Protein AF-A0A6P0VYY8-F1 (afdb_monomer)

Secondary structure (DSSP, 8-state):
-----PPPP-----PPPEEPBTTB--TTT---SS-SEE-SS-EEESSS-SHHHHTT-TTEEEEEE-TTSSSEEEEE-------HHHHHHHHHHHHHHHHHHHHHHHHHHTTSPPHHHHHHHHHHHHHT----HHHHHHHHHTT--HHHHHHHT-EEE-TT-B-SS---TTSTTB-TTSSBB---SEEEEEEE-TTS-EEEEEEEESS--SS--EEE--S--SS-TTS--S--TTSPPPPEEE--SS--EEEEEEEE-SSHHHHHHHHHHTEEEEEEGGG-GGGSHHHHHHHHHHHHHHHT--EEEEEPPTTGGG-HHHHHHHHHHHHHHHTTT-EEEEEES---STTSPPTTT--HHHHTT-EEEEHHHHHHHHHHHHHHHHHHHHHHHHHHHHHHHHS----TT--------------EEEP-TT-PPPTTSSSPPPEEE--TT-HHHHHHHHHHTT--EEEE-PPTTSSHHHHHHH--GGGGT-SEEEEE-TTSSS-SSHHHHHH-EEPP---S--EEEEEEE-TTSPEEEEPPPTT---SS--S-TTHHHHHHHHHTT-TTTTSTT-HHHHT-TTHHHHHH--BTTB-HHHHHHHHHTSSEEEE-GGGSPPTTTS--TTEEEEEETHHHH---EEEEEE-HHHHHHHHHHHHHH-HHHHHHTHHHHHHHHHHHTT-SPPPTT-B-HHHHHHHH-SPPTTHHHHHHHHHHHHHHS---GGGTPPPP---GGGS-GGGHHHHHHHHHHHHHHHHHHHHHHHHHTPPP--HHHHHHHHH--SGGGGG-EEEEETTEEEEEEE--HHHHHHHHSSEEEEE-SS--TT-

Nearest PDB structures (foldseek):
  4edv-assembly1_A  TM=5.224E-01  e=1.087E-06  Staphylococcus aureus
  2au3-assembly1_A  TM=5.560E-01  e=2.704E-05  Aquifex aeolicus
  5w33-assembly1_A  TM=5.357E-01  e=2.274E-03  Mycobacterium tuberculosis H37Rv
  4a15-assembly1_A  TM=4.425E-01  e=7.510E-04  Thermoplasma acidophilum
  8zmn-assembly1_A  TM=3.734E-01  e=7.011E+00  Rattus norvegicus

Foldseek 3Di:
DDDDDDDDDDDPDPFDWDFAAPVRAQPQPRDHPRLWTDGPFKTWAQVQLAPVSVVDGPQKDFPHHDPVSRTTIIGGPPVDDDDPVNVVVVVVVVVVVVVVVVVLLVVLLVLADALQVLLVLVVLVLVQFAADPVQVVVVVLLPDDPVLVVVQSKGWAAAFRFGPDFGDQSHQQAEPVSGTGRDHGAMWGFAAALVRGGQFTWGQHPDDDPDDRIDTRGRDDPVRNSGHGSQHSVSAHGKGKEAEPAADDLAEEEEEARGCQQSLLCHVRSHTYIYDHRSQLVRRLVSNLVSLVVSCVVSVALEYEYFQFQQCLVDPVSLVSVVSNQVSSVVSVHAYWYWDLPSNHNVDDGSSNDDPVSVVSIDTHHNVVSVVSSVVVCVLVVLLVVLQVVLVVVCVVPVPPPPPPDPPPPPPPPDPPAAEAEDDPPPQDAPPPPDDHHNYDYDQPCVVVVVLSCLVSQNFEAEALDDPPSCPVVVLLQDALVSNQFQAEEEADPPLVADQDPSVVVRAFEQFDFDQAWAFDPVDAHPVRHTDTHHADPPGDHPDATAANCVVVLVLVVLLVNPPCPDPVRLLLLQDPCNVVLCPHTDRRHNRNVSNVVNVNDRHHYYQLVSDDFVVVDFQQRYEYEYEQVVVRDDQKDKHKAALVLVVVVLVVCVVPPVVLNVLCPQVCSQQNCLLVCVRPAPPFFDWQVSNLVSSDARDPCLVVSLVVLVVCVVVQDPPNLSNDHFDADDLPPDDPVCSVVRVVVRVVSVVVSSVVNSVCSVPVRGRSCVSLVSLCSVLDDDFSVPWGWGADPSMIMIMTTDCRSVSSSVSHSHYYYYHSPDDPVD

Solvent-accessible surface area (backbone atoms only — not comparable to full-atom values): 45769 Å² total; per-residue (Å²): 134,90,79,92,80,83,86,80,82,83,76,84,69,90,64,70,73,43,61,17,25,85,95,45,49,31,91,85,77,58,41,40,82,41,78,25,36,31,40,99,69,41,37,33,33,48,87,35,22,45,75,79,73,39,73,79,51,88,65,45,40,74,78,49,49,42,97,82,51,58,24,12,33,30,30,74,52,80,83,73,78,78,49,76,65,57,56,48,52,50,51,49,51,50,50,49,53,49,51,51,48,52,51,53,51,52,57,51,37,75,61,47,67,55,56,72,58,36,20,59,53,49,52,53,52,54,72,70,44,55,64,45,69,72,61,49,50,55,45,42,74,47,71,45,50,76,68,53,47,59,75,55,58,52,29,37,41,40,63,52,28,73,48,90,61,78,46,62,45,58,41,48,15,25,32,92,78,20,35,30,32,60,45,55,47,26,34,38,22,59,19,19,33,84,90,64,41,37,53,42,39,24,35,37,47,70,81,58,76,94,69,76,51,61,42,74,32,27,30,47,39,96,91,35,76,87,34,31,52,49,45,43,75,85,71,27,58,70,50,20,43,28,74,29,94,54,81,72,39,62,46,40,34,35,33,54,24,34,43,63,49,21,48,42,41,5,53,74,60,10,19,39,16,38,7,17,62,86,47,46,49,66,69,20,55,67,63,47,53,53,46,51,54,53,49,25,64,76,46,74,36,52,45,32,40,36,42,70,57,35,20,34,52,73,33,67,70,52,45,52,47,51,50,53,34,47,55,58,44,42,74,73,71,34,48,67,31,34,52,41,70,81,40,57,41,72,87,38,67,39,84,47,64,56,50,81,72,56,61,75,60,57,41,78,39,47,61,68,57,53,52,50,55,26,48,56,52,45,52,58,47,46,53,54,47,49,48,51,47,53,47,49,50,47,49,61,70,67,48,75,72,87,69,69,88,66,75,76,81,78,76,75,69,79,72,76,84,69,57,72,42,77,66,50,96,88,69,74,77,62,70,84,75,83,63,78,85,61,47,76,48,70,59,91,89,43,60,65,61,49,51,35,55,38,48,78,50,63,46,39,82,41,80,43,54,62,59,87,91,73,46,65,66,48,52,61,20,69,61,56,27,71,75,68,75,24,70,24,32,37,42,30,25,88,44,37,86,49,39,89,38,48,40,34,58,75,57,31,46,50,55,56,69,76,29,63,26,30,24,68,43,90,90,49,59,29,69,84,65,46,80,23,66,40,77,53,55,102,88,48,75,53,76,39,77,14,33,21,61,63,37,67,54,58,52,53,40,52,75,25,55,51,78,74,62,81,52,99,81,10,42,60,51,66,23,35,95,53,44,74,53,17,58,76,41,70,52,90,37,31,10,38,59,24,49,29,55,60,36,70,69,49,45,30,32,18,27,36,59,90,71,52,77,52,72,88,83,38,88,35,63,48,22,33,36,38,28,47,48,32,83,80,56,61,61,61,55,42,75,48,80,43,44,49,69,58,52,54,51,52,53,53,51,26,51,75,78,36,49,70,60,35,61,72,39,47,61,46,51,65,48,46,49,46,42,31,66,57,74,45,87,69,57,100,84,28,45,49,34,70,58,50,49,64,57,58,51,80,73,62,94,60,46,70,61,48,47,54,54,45,48,60,45,60,70,64,70,59,88,60,63,70,48,36,48,67,59,66,70,71,74,66,90,82,47,58,79,90,47,45,65,57,47,54,51,49,34,52,49,41,39,53,50,44,55,49,49,53,49,49,44,51,70,75,69,52,67,66,64,50,64,58,63,48,52,44,38,64,64,41,62,65,81,57,24,56,69,25,44,44,36,36,46,95,32,25,43,32,43,35,30,60,35,57,69,60,58,51,48,54,69,38,26,57,28,36,38,34,39,27,57,83,65,56,97,85,114

Mean predicted aligned error: 18.87 Å

Radius of gyration: 42.15 Å; Cα contacts (8 Å, |Δi|>4): 1336; chains: 1; bounding box: 81×121×118 Å

pLDDT: mean 83.82, std 15.51, range [24.39, 98.31]

Structure (mmCIF, N/CA/C/O backbone):
data_AF-A0A6P0VYY8-F1
#
_entry.id   AF-A0A6P0VYY8-F1
#
loop_
_atom_site.group_PDB
_atom_site.id
_atom_site.type_symbol
_atom_site.label_atom_id
_atom_site.label_alt_id
_atom_site.label_comp_id
_atom_site.label_asym_id
_atom_site.label_entity_id
_atom_site.label_seq_id
_atom_site.pdbx_PDB_ins_code
_atom_site.Cartn_x
_atom_site.Cartn_y
_atom_site.Cartn_z
_atom_site.occupancy
_atom_site.B_iso_or_equiv
_atom_site.auth_seq_id
_atom_site.auth_comp_id
_atom_site.auth_asym_id
_atom_site.auth_atom_id
_atom_site.pdbx_PDB_model_num
ATOM 1 N N . MET A 1 1 ? -24.097 -71.844 38.525 1.00 29.66 1 MET A N 1
ATOM 2 C CA . MET A 1 1 ? -23.687 -71.269 39.824 1.00 29.66 1 MET A CA 1
ATOM 3 C C . MET A 1 1 ? -23.140 -69.867 39.590 1.00 29.66 1 MET A C 1
ATOM 5 O O . MET A 1 1 ? -22.149 -69.771 38.889 1.00 29.66 1 MET A O 1
ATOM 9 N N . ARG A 1 2 ? -23.798 -68.866 40.209 1.00 26.38 2 ARG A N 1
ATOM 10 C CA . ARG A 1 2 ? -23.347 -67.492 40.552 1.00 26.38 2 ARG A CA 1
ATOM 11 C C . ARG A 1 2 ? -22.902 -66.551 39.415 1.00 26.38 2 ARG A C 1
ATOM 13 O O . ARG A 1 2 ? -22.084 -66.938 38.605 1.00 26.38 2 ARG A O 1
ATOM 20 N N . THR A 1 3 ? -23.260 -65.269 39.333 1.00 26.72 3 THR A N 1
ATOM 21 C CA . THR A 1 3 ? -24.340 -64.389 39.838 1.00 26.72 3 THR A CA 1
ATOM 22 C C . THR A 1 3 ? -24.118 -63.026 39.154 1.00 26.72 3 THR A C 1
ATOM 24 O O . THR A 1 3 ? -22.982 -62.667 38.861 1.00 26.72 3 THR A O 1
ATOM 27 N N . ASN A 1 4 ? -25.210 -62.291 38.946 1.00 29.05 4 ASN A N 1
ATOM 28 C CA . ASN A 1 4 ? -25.348 -60.927 38.420 1.00 29.05 4 ASN A CA 1
ATOM 29 C C . ASN A 1 4 ? -24.296 -59.883 38.855 1.00 29.05 4 ASN A C 1
ATOM 31 O O . ASN A 1 4 ? -23.902 -59.837 40.018 1.00 29.05 4 ASN A O 1
ATOM 35 N N . GLY A 1 5 ? -24.003 -58.941 37.948 1.00 24.39 5 GLY A N 1
ATOM 36 C CA . GLY A 1 5 ? -23.449 -57.616 38.241 1.00 24.39 5 GLY A CA 1
ATOM 37 C C . GLY A 1 5 ? -24.124 -56.557 37.359 1.00 24.39 5 GLY A C 1
ATOM 38 O O . GLY A 1 5 ? -23.980 -56.575 36.142 1.00 24.39 5 GLY A O 1
ATOM 39 N N . THR A 1 6 ? -24.915 -55.686 37.981 1.00 25.86 6 THR A N 1
ATOM 40 C CA . THR A 1 6 ? -25.683 -54.561 37.414 1.00 25.86 6 THR A CA 1
ATOM 41 C C . THR A 1 6 ? -24.817 -53.499 36.708 1.00 25.86 6 THR A C 1
ATOM 43 O O . THR A 1 6 ? -23.678 -53.286 37.127 1.00 25.86 6 THR A O 1
ATOM 46 N N . PRO A 1 7 ? -25.347 -52.758 35.710 1.00 27.38 7 PRO A N 1
ATOM 47 C CA . PRO A 1 7 ? -24.645 -51.634 35.094 1.00 27.38 7 PRO A CA 1
ATOM 48 C C . PRO A 1 7 ? -24.628 -50.415 36.028 1.00 27.38 7 PRO A C 1
ATOM 50 O O . PRO A 1 7 ? -25.649 -50.021 36.589 1.00 27.38 7 PRO A O 1
ATOM 53 N N . ASN A 1 8 ? -23.442 -49.829 36.198 1.00 26.06 8 ASN A N 1
ATOM 54 C CA . ASN A 1 8 ? -23.201 -48.669 37.049 1.00 26.06 8 ASN A CA 1
ATOM 55 C C . ASN A 1 8 ? -23.819 -47.386 36.466 1.00 26.06 8 ASN A C 1
ATOM 57 O O . ASN A 1 8 ? -23.531 -46.997 35.337 1.00 26.06 8 ASN A O 1
ATOM 61 N N . ASN A 1 9 ? -24.598 -46.709 37.310 1.00 27.61 9 ASN A N 1
ATOM 62 C CA . ASN A 1 9 ? -25.056 -45.325 37.192 1.00 27.61 9 ASN A CA 1
ATOM 63 C C . ASN A 1 9 ? -23.899 -44.361 36.861 1.00 27.61 9 ASN A C 1
ATOM 65 O O . ASN A 1 9 ? -22.973 -44.200 37.662 1.00 27.61 9 ASN A O 1
ATOM 69 N N . SER A 1 10 ? -23.974 -43.647 35.735 1.00 29.03 10 SER A N 1
ATOM 70 C CA . SER A 1 10 ? -23.066 -42.537 35.429 1.00 29.03 10 SER A CA 1
ATOM 71 C C . SER A 1 10 ? -23.516 -41.267 36.160 1.00 29.03 10 SER A C 1
ATOM 73 O O . SER A 1 10 ? -24.338 -40.487 35.677 1.00 29.03 10 SER A O 1
ATOM 75 N N . ASN A 1 11 ? -22.961 -41.069 37.353 1.00 27.23 11 ASN A N 1
ATOM 76 C CA . ASN A 1 11 ? -22.982 -39.808 38.087 1.00 27.23 11 ASN A CA 1
ATOM 77 C C . ASN A 1 11 ? -22.494 -38.648 37.195 1.00 27.23 11 ASN A C 1
ATOM 79 O O . ASN A 1 11 ? -21.314 -38.584 36.852 1.00 27.23 11 ASN A O 1
ATOM 83 N N . PHE A 1 12 ? -23.365 -37.684 36.879 1.00 32.44 12 PHE A N 1
ATOM 84 C CA . PHE A 1 12 ? -22.950 -36.393 36.321 1.00 32.44 12 PHE A CA 1
ATOM 85 C C . PHE A 1 12 ? -22.167 -35.607 37.384 1.00 32.44 12 PHE A C 1
ATOM 87 O O . PHE A 1 12 ? -22.732 -34.842 38.174 1.00 32.44 12 PHE A O 1
ATOM 94 N N . HIS A 1 13 ? -20.848 -35.789 37.418 1.00 28.12 13 HIS A N 1
ATOM 95 C CA . HIS A 1 13 ? -19.949 -34.898 38.139 1.00 28.12 13 HIS A CA 1
ATOM 96 C C . HIS A 1 13 ? -20.124 -33.458 37.622 1.00 28.12 13 HIS A C 1
ATOM 98 O O . HIS A 1 13 ? -20.308 -33.222 36.429 1.00 28.12 13 HIS A O 1
ATOM 104 N N . ARG A 1 14 ? -20.077 -32.464 38.523 1.00 38.88 14 ARG A N 1
ATOM 105 C CA . ARG A 1 14 ? -20.044 -31.034 38.162 1.00 38.88 14 ARG A CA 1
ATOM 106 C C . ARG A 1 14 ? -18.739 -30.728 37.413 1.00 38.88 14 ARG A C 1
ATOM 108 O O . ARG A 1 14 ? -17.777 -30.259 38.020 1.00 38.88 14 ARG A O 1
ATOM 115 N N . GLY A 1 15 ? -18.707 -30.987 36.109 1.00 46.38 15 GLY A N 1
ATOM 116 C CA . GLY A 1 15 ? -17.615 -30.592 35.229 1.00 46.38 15 GLY A CA 1
ATOM 117 C C . GLY A 1 15 ? -17.526 -29.068 35.164 1.00 46.38 15 GLY A C 1
ATOM 118 O O . GLY A 1 15 ? -18.492 -28.381 34.833 1.00 46.38 15 GLY A O 1
ATOM 119 N N . ARG A 1 16 ? -16.372 -28.509 35.531 1.00 60.50 16 ARG A N 1
ATOM 120 C CA . ARG A 1 16 ? -16.080 -27.085 35.346 1.00 60.50 16 ARG A CA 1
ATOM 121 C C . ARG A 1 16 ? -15.875 -26.850 33.850 1.00 60.50 16 ARG A C 1
ATOM 123 O O . ARG A 1 16 ? -15.060 -27.541 33.253 1.00 60.50 16 ARG A O 1
ATOM 130 N N . PHE A 1 17 ? -16.570 -25.872 33.266 1.00 78.06 17 PHE A N 1
ATOM 131 C CA . PHE A 1 17 ? -16.338 -25.497 31.868 1.00 78.06 17 PHE A CA 1
ATOM 132 C C . PHE A 1 17 ? -14.865 -25.137 31.652 1.00 78.06 17 PHE A C 1
ATOM 134 O O . PHE A 1 17 ? -14.354 -24.197 32.273 1.00 78.06 17 PHE A O 1
ATOM 141 N N . THR A 1 18 ? -14.205 -25.874 30.767 1.00 80.06 18 THR A N 1
ATOM 142 C CA . THR A 1 18 ? -12.805 -25.667 30.407 1.00 80.06 18 THR A CA 1
ATOM 143 C C . THR A 1 18 ? -12.751 -24.833 29.128 1.00 80.06 18 THR A C 1
ATOM 145 O O . THR A 1 18 ? -13.378 -25.208 28.137 1.00 80.06 18 THR A O 1
ATOM 148 N N . PRO A 1 19 ? -12.060 -23.679 29.124 1.00 84.94 19 PRO A N 1
ATOM 149 C CA . PRO A 1 19 ? -11.855 -22.904 27.908 1.00 84.94 19 PRO A CA 1
ATOM 150 C C . PRO A 1 19 ? -10.984 -23.665 26.909 1.00 84.94 19 PRO A C 1
ATOM 152 O O . PRO A 1 19 ? -10.055 -24.382 27.293 1.00 84.94 19 PRO A O 1
ATOM 155 N N . THR A 1 20 ? -11.242 -23.455 25.626 1.00 83.25 20 THR A N 1
ATOM 156 C CA . THR A 1 20 ? -10.423 -24.017 24.550 1.00 83.25 20 THR A CA 1
ATOM 157 C C . THR A 1 20 ? -9.006 -23.437 24.534 1.00 83.25 20 THR A C 1
ATOM 159 O O . THR A 1 20 ? -8.745 -22.315 24.967 1.00 83.25 20 THR A O 1
ATOM 162 N N . ARG A 1 21 ? -8.035 -24.209 24.050 1.00 80.00 21 ARG A N 1
ATOM 163 C CA . ARG A 1 21 ? -6.615 -23.819 23.956 1.00 80.00 21 ARG A CA 1
ATOM 164 C C . ARG A 1 21 ? -5.923 -24.607 22.847 1.00 80.00 21 ARG A C 1
ATOM 166 O O . ARG A 1 21 ? -6.515 -25.515 22.283 1.00 80.00 21 ARG A O 1
ATOM 173 N N . ARG A 1 22 ? -4.653 -24.323 22.538 1.00 76.44 22 ARG A N 1
ATOM 174 C CA . ARG A 1 22 ? -3.915 -25.053 21.477 1.00 76.44 22 ARG A CA 1
ATOM 175 C C . ARG A 1 22 ? -3.909 -26.579 21.648 1.00 76.44 22 ARG A C 1
ATOM 177 O O . ARG A 1 22 ? -4.008 -27.281 20.656 1.00 76.44 22 ARG A O 1
ATOM 184 N N . GLY A 1 23 ? -3.812 -27.072 22.884 1.00 69.44 23 GLY A N 1
ATOM 185 C CA . GLY A 1 23 ? -3.893 -28.507 23.196 1.00 69.44 23 GLY A CA 1
ATOM 186 C C . GLY A 1 23 ? -5.312 -29.030 23.450 1.00 69.44 23 GLY A C 1
ATOM 187 O O . GLY A 1 23 ? -5.452 -30.176 23.848 1.00 69.44 23 GLY A O 1
ATOM 188 N N . ASN A 1 24 ? -6.336 -28.182 23.302 1.00 77.94 24 ASN A N 1
ATOM 189 C CA . ASN A 1 24 ? -7.746 -28.538 23.450 1.00 77.94 24 ASN A CA 1
ATOM 190 C C . ASN A 1 24 ? -8.631 -27.625 22.568 1.00 77.94 24 ASN A C 1
ATOM 192 O O . ASN A 1 24 ? -9.216 -26.660 23.080 1.00 77.94 24 ASN A O 1
ATOM 196 N N . PRO A 1 25 ? -8.599 -27.797 21.233 1.00 85.00 25 PRO A N 1
ATOM 197 C CA . PRO A 1 25 ? -9.344 -26.953 20.303 1.00 85.00 25 PRO A CA 1
ATOM 198 C C . PRO A 1 25 ? -10.852 -27.216 20.391 1.00 85.00 25 PRO A C 1
ATOM 200 O O . PRO A 1 25 ? -11.274 -28.332 20.667 1.00 85.00 25 PRO A O 1
ATOM 203 N N . CYS A 1 26 ? -11.671 -26.206 20.086 1.00 82.62 26 CYS A N 1
ATOM 204 C CA . CYS A 1 26 ? -13.117 -26.393 19.981 1.00 82.62 26 CYS A CA 1
ATOM 205 C C . CYS A 1 26 ? -13.434 -27.432 18.904 1.00 82.62 26 CYS A C 1
ATOM 207 O O . CYS A 1 26 ? -13.082 -27.231 17.743 1.00 82.62 26 CYS A O 1
ATOM 209 N N . GLN A 1 27 ? -14.169 -28.476 19.263 1.00 81.31 27 GLN A N 1
ATOM 210 C CA . GLN A 1 27 ? -14.549 -29.534 18.325 1.00 81.31 27 GLN A CA 1
ATOM 211 C C . GLN A 1 27 ? -15.588 -29.065 17.288 1.00 81.31 27 GLN A C 1
ATOM 213 O O . GLN A 1 27 ? -15.723 -29.673 16.234 1.00 81.31 27 GLN A O 1
ATOM 218 N N . ILE A 1 28 ? -16.262 -27.935 17.548 1.00 81.00 28 ILE A N 1
ATOM 219 C CA . ILE A 1 28 ? -17.259 -27.345 16.646 1.00 81.00 28 ILE A CA 1
ATOM 220 C C . ILE A 1 28 ? -16.631 -26.360 15.642 1.00 81.00 28 ILE A C 1
ATOM 222 O O . ILE A 1 28 ? -16.858 -26.466 14.443 1.00 81.00 28 ILE A O 1
ATOM 226 N N . CYS A 1 29 ? -15.847 -25.377 16.108 1.00 79.00 29 CYS A N 1
ATOM 227 C CA . CYS A 1 29 ? -15.315 -24.306 15.245 1.00 79.00 29 CYS A CA 1
ATOM 228 C C . CYS A 1 29 ? -13.784 -24.231 15.163 1.00 79.00 29 CYS A C 1
ATOM 230 O O . CYS A 1 29 ? -13.243 -23.331 14.521 1.00 79.00 29 CYS A O 1
ATOM 232 N N . GLY A 1 30 ? -13.069 -25.128 15.844 1.00 79.06 30 GLY A N 1
ATOM 233 C CA . GLY A 1 30 ? -11.606 -25.148 15.870 1.00 79.06 30 GLY A CA 1
ATOM 234 C C . GLY A 1 30 ? -10.954 -24.028 16.689 1.00 79.06 30 GLY A C 1
ATOM 235 O O . GLY A 1 30 ? -9.739 -23.846 16.605 1.00 79.06 30 GLY A O 1
ATOM 236 N N . ASP A 1 31 ? -11.714 -23.255 17.475 1.00 80.12 31 ASP A N 1
ATOM 237 C CA . ASP A 1 31 ? -11.144 -22.196 18.312 1.00 80.12 31 ASP A CA 1
ATOM 238 C C . ASP A 1 31 ? -10.101 -22.748 19.295 1.00 80.12 31 ASP A C 1
ATOM 240 O O . ASP A 1 31 ? -10.350 -23.695 20.033 1.00 80.12 31 ASP A O 1
ATOM 244 N N . THR A 1 32 ? -8.937 -22.104 19.338 1.00 80.25 32 THR A N 1
ATOM 245 C CA . THR A 1 32 ? -7.802 -22.444 20.217 1.00 80.25 32 THR A CA 1
ATOM 246 C C . THR A 1 32 ? -7.429 -21.292 21.150 1.00 80.25 32 THR A C 1
ATOM 248 O O . THR A 1 32 ? -6.395 -21.353 21.820 1.00 80.25 32 THR A O 1
ATOM 251 N N . LYS A 1 33 ? -8.233 -20.219 21.175 1.00 71.19 33 LYS A N 1
ATOM 252 C CA . LYS A 1 33 ? -7.955 -18.974 21.906 1.00 71.19 33 LYS A CA 1
ATOM 253 C C . LYS A 1 33 ? -8.798 -18.810 23.179 1.00 71.19 33 LYS A C 1
ATOM 255 O O . LYS A 1 33 ? -8.731 -17.752 23.798 1.00 71.19 33 LYS A O 1
ATOM 260 N N . GLY A 1 34 ? -9.576 -19.819 23.573 1.00 78.31 34 GLY A N 1
ATOM 261 C CA . GLY A 1 34 ? -10.359 -19.816 24.815 1.00 78.31 34 GLY A CA 1
ATOM 262 C C . GLY A 1 34 ? -11.707 -19.118 24.719 1.00 78.31 34 GLY A C 1
ATOM 263 O O . GLY A 1 34 ? -12.293 -18.782 25.749 1.00 78.31 34 GLY A O 1
ATOM 264 N N . LYS A 1 35 ? -12.203 -18.882 23.501 1.00 77.69 35 LYS A N 1
ATOM 265 C CA . LYS A 1 35 ? -13.516 -18.268 23.268 1.00 77.69 35 LYS A CA 1
ATOM 266 C C . LYS A 1 35 ? -14.641 -19.279 23.429 1.00 77.69 35 LYS A C 1
ATOM 268 O O . LYS A 1 35 ? -15.724 -18.915 23.880 1.00 77.69 35 LYS A O 1
ATOM 273 N N . CYS A 1 36 ? -14.390 -20.533 23.077 1.00 84.81 36 CYS A N 1
ATOM 274 C CA . CYS A 1 36 ? -15.325 -21.631 23.292 1.00 84.81 36 CYS A CA 1
ATOM 275 C C . CYS A 1 36 ? -15.034 -22.331 24.622 1.00 84.81 36 CYS A C 1
ATOM 277 O O . CYS A 1 36 ? -13.955 -22.180 25.206 1.00 84.81 36 CYS A O 1
ATOM 279 N N . ARG A 1 37 ? -16.020 -23.064 25.135 1.00 88.06 37 ARG A N 1
ATOM 280 C CA . ARG A 1 37 ? -15.909 -23.765 26.418 1.00 88.06 37 ARG A CA 1
ATOM 281 C C . ARG A 1 37 ? -16.537 -25.136 26.314 1.00 88.06 37 ARG A C 1
ATOM 283 O O . ARG A 1 37 ? -17.543 -25.285 25.637 1.00 88.06 37 ARG A O 1
ATOM 290 N N . GLU A 1 38 ? -16.005 -26.103 27.033 1.00 83.62 38 GLU A N 1
ATOM 291 C CA . GLU A 1 38 ? -16.542 -27.461 27.012 1.00 83.62 38 GLU A CA 1
ATOM 292 C C . GLU A 1 38 ? -16.537 -28.107 28.395 1.00 83.62 38 GLU A C 1
ATOM 294 O O . GLU A 1 38 ? -15.840 -27.678 29.320 1.00 83.62 38 GLU A O 1
ATOM 299 N N . THR A 1 39 ? -17.375 -29.123 28.520 1.00 82.88 39 THR A N 1
ATOM 300 C CA . THR A 1 39 ? -17.436 -30.105 29.604 1.00 82.88 39 THR A CA 1
ATOM 301 C C . THR A 1 39 ? -17.544 -31.482 28.960 1.00 82.88 39 THR A C 1
ATOM 303 O O . THR A 1 39 ? -17.798 -31.562 27.763 1.00 82.88 39 THR A O 1
ATOM 306 N N . ASP A 1 40 ? -17.475 -32.545 29.756 1.00 71.56 40 ASP A N 1
ATOM 307 C CA . ASP A 1 40 ? -17.592 -33.934 29.282 1.00 71.56 40 ASP A CA 1
ATOM 308 C C . ASP A 1 40 ? -18.914 -34.253 28.547 1.00 71.56 40 ASP A C 1
ATOM 310 O O . ASP A 1 40 ? -19.063 -35.334 27.999 1.00 71.56 40 ASP A O 1
ATOM 314 N N . SER A 1 41 ? -19.899 -33.346 28.565 1.00 70.44 41 SER A N 1
ATOM 315 C CA . SER A 1 41 ? -21.234 -33.571 27.984 1.00 70.44 41 SER A CA 1
ATOM 316 C C . SER A 1 41 ? -21.814 -32.394 27.194 1.00 70.44 41 SER A C 1
ATOM 318 O O . SER A 1 41 ? -22.795 -32.575 26.480 1.00 70.44 41 SER A O 1
ATOM 320 N N . ILE A 1 42 ? -21.265 -31.180 27.322 1.00 83.38 42 ILE A N 1
ATOM 321 C CA . ILE A 1 42 ? -21.788 -29.973 26.661 1.00 83.38 42 ILE A CA 1
ATOM 322 C C . ILE A 1 42 ? -20.635 -29.137 26.114 1.00 83.38 42 ILE A C 1
ATOM 324 O O . ILE A 1 42 ? -19.744 -28.735 26.872 1.00 83.38 42 ILE A O 1
ATOM 328 N N . LEU A 1 43 ? -20.728 -28.782 24.832 1.00 83.62 43 LEU A N 1
ATOM 329 C CA . LEU A 1 43 ? -19.855 -27.835 24.148 1.00 83.62 43 LEU A CA 1
ATOM 330 C C . LEU A 1 43 ? -20.576 -26.499 23.929 1.00 83.62 43 LEU A C 1
ATOM 332 O O . LEU A 1 43 ? -21.706 -26.438 23.451 1.00 83.62 43 LEU A O 1
ATOM 336 N N . LEU A 1 44 ? -19.904 -25.405 24.274 1.00 87.38 44 LEU A N 1
ATOM 33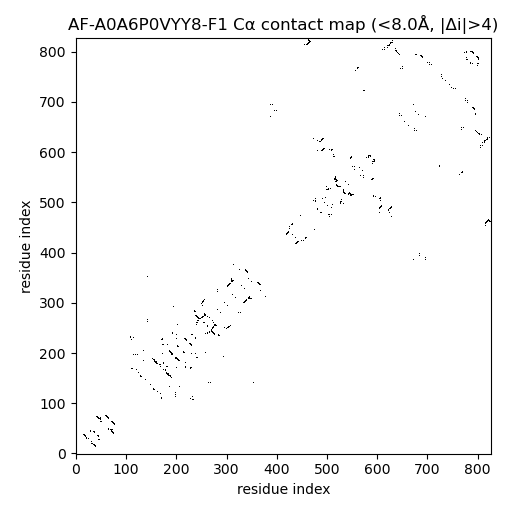7 C CA . LEU A 1 44 ? -20.337 -24.030 24.049 1.00 87.38 44 LEU A CA 1
ATOM 338 C C . LEU A 1 44 ? -19.499 -23.426 22.927 1.00 87.38 44 LEU A C 1
ATOM 340 O O . LEU A 1 44 ? -18.327 -23.086 23.130 1.00 87.38 44 LEU A O 1
ATOM 344 N N . CYS A 1 45 ? -20.103 -23.269 21.751 1.00 81.44 45 CYS A N 1
ATOM 345 C CA . CYS A 1 45 ? -19.439 -22.696 20.588 1.00 81.44 45 CYS A CA 1
ATOM 346 C C . CYS A 1 45 ? -19.881 -21.251 20.356 1.00 81.44 45 CYS A C 1
ATOM 348 O O . CYS A 1 45 ? -21.067 -20.972 20.214 1.00 81.44 45 CYS A O 1
ATOM 350 N N . MET A 1 46 ? -18.920 -20.326 20.308 1.00 81.75 46 MET A N 1
ATOM 351 C CA . MET A 1 46 ? -19.201 -18.903 20.077 1.00 81.75 46 MET A CA 1
ATOM 352 C C . MET A 1 46 ? -19.398 -18.590 18.586 1.00 81.75 46 MET A C 1
ATOM 354 O O . MET A 1 46 ? -20.056 -17.621 18.237 1.00 81.75 46 MET A O 1
ATOM 358 N N . SER A 1 47 ? -18.807 -19.397 17.700 1.00 74.56 47 SER A N 1
ATOM 359 C CA . SER A 1 47 ? -18.885 -19.197 16.245 1.00 74.56 47 SER A CA 1
ATOM 360 C C . SER A 1 47 ? -20.223 -19.625 15.651 1.00 74.56 47 SER A C 1
ATOM 362 O O . SER A 1 47 ? -20.627 -19.084 14.631 1.00 74.56 47 SER A O 1
ATOM 364 N N . PHE A 1 48 ? -20.894 -20.577 16.295 1.00 74.00 48 PHE A N 1
ATOM 365 C CA . PHE A 1 48 ? -22.185 -21.112 15.876 1.00 74.00 48 PHE A CA 1
ATOM 366 C C . PHE A 1 48 ? -23.179 -20.897 17.013 1.00 74.00 48 PHE A C 1
ATOM 368 O O . PHE A 1 48 ? -23.487 -21.812 17.774 1.00 74.00 48 PHE A O 1
ATOM 375 N N . ALA A 1 49 ? -23.568 -19.638 17.213 1.00 71.38 49 ALA A N 1
ATOM 376 C CA . ALA A 1 49 ? -24.323 -19.217 18.389 1.00 71.38 49 ALA A CA 1
ATOM 377 C C . ALA A 1 49 ? -25.844 -19.418 18.265 1.00 71.38 49 ALA A C 1
ATOM 379 O O . ALA A 1 49 ? -26.546 -19.417 19.280 1.00 71.38 49 ALA A O 1
ATOM 380 N N . ASP A 1 50 ? -26.352 -19.623 17.049 1.00 64.06 50 ASP A N 1
ATOM 381 C CA . ASP A 1 50 ? -27.778 -19.721 16.732 1.00 64.06 50 ASP A CA 1
ATOM 382 C C . ASP A 1 50 ? -28.124 -20.971 15.905 1.00 64.06 50 ASP A C 1
ATOM 384 O O . ASP A 1 50 ? -27.261 -21.658 15.361 1.00 64.06 50 ASP A O 1
ATOM 388 N N . ALA A 1 51 ? -29.422 -21.280 15.828 1.00 52.97 51 ALA A N 1
ATOM 389 C CA . ALA A 1 51 ? -29.926 -22.490 15.176 1.00 52.97 51 ALA A CA 1
ATOM 390 C C . ALA A 1 51 ? -29.649 -22.530 13.663 1.00 52.97 51 ALA A C 1
ATOM 392 O O . ALA A 1 51 ? -29.552 -23.611 13.084 1.00 52.97 51 ALA A O 1
ATOM 393 N N . TRP A 1 52 ? -29.526 -21.363 13.026 1.00 51.50 52 TRP A N 1
ATOM 394 C CA . TRP A 1 52 ? -29.330 -21.257 11.583 1.00 51.50 52 TRP A CA 1
ATOM 395 C C . TRP A 1 52 ? -27.899 -21.643 11.201 1.00 51.50 52 TRP A C 1
ATOM 397 O O . TRP A 1 52 ? -27.697 -22.514 10.356 1.00 51.50 52 TRP A O 1
ATOM 407 N N . SER A 1 53 ? -26.914 -21.098 11.919 1.00 55.38 53 SER A N 1
ATOM 408 C CA . SER A 1 53 ? -25.494 -21.425 11.755 1.00 55.38 53 SER A CA 1
ATOM 409 C C . SER A 1 53 ? -25.140 -22.847 12.225 1.00 55.38 53 SER A C 1
ATOM 411 O O . SER A 1 53 ? -24.184 -23.442 11.731 1.00 55.38 53 SER A O 1
ATOM 413 N N . ALA A 1 54 ? -25.927 -23.425 13.136 1.00 55.12 54 ALA A N 1
ATOM 414 C CA . ALA A 1 54 ? -25.664 -24.719 13.769 1.00 55.12 54 ALA A CA 1
ATOM 415 C C . ALA A 1 54 ? -26.181 -25.962 13.012 1.00 55.12 54 ALA A C 1
ATOM 417 O O . ALA A 1 54 ? -25.844 -27.086 13.381 1.00 55.12 54 ALA A O 1
ATOM 418 N N . SER A 1 55 ? -27.012 -25.783 11.982 1.00 52.44 55 SER A N 1
ATOM 419 C CA . SER A 1 55 ? -27.833 -26.846 11.372 1.00 52.44 55 SER A CA 1
ATOM 420 C C . SER A 1 55 ? -27.078 -27.902 10.541 1.00 52.44 55 SER A C 1
ATOM 422 O O . SER A 1 55 ? -27.686 -28.878 10.108 1.00 52.44 55 SER A O 1
ATOM 424 N N . ALA A 1 56 ? -25.765 -27.751 10.344 1.00 55.56 56 ALA A N 1
ATOM 425 C CA . ALA A 1 56 ? -24.974 -28.577 9.426 1.00 55.56 56 ALA A CA 1
ATOM 426 C C . ALA A 1 56 ? -23.704 -29.197 10.046 1.00 55.56 56 ALA A C 1
ATOM 428 O O . ALA A 1 56 ? -22.776 -29.524 9.308 1.00 55.56 56 ALA A O 1
ATOM 429 N N . ILE A 1 57 ? -23.618 -29.338 11.376 1.00 67.56 57 ILE A N 1
ATOM 430 C CA . ILE A 1 57 ? -22.413 -29.863 12.046 1.00 67.56 57 ILE A CA 1
ATOM 431 C C . ILE A 1 57 ? -22.551 -31.383 12.272 1.00 67.56 57 ILE A C 1
ATOM 433 O O . ILE A 1 57 ? -23.336 -31.796 13.125 1.00 67.56 57 ILE A O 1
ATOM 437 N N . PRO A 1 58 ? -21.804 -32.239 11.545 1.00 66.50 58 PRO A N 1
ATOM 438 C CA . PRO A 1 58 ? -21.937 -33.691 11.662 1.00 66.50 58 PRO A CA 1
ATOM 439 C C . PRO A 1 58 ? -21.471 -34.196 13.034 1.00 66.50 58 PRO A C 1
ATOM 441 O O . PRO A 1 58 ? -20.390 -33.827 13.491 1.00 66.50 58 PRO A O 1
ATOM 444 N N . GLY A 1 59 ? -22.267 -35.063 13.667 1.00 72.69 59 GLY A N 1
ATOM 445 C CA . GLY A 1 59 ? -21.945 -35.689 14.958 1.00 72.69 59 GLY A CA 1
ATOM 446 C C . GLY A 1 59 ? -22.295 -34.859 16.197 1.00 72.69 59 GLY A C 1
ATOM 447 O O . GLY A 1 59 ? -22.034 -35.313 17.307 1.00 72.69 59 GLY A O 1
ATOM 448 N N . TYR A 1 60 ? -22.900 -33.675 16.038 1.00 77.81 60 TYR A N 1
ATOM 449 C CA . TYR A 1 60 ? -23.311 -32.824 17.157 1.00 77.81 60 TYR A CA 1
ATOM 450 C C . TYR A 1 60 ? -24.719 -32.267 16.964 1.00 77.81 60 TYR A C 1
ATOM 452 O O . TYR A 1 60 ? -25.082 -31.785 15.893 1.00 77.81 60 TYR A O 1
ATOM 460 N N . LYS A 1 61 ? -25.494 -32.246 18.046 1.00 79.50 61 LYS A N 1
ATOM 461 C CA . LYS A 1 61 ? -26.856 -31.721 18.087 1.00 79.50 61 LYS A CA 1
ATOM 462 C C . LYS A 1 61 ? -26.901 -30.370 18.787 1.00 79.50 61 LYS A C 1
ATOM 464 O O . LYS A 1 61 ? -26.472 -30.226 19.933 1.00 79.50 61 LYS A O 1
ATOM 469 N N . PHE A 1 62 ? -27.480 -29.381 18.114 1.00 79.38 62 PHE A N 1
ATOM 470 C CA . PHE A 1 62 ? -27.750 -28.072 18.701 1.00 79.38 62 PHE A CA 1
ATOM 471 C C . PHE A 1 62 ? -28.961 -28.136 19.638 1.00 79.38 62 PHE A C 1
ATOM 473 O O . PHE A 1 62 ? -30.051 -28.543 19.238 1.00 79.38 62 PHE A O 1
ATOM 480 N N . ILE A 1 63 ? -28.784 -27.699 20.884 1.00 76.00 63 ILE A N 1
ATOM 481 C CA . ILE A 1 63 ? -29.826 -27.730 21.928 1.00 76.00 63 ILE A CA 1
ATOM 482 C C . ILE A 1 63 ? -30.274 -26.324 22.367 1.00 76.00 63 ILE A C 1
ATOM 484 O O . ILE A 1 63 ? -30.963 -26.164 23.375 1.00 76.00 63 ILE A O 1
ATOM 488 N N . GLY A 1 64 ? -29.886 -25.291 21.614 1.00 72.31 64 GLY A N 1
ATOM 489 C CA . GLY A 1 64 ? -30.284 -23.898 21.828 1.00 72.31 64 GLY A CA 1
ATOM 490 C C . GLY A 1 64 ? -29.131 -22.984 22.238 1.00 72.31 64 GLY A C 1
ATOM 491 O O . GLY A 1 64 ? -28.043 -23.427 22.598 1.00 72.31 64 GLY A O 1
ATOM 492 N N . SER A 1 65 ? -29.374 -21.679 22.244 1.00 76.75 65 SER A N 1
ATOM 493 C CA . SER A 1 65 ? -28.374 -20.682 22.641 1.00 76.75 65 SER A CA 1
ATOM 494 C C . SER A 1 65 ? -28.333 -20.489 24.161 1.00 76.75 65 SER A C 1
ATOM 496 O O . SER A 1 65 ? -29.297 -20.782 24.886 1.00 76.75 65 SER A O 1
ATOM 498 N N . THR A 1 66 ? -27.201 -20.032 24.696 1.00 71.12 66 THR A N 1
ATOM 499 C CA . THR A 1 66 ? -27.107 -19.539 26.079 1.00 71.12 66 THR A CA 1
ATOM 500 C C . THR A 1 66 ? -28.060 -18.356 26.293 1.00 71.12 66 THR A C 1
ATOM 502 O O . THR A 1 66 ? -28.524 -17.745 25.336 1.00 71.12 66 THR A O 1
ATOM 505 N N . LYS A 1 67 ? -28.418 -18.035 27.547 1.00 57.31 67 LYS A N 1
ATOM 506 C CA . LYS A 1 67 ? -29.389 -16.952 27.837 1.00 57.31 67 LYS A CA 1
ATOM 507 C C . LYS A 1 67 ? -28.943 -15.586 27.294 1.00 57.31 67 LYS A C 1
ATOM 509 O O . LYS A 1 67 ? -29.771 -14.752 26.949 1.00 57.31 67 LYS A O 1
ATOM 514 N N . ASP A 1 68 ? -27.635 -15.373 27.221 1.00 52.12 68 ASP A N 1
ATOM 515 C CA . ASP A 1 68 ? -26.990 -14.205 26.625 1.00 52.12 68 ASP A CA 1
ATOM 516 C C . ASP A 1 68 ? -26.825 -14.318 25.097 1.00 52.12 68 ASP A C 1
ATOM 518 O O . ASP A 1 68 ? -26.359 -13.372 24.477 1.00 52.12 68 ASP A O 1
ATOM 522 N N . GLY A 1 69 ? -27.220 -15.425 24.463 1.00 57.97 69 GLY A N 1
ATOM 523 C CA . GLY A 1 69 ? -27.104 -15.646 23.016 1.00 57.97 69 GLY A CA 1
ATOM 524 C C . GLY A 1 69 ? -25.664 -15.743 22.500 1.00 57.97 69 GLY A C 1
ATOM 525 O O . GLY A 1 69 ? -25.459 -15.784 21.296 1.00 57.97 69 GLY A O 1
ATOM 526 N N . LEU A 1 70 ? -24.671 -15.757 23.395 1.00 64.44 70 LEU A N 1
ATOM 527 C CA . LEU A 1 70 ? -23.252 -15.652 23.050 1.00 64.44 70 LEU A CA 1
ATOM 528 C C . LEU A 1 70 ? -22.651 -16.983 22.582 1.00 64.44 70 LEU A C 1
ATOM 530 O O . LEU A 1 70 ? -21.711 -16.997 21.790 1.00 64.44 70 LEU A O 1
ATOM 534 N N . TRP A 1 71 ? -23.185 -18.100 23.072 1.00 81.12 71 TRP A N 1
ATOM 535 C CA . TRP A 1 71 ? -22.760 -19.432 22.671 1.00 81.12 71 TRP A CA 1
ATOM 536 C C . TRP A 1 71 ? -23.949 -20.282 22.251 1.00 81.12 71 TRP A C 1
ATOM 538 O O . TRP A 1 71 ? -24.996 -20.300 22.904 1.00 81.12 71 TRP A O 1
ATOM 548 N N . GLY A 1 72 ? -23.738 -21.076 21.211 1.00 82.38 72 GLY A N 1
ATOM 549 C CA . GLY A 1 72 ? -24.585 -22.205 20.893 1.00 82.38 72 GLY A CA 1
ATOM 550 C C . GLY A 1 72 ? -24.222 -23.363 21.805 1.00 82.38 72 GLY A C 1
ATOM 551 O O . GLY A 1 72 ? -23.037 -23.641 22.009 1.00 82.38 72 GLY A O 1
ATOM 552 N N . LYS A 1 73 ? -25.229 -24.014 22.389 1.00 86.56 73 LYS A N 1
ATOM 553 C CA . LYS A 1 73 ? -25.043 -25.238 23.169 1.00 86.56 73 LYS A CA 1
ATOM 554 C C . LYS A 1 73 ? -25.153 -26.438 22.236 1.00 86.56 73 LYS A C 1
ATOM 556 O O . LYS A 1 73 ? -26.176 -26.613 21.574 1.00 86.56 73 LYS A O 1
ATOM 561 N N . PHE A 1 74 ? -24.121 -27.267 22.249 1.00 82.50 74 PHE A N 1
ATOM 562 C CA . PHE A 1 74 ? -24.015 -28.493 21.472 1.00 82.50 74 PHE A CA 1
ATOM 563 C C . PHE A 1 74 ? -23.760 -29.678 22.396 1.00 82.50 74 PHE A C 1
ATOM 565 O O . PHE A 1 74 ? -23.084 -29.548 23.419 1.00 82.50 74 PHE A O 1
ATOM 572 N N . VAL A 1 75 ? -24.301 -30.825 22.014 1.00 82.44 75 VAL A N 1
ATOM 573 C CA . VAL A 1 75 ? -24.028 -32.138 22.612 1.00 82.44 75 VAL A CA 1
ATOM 574 C C . VAL A 1 75 ? -23.646 -33.094 21.487 1.00 82.44 75 VAL A C 1
ATOM 576 O O . VAL A 1 75 ? -24.063 -32.866 20.351 1.00 82.44 75 VAL A O 1
ATOM 579 N N . GLU A 1 76 ? -22.844 -34.119 21.761 1.00 76.88 76 GLU A N 1
ATOM 580 C CA . GLU A 1 76 ? -22.592 -35.178 20.775 1.00 76.88 76 GLU A CA 1
ATOM 581 C C . GLU A 1 76 ? -23.916 -35.863 20.408 1.00 76.88 76 GLU A C 1
ATOM 583 O O . GLU A 1 76 ? -24.760 -36.115 21.271 1.00 76.88 76 GLU A O 1
ATOM 588 N N . ASP A 1 77 ? -24.134 -36.085 19.113 1.00 71.00 77 ASP A N 1
ATOM 589 C CA . ASP A 1 77 ? -25.341 -36.730 18.601 1.00 71.00 77 ASP A CA 1
ATOM 590 C C . ASP A 1 77 ? -25.163 -38.252 18.669 1.00 71.00 77 ASP A C 1
ATOM 592 O O . ASP A 1 77 ? -24.621 -38.881 17.762 1.00 71.00 77 ASP A O 1
ATOM 596 N N . ASP A 1 78 ? -25.578 -38.838 19.791 1.00 61.12 78 ASP A N 1
ATOM 597 C CA . ASP A 1 78 ? -25.491 -40.273 20.090 1.00 61.12 78 ASP A CA 1
ATOM 598 C C . ASP A 1 78 ? -26.620 -41.105 19.447 1.00 61.12 78 ASP A C 1
ATOM 600 O O . ASP A 1 78 ? -26.712 -42.316 19.664 1.00 61.12 78 ASP A O 1
ATOM 604 N N . GLY A 1 79 ? -27.502 -40.472 18.663 1.00 56.88 79 GLY A N 1
ATOM 605 C CA . GLY A 1 79 ? -28.650 -41.118 18.027 1.00 56.88 79 GLY A CA 1
ATOM 606 C C . GLY A 1 79 ? -29.695 -41.661 19.012 1.00 56.88 79 GLY A C 1
ATOM 607 O O . GLY A 1 79 ? -30.658 -42.305 18.585 1.00 56.88 79 GLY A O 1
ATOM 608 N N . GLN A 1 80 ? -29.556 -41.415 20.321 1.00 53.91 80 GLN A N 1
ATOM 609 C CA . GLN A 1 80 ? -30.487 -41.921 21.323 1.00 53.91 80 GLN A CA 1
ATOM 610 C C . GLN A 1 80 ? -31.674 -40.971 21.492 1.00 53.91 80 GLN A C 1
ATOM 612 O O . GLN A 1 80 ? -31.594 -39.884 22.067 1.00 53.91 80 GLN A O 1
ATOM 617 N N . ASN A 1 81 ? -32.849 -41.416 21.046 1.00 48.97 81 ASN A N 1
ATOM 618 C CA . ASN A 1 81 ? -34.105 -40.787 21.434 1.00 48.97 81 ASN A CA 1
ATOM 619 C C . ASN A 1 81 ? -34.419 -41.146 22.890 1.00 48.97 81 ASN A C 1
ATOM 621 O O . ASN A 1 81 ? -34.825 -42.267 23.186 1.00 48.97 81 ASN A O 1
ATOM 625 N N . TRP A 1 82 ? -34.252 -40.175 23.794 1.00 46.09 82 TRP A N 1
ATOM 626 C CA . TRP A 1 82 ? -34.541 -40.353 25.218 1.00 46.09 82 TRP A CA 1
ATOM 627 C C . TRP A 1 82 ? -35.974 -40.836 25.415 1.00 46.09 82 TRP A C 1
ATOM 629 O O . TRP A 1 82 ? -36.929 -40.148 25.021 1.00 46.09 82 TRP A O 1
ATOM 639 N N . THR A 1 83 ? -36.105 -41.992 26.061 1.00 61.12 83 THR A N 1
ATOM 640 C CA . THR A 1 83 ? -37.390 -42.574 26.451 1.00 61.12 83 THR A CA 1
ATOM 641 C C . THR A 1 83 ? -38.136 -41.636 27.407 1.00 61.12 83 THR A C 1
ATOM 643 O O . THR A 1 83 ? -37.542 -40.788 28.081 1.00 61.12 83 THR A O 1
ATOM 646 N N . GLN A 1 84 ? -39.464 -41.759 27.479 1.00 55.06 84 GLN A N 1
ATOM 647 C CA . GLN A 1 84 ? -40.303 -40.916 28.343 1.00 55.06 84 GLN A CA 1
ATOM 648 C C . GLN A 1 84 ? -39.865 -40.979 29.821 1.00 55.06 84 GLN A C 1
ATOM 650 O O . GLN A 1 84 ? -39.862 -39.957 30.506 1.00 55.06 84 GLN A O 1
ATOM 655 N N . GLN A 1 85 ? -39.380 -42.144 30.261 1.00 62.91 85 GLN A N 1
ATOM 656 C CA . GLN A 1 85 ? -38.836 -42.386 31.599 1.00 62.91 85 GLN A CA 1
ATOM 657 C C . GLN A 1 85 ? -37.545 -41.589 31.870 1.00 62.91 85 GLN A C 1
ATOM 659 O O . GLN A 1 85 ? -37.456 -40.896 32.882 1.00 62.91 85 GLN A O 1
ATOM 664 N N . GLN A 1 86 ? -36.590 -41.572 30.931 1.00 59.34 86 GLN A N 1
ATOM 665 C CA . GLN A 1 86 ? -35.345 -40.793 31.054 1.00 59.34 86 GLN A CA 1
ATOM 666 C C . GLN A 1 86 ? -35.604 -39.274 31.099 1.00 59.34 86 GLN A C 1
ATOM 668 O O . GLN A 1 86 ? -34.941 -38.536 31.830 1.00 59.34 86 GLN A O 1
ATOM 673 N N . ARG A 1 87 ? -36.616 -38.783 30.365 1.00 54.16 87 ARG A N 1
ATOM 674 C CA . ARG A 1 87 ? -37.039 -37.366 30.411 1.00 54.16 87 ARG A CA 1
ATOM 675 C C . ARG A 1 87 ? -37.675 -36.984 31.750 1.00 54.16 87 ARG A C 1
ATOM 677 O O . ARG A 1 87 ? -37.591 -35.829 32.171 1.00 54.16 87 ARG A O 1
ATOM 684 N N . GLU A 1 88 ? -38.353 -37.918 32.407 1.00 66.75 88 GLU A N 1
ATOM 685 C CA . GLU A 1 88 ? -38.930 -37.714 33.738 1.00 66.75 88 GLU A CA 1
ATOM 686 C C . GLU A 1 88 ? -37.871 -37.743 34.836 1.00 66.75 88 GLU A C 1
ATOM 688 O O . GLU A 1 88 ? -37.889 -36.871 35.704 1.00 66.75 88 GLU A O 1
ATOM 693 N N . GLU A 1 89 ? -36.909 -38.660 34.764 1.00 69.38 89 GLU A N 1
ATOM 694 C CA . GLU A 1 89 ? -35.767 -38.697 35.683 1.00 69.38 89 GLU A CA 1
ATOM 695 C C . GLU A 1 89 ? -34.915 -37.430 35.590 1.00 69.38 89 GLU A C 1
ATOM 697 O O . GLU A 1 89 ? -34.590 -36.835 36.615 1.00 69.38 89 GLU A O 1
ATOM 702 N N . TRP A 1 90 ? -34.647 -36.930 34.381 1.00 57.94 90 TRP A N 1
ATOM 703 C CA . TRP A 1 90 ? -33.932 -35.667 34.185 1.00 57.94 90 TRP A CA 1
ATOM 704 C C . TRP A 1 90 ? -34.698 -34.450 34.714 1.00 57.94 90 TRP A C 1
ATOM 706 O O . TRP A 1 90 ? -34.105 -33.567 35.335 1.00 57.94 90 TRP A O 1
ATOM 716 N N . ARG A 1 91 ? -36.029 -34.407 34.534 1.00 61.50 91 ARG A N 1
ATOM 717 C CA . ARG A 1 91 ? -36.871 -33.362 35.143 1.00 61.50 91 ARG A CA 1
ATOM 718 C C . ARG A 1 91 ? -36.811 -33.418 36.669 1.00 61.50 91 ARG A C 1
ATOM 720 O O . ARG A 1 91 ? -36.665 -32.367 37.290 1.00 61.50 91 ARG A O 1
ATOM 727 N N . ARG A 1 92 ? -36.866 -34.614 37.269 1.00 69.88 92 ARG A N 1
ATOM 728 C CA . ARG A 1 92 ? -36.712 -34.791 38.724 1.00 69.88 92 ARG A CA 1
ATOM 729 C C . ARG A 1 92 ? -35.323 -34.381 39.206 1.00 69.88 92 ARG A C 1
ATOM 731 O O . ARG A 1 92 ? -35.234 -33.713 40.226 1.00 69.88 92 ARG A O 1
ATOM 738 N N . ASP A 1 93 ? -34.260 -34.716 38.480 1.00 68.81 93 ASP A N 1
ATOM 739 C CA . ASP A 1 93 ? -32.885 -34.352 38.846 1.00 68.81 93 ASP A CA 1
ATOM 740 C C . ASP A 1 93 ? -32.635 -32.835 38.738 1.00 68.81 93 ASP A C 1
ATOM 742 O O . ASP A 1 93 ? -32.004 -32.239 39.612 1.00 68.81 93 ASP A O 1
ATOM 746 N N . ILE A 1 94 ? -33.189 -32.162 37.721 1.00 61.12 94 ILE A N 1
ATOM 747 C CA . ILE A 1 94 ? -33.164 -30.692 37.636 1.00 61.12 94 ILE A CA 1
ATOM 748 C C . ILE A 1 94 ? -33.938 -30.056 38.785 1.00 61.12 94 ILE A C 1
ATOM 750 O O . ILE A 1 94 ? -33.436 -29.104 39.386 1.00 61.12 94 ILE A O 1
ATOM 754 N N . GLU A 1 95 ? -35.128 -30.565 39.096 1.00 68.44 95 GLU A N 1
ATOM 755 C CA . GLU A 1 95 ? -35.946 -30.048 40.191 1.00 68.44 95 GLU A CA 1
ATOM 756 C C . GLU A 1 95 ? -35.246 -30.262 41.539 1.00 68.44 95 GLU A C 1
ATOM 758 O O . GLU A 1 95 ? -35.123 -29.325 42.322 1.00 68.44 95 GLU A O 1
ATOM 763 N N . LEU A 1 96 ? -34.649 -31.435 41.764 1.00 72.19 96 LEU A N 1
ATOM 764 C CA . LEU A 1 96 ? -33.848 -31.730 42.951 1.00 72.19 96 LEU A CA 1
ATOM 765 C C . LEU A 1 96 ? -32.625 -30.805 43.047 1.00 72.19 96 LEU A C 1
ATOM 767 O O . LEU A 1 96 ? -32.357 -30.240 44.105 1.00 72.19 96 LEU A O 1
ATOM 771 N N . LYS A 1 97 ? -31.902 -30.571 41.946 1.00 67.69 97 LYS A N 1
ATOM 772 C CA . LYS A 1 97 ? -30.780 -29.614 41.898 1.00 67.69 97 LYS A CA 1
ATOM 773 C C . LYS A 1 97 ? -31.240 -28.178 42.149 1.00 67.69 97 LYS A C 1
ATOM 775 O O . LYS A 1 97 ? -30.503 -27.408 42.768 1.00 67.69 97 LYS A O 1
ATOM 780 N N . ARG A 1 98 ? -32.432 -27.798 41.680 1.00 64.19 98 ARG A N 1
ATOM 781 C CA . ARG A 1 98 ? -33.043 -26.485 41.928 1.00 64.19 98 ARG A CA 1
ATOM 782 C C . ARG A 1 98 ? -33.420 -26.333 43.400 1.00 64.19 98 ARG A C 1
ATOM 784 O O . ARG A 1 98 ? -33.060 -25.321 43.993 1.00 64.19 98 ARG A O 1
ATOM 791 N N . GLN A 1 99 ? -34.025 -27.357 43.999 1.00 70.12 99 GLN A N 1
ATOM 792 C CA . GLN A 1 99 ? -34.330 -27.426 45.429 1.00 70.12 99 GLN A CA 1
ATOM 793 C C . GLN A 1 99 ? -33.057 -27.386 46.284 1.00 70.12 99 GLN A C 1
ATOM 795 O O . GLN A 1 99 ? -32.993 -26.628 47.244 1.00 70.12 99 GLN A O 1
ATOM 800 N N . GLN A 1 100 ? -31.999 -28.105 45.899 1.00 71.38 100 GLN A N 1
ATOM 801 C CA . GLN A 1 100 ? -30.699 -28.064 46.580 1.00 71.38 100 GLN A CA 1
ATOM 802 C C . GLN A 1 100 ? -30.037 -26.679 46.505 1.00 71.38 100 GLN A C 1
ATOM 804 O O . GLN A 1 100 ? -29.457 -26.223 47.490 1.00 71.38 100 GLN A O 1
ATOM 809 N N . ARG A 1 101 ? -30.112 -25.989 45.355 1.00 61.62 101 ARG A N 1
ATOM 810 C CA . ARG A 1 101 ? -29.622 -24.603 45.223 1.00 61.62 101 ARG A CA 1
ATOM 811 C C . ARG A 1 101 ? -30.433 -23.648 46.090 1.00 61.62 101 ARG A C 1
ATOM 813 O O . ARG A 1 101 ? -29.831 -22.900 46.849 1.00 61.62 101 ARG A O 1
ATOM 820 N N . ALA A 1 102 ? -31.761 -23.747 46.042 1.00 65.75 102 ALA A N 1
ATOM 821 C CA . ALA A 1 102 ? -32.656 -22.942 46.865 1.00 65.75 102 ALA A CA 1
ATOM 822 C C . ALA A 1 102 ? -32.414 -23.169 48.368 1.00 65.75 102 ALA A C 1
ATOM 824 O O . ALA A 1 102 ? -32.345 -22.208 49.126 1.00 65.75 102 ALA A O 1
ATOM 825 N N . ALA A 1 103 ? -32.194 -24.415 48.800 1.00 70.06 103 ALA A N 1
ATOM 826 C CA . ALA A 1 103 ? -31.854 -24.745 50.183 1.00 70.06 103 ALA A CA 1
ATOM 827 C C . ALA A 1 103 ? -30.481 -24.185 50.596 1.00 70.06 103 ALA A C 1
ATOM 829 O O . ALA A 1 103 ? -30.345 -23.615 51.676 1.00 70.06 103 ALA A O 1
ATOM 830 N N . SER A 1 104 ? -29.468 -24.281 49.726 1.00 66.31 104 SER A N 1
ATOM 831 C CA . SER A 1 104 ? -28.143 -23.702 49.984 1.00 66.31 104 SER A CA 1
ATOM 832 C C . SER A 1 104 ? -28.167 -22.170 50.022 1.00 66.31 104 SER A C 1
ATOM 834 O O . SER A 1 104 ? -27.422 -21.576 50.801 1.00 66.31 104 SER A O 1
ATOM 836 N N . GLU A 1 105 ? -28.984 -21.523 49.192 1.00 63.72 105 GLU A N 1
ATOM 837 C CA . GLU A 1 105 ? -29.197 -20.072 49.203 1.00 63.72 105 GLU A CA 1
ATOM 838 C C . GLU A 1 105 ? -29.975 -19.638 50.451 1.00 63.72 105 GLU A C 1
ATOM 840 O O . GLU A 1 105 ? -29.570 -18.684 51.111 1.00 63.72 105 GLU A O 1
ATOM 845 N N . ALA A 1 106 ? -31.008 -20.385 50.852 1.00 66.62 106 ALA A N 1
ATOM 846 C CA . ALA A 1 106 ? -31.749 -20.156 52.092 1.00 66.62 106 ALA A CA 1
ATOM 847 C C . ALA A 1 106 ? -30.858 -20.300 53.339 1.00 66.62 106 ALA A C 1
ATOM 849 O O . ALA A 1 106 ? -30.922 -19.471 54.246 1.00 66.62 106 ALA A O 1
ATOM 850 N N . GLN A 1 107 ? -29.962 -21.290 53.360 1.00 68.00 107 GLN A N 1
ATOM 851 C CA . GLN A 1 107 ? -28.978 -21.461 54.432 1.00 68.00 107 GLN A CA 1
ATOM 852 C C . GLN A 1 107 ? -27.946 -20.319 54.471 1.00 68.00 107 GLN A C 1
ATOM 854 O O . GLN A 1 107 ? -27.519 -19.899 55.543 1.00 68.00 107 GLN A O 1
ATOM 859 N N . ARG A 1 108 ? -27.534 -19.786 53.313 1.00 65.69 108 ARG A N 1
ATOM 860 C CA . ARG A 1 108 ? -26.652 -18.603 53.247 1.00 65.69 108 ARG A CA 1
ATOM 861 C C . ARG A 1 108 ? -27.366 -17.338 53.714 1.00 65.69 108 ARG A C 1
ATOM 863 O O . ARG A 1 108 ? -26.767 -16.511 54.400 1.00 65.69 108 ARG A O 1
ATOM 870 N N . ARG A 1 109 ? -28.652 -17.214 53.385 1.00 65.50 109 ARG A N 1
ATOM 871 C CA . ARG A 1 109 ? -29.524 -16.124 53.825 1.00 65.50 109 ARG A CA 1
ATOM 872 C C . ARG A 1 109 ? -29.667 -16.102 55.345 1.00 65.50 109 ARG A C 1
ATOM 874 O O . ARG A 1 109 ? -29.486 -15.051 55.939 1.00 65.50 109 ARG A O 1
ATOM 881 N N . SER A 1 110 ? -29.879 -17.254 55.986 1.00 67.44 110 SER A N 1
ATOM 882 C CA . SER A 1 110 ? -29.997 -17.333 57.451 1.00 67.44 110 SER A CA 1
ATOM 883 C C . SER A 1 110 ? -28.699 -17.011 58.206 1.00 67.44 110 SER A C 1
ATOM 885 O O . SER A 1 110 ? -28.726 -16.830 59.418 1.00 67.44 110 SER A O 1
ATOM 887 N N . GLN A 1 111 ? -27.554 -16.998 57.519 1.00 69.19 111 GLN A N 1
ATOM 888 C CA . GLN A 1 111 ? -26.238 -16.700 58.096 1.00 69.19 111 GLN A CA 1
ATOM 889 C C . GLN A 1 111 ? -25.761 -15.268 57.808 1.00 69.19 111 GLN A C 1
ATOM 891 O O . GLN A 1 111 ? -24.701 -14.876 58.299 1.00 69.19 111 GLN A O 1
ATOM 896 N N . SER A 1 112 ? -26.506 -14.504 57.005 1.00 77.56 112 SER A N 1
ATOM 897 C CA . SER A 1 112 ? -26.173 -13.118 56.680 1.00 77.56 112 SER A CA 1
ATOM 898 C C . SER A 1 112 ? -26.549 -12.195 57.837 1.00 77.56 112 SER A C 1
ATOM 900 O O . SER A 1 112 ? -27.604 -12.345 58.445 1.00 77.56 112 SER A O 1
ATOM 902 N N . LEU A 1 113 ? -25.648 -11.267 58.170 1.00 87.31 113 LEU A N 1
ATOM 903 C CA . LEU A 1 113 ? -25.912 -10.264 59.200 1.00 87.31 113 LEU A CA 1
ATOM 904 C C . LEU A 1 113 ? -26.845 -9.173 58.644 1.00 87.31 113 LEU A C 1
ATOM 906 O O . LEU A 1 113 ? -26.555 -8.685 57.540 1.00 87.31 113 LEU A O 1
ATOM 910 N N . PRO A 1 114 ? -27.872 -8.739 59.402 1.00 89.06 114 PRO A N 1
ATOM 911 C CA . PRO A 1 114 ? -28.739 -7.626 59.024 1.00 89.06 114 PRO A CA 1
ATOM 912 C C . PRO A 1 114 ? -27.969 -6.316 58.815 1.00 89.06 114 PRO A C 1
ATOM 914 O O . PRO A 1 114 ? -26.929 -6.087 59.437 1.00 89.06 114 PRO A O 1
ATOM 917 N N . ALA A 1 115 ? -28.512 -5.404 58.002 1.00 90.88 115 ALA A N 1
ATOM 918 C CA . ALA A 1 115 ? -27.858 -4.140 57.630 1.00 90.88 115 ALA A CA 1
ATOM 919 C C . ALA A 1 115 ? -27.376 -3.303 58.834 1.00 90.88 115 ALA A C 1
ATOM 921 O O . ALA A 1 115 ? -26.230 -2.863 58.855 1.00 90.88 115 ALA A O 1
ATOM 922 N N . LYS A 1 116 ? -28.202 -3.154 59.880 1.00 93.50 116 LYS A N 1
ATOM 923 C CA . LYS A 1 116 ? -27.837 -2.411 61.105 1.00 93.50 116 LYS A CA 1
ATOM 924 C C . LYS A 1 116 ? -26.676 -3.044 61.875 1.00 93.50 116 LYS A C 1
ATOM 926 O O . LYS A 1 116 ? -25.852 -2.338 62.449 1.00 93.50 116 LYS A O 1
ATOM 931 N N . GLU A 1 117 ? -26.612 -4.375 61.902 1.00 93.50 117 GLU A N 1
ATOM 932 C CA . GLU A 1 117 ? -25.520 -5.089 62.567 1.00 93.50 117 GLU A CA 1
ATOM 933 C C . GLU A 1 117 ? -24.227 -4.987 61.752 1.00 93.50 117 GLU A C 1
ATOM 935 O O . GLU A 1 117 ? -23.157 -4.765 62.324 1.00 93.50 117 GLU A O 1
ATOM 940 N N . ARG A 1 118 ? -24.326 -5.065 60.416 1.00 94.56 118 ARG A N 1
ATOM 941 C CA . ARG A 1 118 ? -23.195 -4.799 59.518 1.00 94.56 118 ARG A CA 1
ATOM 942 C C . ARG A 1 118 ? -22.639 -3.400 59.721 1.00 94.56 118 ARG A C 1
ATOM 944 O O . ARG A 1 118 ? -21.432 -3.286 59.889 1.00 94.56 118 ARG A O 1
ATOM 951 N N . ASP A 1 119 ? -23.493 -2.378 59.760 1.00 96.56 119 ASP A N 1
ATOM 952 C CA . ASP A 1 119 ? -23.054 -0.995 59.957 1.00 96.56 119 ASP A CA 1
ATOM 953 C C . ASP A 1 119 ? -22.290 -0.850 61.271 1.00 96.56 119 ASP A C 1
ATOM 955 O O . ASP A 1 119 ? -21.131 -0.448 61.252 1.00 96.56 119 ASP A O 1
ATOM 959 N N . ARG A 1 120 ? -22.856 -1.309 62.394 1.00 97.00 120 ARG A N 1
ATOM 960 C CA . ARG A 1 120 ? -22.175 -1.269 63.698 1.00 97.00 120 ARG A CA 1
ATOM 961 C C . ARG A 1 120 ? -20.782 -1.912 63.653 1.00 97.00 120 ARG A C 1
ATOM 963 O O . ARG A 1 120 ? -19.823 -1.338 64.170 1.00 97.00 120 ARG A O 1
ATOM 970 N N . LEU A 1 121 ? -20.666 -3.102 63.063 1.00 96.56 121 LEU A N 1
ATOM 971 C CA . LEU A 1 121 ? -19.396 -3.829 62.985 1.00 96.56 121 LEU A CA 1
ATOM 972 C C . LEU A 1 121 ? -18.407 -3.176 62.011 1.00 96.56 121 LEU A C 1
ATOM 974 O O . LEU A 1 121 ? -17.211 -3.133 62.287 1.00 96.56 121 LEU A O 1
ATOM 978 N N . TYR A 1 122 ? -18.886 -2.643 60.890 1.00 97.00 122 TYR A N 1
ATOM 979 C CA . TYR A 1 122 ? -18.053 -1.946 59.918 1.00 97.00 122 TYR A CA 1
ATOM 980 C C . TYR A 1 122 ? -17.602 -0.564 60.399 1.00 97.00 122 TYR A C 1
ATOM 982 O O . TYR A 1 122 ? -16.494 -0.151 60.071 1.00 97.00 122 TYR A O 1
ATOM 990 N N . GLN A 1 123 ? -18.389 0.126 61.224 1.00 96.31 123 GLN A N 1
ATOM 991 C CA . GLN A 1 123 ? -17.954 1.345 61.907 1.00 96.31 123 GLN A CA 1
ATOM 992 C C . GLN A 1 123 ? -16.825 1.042 62.899 1.00 96.31 123 GLN A C 1
ATOM 994 O O . GLN A 1 123 ? -15.813 1.741 62.891 1.00 96.31 123 GLN A O 1
ATOM 999 N N . ASN A 1 124 ? -16.940 -0.041 63.686 1.00 96.31 124 ASN A N 1
ATOM 1000 C CA . ASN A 1 124 ? -15.828 -0.505 64.524 1.00 96.31 124 ASN A CA 1
ATOM 1001 C C . ASN A 1 124 ? -14.591 -0.795 63.650 1.00 96.31 124 ASN A C 1
ATOM 1003 O O . ASN A 1 124 ? -13.524 -0.241 63.901 1.00 96.31 124 ASN A O 1
ATOM 1007 N N . LEU A 1 125 ? -14.752 -1.543 62.552 1.00 96.75 125 LEU A N 1
ATOM 1008 C CA . LEU A 1 125 ? -13.660 -1.816 61.615 1.00 96.75 125 LEU A CA 1
ATOM 1009 C C . LEU A 1 125 ? -12.955 -0.540 61.119 1.00 96.75 125 LEU A C 1
ATOM 1011 O O . LEU A 1 125 ? -11.729 -0.479 61.116 1.00 96.75 125 LEU A O 1
ATOM 1015 N N . LEU A 1 126 ? -13.704 0.483 60.696 1.00 96.31 126 LEU A N 1
ATOM 1016 C CA . LEU A 1 126 ? -13.126 1.729 60.178 1.00 96.31 126 LEU A CA 1
ATOM 1017 C C . LEU A 1 126 ? -12.350 2.526 61.235 1.00 96.31 126 LEU A C 1
ATOM 1019 O O . LEU A 1 126 ? -11.409 3.237 60.873 1.00 96.31 126 LEU A O 1
ATOM 1023 N N . ASN A 1 127 ? -12.716 2.403 62.513 1.00 95.69 127 ASN A N 1
ATOM 1024 C CA . ASN A 1 127 ? -12.017 3.048 63.628 1.00 95.69 127 ASN A CA 1
ATOM 1025 C C . ASN A 1 127 ? -10.658 2.402 63.927 1.00 95.69 127 ASN A C 1
ATOM 1027 O O . ASN A 1 127 ? -9.780 3.063 64.473 1.00 95.69 127 ASN A O 1
ATOM 1031 N N . GLN A 1 128 ? -10.463 1.142 63.531 1.00 96.69 128 GLN A N 1
ATOM 1032 C CA . GLN A 1 128 ? -9.197 0.422 63.698 1.00 96.69 128 GLN A CA 1
ATOM 1033 C C . GLN A 1 128 ? -8.194 0.674 62.559 1.00 96.69 128 GLN A C 1
ATOM 1035 O O . GLN A 1 128 ? -7.062 0.195 62.610 1.00 96.69 128 GLN A O 1
ATOM 1040 N N . LEU A 1 129 ? -8.598 1.387 61.503 1.00 96.69 129 LEU A N 1
ATOM 1041 C CA . LEU A 1 129 ? -7.800 1.579 60.295 1.00 96.69 129 LEU A CA 1
ATOM 1042 C C . LEU A 1 129 ? -7.473 3.058 60.072 1.00 96.69 129 LEU A C 1
ATOM 1044 O O . LEU A 1 129 ? -8.224 3.955 60.458 1.00 96.69 129 LEU A O 1
ATOM 1048 N N . THR A 1 130 ? -6.383 3.314 59.353 1.00 95.19 130 THR A N 1
ATOM 1049 C CA . THR A 1 130 ? -5.966 4.655 58.919 1.00 95.19 130 THR A CA 1
ATOM 1050 C C . THR A 1 130 ? -5.956 4.753 57.394 1.00 95.19 130 THR A C 1
ATOM 1052 O O . THR A 1 130 ? -6.085 3.751 56.692 1.00 95.19 130 THR A O 1
ATOM 1055 N N . LEU A 1 131 ? -5.862 5.969 56.850 1.00 95.81 131 LEU A N 1
ATOM 1056 C CA . LEU A 1 131 ? -5.716 6.193 55.410 1.00 95.81 131 LEU A CA 1
ATOM 1057 C C . LEU A 1 131 ? -4.255 6.528 55.095 1.00 95.81 131 LEU A C 1
ATOM 1059 O O . LEU A 1 131 ? -3.725 7.529 55.574 1.00 95.81 131 LEU A O 1
ATOM 1063 N N . HIS A 1 132 ? -3.614 5.690 54.287 1.00 94.25 132 HIS A N 1
ATOM 1064 C CA . HIS A 1 132 ? -2.225 5.847 53.879 1.00 94.25 132 HIS A CA 1
ATOM 1065 C C . HIS A 1 132 ? -2.059 7.069 52.952 1.00 94.25 132 HIS A C 1
ATOM 1067 O O . HIS A 1 132 ? -2.910 7.276 52.079 1.00 94.25 132 HIS A O 1
ATOM 1073 N N . PRO A 1 133 ? -0.959 7.846 53.054 1.00 93.06 133 PRO A N 1
ATOM 1074 C CA . PRO A 1 133 ? -0.736 9.035 52.224 1.00 93.06 133 PRO A CA 1
ATOM 1075 C C . PRO A 1 133 ? -0.850 8.789 50.714 1.00 93.06 133 PRO A C 1
ATOM 1077 O O . PRO A 1 133 ? -1.438 9.595 50.002 1.00 93.06 133 PRO A O 1
ATOM 1080 N N . THR A 1 134 ? -0.355 7.653 50.217 1.00 91.62 134 THR A N 1
ATOM 1081 C CA . THR A 1 134 ? -0.459 7.285 48.790 1.00 91.62 134 THR A CA 1
ATOM 1082 C C . THR A 1 134 ? -1.904 7.089 48.329 1.00 91.62 134 THR A C 1
ATOM 1084 O O . THR A 1 134 ? -2.261 7.509 47.233 1.00 91.62 134 THR A O 1
ATOM 1087 N N . ASP A 1 135 ? -2.744 6.468 49.160 1.00 93.62 135 ASP A N 1
ATOM 1088 C CA . ASP A 1 135 ? -4.148 6.226 48.818 1.00 93.62 135 ASP A CA 1
ATOM 1089 C C . ASP A 1 135 ? -4.961 7.529 48.947 1.00 93.62 135 ASP A C 1
ATOM 1091 O O . ASP A 1 135 ? -5.840 7.798 48.129 1.00 93.62 135 ASP A O 1
ATOM 1095 N N . ARG A 1 136 ? -4.609 8.393 49.913 1.00 94.81 136 ARG A N 1
ATOM 1096 C CA . ARG A 1 136 ? -5.115 9.773 49.999 1.00 94.81 136 ARG A CA 1
ATOM 1097 C C . ARG A 1 136 ? -4.776 10.573 48.737 1.00 94.81 136 ARG A C 1
ATOM 1099 O O . ARG A 1 136 ? -5.673 11.191 48.177 1.00 94.81 136 ARG A O 1
ATOM 1106 N N . ALA A 1 137 ? -3.535 10.507 48.255 1.00 92.19 137 ALA A N 1
ATOM 1107 C CA . ALA A 1 137 ? -3.117 11.206 47.041 1.00 92.19 137 ALA A CA 1
ATOM 1108 C C . ALA A 1 137 ? -3.889 10.736 45.789 1.00 92.19 137 ALA A C 1
ATOM 1110 O O . ALA A 1 137 ? -4.211 11.556 44.933 1.00 92.19 137 ALA A O 1
ATOM 1111 N N . ASP A 1 138 ? -4.246 9.446 45.679 1.00 90.12 138 ASP A N 1
ATOM 1112 C CA . ASP A 1 138 ? -5.119 8.954 44.594 1.00 90.12 138 ASP A CA 1
ATOM 1113 C C . ASP A 1 138 ? -6.525 9.573 44.654 1.00 90.12 138 ASP A C 1
ATOM 1115 O O . ASP A 1 138 ? -7.071 9.968 43.623 1.00 90.12 138 ASP A O 1
ATOM 1119 N N . LEU A 1 139 ? -7.104 9.688 45.854 1.00 92.12 139 LEU A N 1
ATOM 1120 C CA . LEU A 1 139 ? -8.422 10.294 46.069 1.00 92.12 139 LEU A CA 1
ATOM 1121 C C . LEU A 1 139 ? -8.414 11.809 45.798 1.00 92.12 139 LEU A C 1
ATOM 1123 O O . LEU A 1 139 ? -9.330 12.316 45.149 1.00 92.12 139 LEU A O 1
ATOM 1127 N N . GLU A 1 140 ? -7.367 12.517 46.231 1.00 92.50 140 GLU A N 1
ATOM 1128 C CA . GLU A 1 140 ? -7.169 13.954 45.980 1.00 92.50 140 GLU A CA 1
ATOM 1129 C C . GLU A 1 140 ? -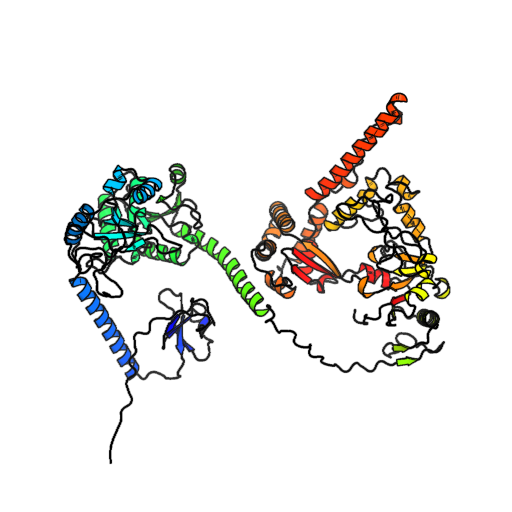6.956 14.235 44.487 1.00 92.50 140 GLU A C 1
ATOM 1131 O O . GLU A 1 140 ? -7.589 15.130 43.926 1.00 92.50 140 GLU A O 1
ATOM 1136 N N . ARG A 1 141 ? -6.160 13.408 43.793 1.00 88.75 141 ARG A N 1
ATOM 1137 C CA . ARG A 1 141 ? -5.985 13.473 42.330 1.00 88.75 141 ARG A CA 1
ATOM 1138 C C . ARG A 1 141 ? -7.311 13.316 41.581 1.00 88.75 141 ARG A C 1
ATOM 1140 O O . ARG A 1 141 ? -7.482 13.897 40.515 1.00 88.75 141 ARG A O 1
ATOM 1147 N N . ARG A 1 142 ? -8.260 12.553 42.132 1.00 85.50 142 ARG A N 1
ATOM 1148 C CA . ARG A 1 142 ? -9.623 12.389 41.594 1.00 85.50 142 ARG A CA 1
ATOM 1149 C C . ARG A 1 142 ? -10.585 13.489 42.056 1.00 85.50 142 ARG A C 1
ATOM 1151 O O . ARG A 1 142 ? -11.798 13.373 41.889 1.00 85.50 142 ARG A O 1
ATOM 1158 N N . GLY A 1 143 ? -10.059 14.582 42.603 1.00 86.12 143 GLY A N 1
ATOM 1159 C CA . GLY A 1 143 ? -10.792 15.814 42.874 1.00 86.12 143 GLY A CA 1
ATOM 1160 C C . GLY A 1 143 ? -11.618 15.807 44.157 1.00 86.12 143 GLY A C 1
ATOM 1161 O O . GLY A 1 143 ? -12.534 16.619 44.261 1.00 86.12 143 GLY A O 1
ATOM 1162 N N . LEU A 1 144 ? -11.339 14.909 45.110 1.00 90.62 144 LEU A N 1
ATOM 1163 C CA . LEU A 1 144 ? -11.948 14.975 46.441 1.00 90.62 144 LEU A CA 1
ATOM 1164 C C . LEU A 1 144 ? -11.170 15.924 47.357 1.00 90.62 144 LEU A C 1
ATOM 1166 O O . LEU A 1 144 ? -9.943 15.865 47.419 1.00 90.62 144 LEU A O 1
ATOM 1170 N N . THR A 1 145 ? -11.888 16.750 48.118 1.00 92.06 145 THR A N 1
ATOM 1171 C CA . THR A 1 145 ? -11.284 17.586 49.167 1.00 92.06 145 THR A CA 1
ATOM 1172 C C . THR A 1 145 ? -10.969 16.764 50.426 1.00 92.06 145 THR A C 1
ATOM 1174 O O . THR A 1 145 ? -11.568 15.701 50.632 1.00 92.06 145 THR A O 1
ATOM 1177 N N . PRO A 1 146 ? -10.077 17.235 51.319 1.00 92.50 146 PRO A N 1
ATOM 1178 C CA . PRO A 1 146 ? -9.795 16.559 52.587 1.00 92.50 146 PRO A CA 1
ATOM 1179 C C . PRO A 1 146 ? -11.048 16.254 53.425 1.00 92.50 146 PRO A C 1
ATOM 1181 O O . PRO A 1 146 ? -11.145 15.175 54.014 1.00 92.50 146 PRO A O 1
ATOM 1184 N N . GLU A 1 147 ? -12.026 17.160 53.435 1.00 92.12 147 GLU A N 1
ATOM 1185 C CA . GLU A 1 147 ? -13.299 17.016 54.150 1.00 92.12 147 GLU A CA 1
ATOM 1186 C C . GLU A 1 147 ? -14.172 15.932 53.507 1.00 92.12 147 GLU A C 1
ATOM 1188 O O . GLU A 1 147 ? -14.773 15.115 54.205 1.00 92.12 147 GLU A O 1
ATOM 1193 N N . GLN A 1 148 ? -14.209 15.877 52.172 1.00 93.44 148 GLN A N 1
ATOM 1194 C CA . GLN A 1 148 ? -14.938 14.843 51.435 1.00 93.44 148 GLN A CA 1
ATOM 1195 C C . GLN A 1 148 ? -14.299 13.463 51.611 1.00 93.44 148 GLN A C 1
ATOM 1197 O O . GLN A 1 148 ? -15.014 12.474 51.754 1.00 93.44 148 GLN A O 1
ATOM 1202 N N . ILE A 1 149 ? -12.968 13.373 51.648 1.00 93.31 149 ILE A N 1
ATOM 1203 C CA . ILE A 1 149 ? -12.251 12.118 51.921 1.00 93.31 149 ILE A CA 1
ATOM 1204 C C . ILE A 1 149 ? -12.584 11.608 53.325 1.00 93.31 149 ILE A C 1
ATOM 1206 O O . ILE A 1 149 ? -12.840 10.413 53.501 1.00 93.31 149 ILE A O 1
ATOM 1210 N N . LEU A 1 150 ? -12.624 12.508 54.312 1.00 90.81 150 LEU A N 1
ATOM 1211 C CA . LEU A 1 150 ? -13.009 12.171 55.679 1.00 90.81 150 LEU A CA 1
ATOM 1212 C C . LEU A 1 150 ? -14.458 11.663 55.738 1.00 90.81 150 LEU A C 1
ATOM 1214 O O . LEU A 1 150 ? -14.699 10.577 56.268 1.00 90.81 150 LEU A O 1
ATOM 1218 N N . ALA A 1 151 ? -15.399 12.396 55.136 1.00 89.62 151 ALA A N 1
ATOM 1219 C CA . ALA A 1 151 ? -16.815 12.022 55.078 1.00 89.62 151 ALA A CA 1
ATOM 1220 C C . ALA A 1 151 ? -17.056 10.703 54.317 1.00 89.62 151 ALA A C 1
ATOM 1222 O O . ALA A 1 151 ? -17.933 9.914 54.675 1.00 89.62 151 ALA A O 1
ATOM 1223 N N . GLY A 1 152 ? -16.247 10.436 53.289 1.00 90.81 152 GLY A N 1
ATOM 1224 C CA . GLY A 1 152 ? -16.300 9.215 52.490 1.00 90.81 152 GLY A CA 1
ATOM 1225 C C . GLY A 1 152 ? -15.872 7.956 53.244 1.00 90.81 152 GLY A C 1
ATOM 1226 O O . GLY A 1 152 ? -16.203 6.859 52.807 1.00 90.81 152 GLY A O 1
ATOM 1227 N N . GLY A 1 153 ? -15.179 8.081 54.383 1.00 93.56 153 GLY A N 1
ATOM 1228 C CA . GLY A 1 153 ? -14.821 6.948 55.243 1.00 93.56 153 GLY A CA 1
ATOM 1229 C C . GLY A 1 153 ? -13.781 5.993 54.646 1.00 93.56 153 GLY A C 1
ATOM 1230 O O . GLY A 1 153 ? -13.707 4.839 55.061 1.00 93.56 153 GLY A O 1
ATOM 1231 N N . PHE A 1 154 ? -12.980 6.441 53.675 1.00 95.88 154 PHE A N 1
ATOM 1232 C CA . PHE A 1 154 ? -11.948 5.608 53.048 1.00 95.88 154 PHE A CA 1
ATOM 1233 C C . PHE A 1 154 ? -10.854 5.219 54.053 1.00 95.88 154 PHE A C 1
ATOM 1235 O O . PHE A 1 154 ? -10.422 6.042 54.870 1.00 95.88 154 PHE A O 1
ATOM 1242 N N . ARG A 1 155 ? -10.390 3.965 53.990 1.00 96.94 155 ARG A N 1
ATOM 1243 C CA . ARG A 1 155 ? -9.318 3.422 54.846 1.00 96.94 155 ARG A CA 1
ATOM 1244 C C . ARG A 1 155 ? -8.392 2.511 54.064 1.00 96.94 155 ARG A C 1
ATOM 1246 O O . ARG A 1 155 ? -8.862 1.722 53.251 1.00 96.94 155 ARG A O 1
ATOM 1253 N N . SER A 1 156 ? -7.096 2.601 54.321 1.00 97.12 156 SER A N 1
ATOM 1254 C CA . SER A 1 156 ? -6.094 1.741 53.701 1.00 97.12 156 SER A CA 1
ATOM 1255 C C . SER A 1 156 ? -6.007 0.404 54.418 1.00 97.12 156 SER A C 1
ATOM 1257 O O . SER A 1 156 ? -6.215 0.308 55.626 1.00 97.12 156 SER A O 1
ATOM 1259 N N . VAL A 1 157 ? -5.698 -0.634 53.654 1.00 96.88 157 VAL A N 1
ATOM 1260 C CA . VAL A 1 157 ? -5.491 -1.990 54.151 1.00 96.88 157 VAL A CA 1
ATOM 1261 C C . VAL A 1 157 ? -4.311 -2.621 53.432 1.00 96.88 157 VAL A C 1
ATOM 1263 O O . VAL A 1 157 ? -4.086 -2.382 52.245 1.00 96.88 157 VAL A O 1
ATOM 1266 N N . GLU A 1 158 ? -3.586 -3.467 54.149 1.00 95.50 158 GLU A N 1
ATOM 1267 C CA . GLU A 1 158 ? -2.542 -4.307 53.579 1.00 95.50 158 GLU A CA 1
ATOM 1268 C C . GLU A 1 158 ? -3.036 -5.735 53.336 1.00 95.50 158 GLU A C 1
ATOM 1270 O O . GLU A 1 158 ? -4.201 -6.086 53.576 1.00 95.50 158 GLU A O 1
ATOM 1275 N N . GLN A 1 159 ? -2.155 -6.576 52.795 1.00 93.88 159 GLN A N 1
ATOM 1276 C CA . GLN A 1 159 ? -2.459 -7.991 52.648 1.00 93.88 159 GLN A CA 1
ATOM 1277 C C . GLN A 1 159 ? -2.693 -8.623 54.024 1.00 93.88 159 GLN A C 1
ATOM 1279 O O . GLN A 1 159 ? -1.832 -8.537 54.895 1.00 93.88 159 GLN A O 1
ATOM 1284 N N . TRP A 1 160 ? -3.836 -9.290 54.199 1.00 93.38 160 TRP A N 1
ATOM 1285 C CA . TRP A 1 160 ? -4.208 -9.913 55.477 1.00 93.38 160 TRP A CA 1
ATOM 1286 C C . TRP A 1 160 ? -4.213 -8.930 56.658 1.00 93.38 160 TRP A C 1
ATOM 1288 O O . TRP A 1 160 ? -3.666 -9.233 57.719 1.00 93.38 160 TRP A O 1
ATOM 1298 N N . GLN A 1 161 ? -4.803 -7.746 56.454 1.00 96.44 161 GLN A N 1
ATOM 1299 C CA . GLN A 1 161 ? -4.777 -6.635 57.408 1.00 96.44 161 GLN A CA 1
ATOM 1300 C C . GLN A 1 161 ? -5.128 -7.100 58.823 1.00 96.44 161 GLN A C 1
ATOM 1302 O O . GLN A 1 161 ? -6.203 -7.659 59.038 1.00 96.44 161 GLN A O 1
ATOM 1307 N N . LYS A 1 162 ? -4.232 -6.847 59.779 1.00 96.56 162 LYS A N 1
ATOM 1308 C CA . LYS A 1 162 ? -4.455 -7.143 61.196 1.00 96.56 162 LYS A CA 1
ATOM 1309 C C . LYS A 1 162 ? -5.329 -6.076 61.847 1.00 96.56 162 LYS A C 1
ATOM 1311 O O . LYS A 1 162 ? -5.269 -4.906 61.467 1.00 96.56 162 LYS A O 1
ATOM 1316 N N . LEU A 1 163 ? -6.134 -6.519 62.802 1.00 95.94 163 LEU A N 1
ATOM 1317 C CA . LEU A 1 163 ? -7.076 -5.722 63.577 1.00 95.94 163 LEU A CA 1
ATOM 1318 C C . LEU A 1 163 ? -6.595 -5.633 65.028 1.00 95.94 163 LEU A C 1
ATOM 1320 O O . LEU A 1 163 ? -5.967 -6.567 65.531 1.00 95.94 163 LEU A O 1
ATOM 1324 N N . SER A 1 164 ? -6.861 -4.504 65.682 1.00 93.44 164 SER A N 1
ATOM 1325 C CA . SER A 1 164 ? -6.539 -4.290 67.097 1.00 93.44 164 SER A CA 1
ATOM 1326 C C . SER A 1 164 ? -7.586 -4.899 68.028 1.00 93.44 164 SER A C 1
ATOM 1328 O O . SER A 1 164 ? -7.263 -5.245 69.159 1.00 93.44 164 SER A O 1
ATOM 1330 N N . GLU A 1 165 ? -8.823 -5.048 67.551 1.00 94.44 165 GLU A N 1
ATOM 1331 C CA . GLU A 1 165 ? -9.938 -5.654 68.278 1.00 94.44 165 GLU A CA 1
ATOM 1332 C C . GLU A 1 165 ? -10.619 -6.732 67.428 1.00 94.44 165 GLU A C 1
ATOM 1334 O O . GLU A 1 165 ? -10.681 -6.636 66.198 1.00 94.44 165 GLU A O 1
ATOM 1339 N N . GLU A 1 166 ? -11.157 -7.757 68.089 1.00 95.25 166 GLU A N 1
ATOM 1340 C CA . GLU A 1 166 ? -11.836 -8.868 67.423 1.00 95.25 166 GLU A CA 1
ATOM 1341 C C . GLU A 1 166 ? -13.187 -8.435 66.829 1.00 95.25 166 GLU A C 1
ATOM 1343 O O . GLU A 1 166 ? -14.026 -7.826 67.495 1.00 95.25 166 GLU A O 1
ATOM 1348 N N . LEU A 1 167 ? -13.421 -8.799 65.568 1.00 94.94 167 LEU A N 1
ATOM 1349 C CA . LEU A 1 167 ? -14.700 -8.654 64.880 1.00 94.94 167 LEU A CA 1
ATOM 1350 C C . LEU A 1 167 ? -15.307 -10.024 64.568 1.00 94.94 167 LEU A C 1
ATOM 1352 O O . LEU A 1 167 ? -14.615 -11.020 64.370 1.00 94.94 167 LEU A O 1
ATOM 1356 N N . SER A 1 168 ? -16.633 -10.070 64.444 1.00 92.81 168 SER A N 1
ATOM 1357 C CA . SER A 1 168 ? -17.342 -11.303 64.097 1.00 92.81 168 SER A CA 1
ATOM 1358 C C . SER A 1 168 ? -16.873 -11.871 62.752 1.00 92.81 168 SER A C 1
ATOM 1360 O O . SER A 1 168 ? -17.017 -11.229 61.711 1.00 92.81 168 SER A O 1
ATOM 1362 N N . TYR A 1 169 ? -16.433 -13.134 62.733 1.00 90.19 169 TYR A N 1
ATOM 1363 C CA . TYR A 1 169 ? -16.078 -13.868 61.506 1.00 90.19 169 TYR A CA 1
ATOM 1364 C C . TYR A 1 169 ? -17.271 -14.103 60.552 1.00 90.19 169 TYR A C 1
ATOM 1366 O O . TYR A 1 169 ? -17.099 -14.678 59.463 1.00 90.19 169 TYR A O 1
ATOM 1374 N N . ARG A 1 170 ? -18.493 -13.736 60.977 1.00 90.06 170 ARG A N 1
ATOM 1375 C CA . ARG A 1 170 ? -19.712 -13.695 60.152 1.00 90.06 170 ARG A CA 1
ATOM 1376 C C . ARG A 1 170 ? -19.816 -12.413 59.318 1.00 90.06 170 ARG A C 1
ATOM 1378 O O . ARG A 1 170 ? -20.597 -12.379 58.373 1.00 90.06 170 ARG A O 1
ATOM 1385 N N . LEU A 1 171 ? -19.021 -11.388 59.621 1.00 93.31 171 LEU A N 1
ATOM 1386 C CA . LEU A 1 171 ? -18.954 -10.160 58.839 1.00 93.31 171 LEU A CA 1
ATOM 1387 C C . LEU A 1 171 ? -18.173 -10.401 57.531 1.00 93.31 171 LEU A C 1
ATOM 1389 O O . LEU A 1 171 ? -17.066 -10.953 57.568 1.00 93.31 171 LEU A O 1
ATOM 1393 N N . PRO A 1 172 ? -18.699 -10.004 56.356 1.00 93.06 172 PRO A N 1
ATOM 1394 C CA . PRO A 1 172 ? -17.979 -10.165 55.097 1.00 93.06 172 PRO A CA 1
ATOM 1395 C C . PRO A 1 172 ? -16.637 -9.430 55.121 1.00 93.06 172 PRO A C 1
ATOM 1397 O O . PRO A 1 172 ? -16.585 -8.219 55.332 1.00 93.06 172 PRO A O 1
ATOM 1400 N N . GLY A 1 173 ? -15.558 -10.183 54.896 1.00 92.56 173 GLY A N 1
ATOM 1401 C CA . GLY A 1 173 ? -14.186 -9.677 54.930 1.00 92.56 173 GLY A CA 1
ATOM 1402 C C . GLY A 1 173 ? -13.356 -10.155 56.101 1.00 92.56 173 GLY A C 1
ATOM 1403 O O . GLY A 1 173 ? -12.140 -10.181 55.971 1.00 92.56 173 GLY A O 1
ATOM 1404 N N . VAL A 1 174 ? -13.986 -10.548 57.206 1.00 94.38 174 VAL A N 1
ATOM 1405 C CA . VAL A 1 174 ? -13.281 -10.945 58.428 1.00 94.38 174 VAL A CA 1
ATOM 1406 C C . VAL A 1 174 ? -12.910 -12.428 58.356 1.00 94.38 174 VAL A C 1
ATOM 1408 O O . VAL A 1 174 ? -13.719 -13.286 57.970 1.00 94.38 174 VAL A O 1
ATOM 1411 N N . ASN A 1 175 ? -11.655 -12.735 58.677 1.00 92.31 175 ASN A N 1
ATOM 1412 C CA . ASN A 1 175 ? -11.147 -14.100 58.738 1.00 92.31 175 ASN A CA 1
ATOM 1413 C C . ASN A 1 175 ? -11.688 -14.842 59.973 1.00 92.31 175 ASN A C 1
ATOM 1415 O O . ASN A 1 175 ? -12.348 -14.272 60.836 1.00 92.31 175 ASN A O 1
ATOM 1419 N N . LEU A 1 176 ? -11.451 -16.156 60.040 1.00 90.38 176 LEU A N 1
ATOM 1420 C CA . LEU A 1 176 ? -11.945 -16.993 61.144 1.00 90.38 176 LEU A CA 1
ATOM 1421 C C . LEU A 1 176 ? -11.321 -16.650 62.502 1.00 90.38 176 LEU A C 1
ATOM 1423 O O . LEU A 1 176 ? -11.891 -17.022 63.518 1.00 90.38 176 LEU A O 1
ATOM 1427 N N . ASP A 1 177 ? -10.176 -15.967 62.508 1.00 90.12 177 ASP A N 1
ATOM 1428 C CA . ASP A 1 177 ? -9.512 -15.499 63.724 1.00 90.12 177 ASP A CA 1
ATOM 1429 C C . ASP A 1 177 ? -10.172 -14.251 64.326 1.00 90.12 177 ASP A C 1
ATOM 1431 O O . ASP A 1 177 ? -9.766 -13.835 65.403 1.00 90.12 177 ASP A O 1
ATOM 1435 N N . GLY A 1 178 ? -11.110 -13.608 63.618 1.00 92.31 178 GLY A N 1
ATOM 1436 C CA . GLY A 1 178 ? -11.741 -12.349 64.031 1.00 92.31 178 GLY A CA 1
ATOM 1437 C C . GLY A 1 178 ? -10.799 -11.136 64.077 1.00 92.31 178 GLY A C 1
ATOM 1438 O O . GLY A 1 178 ? -11.261 -10.002 64.129 1.00 92.31 178 GLY A O 1
ATOM 1439 N N . LEU A 1 179 ? -9.486 -11.357 63.994 1.00 95.06 179 LEU A N 1
ATOM 1440 C CA . LEU A 1 179 ? -8.412 -10.376 64.177 1.00 95.06 179 LEU A CA 1
ATOM 1441 C C . LEU A 1 179 ? -7.694 -10.018 62.869 1.00 95.06 179 LEU A C 1
ATOM 1443 O O . LEU A 1 179 ? -6.658 -9.347 62.874 1.00 95.06 179 LEU A O 1
ATOM 1447 N N . SER A 1 180 ? -8.195 -10.487 61.726 1.00 95.56 180 SER A N 1
ATOM 1448 C CA . SER A 1 180 ? -7.658 -10.102 60.425 1.00 95.56 180 SER A CA 1
ATOM 1449 C C . SER A 1 180 ? -8.700 -10.051 59.312 1.00 95.56 180 SER A C 1
ATOM 1451 O O . SER A 1 180 ? -9.738 -10.714 59.361 1.00 95.56 180 SER A O 1
ATOM 1453 N N . LEU A 1 181 ? -8.404 -9.275 58.269 1.00 96.00 181 LEU A N 1
ATOM 1454 C CA . LEU A 1 181 ? -9.224 -9.167 57.066 1.00 96.00 181 LEU A CA 1
ATOM 1455 C C . LEU A 1 181 ? -8.660 -9.997 55.911 1.00 96.00 181 LEU A C 1
ATOM 1457 O O . LEU A 1 181 ? -7.453 -10.150 55.746 1.00 96.00 181 LEU A O 1
ATOM 1461 N N . ASN A 1 182 ? -9.535 -10.487 55.042 1.00 93.81 182 ASN A N 1
ATOM 1462 C CA . ASN A 1 182 ? -9.182 -11.086 53.758 1.00 93.81 182 ASN A CA 1
ATOM 1463 C C . ASN A 1 182 ? -8.978 -9.993 52.693 1.00 93.81 182 ASN A C 1
ATOM 1465 O O . ASN A 1 182 ? -9.828 -9.774 51.826 1.00 93.81 182 ASN A O 1
ATOM 1469 N N . THR A 1 183 ? -7.860 -9.275 52.790 1.00 93.69 183 THR A N 1
ATOM 1470 C CA . THR A 1 183 ? -7.537 -8.108 51.953 1.00 93.69 183 THR A CA 1
ATOM 1471 C C . THR A 1 183 ? -6.226 -8.272 51.186 1.00 93.69 183 THR A C 1
ATOM 1473 O O . THR A 1 183 ? -5.417 -9.165 51.442 1.00 93.69 183 THR A O 1
ATOM 1476 N N . GLN A 1 184 ? -6.032 -7.384 50.215 1.00 92.69 184 GLN A N 1
ATOM 1477 C CA . GLN A 1 184 ? -4.779 -7.128 49.504 1.00 92.69 184 GLN A CA 1
ATOM 1478 C C . GLN A 1 184 ? -4.429 -5.636 49.651 1.00 92.69 184 GLN A C 1
ATOM 1480 O O . GLN A 1 184 ? -5.330 -4.866 49.990 1.00 92.69 184 GLN A O 1
ATOM 1485 N N . PRO A 1 185 ? -3.180 -5.220 49.365 1.00 93.56 185 PRO A N 1
ATOM 1486 C CA . PRO A 1 185 ? -2.765 -3.824 49.485 1.00 93.56 185 PRO A CA 1
ATOM 1487 C C . PRO A 1 185 ? -3.646 -2.872 48.665 1.00 93.56 185 PRO A C 1
ATOM 1489 O O . PRO A 1 185 ? -3.831 -3.064 47.455 1.00 93.56 185 PRO A O 1
ATOM 1492 N N . GLY A 1 186 ? -4.194 -1.848 49.316 1.00 94.81 186 GLY A N 1
ATOM 1493 C CA . GLY A 1 186 ? -5.135 -0.913 48.704 1.00 94.81 186 GLY A CA 1
ATOM 1494 C C . GLY A 1 186 ? -5.960 -0.123 49.716 1.00 94.81 186 GLY A C 1
ATOM 1495 O O . GLY A 1 186 ? -5.575 -0.000 50.876 1.00 94.81 186 GLY A O 1
ATOM 1496 N N . TYR A 1 187 ? -7.118 0.383 49.285 1.00 96.06 187 TYR A N 1
ATOM 1497 C CA . TYR A 1 187 ? -8.057 1.091 50.159 1.00 96.06 187 TYR A CA 1
ATOM 1498 C C . TYR A 1 187 ? -9.501 0.601 50.019 1.00 96.06 187 TYR A C 1
ATOM 1500 O O . TYR A 1 187 ? -9.968 0.224 48.942 1.00 96.06 187 TYR A O 1
ATOM 1508 N N . LEU A 1 188 ? -10.213 0.594 51.141 1.00 96.69 188 LEU A N 1
ATOM 1509 C CA . LEU A 1 188 ? -11.615 0.236 51.273 1.00 96.69 188 LEU A CA 1
ATOM 1510 C C . LEU A 1 188 ? -12.510 1.425 50.903 1.00 96.69 188 LEU A C 1
ATOM 1512 O O . LEU A 1 188 ? -12.335 2.533 51.410 1.00 96.69 188 LEU A O 1
ATOM 1516 N N . CYS A 1 189 ? -13.499 1.170 50.052 1.00 95.75 189 CYS A N 1
ATOM 1517 C CA . CYS A 1 189 ? -14.602 2.067 49.723 1.00 95.75 189 CYS A CA 1
ATOM 1518 C C . CYS A 1 189 ? -15.867 1.582 50.455 1.00 95.75 189 CYS A C 1
ATOM 1520 O O . CYS A 1 189 ? -16.377 0.512 50.089 1.00 95.75 189 CYS A O 1
ATOM 1522 N N . PRO A 1 190 ? -16.354 2.302 51.487 1.00 96.12 190 PRO A N 1
ATOM 1523 C CA . PRO A 1 190 ? -17.595 1.947 52.171 1.00 96.12 190 PRO A CA 1
ATOM 1524 C C . PRO A 1 190 ? -18.800 2.025 51.231 1.00 96.12 190 PRO A C 1
ATOM 1526 O O . PRO A 1 190 ? -18.957 2.996 50.493 1.00 96.12 190 PRO A O 1
ATOM 1529 N N . ILE A 1 191 ? -19.673 1.020 51.294 1.00 96.00 191 ILE A N 1
ATOM 1530 C CA . ILE A 1 191 ? -20.919 0.965 50.525 1.00 96.00 191 ILE A CA 1
ATOM 1531 C C . ILE A 1 191 ? -22.069 1.219 51.483 1.00 96.00 191 ILE A C 1
ATOM 1533 O O . ILE A 1 191 ? -22.325 0.407 52.376 1.00 96.00 191 ILE A O 1
ATOM 1537 N N . ARG A 1 192 ? -22.737 2.354 51.285 1.00 95.50 192 ARG A N 1
ATOM 1538 C CA . ARG A 1 192 ? -23.895 2.770 52.073 1.00 95.50 192 ARG A CA 1
ATOM 1539 C C . ARG A 1 192 ? -25.181 2.432 51.338 1.00 95.50 192 ARG A C 1
ATOM 1541 O O . ARG A 1 192 ? -25.247 2.622 50.124 1.00 95.50 192 ARG A O 1
ATOM 1548 N N . ASP A 1 193 ? -26.170 1.929 52.064 1.00 95.06 193 ASP A N 1
ATOM 1549 C CA . ASP A 1 193 ? -27.525 1.774 51.542 1.00 95.06 193 ASP A CA 1
ATOM 1550 C C . ASP A 1 193 ? -28.299 3.106 51.572 1.00 95.06 193 ASP A C 1
ATOM 1552 O O . ASP A 1 193 ? -27.755 4.167 51.889 1.00 95.06 193 ASP A O 1
ATOM 1556 N N . ILE A 1 194 ? -29.578 3.057 51.200 1.00 94.81 194 ILE A N 1
ATOM 1557 C CA . ILE A 1 194 ? -30.467 4.225 51.158 1.00 94.81 194 ILE A CA 1
ATOM 1558 C C . ILE A 1 194 ? -30.697 4.872 52.535 1.00 94.81 194 ILE A C 1
ATOM 1560 O O . ILE A 1 194 ? -30.895 6.085 52.608 1.00 94.81 194 ILE A O 1
ATOM 1564 N N . ASP A 1 195 ? -30.590 4.096 53.616 1.00 94.00 195 ASP A N 1
ATOM 1565 C CA . ASP A 1 195 ? -30.701 4.577 54.996 1.00 94.00 195 ASP A CA 1
ATOM 1566 C C . ASP A 1 195 ? -29.360 5.132 55.525 1.00 94.00 195 ASP A C 1
ATOM 1568 O O . ASP A 1 195 ? -29.278 5.634 56.646 1.00 94.00 195 ASP A O 1
ATOM 1572 N N . GLY A 1 196 ? -28.293 5.070 54.718 1.00 93.25 196 GLY A N 1
ATOM 1573 C CA . GLY A 1 196 ? -26.954 5.557 55.051 1.00 93.25 196 GLY A CA 1
ATOM 1574 C C . GLY A 1 196 ? -26.084 4.558 55.823 1.00 93.25 196 GLY A C 1
ATOM 1575 O O . GLY A 1 196 ? -24.950 4.902 56.187 1.00 93.25 196 GLY A O 1
ATOM 1576 N N . LEU A 1 197 ? -26.576 3.334 56.038 1.00 96.19 197 LEU A N 1
ATOM 1577 C CA . LEU A 1 197 ? -25.902 2.268 56.780 1.00 96.19 197 LEU A CA 1
ATOM 1578 C C . LEU A 1 197 ? -24.813 1.619 55.925 1.00 96.19 197 LEU A C 1
ATOM 1580 O O . LEU A 1 197 ? -25.025 1.322 54.748 1.00 96.19 197 LEU A O 1
ATOM 1584 N N . ILE A 1 198 ? -23.639 1.358 56.504 1.00 96.75 198 ILE A N 1
ATOM 1585 C CA . ILE A 1 198 ? -22.555 0.648 55.820 1.00 96.75 198 ILE A CA 1
ATOM 1586 C C . ILE A 1 198 ? -22.900 -0.844 55.750 1.00 96.75 198 ILE A C 1
ATOM 1588 O O . ILE A 1 198 ? -22.874 -1.559 56.749 1.00 96.75 198 ILE A O 1
ATOM 1592 N N . VAL A 1 199 ? -23.176 -1.339 54.544 1.00 94.94 199 VAL A N 1
ATOM 1593 C CA . VAL A 1 199 ? -23.620 -2.726 54.307 1.00 94.94 199 VAL A CA 1
ATOM 1594 C C . VAL A 1 199 ? -22.566 -3.607 53.634 1.00 94.94 199 VAL A C 1
ATOM 1596 O O . VAL A 1 199 ? -22.744 -4.827 53.527 1.00 94.94 199 VAL A O 1
ATOM 1599 N N . GLY A 1 200 ? -21.448 -3.015 53.211 1.00 95.12 200 GLY A N 1
ATOM 1600 C CA . GLY A 1 200 ? -20.318 -3.726 52.624 1.00 95.12 200 GLY A CA 1
ATOM 1601 C C . GLY A 1 200 ? -19.169 -2.808 52.214 1.00 95.12 200 GLY A C 1
ATOM 1602 O O . GLY A 1 200 ? -19.209 -1.595 52.413 1.00 95.12 200 GLY A O 1
ATOM 1603 N N . PHE A 1 201 ? -18.154 -3.409 51.593 1.00 96.06 201 PHE A N 1
ATOM 1604 C CA . PHE A 1 201 ? -16.982 -2.708 51.074 1.00 96.06 201 PHE A CA 1
ATOM 1605 C C . PHE A 1 201 ? -16.558 -3.239 49.706 1.00 96.06 201 PHE A C 1
ATOM 1607 O O . PHE A 1 201 ? -16.564 -4.452 49.461 1.00 96.06 201 PHE A O 1
ATOM 1614 N N . GLN A 1 202 ? -16.082 -2.331 48.855 1.00 93.69 202 GLN A N 1
ATOM 1615 C CA . GLN A 1 202 ? -15.179 -2.677 47.761 1.00 93.69 202 GLN A CA 1
ATOM 1616 C C . GLN A 1 202 ? -13.749 -2.257 48.103 1.00 93.69 202 GLN A C 1
ATOM 1618 O O . GLN A 1 202 ? -13.496 -1.122 48.482 1.00 93.69 202 GLN A O 1
ATOM 1623 N N . LEU A 1 203 ? -12.806 -3.173 47.932 1.00 94.06 203 LEU A N 1
ATOM 1624 C CA . LEU A 1 203 ? -11.373 -2.935 48.013 1.00 94.06 203 LEU A CA 1
ATOM 1625 C C . LEU A 1 203 ? -10.850 -2.483 46.645 1.00 94.06 203 LEU A C 1
ATOM 1627 O O . LEU A 1 203 ? -10.886 -3.258 45.684 1.00 94.06 203 LEU A O 1
ATOM 1631 N N . ARG A 1 204 ? -10.325 -1.260 46.563 1.00 92.75 204 ARG A N 1
ATOM 1632 C CA . ARG A 1 204 ? -9.527 -0.773 45.434 1.00 92.75 204 ARG A CA 1
ATOM 1633 C C . ARG A 1 204 ? -8.079 -1.213 45.618 1.00 92.75 204 ARG A C 1
ATOM 1635 O O . ARG A 1 204 ? -7.441 -0.809 46.580 1.00 92.75 204 ARG A O 1
ATOM 1642 N N . LEU A 1 205 ? -7.551 -2.012 44.692 1.00 91.81 205 LEU A N 1
ATOM 1643 C CA . LEU A 1 205 ? -6.168 -2.504 44.759 1.00 91.81 205 LEU A CA 1
ATOM 1644 C C . LEU A 1 205 ? -5.159 -1.403 44.411 1.00 91.81 205 LEU A C 1
ATOM 1646 O O . LEU A 1 205 ? -5.378 -0.683 43.436 1.00 91.81 205 LEU A O 1
ATOM 1650 N N . ARG A 1 206 ? -4.042 -1.315 45.144 1.00 88.31 206 ARG A N 1
ATOM 1651 C CA . ARG A 1 206 ? -2.969 -0.330 44.897 1.00 88.31 206 ARG A CA 1
ATOM 1652 C C . ARG A 1 206 ? -2.182 -0.625 43.615 1.00 88.31 206 ARG A C 1
ATOM 1654 O O . ARG A 1 206 ? -1.904 0.282 42.840 1.00 88.31 206 ARG A O 1
ATOM 1661 N N . HIS A 1 207 ? -1.907 -1.903 43.346 1.00 80.50 207 HIS A N 1
ATOM 1662 C CA . HIS A 1 207 ? -1.228 -2.372 42.134 1.00 80.50 207 HIS A CA 1
ATOM 1663 C C . HIS A 1 207 ? -2.162 -3.298 41.349 1.00 80.50 207 HIS A C 1
ATOM 1665 O O . HIS A 1 207 ? -2.365 -4.451 41.724 1.00 80.50 207 HIS A O 1
ATOM 1671 N N . ALA A 1 208 ? -2.772 -2.785 40.280 1.00 67.88 208 ALA A N 1
ATOM 1672 C CA . ALA A 1 208 ? -3.614 -3.574 39.385 1.00 67.88 208 ALA A CA 1
ATOM 1673 C C . ALA A 1 208 ? -3.066 -3.475 37.956 1.00 67.88 208 ALA A C 1
ATOM 1675 O O . ALA A 1 208 ? -3.301 -2.479 37.274 1.00 67.88 208 ALA A O 1
ATOM 1676 N N . GLU A 1 209 ? -2.339 -4.498 37.507 1.00 49.31 209 GLU A N 1
ATOM 1677 C CA . GLU A 1 209 ? -1.981 -4.656 36.095 1.00 49.31 209 GLU A CA 1
ATOM 1678 C C . GLU A 1 209 ? -3.215 -5.142 35.318 1.00 49.31 209 GLU A C 1
ATOM 1680 O O . GLU A 1 209 ? -3.875 -6.091 35.733 1.00 49.31 209 GLU A O 1
ATOM 1685 N N . GLN A 1 210 ? -3.565 -4.418 34.249 1.00 41.91 210 GLN A N 1
ATOM 1686 C CA . GLN A 1 210 ? -4.684 -4.628 33.311 1.00 41.91 210 GLN A CA 1
ATOM 1687 C C . GLN A 1 210 ? -5.733 -5.700 33.700 1.00 41.91 210 GLN A C 1
ATOM 1689 O O . GLN A 1 210 ? -5.746 -6.815 33.182 1.00 41.91 210 GLN A O 1
ATOM 1694 N N . GLY A 1 211 ? -6.688 -5.308 34.556 1.00 51.50 211 GLY A N 1
ATOM 1695 C CA . GLY A 1 211 ? -7.918 -6.059 34.846 1.00 51.50 211 GLY A CA 1
ATOM 1696 C C . GLY A 1 211 ? -8.169 -6.298 36.340 1.00 51.50 211 GLY A C 1
ATOM 1697 O O . GLY A 1 211 ? -7.299 -6.756 37.068 1.00 51.50 211 GLY A O 1
ATOM 1698 N N . GLY A 1 212 ? -9.388 -6.006 36.815 1.00 65.75 212 GLY A N 1
ATOM 1699 C CA . GLY A 1 212 ? -9.807 -6.318 38.194 1.00 65.75 212 GLY A CA 1
ATOM 1700 C C . GLY A 1 212 ? -9.361 -5.318 39.272 1.00 65.75 212 GLY A C 1
ATOM 1701 O O . GLY A 1 212 ? -8.913 -5.730 40.339 1.00 65.75 212 GLY A O 1
ATOM 1702 N N . ARG A 1 213 ? -9.514 -4.008 39.010 1.00 81.38 213 ARG A N 1
ATOM 1703 C CA . ARG A 1 213 ? -9.129 -2.903 39.921 1.00 81.38 213 ARG A CA 1
ATOM 1704 C C . ARG A 1 213 ? -9.835 -2.932 41.288 1.00 81.38 213 ARG A C 1
ATOM 1706 O O . ARG A 1 213 ? -9.247 -2.503 42.279 1.00 81.38 213 ARG A O 1
ATOM 1713 N N . TYR A 1 214 ? -11.072 -3.426 41.333 1.00 88.88 214 TYR A N 1
ATOM 1714 C CA . TYR A 1 214 ? -11.904 -3.493 42.536 1.00 88.88 214 TYR A CA 1
ATOM 1715 C C . TYR A 1 214 ? -12.254 -4.939 42.887 1.00 88.88 214 TYR A C 1
ATOM 1717 O O . TYR A 1 214 ? -12.512 -5.759 42.002 1.00 88.88 214 TYR A O 1
ATOM 1725 N N . ARG A 1 215 ? -12.304 -5.248 44.185 1.00 90.62 215 ARG A N 1
ATOM 1726 C CA . ARG A 1 215 ? -12.751 -6.543 44.710 1.00 90.62 215 ARG A CA 1
ATOM 1727 C C . ARG A 1 215 ? -13.739 -6.355 45.842 1.00 90.62 215 ARG A C 1
ATOM 1729 O O . ARG A 1 215 ? -13.574 -5.479 46.677 1.00 90.62 215 ARG A O 1
ATOM 1736 N N . TRP A 1 216 ? -14.744 -7.213 45.899 1.00 93.12 216 TRP A N 1
ATOM 1737 C CA . TRP A 1 216 ? -15.623 -7.273 47.055 1.00 93.12 216 TRP A CA 1
ATOM 1738 C C . TRP A 1 216 ? -14.867 -7.748 48.291 1.00 93.12 216 TRP A C 1
ATOM 1740 O O . TRP A 1 216 ? -14.145 -8.746 48.233 1.00 93.12 216 TRP A O 1
ATOM 1750 N N . LEU A 1 217 ? -15.079 -7.070 49.415 1.00 93.81 217 LEU A N 1
ATOM 1751 C CA . LEU A 1 217 ? -14.612 -7.557 50.700 1.00 93.81 217 LEU A CA 1
ATOM 1752 C C . LEU A 1 217 ? -15.471 -8.768 51.111 1.00 93.81 217 LEU A C 1
ATOM 1754 O O . LEU A 1 217 ? -16.678 -8.654 51.321 1.00 93.81 217 LEU A O 1
ATOM 1758 N N . THR A 1 218 ? -14.871 -9.957 51.166 1.00 92.69 218 THR A N 1
ATOM 1759 C CA . THR A 1 218 ? -15.594 -11.215 51.412 1.00 92.69 218 THR A CA 1
ATOM 1760 C C . THR A 1 218 ? -14.788 -12.173 52.277 1.00 92.69 218 THR A C 1
ATOM 1762 O O . THR A 1 218 ? -13.568 -12.250 52.164 1.00 92.69 218 THR A O 1
ATOM 1765 N N . GLY A 1 219 ? -15.477 -12.940 53.125 1.00 88.25 219 GLY A N 1
ATOM 1766 C CA . GLY A 1 219 ? -14.899 -14.071 53.851 1.00 88.25 219 GLY A CA 1
ATOM 1767 C C . GLY A 1 219 ? -14.890 -15.373 53.040 1.00 88.25 219 GLY A C 1
ATOM 1768 O O . GLY A 1 219 ? -14.350 -16.376 53.510 1.00 88.25 219 GLY A O 1
ATOM 1769 N N . ALA A 1 220 ? -15.492 -15.392 51.843 1.00 87.31 220 ALA A N 1
ATOM 1770 C CA . ALA A 1 220 ? -15.486 -16.553 50.964 1.00 87.31 220 ALA A CA 1
ATOM 1771 C C . ALA A 1 220 ? -14.129 -16.694 50.259 1.00 87.31 220 ALA A C 1
ATOM 1773 O O . ALA A 1 220 ? -13.698 -15.826 49.501 1.00 87.31 220 ALA A O 1
ATOM 1774 N N . THR A 1 221 ? -13.452 -17.816 50.488 1.00 84.56 221 THR A N 1
ATOM 1775 C CA . THR A 1 221 ? -12.148 -18.134 49.887 1.00 84.56 221 THR A CA 1
ATOM 1776 C C . THR A 1 221 ? -12.144 -19.553 49.331 1.00 84.56 221 THR A C 1
ATOM 1778 O O . THR A 1 221 ? -13.048 -20.341 49.601 1.00 84.56 221 THR A O 1
ATOM 1781 N N . ARG A 1 222 ? -11.091 -19.943 48.599 1.00 80.00 222 ARG A N 1
ATOM 1782 C CA . ARG A 1 222 ? -10.934 -21.336 48.137 1.00 80.00 222 ARG A CA 1
ATOM 1783 C C . ARG A 1 222 ? -10.953 -22.346 49.295 1.00 80.00 222 ARG A C 1
ATOM 1785 O O . ARG A 1 222 ? -11.437 -23.456 49.110 1.00 80.00 222 ARG A O 1
ATOM 1792 N N . LYS A 1 223 ? -10.430 -21.964 50.466 1.00 82.06 223 LYS A N 1
ATOM 1793 C CA . LYS A 1 223 ? -10.408 -22.802 51.678 1.00 82.06 223 LYS A CA 1
ATOM 1794 C C . LYS A 1 223 ? -11.690 -22.672 52.516 1.00 82.06 223 LYS A C 1
ATOM 1796 O O . LYS A 1 223 ? -11.984 -23.559 53.304 1.00 82.06 223 LYS A O 1
ATOM 1801 N N . ARG A 1 224 ? -12.466 -21.599 52.322 1.00 83.56 224 ARG A N 1
ATOM 1802 C CA . ARG A 1 224 ? -13.749 -21.327 52.991 1.00 83.56 224 ARG A CA 1
ATOM 1803 C C . ARG A 1 224 ? -14.803 -20.911 51.950 1.00 83.56 224 ARG A C 1
ATOM 1805 O O . ARG A 1 224 ? -15.188 -19.744 51.909 1.00 83.56 224 ARG A O 1
ATOM 1812 N N . PRO A 1 225 ? -15.271 -21.824 51.078 1.00 79.56 225 PRO A N 1
ATOM 1813 C CA . PRO A 1 225 ? -16.167 -21.473 49.969 1.00 79.56 225 PRO A CA 1
ATOM 1814 C C . PRO A 1 225 ? -17.556 -20.998 50.426 1.00 79.56 225 PRO A C 1
ATOM 1816 O O . PRO A 1 225 ? -18.244 -20.314 49.676 1.00 79.56 225 PRO A O 1
ATOM 1819 N N . ASN A 1 226 ? -17.948 -21.332 51.659 1.00 80.75 226 ASN A N 1
ATOM 1820 C CA . ASN A 1 226 ? -19.192 -20.890 52.296 1.00 80.75 226 ASN A CA 1
ATOM 1821 C C . ASN A 1 226 ? -18.963 -19.746 53.302 1.00 80.75 226 ASN A C 1
ATOM 1823 O O . ASN A 1 226 ? -19.730 -19.589 54.244 1.00 80.75 226 ASN A O 1
ATOM 1827 N N . GLY A 1 227 ? -17.874 -18.984 53.161 1.00 85.00 227 GLY A N 1
ATOM 1828 C CA . GLY A 1 227 ? -17.649 -17.801 53.988 1.00 85.00 227 GLY A CA 1
ATOM 1829 C C . GLY A 1 227 ? -18.656 -16.677 53.686 1.00 85.00 227 GLY A C 1
ATOM 1830 O O . GLY A 1 227 ? -19.226 -16.654 52.594 1.00 85.00 227 GLY A O 1
ATOM 1831 N N . PRO A 1 228 ? -18.864 -15.728 54.616 1.00 88.81 228 PRO A N 1
ATOM 1832 C CA . PRO A 1 228 ? -19.771 -14.603 54.424 1.00 88.81 228 PRO A CA 1
ATOM 1833 C C . PRO A 1 228 ? -19.421 -13.769 53.191 1.00 88.81 228 PRO A C 1
ATOM 1835 O O . PRO A 1 228 ? -18.255 -13.449 52.925 1.00 88.81 228 PRO A O 1
ATOM 1838 N N . THR A 1 229 ? -20.446 -13.391 52.435 1.00 90.81 229 THR A N 1
ATOM 1839 C CA . THR A 1 229 ? -20.314 -12.611 51.199 1.00 90.81 229 THR A CA 1
ATOM 1840 C C . THR A 1 229 ? -21.039 -11.273 51.331 1.00 90.81 229 THR A C 1
ATOM 1842 O O . THR A 1 229 ? -21.874 -11.137 52.221 1.00 90.81 229 THR A O 1
ATOM 1845 N N . PRO A 1 230 ? -20.761 -10.290 50.459 1.00 90.25 230 PRO A N 1
ATOM 1846 C CA . PRO A 1 230 ? -21.418 -8.987 50.526 1.00 90.25 230 PRO A CA 1
ATOM 1847 C C . PRO A 1 230 ? -22.931 -9.017 50.291 1.00 90.25 230 PRO A C 1
ATOM 1849 O O . PRO A 1 230 ? -23.589 -8.046 50.653 1.00 90.25 230 PRO A O 1
ATOM 1852 N N . HIS A 1 231 ? -23.480 -10.085 49.697 1.00 90.56 231 HIS A N 1
ATOM 1853 C CA . HIS A 1 231 ? -24.913 -10.194 49.412 1.00 90.56 231 HIS A CA 1
ATOM 1854 C C . HIS A 1 231 ? -25.750 -9.903 50.662 1.00 90.56 231 HIS A C 1
ATOM 1856 O O . HIS A 1 231 ? -25.401 -10.332 51.764 1.00 90.56 231 HIS A O 1
ATOM 1862 N N . LEU A 1 232 ? -26.819 -9.136 50.483 1.00 87.06 232 LEU A N 1
ATOM 1863 C CA . LEU A 1 232 ? -27.769 -8.760 51.524 1.00 87.06 232 LEU A CA 1
ATOM 1864 C C . LEU A 1 232 ? -28.711 -9.926 51.846 1.00 87.06 232 LEU A C 1
ATOM 1866 O O . LEU A 1 232 ? -28.713 -10.951 51.162 1.00 87.06 232 LEU A O 1
ATOM 1870 N N . ASP A 1 233 ? -29.581 -9.739 52.837 1.00 73.69 233 ASP A N 1
ATOM 1871 C CA . ASP A 1 233 ? -30.570 -10.741 53.251 1.00 73.69 233 ASP A CA 1
ATOM 1872 C C . ASP A 1 233 ? -31.556 -11.110 52.126 1.00 73.69 233 ASP A C 1
ATOM 1874 O O . ASP A 1 233 ? -32.243 -12.117 52.223 1.00 73.69 233 ASP A O 1
ATOM 1878 N N . GLY A 1 234 ? -31.633 -10.336 51.037 1.00 73.56 234 GLY A N 1
ATOM 1879 C CA . GLY A 1 234 ? -32.391 -10.673 49.824 1.00 73.56 234 GLY A CA 1
ATOM 1880 C C . GLY A 1 234 ? -31.632 -11.531 48.801 1.00 73.56 234 GLY A C 1
ATOM 1881 O O . GLY A 1 234 ? -32.202 -11.893 47.779 1.00 73.56 234 GLY A O 1
ATOM 1882 N N . GLY A 1 235 ? -30.354 -11.841 49.040 1.00 80.88 235 GLY A N 1
ATOM 1883 C CA . GLY A 1 235 ? -29.466 -12.495 48.072 1.00 80.88 235 GLY A CA 1
ATOM 1884 C C . GLY A 1 235 ? -28.909 -11.556 46.995 1.00 80.88 235 GLY A C 1
ATOM 1885 O O . GLY A 1 235 ? -28.071 -11.975 46.203 1.00 80.88 235 GLY A O 1
ATOM 1886 N N . GLU A 1 236 ? -29.333 -10.292 46.984 1.00 89.62 236 GLU A N 1
ATOM 1887 C CA . GLU A 1 236 ? -28.866 -9.250 46.066 1.00 89.62 236 GLU A CA 1
ATOM 1888 C C . GLU A 1 236 ? -27.554 -8.622 46.559 1.00 89.62 236 GLU A C 1
ATOM 1890 O O . GLU A 1 236 ? -27.292 -8.552 47.764 1.00 89.62 236 GLU A O 1
ATOM 1895 N N . LEU A 1 237 ? -26.705 -8.155 45.640 1.00 91.81 237 LEU A N 1
ATOM 1896 C CA . LEU A 1 237 ? -25.546 -7.342 46.016 1.00 91.81 237 LEU A CA 1
ATOM 1897 C C . LEU A 1 237 ? -26.007 -5.932 46.412 1.00 91.81 237 LEU A C 1
ATOM 1899 O O . LEU A 1 237 ? -26.943 -5.410 45.798 1.00 91.81 237 LEU A O 1
ATOM 1903 N N . PRO A 1 238 ? -25.343 -5.292 47.391 1.00 93.31 238 PRO A N 1
ATOM 1904 C CA . PRO A 1 238 ? -25.709 -3.948 47.801 1.00 93.31 238 PRO A CA 1
ATOM 1905 C C . PRO A 1 238 ? -25.446 -2.937 46.681 1.00 93.31 238 PRO A C 1
ATOM 1907 O O . PRO A 1 238 ? -24.443 -3.023 45.965 1.00 93.31 238 PRO A O 1
ATOM 1910 N N . LEU A 1 239 ? -26.344 -1.961 46.574 1.00 95.69 239 LEU A N 1
ATOM 1911 C CA . LEU A 1 239 ? -26.162 -0.761 45.765 1.00 95.69 239 LEU A CA 1
ATOM 1912 C C . LEU A 1 239 ? -25.545 0.331 46.637 1.00 95.69 239 LEU A C 1
ATOM 1914 O O . LEU A 1 239 ? -25.915 0.470 47.800 1.00 95.69 239 LEU A O 1
ATOM 1918 N N . ALA A 1 240 ? -24.607 1.092 46.081 1.00 95.81 240 ALA A N 1
ATOM 1919 C CA . ALA A 1 240 ? -23.987 2.207 46.783 1.00 95.81 240 ALA A CA 1
ATOM 1920 C C . ALA A 1 240 ? -24.832 3.463 46.582 1.00 95.81 240 ALA A C 1
ATOM 1922 O O . ALA A 1 240 ? -24.949 3.926 45.453 1.00 95.81 240 ALA A O 1
ATOM 1923 N N . VAL A 1 241 ? -25.404 4.016 47.647 1.00 97.00 241 VAL A N 1
ATOM 1924 C CA . VAL A 1 241 ? -26.156 5.274 47.607 1.00 97.00 241 VAL A CA 1
ATOM 1925 C C . VAL A 1 241 ? -25.325 6.360 48.278 1.00 97.00 241 VAL A C 1
ATOM 1927 O O . VAL A 1 241 ? -25.009 6.280 49.464 1.00 97.00 241 VAL A O 1
ATOM 1930 N N . HIS A 1 242 ? -24.964 7.391 47.518 1.00 95.94 242 HIS A N 1
ATOM 1931 C CA . HIS A 1 242 ? -24.214 8.533 48.032 1.00 95.94 242 HIS A CA 1
ATOM 1932 C C . HIS A 1 242 ? -25.019 9.818 47.883 1.00 95.94 242 HIS A C 1
ATOM 1934 O O . HIS A 1 242 ? -25.518 10.132 46.801 1.00 95.94 242 HIS A O 1
ATOM 1940 N N . LYS A 1 243 ? -25.126 10.556 48.991 1.00 94.44 243 LYS A N 1
ATOM 1941 C CA . LYS A 1 243 ? -25.742 11.881 49.048 1.00 94.44 243 LYS A CA 1
ATOM 1942 C C . LYS A 1 243 ? -24.638 12.952 49.058 1.00 94.44 243 LYS A C 1
ATOM 1944 O O . LYS A 1 243 ? -23.622 12.754 49.733 1.00 94.44 243 LYS A O 1
ATOM 1949 N N . PRO A 1 244 ? -24.808 14.062 48.322 1.00 93.94 244 PRO A N 1
ATOM 1950 C CA . PRO A 1 244 ? -23.810 15.121 48.257 1.00 93.94 244 PRO A CA 1
ATOM 1951 C C . PRO A 1 244 ? -23.825 15.963 49.537 1.00 93.94 244 PRO A C 1
ATOM 1953 O O . PRO A 1 244 ? -24.867 16.102 50.174 1.00 93.94 244 PRO A O 1
ATOM 1956 N N . ASN A 1 245 ? -22.703 16.607 49.868 1.00 90.56 245 ASN A N 1
ATOM 1957 C CA . ASN A 1 245 ? -22.668 17.581 50.968 1.00 90.56 245 ASN A CA 1
ATOM 1958 C C . ASN A 1 245 ? -23.577 18.792 50.693 1.00 90.56 245 ASN A C 1
ATOM 1960 O O . ASN A 1 245 ? -24.145 19.379 51.609 1.00 90.56 245 ASN A O 1
ATOM 1964 N N . THR A 1 246 ? -23.713 19.172 49.421 1.00 91.81 246 THR A N 1
ATOM 1965 C CA . THR A 1 246 ? -24.620 20.230 48.969 1.00 91.81 246 THR A CA 1
ATOM 1966 C C . THR A 1 246 ? -25.395 19.735 47.760 1.00 91.81 246 THR A C 1
ATOM 1968 O O . THR A 1 246 ? -24.803 19.424 46.725 1.00 91.81 246 THR A O 1
ATOM 1971 N N . LEU A 1 247 ? -26.719 19.665 47.889 1.00 94.38 247 LEU A N 1
ATOM 1972 C CA . LEU A 1 247 ? -27.601 19.274 46.796 1.00 94.38 247 LEU A CA 1
ATOM 1973 C C . LEU A 1 247 ? -27.722 20.424 45.782 1.00 94.38 247 LEU A C 1
ATOM 1975 O O . LEU A 1 247 ? -28.141 21.524 46.128 1.00 94.38 247 LEU A O 1
ATOM 1979 N N . LYS A 1 248 ? -27.339 20.155 44.533 1.00 93.31 248 LYS A N 1
ATOM 1980 C CA . LYS A 1 248 ? -27.422 21.057 43.373 1.00 93.31 248 LYS A CA 1
ATOM 1981 C C . LYS A 1 248 ? -28.355 20.515 42.292 1.00 93.31 248 LYS A C 1
ATOM 1983 O O . LYS A 1 248 ? -29.042 21.288 41.636 1.00 93.31 248 LYS A O 1
ATOM 1988 N N . LEU A 1 249 ? -28.378 19.194 42.108 1.00 91.56 249 LEU A N 1
ATOM 1989 C CA . LEU A 1 249 ? -29.230 18.507 41.142 1.00 91.56 249 LEU A CA 1
ATOM 1990 C C . LEU A 1 249 ? -30.251 17.645 41.885 1.00 91.56 249 LEU A C 1
ATOM 1992 O O . LEU A 1 249 ? -29.877 16.728 42.615 1.00 91.56 249 LEU A O 1
ATOM 1996 N N . SER A 1 250 ? -31.539 17.915 41.666 1.00 92.81 250 SER A N 1
ATOM 1997 C CA . SER A 1 250 ? -32.648 17.125 42.219 1.00 92.81 250 SER A CA 1
ATOM 1998 C C . SER A 1 250 ? -32.925 15.834 41.440 1.00 92.81 250 SER A C 1
ATOM 2000 O O . SER A 1 250 ? -33.839 15.098 41.787 1.00 92.81 250 SER A O 1
ATOM 2002 N N . THR A 1 251 ? -32.166 15.535 40.382 1.00 95.12 251 THR A N 1
ATOM 2003 C CA . THR A 1 251 ? -32.262 14.278 39.623 1.00 95.12 251 THR A CA 1
ATOM 2004 C C . THR A 1 251 ? -31.475 13.151 40.298 1.00 95.12 251 THR A C 1
ATOM 2006 O O . THR A 1 251 ? -30.537 13.404 41.054 1.00 95.12 251 THR A O 1
ATOM 2009 N N . ILE A 1 252 ? -31.809 11.893 39.996 1.00 97.75 252 ILE A N 1
ATOM 2010 C CA . ILE A 1 252 ? -31.078 10.726 40.519 1.00 97.75 252 ILE A CA 1
ATOM 2011 C C . ILE A 1 252 ? -29.968 10.345 39.533 1.00 97.75 252 ILE A C 1
ATOM 2013 O O . ILE A 1 252 ? -30.241 10.083 38.364 1.00 97.75 252 ILE A O 1
ATOM 2017 N N . GLY A 1 253 ? -28.719 10.293 39.988 1.00 96.88 253 GLY A N 1
ATOM 2018 C CA . GLY A 1 253 ? -27.584 9.846 39.183 1.00 96.88 253 GLY A CA 1
ATOM 2019 C C . GLY A 1 253 ? -27.360 8.339 39.290 1.00 96.88 253 GLY A C 1
ATOM 2020 O O . GLY A 1 253 ? -27.541 7.761 40.359 1.00 96.88 253 GLY A O 1
ATOM 2021 N N . MET A 1 254 ? -26.932 7.691 38.209 1.00 96.62 254 MET A N 1
ATOM 2022 C CA . MET A 1 254 ? -26.547 6.274 38.209 1.00 96.62 254 MET A CA 1
ATOM 2023 C C . MET A 1 254 ? -25.213 6.072 37.491 1.00 96.62 254 MET A C 1
ATOM 2025 O O . MET A 1 254 ? -25.074 6.494 36.346 1.00 96.62 254 MET A O 1
ATOM 2029 N N . THR A 1 255 ? -24.243 5.429 38.142 1.00 93.94 255 THR A N 1
ATOM 2030 C CA . THR A 1 255 ? -22.883 5.208 37.609 1.00 93.94 255 THR A CA 1
ATOM 2031 C C . THR A 1 255 ? -22.474 3.731 37.672 1.00 93.94 255 THR A C 1
ATOM 2033 O O . THR A 1 255 ? -23.026 2.940 38.444 1.00 93.94 255 THR A O 1
ATOM 2036 N N . GLU A 1 256 ? -21.488 3.330 36.863 1.00 87.38 256 GLU A N 1
ATOM 2037 C CA . GLU A 1 256 ? -20.865 2.010 36.992 1.00 87.38 256 GLU A CA 1
ATOM 2038 C C . GLU A 1 256 ? -19.976 1.924 38.248 1.00 87.38 256 GLU A C 1
ATOM 2040 O O . GLU A 1 256 ? -19.204 2.821 38.585 1.00 87.38 256 GLU A O 1
ATOM 2045 N N . GLY A 1 257 ? -20.045 0.781 38.930 1.00 86.50 257 GLY A N 1
ATOM 2046 C CA . GLY A 1 257 ? -19.250 0.462 40.109 1.00 86.50 257 GLY A CA 1
ATOM 2047 C C . GLY A 1 257 ? -19.939 0.844 41.419 1.00 86.50 257 GLY A C 1
ATOM 2048 O O . GLY A 1 257 ? -20.868 1.636 41.458 1.00 86.50 257 GLY A O 1
ATOM 2049 N N . THR A 1 258 ? -19.473 0.264 42.523 1.00 88.69 258 THR A N 1
ATOM 2050 C CA . THR A 1 258 ? -19.851 0.651 43.902 1.00 88.69 258 THR A CA 1
ATOM 2051 C C . THR A 1 258 ? -18.633 1.155 44.684 1.00 88.69 258 THR A C 1
ATOM 2053 O O . THR A 1 258 ? -18.666 1.239 45.906 1.00 88.69 258 THR A O 1
ATOM 2056 N N . GLY A 1 259 ? -17.520 1.405 43.985 1.00 85.69 259 GLY A N 1
ATOM 2057 C CA . GLY A 1 259 ? -16.278 1.915 44.559 1.00 85.69 259 GLY A CA 1
ATOM 2058 C C . GLY A 1 259 ? -16.325 3.431 44.763 1.00 85.69 259 GLY A C 1
ATOM 2059 O O . GLY A 1 259 ? -17.374 4.014 44.998 1.00 85.69 259 GLY A O 1
ATOM 2060 N N . ALA A 1 260 ? -15.182 4.102 44.626 1.00 89.81 260 ALA A N 1
ATOM 2061 C CA . ALA A 1 260 ? -15.105 5.548 44.854 1.00 89.81 260 ALA A CA 1
ATOM 2062 C C . ALA A 1 260 ? -15.843 6.407 43.799 1.00 89.81 260 ALA A C 1
ATOM 2064 O O . ALA A 1 260 ? -16.219 7.532 44.111 1.00 89.81 260 ALA A O 1
ATOM 2065 N N . LYS A 1 261 ? -16.067 5.894 42.576 1.00 91.62 261 LYS A N 1
ATOM 2066 C CA . LYS A 1 261 ? -16.669 6.648 41.453 1.00 91.62 261 LYS A CA 1
ATOM 2067 C C . LYS A 1 261 ? -18.052 7.236 41.814 1.00 91.62 261 LYS A C 1
ATOM 2069 O O . LYS A 1 261 ? -18.163 8.456 41.792 1.00 91.62 261 LYS A O 1
ATOM 2074 N N . PRO A 1 262 ? -19.061 6.448 42.246 1.00 93.75 262 PRO A N 1
ATOM 2075 C CA . PRO A 1 262 ? -20.352 6.977 42.704 1.00 93.75 262 PRO A CA 1
ATOM 2076 C C . PRO A 1 262 ? -20.256 8.101 43.750 1.00 93.75 262 PRO A C 1
ATOM 2078 O O . PRO A 1 262 ? -20.957 9.106 43.638 1.00 93.75 262 PRO A O 1
ATOM 2081 N N . PHE A 1 263 ? -19.367 7.963 44.741 1.00 94.69 263 PHE A N 1
ATOM 2082 C CA . PHE A 1 263 ? -19.151 8.991 45.762 1.00 94.69 263 PHE A CA 1
ATOM 2083 C C . PHE A 1 263 ? -18.569 10.277 45.163 1.00 94.69 263 PHE A C 1
ATOM 2085 O O . PHE A 1 263 ? -19.096 11.359 45.412 1.00 94.69 263 PHE A O 1
ATOM 2092 N N . ILE A 1 264 ? -17.527 10.165 44.332 1.00 92.88 264 ILE A N 1
ATOM 2093 C CA . ILE A 1 264 ? -16.898 11.312 43.659 1.00 92.88 264 ILE A CA 1
ATOM 2094 C C . ILE A 1 264 ? -17.910 12.031 42.769 1.00 92.88 264 ILE A C 1
ATOM 2096 O O . ILE A 1 264 ? -18.043 13.249 42.863 1.00 92.88 264 ILE A O 1
ATOM 2100 N N . THR A 1 265 ? -18.657 11.291 41.946 1.00 93.44 265 THR A N 1
ATOM 2101 C CA . THR A 1 265 ? -19.698 11.857 41.080 1.00 93.44 265 THR A CA 1
ATOM 2102 C C . THR A 1 265 ? -20.749 12.597 41.903 1.00 93.44 265 THR A C 1
ATOM 2104 O O . THR A 1 265 ? -21.103 13.723 41.558 1.00 93.44 265 THR A O 1
ATOM 2107 N N . SER A 1 266 ? -21.194 12.011 43.022 1.00 95.19 266 SER A N 1
ATOM 2108 C CA . SER A 1 266 ? -22.162 12.643 43.922 1.00 95.19 266 SER A CA 1
ATOM 2109 C C . SER A 1 266 ? -21.655 13.985 44.443 1.00 95.19 266 SER A C 1
ATOM 2111 O O . SER A 1 266 ? -22.316 15.009 44.257 1.00 95.19 266 SER A O 1
ATOM 2113 N N . GLN A 1 267 ? -20.456 14.000 45.032 1.00 94.31 267 GLN A N 1
ATOM 2114 C CA . GLN A 1 267 ? -19.881 15.209 45.621 1.00 94.31 267 GLN A CA 1
ATOM 2115 C C . GLN A 1 267 ? -19.587 16.287 44.575 1.00 94.31 267 GLN A C 1
ATOM 2117 O O . GLN A 1 267 ? -19.849 17.467 44.807 1.00 94.31 267 GLN A O 1
ATOM 2122 N N . ARG A 1 268 ? -19.077 15.890 43.406 1.00 90.12 268 ARG A N 1
ATOM 2123 C CA . ARG A 1 268 ? -18.681 16.808 42.335 1.00 90.12 268 ARG A CA 1
ATOM 2124 C C . ARG A 1 268 ? -19.880 17.498 41.689 1.00 90.12 268 ARG A C 1
ATOM 2126 O O . ARG A 1 268 ? -19.839 18.705 41.459 1.00 90.12 268 ARG A O 1
ATOM 2133 N N . LEU A 1 269 ? -20.945 16.747 41.416 1.00 91.44 269 LEU A N 1
ATOM 2134 C CA . LEU A 1 269 ? -22.137 17.268 40.742 1.00 91.44 269 LEU A CA 1
ATOM 2135 C C . LEU A 1 269 ? -23.177 17.834 41.713 1.00 91.44 269 LEU A C 1
ATOM 2137 O O . LEU A 1 269 ? -24.122 18.488 41.281 1.00 91.44 269 LEU A O 1
ATOM 2141 N N . GLY A 1 270 ? -23.020 17.598 43.018 1.00 93.75 270 GLY A N 1
ATOM 2142 C CA . GLY A 1 270 ? -24.054 17.919 43.996 1.00 93.75 270 GLY A CA 1
ATOM 2143 C C . GLY A 1 270 ? -25.333 17.122 43.731 1.00 93.75 270 GLY A C 1
ATOM 2144 O O . GLY A 1 270 ? -26.427 17.675 43.784 1.00 93.75 270 GLY A O 1
ATOM 2145 N N . GLN A 1 271 ? -25.205 15.839 43.395 1.00 96.00 271 GLN A N 1
ATOM 2146 C CA . GLN A 1 271 ? -26.316 14.965 43.009 1.00 96.00 271 GLN A CA 1
ATOM 2147 C C . GLN A 1 271 ? -26.352 13.723 43.902 1.00 96.00 271 GLN A C 1
ATOM 2149 O O . GLN A 1 271 ? -25.302 13.222 44.308 1.00 96.00 271 GLN A O 1
ATOM 2154 N N . VAL A 1 272 ? -27.537 13.185 44.193 1.00 97.44 272 VAL A N 1
ATOM 2155 C CA . VAL A 1 272 ? -27.635 11.844 44.790 1.00 97.44 272 VAL A CA 1
ATOM 2156 C C . VAL A 1 272 ? -27.322 10.801 43.718 1.00 97.44 272 VAL A C 1
ATOM 2158 O O . VAL A 1 272 ? -27.973 10.784 42.675 1.00 97.44 272 VAL A O 1
ATOM 2161 N N . VAL A 1 273 ? -26.333 9.939 43.959 1.00 97.44 273 VAL A N 1
ATOM 2162 C CA . VAL A 1 273 ? -25.850 8.958 42.972 1.00 97.44 273 VAL A CA 1
ATOM 2163 C C . VAL A 1 273 ? -25.951 7.537 43.516 1.00 97.44 273 VAL A C 1
ATOM 2165 O O . VAL A 1 273 ? -25.541 7.263 44.645 1.00 97.44 273 VAL A O 1
ATOM 2168 N N . ILE A 1 274 ? -26.463 6.633 42.681 1.00 97.81 274 ILE A N 1
ATOM 2169 C CA . ILE A 1 274 ? -26.521 5.192 42.918 1.00 97.81 274 ILE A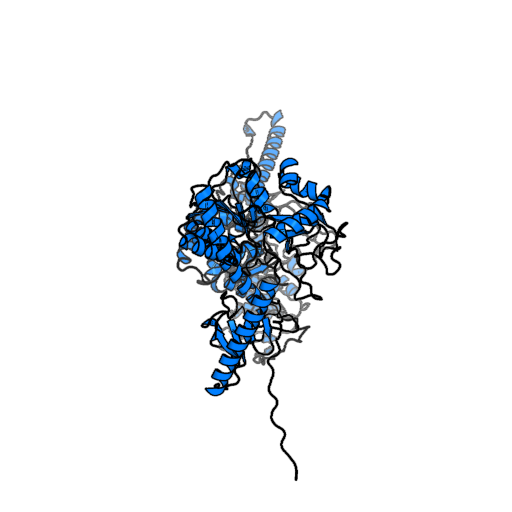 CA 1
ATOM 2170 C C . ILE A 1 274 ? -25.443 4.498 42.075 1.00 97.81 274 ILE A C 1
ATOM 2172 O O . ILE A 1 274 ? -25.365 4.691 40.864 1.00 97.81 274 ILE A O 1
ATOM 2176 N N . GLY A 1 275 ? -24.638 3.648 42.701 1.00 95.69 275 GLY A N 1
ATOM 2177 C CA . GLY A 1 275 ? -23.662 2.788 42.040 1.00 95.69 275 GLY A CA 1
ATOM 2178 C C . GLY A 1 275 ? -24.038 1.311 42.120 1.00 95.69 275 GLY A C 1
ATOM 2179 O O . GLY A 1 275 ? -24.500 0.840 43.162 1.00 95.69 275 GLY A O 1
ATOM 2180 N N . ALA A 1 276 ? -23.790 0.558 41.047 1.00 93.44 276 ALA A N 1
ATOM 2181 C CA . ALA A 1 276 ? -23.883 -0.905 41.026 1.00 93.44 276 ALA A CA 1
ATOM 2182 C C . ALA A 1 276 ? -22.570 -1.524 40.549 1.00 93.44 276 ALA A C 1
ATOM 2184 O O . ALA A 1 276 ? -21.973 -1.060 39.581 1.00 93.44 276 ALA A O 1
ATOM 2185 N N . ALA A 1 277 ? -22.112 -2.605 41.185 1.00 87.25 277 ALA A N 1
ATOM 2186 C CA . ALA A 1 277 ? -20.856 -3.245 40.803 1.00 87.25 277 ALA A CA 1
ATOM 2187 C C . ALA A 1 277 ? -20.896 -3.717 39.340 1.00 87.25 277 ALA A C 1
ATOM 2189 O O . ALA A 1 277 ? -21.788 -4.467 38.945 1.00 87.25 277 ALA A O 1
ATOM 2190 N N . GLY A 1 278 ? -19.943 -3.233 38.535 1.00 82.50 278 GLY A N 1
ATOM 2191 C CA . GLY A 1 278 ? -19.906 -3.467 37.089 1.00 82.50 278 GLY A CA 1
ATOM 2192 C C . GLY A 1 278 ? -21.138 -2.953 36.339 1.00 82.50 278 GLY A C 1
ATOM 2193 O O . GLY A 1 278 ? -21.449 -3.492 35.288 1.00 82.50 278 GLY A O 1
ATOM 2194 N N . GLY A 1 279 ? -21.905 -2.014 36.910 1.00 84.81 279 GLY A N 1
ATOM 2195 C CA . GLY A 1 279 ? -23.112 -1.425 36.317 1.00 84.81 279 GLY A CA 1
ATOM 2196 C C . GLY A 1 279 ? -24.336 -2.348 36.337 1.00 84.81 279 GLY A C 1
ATOM 2197 O O . GLY A 1 279 ? -25.286 -2.140 35.585 1.00 84.81 279 GLY A O 1
ATOM 2198 N N . GLN A 1 280 ? -24.310 -3.437 37.111 1.00 86.56 280 GLN A N 1
ATOM 2199 C CA . GLN A 1 280 ? -25.308 -4.517 37.072 1.00 86.56 280 GLN A CA 1
ATOM 2200 C C . GLN A 1 280 ? -26.559 -4.202 37.911 1.00 86.56 280 GLN A C 1
ATOM 2202 O O . GLN A 1 280 ? -26.939 -4.970 38.791 1.00 86.56 280 GLN A O 1
ATOM 2207 N N . PHE A 1 281 ? -27.217 -3.072 37.653 1.00 91.50 281 PHE A N 1
ATOM 2208 C CA . PHE A 1 281 ? -28.390 -2.635 38.418 1.00 91.50 281 PHE A CA 1
ATOM 2209 C C . PHE A 1 281 ? -29.555 -3.639 38.373 1.00 91.50 281 PHE A C 1
ATOM 2211 O O . PHE A 1 281 ? -30.155 -3.933 39.404 1.00 91.50 281 PHE A O 1
ATOM 2218 N N . ALA A 1 282 ? -29.821 -4.245 37.212 1.00 87.38 282 ALA A N 1
ATOM 2219 C CA . ALA A 1 282 ? -30.856 -5.267 37.048 1.00 87.38 282 ALA A CA 1
ATOM 2220 C C . ALA A 1 282 ? -30.568 -6.590 37.792 1.00 87.38 282 ALA A C 1
ATOM 2222 O O . ALA A 1 282 ? -31.449 -7.444 37.864 1.00 87.38 282 ALA A O 1
ATOM 2223 N N . SER A 1 283 ? -29.365 -6.769 38.358 1.00 85.62 283 SER A N 1
ATOM 2224 C CA . SER A 1 283 ? -29.035 -7.920 39.215 1.00 85.62 283 SER A CA 1
ATOM 2225 C C . SER A 1 283 ? -29.479 -7.744 40.674 1.00 85.62 283 SER A C 1
ATOM 2227 O O . SER A 1 283 ? -29.478 -8.726 41.414 1.00 85.62 283 SER A O 1
ATOM 2229 N N . SER A 1 284 ? -29.888 -6.532 41.073 1.00 90.69 284 SER A N 1
ATOM 2230 C CA . SER A 1 284 ? -30.461 -6.231 42.394 1.00 90.69 284 SER A CA 1
ATOM 2231 C C . SER A 1 284 ? -31.821 -5.513 42.262 1.00 90.69 284 SER A C 1
ATOM 2233 O O . SER A 1 284 ? -31.959 -4.364 42.695 1.00 90.69 284 SER A O 1
ATOM 2235 N N . PRO A 1 285 ? -32.821 -6.117 41.584 1.00 91.62 285 PRO A N 1
ATOM 2236 C CA . PRO A 1 285 ? -34.066 -5.440 41.227 1.00 91.62 285 PRO A CA 1
ATOM 2237 C C . PRO A 1 285 ? -34.912 -5.030 42.439 1.00 91.62 285 PRO A C 1
ATOM 2239 O O . PRO A 1 285 ? -35.576 -3.994 42.383 1.00 91.62 285 PRO A O 1
ATOM 2242 N N . HIS A 1 286 ? -34.913 -5.804 43.527 1.00 91.75 286 HIS A N 1
ATOM 2243 C CA . HIS A 1 286 ? -35.702 -5.477 44.712 1.00 91.75 286 HIS A CA 1
ATOM 2244 C C . HIS A 1 286 ? -35.102 -4.288 45.466 1.00 91.75 286 HIS A C 1
ATOM 2246 O O . HIS A 1 286 ? -35.810 -3.311 45.724 1.00 91.75 286 HIS A O 1
ATOM 2252 N N . THR A 1 287 ? -33.796 -4.330 45.749 1.00 92.81 287 THR A N 1
ATOM 2253 C CA . THR A 1 287 ? -33.066 -3.223 46.373 1.00 92.81 287 THR A CA 1
ATOM 2254 C C . THR A 1 287 ? -33.159 -1.969 45.509 1.00 92.81 287 THR A C 1
ATOM 2256 O O . THR A 1 287 ? -33.530 -0.918 46.025 1.00 92.81 28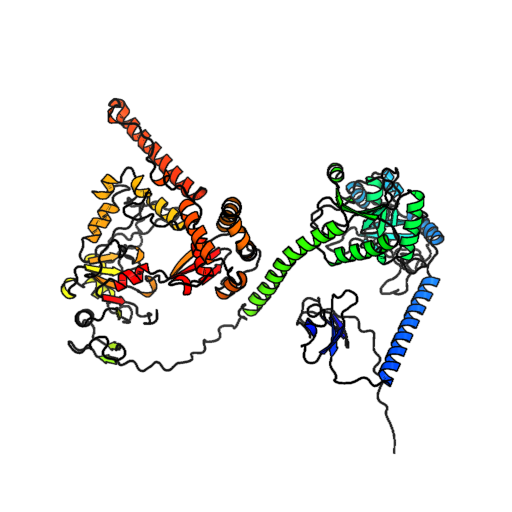7 THR A O 1
ATOM 2259 N N . LEU A 1 288 ? -32.938 -2.071 44.192 1.00 95.81 288 LEU A N 1
ATOM 2260 C CA . LEU A 1 288 ? -33.041 -0.924 43.287 1.00 95.81 288 LEU A CA 1
ATOM 2261 C C . LEU A 1 288 ? -34.431 -0.279 43.331 1.00 95.81 288 LEU A C 1
ATOM 2263 O O . LEU A 1 288 ? -34.530 0.944 43.416 1.00 95.81 288 LEU A O 1
ATOM 2267 N N . LYS A 1 289 ? -35.504 -1.078 43.275 1.00 95.62 289 LYS A N 1
ATOM 2268 C CA . LYS A 1 289 ? -36.877 -0.558 43.253 1.00 95.62 289 LYS A CA 1
ATOM 2269 C C . LYS A 1 289 ? -37.215 0.212 44.529 1.00 95.62 289 LYS A C 1
ATOM 2271 O O . LYS A 1 289 ? -37.811 1.284 44.441 1.00 95.62 289 LYS A O 1
ATOM 2276 N N . ILE A 1 290 ? -36.821 -0.309 45.693 1.00 94.94 290 ILE A N 1
ATOM 2277 C CA . ILE A 1 290 ? -37.020 0.364 46.987 1.00 94.94 290 ILE A CA 1
ATOM 2278 C C . ILE A 1 290 ? -36.220 1.669 47.032 1.00 94.94 290 ILE A C 1
ATOM 2280 O O . ILE A 1 290 ? -36.791 2.722 47.313 1.00 94.94 290 ILE A O 1
ATOM 2284 N N . THR A 1 291 ? -34.932 1.617 46.678 1.00 96.38 291 THR A N 1
ATOM 2285 C CA . THR A 1 291 ? -34.050 2.791 46.658 1.00 96.38 291 THR A CA 1
ATOM 2286 C C . THR A 1 291 ? -34.587 3.885 45.736 1.00 96.38 291 THR A C 1
ATOM 2288 O O . THR A 1 291 ? -34.689 5.039 46.146 1.00 96.38 291 THR A O 1
ATOM 2291 N N . LEU A 1 292 ? -34.988 3.542 44.508 1.00 97.44 292 LEU A N 1
ATOM 2292 C CA . LEU A 1 292 ? -35.550 4.507 43.563 1.00 97.44 292 LEU A CA 1
ATOM 2293 C C . LEU A 1 292 ? -36.881 5.084 44.048 1.00 97.44 292 LEU A C 1
ATOM 2295 O O . LEU A 1 292 ? -37.137 6.265 43.815 1.00 97.44 292 LEU A O 1
ATOM 2299 N N . ALA A 1 293 ? -37.741 4.292 44.693 1.00 96.44 293 ALA A N 1
ATOM 2300 C CA . ALA A 1 293 ? -39.019 4.777 45.213 1.00 96.44 293 ALA A CA 1
ATOM 2301 C C . ALA A 1 293 ? -38.816 5.817 46.325 1.00 96.44 293 ALA A C 1
ATOM 2303 O O . ALA A 1 293 ? -39.425 6.885 46.275 1.00 96.44 293 ALA A O 1
ATOM 2304 N N . GLN A 1 294 ? -37.918 5.537 47.274 1.00 97.00 294 GLN A N 1
ATOM 2305 C CA . GLN A 1 294 ? -37.590 6.452 48.370 1.00 97.00 294 GLN A CA 1
ATOM 2306 C C . GLN A 1 294 ? -36.907 7.728 47.866 1.00 97.00 294 GLN A C 1
ATOM 2308 O O . GLN A 1 294 ? -37.370 8.821 48.177 1.00 97.00 294 GLN A O 1
ATOM 2313 N N . LEU A 1 295 ? -35.874 7.611 47.023 1.00 96.94 295 LEU A N 1
ATOM 2314 C CA . LEU A 1 295 ? -35.180 8.781 46.469 1.00 96.94 295 LEU A CA 1
ATOM 2315 C C . LEU A 1 295 ? -36.087 9.638 45.591 1.00 96.94 295 LEU A C 1
ATOM 2317 O O . LEU A 1 295 ? -35.988 10.859 45.604 1.00 96.94 295 LEU A O 1
ATOM 2321 N N . SER A 1 296 ? -36.986 9.008 44.838 1.00 96.19 296 SER A N 1
ATOM 2322 C CA . SER A 1 296 ? -37.965 9.723 44.022 1.00 96.19 296 SER A CA 1
ATOM 2323 C C . SER A 1 296 ? -38.915 10.563 44.870 1.00 96.19 296 SER A C 1
ATOM 2325 O O . SER A 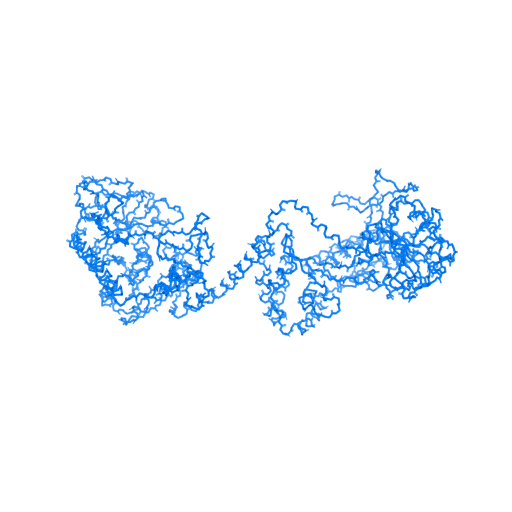1 296 ? -39.217 11.692 44.488 1.00 96.19 296 SER A O 1
ATOM 2327 N N . ALA A 1 297 ? -39.353 10.035 46.017 1.00 95.44 297 ALA A N 1
ATOM 2328 C CA . ALA A 1 297 ? -40.173 10.771 46.972 1.00 95.44 297 ALA A CA 1
ATOM 2329 C C . ALA A 1 297 ? -39.380 11.888 47.674 1.00 95.44 297 ALA A C 1
ATOM 2331 O O . ALA A 1 297 ? -39.891 12.995 47.799 1.00 95.44 297 ALA A O 1
ATOM 2332 N N . GLU A 1 298 ? -38.133 11.622 48.079 1.00 94.25 298 GLU A N 1
ATOM 2333 C CA . GLU A 1 298 ? -37.257 12.596 48.750 1.00 94.25 298 GLU A CA 1
ATOM 2334 C C . GLU A 1 298 ? -36.890 13.780 47.841 1.00 94.25 298 GLU A C 1
ATOM 2336 O O . GLU A 1 298 ? -36.902 14.927 48.277 1.00 94.25 298 GLU A O 1
ATOM 2341 N N . LEU A 1 299 ? -36.575 13.512 46.571 1.00 95.44 299 LEU A N 1
ATOM 2342 C CA . LEU A 1 299 ? -36.078 14.515 45.624 1.00 95.44 299 LEU A CA 1
ATOM 2343 C C . LEU A 1 299 ? -37.171 15.118 44.729 1.00 95.44 299 LEU A C 1
ATOM 2345 O O . LEU A 1 299 ? -36.899 16.058 43.983 1.00 95.44 299 LEU A O 1
ATOM 2349 N N . GLY A 1 300 ? -38.388 14.566 44.752 1.00 95.19 300 GLY A N 1
ATOM 2350 C CA . GLY A 1 300 ? -39.493 15.013 43.900 1.00 95.19 300 GLY A CA 1
ATOM 2351 C C . GLY A 1 300 ? -39.253 14.781 42.404 1.00 95.19 300 GLY A C 1
ATOM 2352 O O . GLY A 1 300 ? -39.706 15.570 41.579 1.00 95.19 300 GLY A O 1
ATOM 2353 N N . THR A 1 301 ? -38.525 13.721 42.031 1.00 95.75 301 THR A N 1
ATOM 2354 C CA . THR A 1 301 ? -38.137 13.450 40.636 1.00 95.75 301 THR A CA 1
ATOM 2355 C C . THR A 1 301 ? -38.419 12.015 40.204 1.00 95.75 301 THR A C 1
ATOM 2357 O O . THR A 1 301 ? -38.349 11.072 40.995 1.00 95.75 301 THR A O 1
ATOM 2360 N N . LYS A 1 302 ? -38.672 11.834 38.907 1.00 96.31 302 LYS A N 1
ATOM 2361 C CA . LYS A 1 302 ? -38.639 10.536 38.208 1.00 96.31 302 LYS A CA 1
ATOM 2362 C C . LYS A 1 302 ? -37.554 10.487 37.128 1.00 96.31 302 LYS A C 1
ATOM 2364 O O . LYS A 1 302 ? -37.494 9.523 36.370 1.00 96.31 302 LYS A O 1
ATOM 2369 N N . ILE A 1 303 ? -36.706 11.515 37.054 1.00 96.56 303 ILE A N 1
ATOM 2370 C CA . ILE A 1 303 ? -35.649 11.631 36.049 1.00 96.56 303 ILE A CA 1
ATOM 2371 C C . ILE A 1 303 ? -34.358 11.023 36.592 1.00 96.56 303 ILE A C 1
ATOM 2373 O O . ILE A 1 303 ? -33.888 11.382 37.678 1.00 96.56 303 ILE A O 1
ATOM 2377 N N . ILE A 1 304 ? -33.778 10.127 35.800 1.00 97.19 304 ILE A N 1
ATOM 2378 C CA . ILE A 1 304 ? -32.510 9.461 36.071 1.00 97.19 304 ILE A CA 1
ATOM 2379 C C . ILE A 1 304 ? -31.469 9.920 35.054 1.00 97.19 304 ILE A C 1
ATOM 2381 O O . ILE A 1 304 ? -31.665 9.792 33.845 1.00 97.19 304 ILE A O 1
ATOM 2385 N N . TYR A 1 305 ? -30.341 10.411 35.557 1.00 97.00 305 TYR A N 1
ATOM 2386 C CA . TYR A 1 305 ? -29.144 10.693 34.772 1.00 97.00 305 TYR A CA 1
ATOM 2387 C C . TYR A 1 305 ? -28.226 9.480 34.823 1.00 97.00 305 TYR A C 1
ATOM 2389 O O . TYR A 1 305 ? -27.670 9.142 35.869 1.00 97.00 305 TYR A O 1
ATOM 2397 N N . TYR A 1 306 ? -28.100 8.800 33.689 1.00 95.25 306 TYR A N 1
ATOM 2398 C CA . TYR A 1 306 ? -27.328 7.574 33.569 1.00 95.25 306 TYR A CA 1
ATOM 2399 C C . TYR A 1 306 ? -25.947 7.885 32.986 1.00 95.25 306 TYR A C 1
ATOM 2401 O O . TYR A 1 306 ? -25.814 8.205 31.803 1.00 95.25 306 TYR A O 1
ATOM 2409 N N . TYR A 1 307 ? -24.916 7.787 33.821 1.00 93.12 307 TYR A N 1
ATOM 2410 C CA . TYR A 1 307 ? -23.521 8.022 33.461 1.00 93.12 307 TYR A CA 1
ATOM 2411 C C . TYR A 1 307 ? -22.894 6.699 33.014 1.00 93.12 307 TYR A C 1
ATOM 2413 O O . TYR A 1 307 ? -22.523 5.858 33.835 1.00 93.12 307 TYR A O 1
ATOM 2421 N N . VAL A 1 308 ? -22.826 6.499 31.701 1.00 88.12 308 VAL A N 1
ATOM 2422 C CA . VAL A 1 308 ? -22.155 5.341 31.095 1.00 88.12 308 VAL A CA 1
ATOM 2423 C C . VAL A 1 308 ? -20.635 5.513 31.135 1.00 88.12 308 VAL A C 1
ATOM 2425 O O . VAL A 1 308 ? -20.140 6.630 30.975 1.00 88.12 308 VAL A O 1
ATOM 2428 N N . ASP A 1 309 ? -19.905 4.411 31.315 1.00 83.12 309 ASP A N 1
ATOM 2429 C CA . ASP A 1 309 ? -18.437 4.415 31.312 1.00 83.12 309 ASP A CA 1
ATOM 2430 C C . ASP A 1 309 ? -17.880 4.742 29.921 1.00 83.12 309 ASP A C 1
ATOM 2432 O O . ASP A 1 309 ? -18.500 4.439 28.889 1.00 83.12 309 ASP A O 1
ATOM 2436 N N . ALA A 1 310 ? -16.693 5.343 29.887 1.00 82.12 310 ALA A N 1
ATOM 2437 C CA . ALA A 1 310 ? -16.005 5.638 28.641 1.00 82.12 310 ALA A CA 1
ATOM 2438 C C . ALA A 1 310 ? -15.762 4.358 27.821 1.00 82.12 310 ALA A C 1
ATOM 2440 O O . ALA A 1 310 ? -15.403 3.293 28.340 1.00 82.12 310 ALA A O 1
ATOM 2441 N N . GLY A 1 311 ? -16.024 4.425 26.516 1.00 78.25 311 GLY A N 1
ATOM 2442 C CA . GLY A 1 311 ? -15.894 3.270 25.632 1.00 78.25 311 GLY A CA 1
ATOM 2443 C C . GLY A 1 311 ? -17.074 2.296 25.674 1.00 78.25 311 GLY A C 1
ATOM 2444 O O . GLY A 1 311 ? -17.024 1.269 24.991 1.00 78.25 311 GLY A O 1
ATOM 2445 N N . SER A 1 312 ? -18.152 2.592 26.413 1.00 79.00 312 SER A N 1
ATOM 2446 C CA . SER A 1 312 ? -19.350 1.735 26.484 1.00 79.00 312 SER A CA 1
ATOM 2447 C C . SER A 1 312 ? -19.987 1.462 25.118 1.00 79.00 312 SER A C 1
ATOM 2449 O O . SER A 1 312 ? -20.513 0.372 24.902 1.00 79.00 312 SER A O 1
ATOM 2451 N N . ILE A 1 313 ? -19.910 2.410 24.176 1.00 79.88 313 ILE A N 1
ATOM 2452 C CA . ILE A 1 313 ? -20.463 2.243 22.821 1.00 79.88 313 ILE A CA 1
ATOM 2453 C C . ILE A 1 313 ? -19.655 1.277 21.944 1.00 79.88 313 ILE A C 1
ATOM 2455 O O . ILE A 1 313 ? -20.190 0.701 21.003 1.00 79.88 313 ILE A O 1
ATOM 2459 N N . SER A 1 314 ? -18.378 1.054 22.270 1.00 70.44 314 SER A N 1
ATOM 2460 C CA . SER A 1 314 ? -17.520 0.086 21.575 1.00 70.44 314 SER A CA 1
ATOM 2461 C C . SER A 1 314 ? -17.747 -1.357 22.045 1.00 70.44 314 SER A C 1
ATOM 2463 O O . SER A 1 314 ? -17.296 -2.307 21.402 1.00 70.44 314 SER A O 1
ATOM 2465 N N . ASN A 1 315 ? -18.432 -1.538 23.181 1.00 73.06 315 ASN A N 1
ATOM 2466 C CA . ASN A 1 315 ? -18.613 -2.828 23.828 1.00 73.06 315 ASN A CA 1
ATOM 2467 C C . ASN A 1 315 ? -20.093 -3.219 23.881 1.00 73.06 315 ASN A C 1
ATOM 2469 O O . ASN A 1 315 ? -20.804 -2.886 24.828 1.00 73.06 315 ASN A O 1
ATOM 2473 N N . TYR A 1 316 ? -20.511 -4.035 22.912 1.00 71.06 316 TYR A N 1
ATOM 2474 C CA . TYR A 1 316 ? -21.879 -4.551 22.801 1.00 71.06 316 TYR A CA 1
ATOM 2475 C C . TYR A 1 316 ? -22.427 -5.160 24.106 1.00 71.06 316 TYR A C 1
ATOM 2477 O O . TYR A 1 316 ? -23.609 -5.007 24.413 1.00 71.06 316 TYR A O 1
ATOM 2485 N N . HIS A 1 317 ? -21.584 -5.823 24.912 1.00 66.62 317 HIS A N 1
ATOM 2486 C CA . HIS A 1 317 ? -22.021 -6.388 26.192 1.00 66.62 317 HIS A CA 1
ATOM 2487 C C . HIS A 1 317 ? -22.444 -5.306 27.191 1.00 66.62 317 HIS A C 1
ATOM 2489 O O . HIS A 1 317 ? -23.450 -5.478 27.877 1.00 66.62 317 HIS A O 1
ATOM 2495 N N . VAL A 1 318 ? -21.705 -4.195 27.242 1.00 75.56 318 VAL A N 1
ATOM 2496 C CA . VAL A 1 318 ? -22.006 -3.053 28.116 1.00 75.56 318 VAL A CA 1
ATOM 2497 C C . VAL A 1 318 ? -23.242 -2.320 27.602 1.00 75.56 318 VAL A C 1
ATOM 2499 O O . VAL A 1 318 ? -24.156 -2.057 28.377 1.00 75.56 318 VAL A O 1
ATOM 2502 N N . THR A 1 319 ? -23.346 -2.097 26.288 1.00 80.38 319 THR A N 1
ATOM 2503 C CA . THR A 1 319 ? -24.534 -1.483 25.668 1.00 80.38 319 THR A CA 1
ATOM 2504 C C . THR A 1 319 ? -25.813 -2.274 25.970 1.00 80.38 319 THR A C 1
ATOM 2506 O O . THR A 1 319 ? -26.819 -1.700 26.383 1.00 80.38 319 THR A O 1
ATOM 2509 N N . ARG A 1 320 ? -25.774 -3.608 25.845 1.00 77.25 320 ARG A N 1
ATOM 2510 C CA . ARG A 1 320 ? -26.921 -4.478 26.149 1.00 77.25 320 ARG A CA 1
ATOM 2511 C C . ARG A 1 320 ? -27.268 -4.500 27.637 1.00 77.25 320 ARG A C 1
ATOM 2513 O O . ARG A 1 320 ? -28.439 -4.584 27.998 1.00 77.25 320 ARG A O 1
ATOM 2520 N N . GLN A 1 321 ? -26.265 -4.449 28.505 1.00 81.88 321 GLN A N 1
ATOM 2521 C CA . GLN A 1 321 ? -26.478 -4.358 29.945 1.00 81.88 321 GLN A CA 1
ATOM 2522 C C . GLN A 1 321 ? -27.170 -3.042 30.326 1.00 81.88 321 GLN A C 1
ATOM 2524 O O . GLN A 1 321 ? -28.129 -3.060 31.099 1.00 81.88 321 GLN A O 1
ATOM 2529 N N . CYS A 1 322 ? -26.731 -1.919 29.753 1.00 85.88 322 CYS A N 1
ATOM 2530 C CA . CYS A 1 322 ? -27.405 -0.631 29.896 1.00 85.88 322 CYS A CA 1
ATOM 2531 C C . CYS A 1 322 ? -28.869 -0.729 29.457 1.00 85.88 322 CYS A C 1
ATOM 2533 O O . CYS A 1 322 ? -29.752 -0.352 30.220 1.00 85.88 322 CYS A O 1
ATOM 2535 N N . GLU A 1 323 ? -29.142 -1.333 28.299 1.00 86.19 323 GLU A N 1
ATOM 2536 C CA . GLU A 1 323 ? -30.508 -1.520 27.803 1.00 86.19 323 GLU A CA 1
ATOM 2537 C C . GLU A 1 323 ? -31.390 -2.343 28.764 1.00 86.19 323 GLU A C 1
ATOM 2539 O O . GLU A 1 323 ? -32.545 -1.990 29.003 1.00 86.19 323 GLU A O 1
ATOM 2544 N N . GLN A 1 324 ? -30.861 -3.416 29.363 1.00 86.00 324 GLN A N 1
ATOM 2545 C CA . GLN A 1 324 ? -31.594 -4.206 30.363 1.00 86.00 324 GLN A CA 1
ATOM 2546 C C . GLN A 1 324 ? -31.941 -3.387 31.607 1.00 86.00 324 GLN A C 1
ATOM 2548 O O . GLN A 1 324 ? -33.072 -3.465 32.093 1.00 86.00 324 GLN A O 1
ATOM 2553 N N . ASN A 1 325 ? -30.990 -2.593 32.104 1.00 90.56 325 ASN A N 1
ATOM 2554 C CA . ASN A 1 325 ? -31.230 -1.692 33.227 1.00 90.56 325 ASN A CA 1
ATOM 2555 C C . ASN A 1 325 ? -32.300 -0.657 32.867 1.00 90.56 325 ASN A C 1
ATOM 2557 O O . ASN A 1 325 ? -33.213 -0.425 33.655 1.00 90.56 325 ASN A O 1
ATOM 2561 N N . TRP A 1 326 ? -32.216 -0.070 31.671 1.00 93.38 326 TRP A N 1
ATOM 2562 C CA . TRP A 1 326 ? -33.139 0.968 31.229 1.00 93.38 326 TRP A CA 1
ATOM 2563 C C . TRP A 1 326 ? -34.565 0.459 31.113 1.00 93.38 326 TRP A C 1
ATOM 2565 O O . TRP A 1 326 ? -35.452 1.039 31.728 1.00 93.38 326 TRP A O 1
ATOM 2575 N N . ARG A 1 327 ? -34.770 -0.689 30.458 1.00 89.75 327 ARG A N 1
ATOM 2576 C CA . ARG A 1 327 ? -36.099 -1.306 30.343 1.00 89.75 327 ARG A CA 1
ATOM 2577 C C . ARG A 1 327 ? -36.730 -1.571 31.709 1.00 89.75 327 ARG A C 1
ATOM 2579 O O . ARG A 1 327 ? -37.918 -1.327 31.884 1.00 89.75 327 ARG A O 1
ATOM 2586 N N . LEU A 1 328 ? -35.953 -2.070 32.673 1.00 92.50 328 LEU A N 1
ATOM 2587 C CA . LEU A 1 328 ? -36.448 -2.353 34.023 1.00 92.50 328 LEU A CA 1
ATOM 2588 C C . LEU A 1 328 ? -36.883 -1.073 34.755 1.00 92.50 328 LEU A C 1
ATOM 2590 O O . LEU A 1 328 ? -37.916 -1.050 35.418 1.00 92.50 328 LEU A O 1
ATOM 2594 N N . ILE A 1 329 ? -36.093 -0.011 34.625 1.00 94.56 329 ILE A N 1
ATOM 2595 C CA . ILE A 1 329 ? -36.319 1.283 35.273 1.00 94.56 329 ILE A CA 1
ATOM 2596 C C . ILE A 1 329 ? -37.496 2.031 34.623 1.00 94.56 329 ILE A C 1
ATOM 2598 O O . ILE A 1 329 ? -38.366 2.547 35.326 1.00 94.56 329 ILE A O 1
ATOM 2602 N N . GLU A 1 330 ? -37.568 2.035 33.292 1.00 92.81 330 GLU A N 1
ATOM 2603 C CA . GLU A 1 330 ? -38.665 2.619 32.512 1.00 92.81 330 GLU A CA 1
ATOM 2604 C C . GLU A 1 330 ? -39.996 1.908 32.806 1.00 92.81 330 GLU A C 1
ATOM 2606 O O . GLU A 1 330 ? -41.019 2.568 32.984 1.00 92.81 330 GLU A O 1
ATOM 2611 N N . GLN A 1 331 ? -39.988 0.577 32.985 1.00 93.44 331 GLN A N 1
ATOM 2612 C CA . GLN A 1 331 ? -41.161 -0.194 33.434 1.00 93.44 331 GLN A CA 1
ATOM 2613 C C . GLN A 1 331 ? -41.709 0.259 34.795 1.00 93.44 331 GLN A C 1
ATOM 2615 O O . GLN A 1 331 ? -42.883 0.036 35.087 1.00 93.44 331 GLN A O 1
ATOM 2620 N N . TRP A 1 332 ? -40.886 0.878 35.644 1.00 95.81 332 TRP A N 1
ATOM 2621 C CA . TRP A 1 332 ? -41.313 1.432 36.932 1.00 95.81 332 TRP A CA 1
ATOM 2622 C C . TRP A 1 332 ? -41.704 2.916 36.857 1.00 95.81 332 TRP A C 1
ATOM 2624 O O . TRP A 1 332 ? -41.947 3.530 37.897 1.00 95.81 332 TRP A O 1
ATOM 2634 N N . GLY A 1 333 ? -41.794 3.487 35.650 1.00 93.75 333 GLY A N 1
ATOM 2635 C CA . GLY A 1 333 ? -42.264 4.853 35.410 1.00 93.75 333 GLY A CA 1
ATOM 2636 C C . GLY A 1 333 ? -41.199 5.936 35.587 1.00 93.75 333 GLY A C 1
ATOM 2637 O O . GLY A 1 333 ? -41.542 7.079 35.887 1.00 93.75 333 GLY A O 1
ATOM 2638 N N . TYR A 1 334 ? -39.918 5.591 35.447 1.00 96.88 334 TYR A N 1
ATOM 2639 C CA . TYR A 1 334 ? -38.811 6.550 35.476 1.00 96.88 334 TYR A CA 1
ATOM 2640 C C . TYR A 1 334 ? -38.342 6.886 34.061 1.00 96.88 334 TYR A C 1
ATOM 2642 O O . TYR A 1 334 ? -38.324 6.024 33.185 1.00 96.88 334 TYR A O 1
ATOM 2650 N N . THR A 1 335 ? -37.903 8.126 33.855 1.00 95.88 335 THR A N 1
ATOM 2651 C CA . THR A 1 335 ? -37.362 8.594 32.574 1.00 95.88 335 THR A CA 1
ATOM 2652 C C . THR A 1 335 ? -35.848 8.653 32.646 1.00 95.88 335 THR A C 1
ATOM 2654 O O . THR A 1 335 ? -35.293 9.267 33.558 1.00 95.88 335 THR A O 1
ATOM 2657 N N . ILE A 1 336 ? -35.172 8.056 31.667 1.00 96.81 336 ILE A N 1
ATOM 2658 C CA . ILE A 1 336 ? -33.712 7.977 31.638 1.00 96.81 336 ILE A CA 1
ATOM 2659 C C . ILE A 1 336 ? -33.151 8.932 30.592 1.00 96.81 336 ILE A C 1
ATOM 2661 O O . ILE A 1 336 ? -33.557 8.923 29.430 1.00 96.81 336 ILE A O 1
ATOM 2665 N N . GLN A 1 337 ? -32.167 9.723 31.008 1.00 96.19 337 GLN A N 1
ATOM 2666 C CA . GLN A 1 337 ? -31.320 10.511 30.126 1.00 96.19 337 GLN A CA 1
ATOM 2667 C C . GLN A 1 337 ? -29.879 10.035 30.276 1.00 96.19 337 GLN A C 1
ATOM 2669 O O . GLN A 1 337 ? -29.342 9.965 31.383 1.00 96.19 337 GLN A O 1
ATOM 2674 N N . VAL A 1 338 ? -29.258 9.682 29.155 1.00 93.94 338 VAL A N 1
ATOM 2675 C CA . VAL A 1 338 ? -27.855 9.280 29.126 1.00 93.94 338 VAL A CA 1
ATOM 2676 C C . VAL A 1 338 ? -27.007 10.540 29.111 1.00 93.94 338 VAL A C 1
ATOM 2678 O O . VAL A 1 338 ? -27.193 11.418 28.266 1.00 93.94 338 VAL A O 1
ATOM 2681 N N . VAL A 1 339 ? -26.089 10.629 30.065 1.00 93.38 339 VAL A N 1
ATOM 2682 C CA . VAL A 1 339 ? -25.174 11.761 30.189 1.00 93.38 339 VAL A CA 1
ATOM 2683 C C . VAL A 1 339 ? -24.018 11.563 29.213 1.00 93.38 339 VAL A C 1
ATOM 2685 O O . VAL A 1 339 ? -23.352 10.526 29.240 1.00 93.38 339 VAL A O 1
ATOM 2688 N N . TRP A 1 340 ? -23.801 12.532 28.328 1.00 90.19 340 TRP A N 1
ATOM 2689 C CA . TRP A 1 340 ? -22.953 12.381 27.149 1.00 90.19 340 TRP A CA 1
ATOM 2690 C C . TRP A 1 340 ? -21.984 13.552 26.975 1.00 90.19 340 TRP A C 1
ATOM 2692 O O . TRP A 1 340 ? -22.401 14.705 26.884 1.00 90.19 340 TRP A O 1
ATOM 2702 N N . TRP A 1 341 ? -20.695 13.242 26.884 1.00 89.75 341 TRP A N 1
ATOM 2703 C CA . TRP A 1 341 ? -19.594 14.178 26.620 1.00 89.75 341 TRP A CA 1
ATOM 2704 C C . TRP A 1 341 ? -18.648 13.624 25.543 1.00 89.75 341 TRP A C 1
ATOM 2706 O O . TRP A 1 341 ? -17.445 13.854 25.583 1.00 89.75 341 TRP A O 1
ATOM 2716 N N . GLU A 1 342 ? -19.205 12.861 24.594 1.00 83.69 342 GLU A N 1
ATOM 2717 C CA . GLU A 1 342 ? -18.467 12.217 23.496 1.00 83.69 342 GLU A CA 1
ATOM 2718 C C . GLU A 1 342 ? -17.468 11.140 23.960 1.00 83.69 342 GLU A C 1
ATOM 2720 O O . GLU A 1 342 ? -16.409 10.940 23.369 1.00 83.69 342 GLU A O 1
ATOM 2725 N N . GLN A 1 343 ? -17.833 10.380 25.000 1.00 84.56 343 GLN A N 1
ATOM 2726 C CA . GLN A 1 343 ? -17.014 9.319 25.601 1.00 84.56 343 GLN A CA 1
ATOM 2727 C C . GLN A 1 343 ? -16.950 8.014 24.771 1.00 84.56 343 GLN A C 1
ATOM 2729 O O . GLN A 1 343 ? -17.330 6.928 25.220 1.00 84.56 343 GLN A O 1
ATOM 2734 N N . VAL A 1 344 ? -16.496 8.126 23.518 1.00 78.75 344 VAL A N 1
ATOM 2735 C CA . VAL A 1 344 ? -16.572 7.078 22.483 1.00 78.75 344 VAL A CA 1
ATOM 2736 C C . VAL A 1 344 ? -15.661 5.879 22.749 1.00 78.75 344 VAL A C 1
ATOM 2738 O O . VAL A 1 344 ? -16.086 4.735 22.570 1.00 78.75 344 VAL A O 1
ATOM 2741 N N . ASP A 1 345 ? -14.422 6.118 23.167 1.00 77.62 345 ASP A N 1
ATOM 2742 C CA . ASP A 1 345 ? -13.405 5.092 23.404 1.00 77.62 345 ASP A CA 1
ATOM 2743 C C . ASP A 1 345 ? -12.956 5.063 24.875 1.00 77.62 345 ASP A C 1
ATOM 2745 O O . ASP A 1 345 ? -13.470 5.797 25.715 1.00 77.62 345 ASP A O 1
ATOM 2749 N N . LYS A 1 346 ? -12.039 4.146 25.201 1.00 70.50 346 LYS A N 1
ATOM 2750 C CA . LYS A 1 346 ? -11.509 3.982 26.564 1.00 70.50 346 LYS A CA 1
ATOM 2751 C C . LYS A 1 346 ? -10.415 4.990 26.927 1.00 70.50 346 LYS A C 1
ATOM 2753 O O . LYS A 1 346 ? -9.962 4.961 28.069 1.00 70.50 346 LYS A O 1
ATOM 2758 N N . ASP A 1 347 ? -9.971 5.802 25.971 1.00 75.56 347 ASP A N 1
ATOM 2759 C CA . ASP A 1 347 ? -9.010 6.878 26.208 1.00 75.56 347 ASP A CA 1
ATOM 2760 C C . ASP A 1 347 ? -9.738 8.151 26.674 1.00 75.56 347 ASP A C 1
ATOM 2762 O O . ASP A 1 347 ? -9.130 9.028 27.291 1.00 75.56 347 ASP A O 1
ATOM 2766 N N . ALA A 1 348 ? -11.055 8.231 26.447 1.00 78.81 348 ALA A N 1
ATOM 2767 C CA . ALA A 1 348 ? -11.899 9.253 27.040 1.00 78.81 348 ALA A CA 1
ATOM 2768 C C . ALA A 1 348 ? -11.972 9.113 28.579 1.00 78.81 348 ALA A C 1
ATOM 2770 O O . ALA A 1 348 ? -12.090 8.002 29.104 1.00 78.81 348 ALA A O 1
ATOM 2771 N N . PRO A 1 349 ? -11.942 10.235 29.320 1.00 82.00 349 PRO A N 1
ATOM 2772 C CA . PRO A 1 349 ? -12.072 10.227 30.773 1.00 82.00 349 PRO A CA 1
ATOM 2773 C C . PRO A 1 349 ? -13.476 9.800 31.225 1.00 82.00 349 PRO A C 1
ATOM 2775 O O . PRO A 1 349 ? -14.492 10.187 30.635 1.00 82.00 349 PRO A O 1
ATOM 2778 N N . ASP A 1 350 ? -13.524 9.052 32.328 1.00 84.94 350 ASP A N 1
ATOM 2779 C CA . ASP A 1 350 ? -14.761 8.742 33.046 1.00 84.94 350 ASP A CA 1
ATOM 2780 C C . ASP A 1 350 ? -15.313 9.984 33.780 1.00 84.94 350 ASP A C 1
ATOM 2782 O O . ASP A 1 350 ? -14.607 10.968 34.010 1.00 84.94 350 ASP A O 1
ATOM 2786 N N . ILE A 1 351 ? -16.578 9.934 34.220 1.00 87.94 351 ILE A N 1
ATOM 2787 C CA . ILE A 1 351 ? -17.246 11.057 34.913 1.00 87.94 351 ILE A CA 1
ATOM 2788 C C . ILE A 1 351 ? -16.478 11.571 36.147 1.00 87.94 351 ILE A C 1
ATOM 2790 O O . ILE A 1 351 ? -16.491 12.766 36.448 1.00 87.94 351 ILE A O 1
ATOM 2794 N N . ASP A 1 352 ? -15.786 10.690 36.869 1.00 82.25 352 ASP A N 1
ATOM 2795 C CA . ASP A 1 352 ? -14.982 11.038 38.044 1.00 82.25 352 ASP A CA 1
ATOM 2796 C C . ASP A 1 352 ? -13.584 11.581 37.699 1.00 82.25 352 ASP A C 1
ATOM 2798 O O . ASP A 1 352 ? -12.865 12.046 38.585 1.00 82.25 352 ASP A O 1
ATOM 2802 N N . GLU A 1 353 ? -13.218 11.615 36.420 1.00 83.94 353 GLU A N 1
ATOM 2803 C CA . GLU A 1 353 ? -11.936 12.117 35.913 1.00 83.94 353 GLU A CA 1
ATOM 2804 C C . GLU A 1 353 ? -12.081 13.432 35.122 1.00 83.94 353 GLU A C 1
ATOM 2806 O O . GLU A 1 353 ? -11.081 14.094 34.858 1.00 83.94 353 GLU A O 1
ATOM 2811 N N . LEU A 1 354 ? -13.312 13.873 34.823 1.00 84.31 354 LEU A N 1
ATOM 2812 C CA . LEU A 1 354 ? -13.574 15.131 34.106 1.00 84.31 354 LEU A CA 1
ATOM 2813 C C . LEU A 1 354 ? -13.127 16.386 34.871 1.00 84.31 354 LEU A C 1
ATOM 2815 O O . LEU A 1 354 ? -13.405 16.542 36.063 1.00 84.31 354 LEU A O 1
ATOM 2819 N N . THR A 1 355 ? -12.510 17.330 34.159 1.00 82.00 355 THR A N 1
ATOM 2820 C CA . THR A 1 355 ? -12.177 18.666 34.679 1.00 82.00 355 THR A CA 1
ATOM 2821 C C . THR A 1 355 ? -13.422 19.561 34.781 1.00 82.00 355 THR A C 1
ATOM 2823 O O . THR A 1 355 ? -14.421 19.309 34.099 1.00 82.00 355 THR A O 1
ATOM 2826 N N . PRO A 1 356 ? -13.394 20.649 35.579 1.00 80.12 356 PRO A N 1
ATOM 2827 C CA . PRO A 1 356 ? -14.516 21.589 35.668 1.00 80.12 356 PRO A CA 1
ATOM 2828 C C . PRO A 1 356 ? -14.975 22.149 34.313 1.00 80.12 356 PRO A C 1
ATOM 2830 O O . PRO A 1 356 ? -16.169 22.341 34.104 1.00 80.12 356 PRO A O 1
ATOM 2833 N N . GLN A 1 357 ? -14.047 22.373 33.377 1.00 80.44 357 GLN A N 1
ATOM 2834 C CA . GLN A 1 357 ? -14.358 22.834 32.023 1.00 80.44 357 GLN A CA 1
ATOM 2835 C C . GLN A 1 357 ? -15.102 21.762 31.214 1.00 80.44 357 GLN A C 1
ATOM 2837 O O . GLN A 1 357 ? -16.087 22.074 30.550 1.00 80.44 357 GLN A O 1
ATOM 2842 N N . GLN A 1 358 ? -14.672 20.499 31.302 1.00 83.38 358 GLN A N 1
ATOM 2843 C CA . GLN A 1 358 ? -15.305 19.376 30.600 1.00 83.38 358 GLN A CA 1
ATOM 2844 C C . GLN A 1 358 ? -16.705 19.066 31.142 1.00 83.38 358 GLN A C 1
ATOM 2846 O O . GLN A 1 358 ? -17.599 18.720 30.374 1.00 83.38 358 GLN A O 1
ATOM 2851 N N . LEU A 1 359 ? -16.938 19.260 32.445 1.00 83.00 359 LEU A N 1
ATOM 2852 C CA . LEU A 1 359 ? -18.281 19.145 33.026 1.00 83.00 359 LEU A CA 1
ATOM 2853 C C . LEU A 1 359 ? -19.283 20.118 32.386 1.00 83.00 359 LEU A C 1
ATOM 2855 O O . LEU A 1 359 ? -20.456 19.779 32.254 1.00 83.00 359 LEU A O 1
ATOM 2859 N N . GLY A 1 360 ? -18.832 21.304 31.964 1.00 79.88 360 GLY A N 1
ATOM 2860 C CA . GLY A 1 360 ? -19.672 22.296 31.285 1.00 79.88 360 GLY A CA 1
ATOM 2861 C C . GLY A 1 360 ? -20.096 21.906 29.864 1.00 79.88 360 GLY A C 1
ATOM 2862 O O . GLY A 1 360 ? -20.985 22.540 29.307 1.00 79.88 360 GLY A O 1
ATOM 2863 N N . GLN A 1 361 ? -19.483 20.870 29.284 1.00 82.88 361 GLN A N 1
ATOM 2864 C CA . GLN A 1 361 ? -19.756 20.377 27.927 1.00 82.88 361 GLN A CA 1
ATOM 2865 C C . GLN A 1 361 ? -20.682 19.153 27.916 1.00 82.88 361 GLN A C 1
ATOM 2867 O O . GLN A 1 361 ? -20.982 18.603 26.858 1.00 82.88 361 GLN A O 1
ATOM 2872 N N . ILE A 1 362 ? -21.139 18.713 29.091 1.00 89.88 362 ILE A N 1
ATOM 2873 C CA . ILE A 1 362 ? -22.045 17.577 29.217 1.00 89.88 362 ILE A CA 1
ATOM 2874 C C . ILE A 1 362 ? -23.387 17.893 28.548 1.00 89.88 362 ILE A C 1
ATOM 2876 O O . ILE A 1 362 ? -24.045 18.891 28.837 1.00 89.88 362 ILE A O 1
ATOM 2880 N N . THR A 1 363 ? -23.822 16.970 27.699 1.00 90.88 363 THR A N 1
ATOM 2881 C CA . THR A 1 363 ? -25.140 16.956 27.067 1.00 90.88 363 THR A CA 1
ATOM 2882 C C . THR A 1 363 ? -25.970 15.779 27.577 1.00 90.88 363 THR A C 1
ATOM 2884 O O . THR A 1 363 ? -25.445 14.816 28.138 1.00 90.88 363 THR A O 1
ATOM 2887 N N . TYR A 1 364 ? -27.285 15.848 27.379 1.00 93.06 364 TYR A N 1
ATOM 2888 C CA . TYR A 1 364 ? -28.224 14.801 27.778 1.00 93.06 364 TYR A CA 1
ATOM 2889 C C . TYR A 1 364 ? -28.891 14.234 26.530 1.00 93.06 364 TYR A C 1
ATOM 2891 O O . TYR A 1 364 ? -29.552 14.961 25.787 1.00 93.06 364 TYR A O 1
ATOM 2899 N N . ILE A 1 365 ? -28.711 12.939 26.284 1.00 92.12 365 ILE A N 1
ATOM 2900 C CA . ILE A 1 365 ? -29.283 12.253 25.123 1.00 92.12 365 ILE A CA 1
ATOM 2901 C C . ILE A 1 365 ? -30.277 11.178 25.558 1.00 92.12 365 ILE A C 1
ATOM 2903 O O . ILE A 1 365 ? -30.228 10.658 26.672 1.00 92.12 365 ILE A O 1
ATOM 2907 N N . THR A 1 366 ? -31.207 10.838 24.668 1.00 92.44 366 THR A N 1
ATOM 2908 C CA . THR A 1 366 ? -32.149 9.742 24.906 1.00 92.44 366 THR A CA 1
ATOM 2909 C C . THR A 1 366 ? -31.444 8.388 24.824 1.00 92.44 366 THR A C 1
ATOM 2911 O O . THR A 1 366 ? -30.438 8.236 24.124 1.00 92.44 366 THR A O 1
ATOM 2914 N N . THR A 1 367 ? -32.010 7.380 25.489 1.00 90.81 367 THR A N 1
ATOM 2915 C CA . THR A 1 367 ? -31.566 5.979 25.387 1.00 90.81 367 THR A CA 1
ATOM 2916 C C . THR A 1 367 ? -31.543 5.508 23.926 1.00 90.81 367 THR A C 1
ATOM 2918 O O . THR A 1 367 ? -30.563 4.913 23.485 1.00 90.81 367 THR A O 1
ATOM 2921 N N . ALA A 1 368 ? -32.553 5.879 23.130 1.00 86.00 368 ALA A N 1
ATOM 2922 C CA . ALA A 1 368 ? -32.613 5.589 21.695 1.00 86.00 368 ALA A CA 1
ATOM 2923 C C . ALA A 1 368 ? -31.464 6.230 20.891 1.00 86.00 368 ALA A C 1
ATOM 2925 O O . ALA A 1 368 ? -30.853 5.558 20.061 1.00 86.00 368 ALA A O 1
ATOM 2926 N N . LYS A 1 369 ? -31.128 7.504 21.151 1.00 86.81 369 LYS A N 1
ATOM 2927 C CA . LYS A 1 369 ? -30.015 8.188 20.470 1.00 86.81 369 LYS A CA 1
ATOM 2928 C C . LYS A 1 369 ? -28.669 7.551 20.820 1.00 86.81 369 LYS A C 1
ATOM 2930 O O . LYS A 1 369 ? -27.846 7.364 19.932 1.00 86.81 369 LYS A O 1
ATOM 2935 N N . PHE A 1 370 ? -28.462 7.165 22.080 1.00 87.88 370 PHE A N 1
ATOM 2936 C CA . PHE A 1 370 ? -27.259 6.436 22.485 1.00 87.88 370 PHE A CA 1
ATOM 2937 C C . PHE A 1 370 ? -27.129 5.086 21.761 1.00 87.88 370 PHE A C 1
ATOM 2939 O O . PHE A 1 370 ? -26.058 4.759 21.254 1.00 87.88 370 PHE A O 1
ATOM 2946 N N . LEU A 1 371 ? -28.220 4.314 21.666 1.00 84.25 371 LEU A N 1
ATOM 2947 C CA . LEU A 1 371 ? -28.225 3.035 20.946 1.00 84.25 371 LEU A CA 1
ATOM 2948 C C . LEU A 1 371 ? -27.971 3.214 19.443 1.00 84.25 371 LEU A C 1
ATOM 2950 O O . LEU A 1 371 ? -27.273 2.394 18.855 1.00 84.25 371 LEU A O 1
ATOM 2954 N N . ALA A 1 372 ? -28.479 4.287 18.828 1.00 79.69 372 ALA A N 1
ATOM 2955 C CA . ALA A 1 372 ? -28.183 4.616 17.433 1.00 79.69 372 ALA A CA 1
ATOM 2956 C C . ALA A 1 372 ? -26.683 4.885 17.219 1.00 79.69 372 ALA A C 1
ATOM 2958 O O . ALA A 1 372 ? -26.074 4.263 16.352 1.00 79.69 372 ALA A O 1
ATOM 2959 N N . ILE A 1 373 ? -26.064 5.706 18.078 1.00 80.50 373 ILE A N 1
ATOM 2960 C CA . ILE A 1 373 ? -24.615 5.977 18.047 1.00 80.50 373 ILE A CA 1
ATOM 2961 C C . ILE A 1 373 ? -23.811 4.673 18.201 1.00 80.50 373 ILE A C 1
ATOM 2963 O O . ILE A 1 373 ? -22.859 4.432 17.457 1.00 80.50 373 ILE A O 1
ATOM 2967 N N . ALA A 1 374 ? -24.202 3.803 19.138 1.00 76.12 374 ALA A N 1
ATOM 2968 C CA . ALA A 1 374 ? -23.546 2.512 19.345 1.00 76.12 374 ALA A CA 1
ATOM 2969 C C . ALA A 1 374 ? -23.703 1.566 18.140 1.00 76.12 374 ALA A C 1
ATOM 2971 O O . ALA A 1 374 ? -22.759 0.850 17.796 1.00 76.12 374 ALA A O 1
ATOM 2972 N N . ASN A 1 375 ? -24.864 1.570 17.478 1.00 68.81 375 ASN A N 1
ATOM 2973 C CA . ASN A 1 375 ? -25.128 0.767 16.283 1.00 68.81 375 ASN A CA 1
ATOM 2974 C C . ASN A 1 375 ? -24.319 1.246 15.072 1.00 68.81 375 ASN A C 1
ATOM 2976 O O . ASN A 1 375 ? -23.704 0.413 14.410 1.00 68.81 375 ASN A O 1
ATOM 2980 N N . ASP A 1 376 ? -24.247 2.555 14.819 1.00 68.12 376 ASP A N 1
ATOM 2981 C CA . ASP A 1 376 ? -23.447 3.125 13.723 1.00 68.12 376 ASP A CA 1
ATOM 2982 C C . ASP A 1 376 ? -21.956 2.804 13.900 1.00 68.12 376 ASP A C 1
ATOM 2984 O O . ASP A 1 376 ? -21.277 2.351 12.971 1.00 68.12 376 ASP A O 1
ATOM 2988 N N . TYR A 1 377 ? -21.458 2.943 15.132 1.00 66.31 377 TYR A N 1
ATOM 2989 C CA . TYR A 1 377 ? -20.089 2.586 15.494 1.00 66.31 377 TYR A CA 1
ATOM 2990 C C . TYR A 1 377 ? -19.831 1.077 15.338 1.00 66.31 377 TYR A C 1
ATOM 2992 O O . TYR A 1 377 ? -18.824 0.660 14.756 1.00 66.31 377 TYR A O 1
ATOM 3000 N N . SER A 1 378 ? -20.774 0.241 15.785 1.00 55.75 378 SER A N 1
ATOM 3001 C CA . SER A 1 378 ? -20.710 -1.220 15.657 1.00 55.75 378 SER A CA 1
ATOM 3002 C C . SER A 1 378 ? -20.809 -1.692 14.207 1.00 55.75 378 SER A C 1
ATOM 3004 O O . SER A 1 378 ? -20.174 -2.684 13.860 1.00 55.75 378 SER A O 1
ATOM 3006 N N . PHE A 1 379 ? -21.539 -1.002 13.330 1.00 49.69 379 PHE A N 1
ATOM 3007 C CA . PHE A 1 379 ? -21.625 -1.321 11.901 1.00 49.69 379 PHE A CA 1
ATOM 3008 C C . PHE A 1 379 ? -20.309 -1.008 11.167 1.00 49.69 379 PHE A C 1
ATOM 3010 O O . PHE A 1 379 ? -19.822 -1.817 10.375 1.00 49.69 379 PHE A O 1
ATOM 3017 N N . GLY A 1 380 ? -19.665 0.118 11.492 1.00 47.56 380 GLY A N 1
ATOM 3018 C CA . GLY A 1 380 ? -18.332 0.456 10.979 1.00 47.56 380 GLY A CA 1
ATOM 3019 C C . GLY A 1 380 ? -17.240 -0.512 11.458 1.00 47.56 380 GLY A C 1
ATOM 3020 O O . GLY A 1 380 ? -16.421 -0.984 10.665 1.00 47.56 380 GLY A O 1
ATOM 3021 N N . LEU A 1 381 ? -17.256 -0.873 12.746 1.00 44.66 381 LEU A N 1
ATOM 3022 C CA . LEU A 1 381 ? -16.313 -1.831 13.333 1.00 44.66 381 LEU A CA 1
ATOM 3023 C C . LEU A 1 381 ? -16.583 -3.277 12.932 1.00 44.66 381 LEU A C 1
ATOM 3025 O O . LEU A 1 381 ? -15.624 -4.019 12.762 1.00 44.66 381 LEU A O 1
ATOM 3029 N N . SER A 1 382 ? -17.838 -3.698 12.777 1.00 44.69 382 SER A N 1
ATOM 3030 C CA . SER A 1 382 ? -18.174 -5.049 12.310 1.00 44.69 382 SER A CA 1
ATOM 3031 C C . SER A 1 382 ? -17.731 -5.245 10.872 1.00 44.69 382 SER A C 1
ATOM 3033 O O . SER A 1 382 ? -17.067 -6.238 10.622 1.00 44.69 382 SER A O 1
ATOM 3035 N N . LYS A 1 383 ? -17.913 -4.272 9.969 1.00 44.28 383 LYS A N 1
ATOM 3036 C CA . LYS A 1 383 ? -17.317 -4.333 8.624 1.00 44.28 383 LYS A CA 1
ATOM 3037 C C . LYS A 1 383 ? -15.793 -4.419 8.660 1.00 44.28 383 LYS A C 1
ATOM 3039 O O . LYS A 1 383 ? -15.220 -5.236 7.949 1.00 44.28 383 LYS A O 1
ATOM 3044 N N . LEU A 1 384 ? -15.123 -3.642 9.514 1.00 40.56 384 LEU A N 1
ATOM 3045 C CA . LEU A 1 384 ? -13.665 -3.713 9.684 1.00 40.56 384 LEU A CA 1
ATOM 3046 C C . LEU A 1 384 ? -13.197 -5.023 10.333 1.00 40.56 384 LEU A C 1
ATOM 3048 O O . LEU A 1 384 ? -12.142 -5.533 9.972 1.00 40.56 384 LEU A O 1
ATOM 3052 N N . GLN A 1 385 ? -13.952 -5.583 11.277 1.00 43.03 385 GLN A N 1
ATOM 3053 C CA . GLN A 1 385 ? -13.621 -6.828 11.969 1.00 43.03 385 GLN A CA 1
ATOM 3054 C C . GLN A 1 385 ? -13.987 -8.063 11.149 1.00 43.03 385 GLN A C 1
ATOM 3056 O O . GLN A 1 385 ? -13.263 -9.047 11.212 1.00 43.03 385 GLN A O 1
ATOM 3061 N N . GLU A 1 386 ? -15.074 -8.042 10.384 1.00 47.34 386 GLU A N 1
ATOM 3062 C CA . GLU A 1 386 ? -15.425 -9.052 9.386 1.00 47.34 386 GLU A CA 1
ATOM 3063 C C . GLU A 1 386 ? -14.436 -9.009 8.237 1.00 47.34 386 GLU A C 1
ATOM 3065 O O . GLU A 1 386 ? -13.934 -10.060 7.863 1.00 47.34 386 GLU A O 1
ATOM 3070 N N . PHE A 1 387 ? -14.047 -7.819 7.771 1.00 43.12 387 PHE A N 1
ATOM 3071 C CA . PHE A 1 387 ? -12.935 -7.661 6.844 1.00 43.12 387 PHE A CA 1
ATOM 3072 C C . PHE A 1 387 ? -11.654 -8.224 7.457 1.00 43.12 387 PHE A C 1
ATOM 3074 O O . PHE A 1 387 ? -11.077 -9.128 6.884 1.00 43.12 387 PHE A O 1
ATOM 3081 N N . GLN A 1 388 ? -11.246 -7.831 8.668 1.00 41.84 388 GLN A N 1
ATOM 3082 C CA . GLN A 1 388 ? -10.051 -8.378 9.323 1.00 41.84 388 GLN A CA 1
ATOM 3083 C C . GLN A 1 388 ? -10.130 -9.888 9.582 1.00 41.84 388 GLN A C 1
ATOM 3085 O O . GLN A 1 388 ? -9.105 -10.552 9.491 1.00 41.84 388 GLN A O 1
ATOM 3090 N N . ARG A 1 389 ? -11.294 -10.459 9.912 1.00 51.06 389 ARG A N 1
ATOM 3091 C CA . ARG A 1 389 ? -11.475 -11.903 10.159 1.00 51.06 389 ARG A CA 1
ATOM 3092 C C . ARG A 1 389 ? -11.527 -12.691 8.856 1.00 51.06 389 ARG A C 1
ATOM 3094 O O . ARG A 1 389 ? -10.849 -13.708 8.766 1.00 51.06 389 ARG A O 1
ATOM 3101 N N . SER A 1 390 ? -12.270 -12.214 7.859 1.00 47.56 390 SER A N 1
ATOM 3102 C CA . SER A 1 390 ? -12.296 -12.754 6.498 1.00 47.56 390 SER A CA 1
ATOM 3103 C C . SER A 1 390 ? -10.891 -12.709 5.911 1.00 47.56 390 SER A C 1
ATOM 3105 O O . SER A 1 390 ? -10.365 -13.741 5.508 1.00 47.56 390 SER A O 1
ATOM 3107 N N . PHE A 1 391 ? -10.215 -11.569 6.042 1.00 43.00 391 PHE A N 1
ATOM 3108 C CA . PHE A 1 391 ? -8.847 -11.334 5.608 1.00 43.00 391 PHE A CA 1
ATOM 3109 C C . PHE A 1 391 ? -7.818 -12.161 6.379 1.00 43.00 391 PHE A C 1
ATOM 3111 O O . PHE A 1 391 ? -6.931 -12.742 5.771 1.00 43.00 391 PHE A O 1
ATOM 3118 N N . GLN A 1 392 ? -7.936 -12.315 7.700 1.00 45.59 392 GLN A N 1
ATOM 3119 C CA . GLN A 1 392 ? -7.080 -13.224 8.474 1.00 45.59 392 GLN A CA 1
ATOM 3120 C C . GLN A 1 392 ? -7.353 -14.697 8.142 1.00 45.59 392 GLN A C 1
ATOM 3122 O O . GLN A 1 392 ? -6.420 -15.500 8.180 1.00 45.59 392 GLN A O 1
ATOM 3127 N N . SER A 1 393 ? -8.590 -15.067 7.793 1.00 51.69 393 SER A N 1
ATOM 3128 C CA . SER A 1 393 ? -8.929 -16.417 7.327 1.00 51.69 393 SER A CA 1
ATOM 3129 C C . SER A 1 393 ? -8.408 -16.677 5.908 1.00 51.69 393 SER A C 1
ATOM 3131 O O . SER A 1 393 ? -7.883 -17.758 5.647 1.00 51.69 393 SER A O 1
ATOM 3133 N N . LEU A 1 394 ? -8.451 -15.669 5.031 1.00 46.00 394 LEU A N 1
ATOM 3134 C CA . LEU A 1 394 ? -7.868 -15.668 3.690 1.00 46.00 394 LEU A CA 1
ATOM 3135 C C . LEU A 1 394 ? -6.340 -15.745 3.791 1.00 46.00 394 LEU A C 1
ATOM 3137 O O . LEU A 1 394 ? -5.747 -16.666 3.245 1.00 46.00 394 LEU A O 1
ATOM 3141 N N . ILE A 1 395 ? -5.689 -14.910 4.606 1.00 44.72 395 ILE A N 1
ATOM 3142 C CA . ILE A 1 395 ? -4.257 -15.033 4.927 1.00 44.72 395 ILE A CA 1
ATOM 3143 C C . ILE A 1 395 ? -3.948 -16.409 5.525 1.00 44.72 395 ILE A C 1
ATOM 3145 O O . ILE A 1 395 ? -2.911 -16.982 5.221 1.00 44.72 395 ILE A O 1
ATOM 3149 N N . GLY A 1 396 ? -4.814 -16.970 6.369 1.00 50.69 396 GLY A N 1
ATOM 3150 C CA . GLY A 1 396 ? -4.645 -18.317 6.920 1.00 50.69 396 GLY A CA 1
ATOM 3151 C C . GLY A 1 396 ? -4.735 -19.426 5.864 1.00 50.69 396 GLY A C 1
ATOM 3152 O O . GLY A 1 396 ? -3.993 -20.402 5.954 1.00 50.69 396 GLY A O 1
ATOM 3153 N N . ARG A 1 397 ? -5.599 -19.261 4.853 1.00 49.28 397 ARG A N 1
ATOM 3154 C CA . ARG A 1 397 ? -5.745 -20.159 3.692 1.00 49.28 397 ARG A CA 1
ATOM 3155 C C . ARG A 1 397 ? -4.599 -20.024 2.686 1.00 49.28 397 ARG A C 1
ATOM 3157 O O . ARG A 1 397 ? -4.203 -21.028 2.103 1.00 49.28 397 ARG A O 1
ATOM 3164 N N . TRP A 1 398 ? -4.063 -18.817 2.512 1.00 42.22 398 TRP A N 1
ATOM 3165 C CA . TRP A 1 398 ? -3.047 -18.480 1.508 1.00 42.22 398 TRP A CA 1
ATOM 3166 C C . TRP A 1 398 ? -1.634 -18.313 2.077 1.00 42.22 398 TRP A C 1
ATOM 3168 O O . TRP A 1 398 ? -0.684 -18.165 1.311 1.00 42.22 398 TRP A O 1
ATOM 3178 N N . ARG A 1 399 ? -1.445 -18.391 3.403 1.00 39.16 399 ARG A N 1
ATOM 3179 C CA . ARG A 1 399 ? -0.126 -18.603 4.006 1.00 39.16 399 ARG A CA 1
ATOM 3180 C C . ARG A 1 399 ? 0.350 -19.970 3.533 1.00 39.16 399 ARG A C 1
ATOM 3182 O O . ARG A 1 399 ? -0.234 -20.977 3.949 1.00 39.16 399 ARG A O 1
ATOM 3189 N N . PRO A 1 400 ? 1.407 -20.052 2.707 1.00 39.47 400 PRO A N 1
ATOM 3190 C CA . PRO A 1 400 ? 2.000 -21.340 2.434 1.00 39.47 400 PRO A CA 1
ATOM 3191 C C . PRO A 1 400 ? 2.433 -21.903 3.787 1.00 39.47 400 PRO A C 1
ATOM 3193 O O . PRO A 1 400 ? 3.246 -21.303 4.494 1.00 39.47 400 PRO A O 1
ATOM 3196 N N . LYS A 1 401 ? 1.859 -23.049 4.184 1.00 42.25 401 LYS A N 1
ATOM 3197 C CA . LYS A 1 401 ? 2.495 -23.889 5.204 1.00 42.25 401 LYS A CA 1
ATOM 3198 C C . LYS A 1 401 ? 3.961 -24.000 4.780 1.00 42.25 401 LYS A C 1
ATOM 3200 O O . LYS A 1 401 ? 4.176 -24.216 3.583 1.00 42.25 401 LYS A O 1
ATOM 3205 N N . PRO A 1 402 ? 4.944 -23.846 5.682 1.00 35.78 402 PRO A N 1
ATOM 3206 C CA . PRO A 1 402 ? 6.341 -24.038 5.334 1.00 35.78 402 PRO A CA 1
ATOM 3207 C C . PRO A 1 402 ? 6.518 -25.502 4.924 1.00 35.78 402 PRO A C 1
ATOM 3209 O O . PRO A 1 402 ? 6.815 -26.376 5.730 1.00 35.78 402 PRO A O 1
ATOM 3212 N N . LYS A 1 403 ? 6.259 -25.795 3.650 1.00 39.81 403 LYS A N 1
ATOM 3213 C CA . LYS A 1 403 ? 6.749 -26.981 2.983 1.00 39.81 403 LYS A CA 1
ATOM 3214 C C . LYS A 1 403 ? 8.216 -26.662 2.773 1.00 39.81 403 LYS A C 1
ATOM 3216 O O . LYS A 1 403 ? 8.565 -25.973 1.819 1.00 39.81 403 LYS A O 1
ATOM 3221 N N . GLY A 1 404 ? 9.046 -27.084 3.728 1.00 38.91 404 GLY A N 1
ATOM 3222 C CA . GLY A 1 404 ? 10.489 -27.133 3.525 1.00 38.91 404 GLY A CA 1
ATOM 3223 C C . GLY A 1 404 ? 10.758 -27.744 2.157 1.00 38.91 404 GLY A C 1
ATOM 3224 O O . GLY A 1 404 ? 10.048 -28.679 1.798 1.00 38.91 404 GLY A O 1
ATOM 3225 N N . PHE A 1 405 ? 11.682 -27.133 1.408 1.00 36.78 405 PHE A N 1
ATOM 3226 C CA . PHE A 1 405 ? 12.110 -27.439 0.038 1.00 36.78 405 PHE A CA 1
ATOM 3227 C C . PHE A 1 405 ? 11.605 -28.781 -0.509 1.00 36.78 405 PHE A C 1
ATOM 3229 O O . PHE A 1 405 ? 12.343 -29.755 -0.640 1.00 36.78 405 PHE A O 1
ATOM 3236 N N . GLY A 1 406 ? 10.312 -28.822 -0.833 1.00 36.84 406 GLY A N 1
ATOM 3237 C CA . GLY A 1 406 ? 9.698 -29.950 -1.496 1.00 36.84 406 GLY A CA 1
ATOM 3238 C C . GLY A 1 406 ? 10.180 -29.872 -2.923 1.00 36.84 406 GLY A C 1
ATOM 3239 O O . GLY A 1 406 ? 9.873 -28.905 -3.621 1.00 36.84 406 GLY A O 1
ATOM 3240 N N . THR A 1 407 ? 10.985 -30.848 -3.328 1.00 35.72 407 THR A N 1
ATOM 3241 C CA . THR A 1 407 ? 11.479 -30.975 -4.695 1.00 35.72 407 THR A CA 1
ATOM 3242 C C . THR A 1 407 ? 10.279 -30.810 -5.630 1.00 35.72 407 THR A C 1
ATOM 3244 O O . THR A 1 407 ? 9.293 -31.537 -5.467 1.00 35.72 407 THR A O 1
ATOM 3247 N N . PRO A 1 408 ? 10.288 -29.834 -6.556 1.00 33.09 408 PRO A N 1
ATOM 3248 C CA . PRO A 1 408 ? 9.136 -29.596 -7.408 1.00 33.09 408 PRO A CA 1
ATOM 3249 C C . PRO A 1 408 ? 8.830 -30.896 -8.142 1.00 33.09 408 PRO A C 1
ATOM 3251 O O . PRO A 1 408 ? 9.725 -31.483 -8.760 1.00 33.09 408 PRO A O 1
ATOM 3254 N N . SER A 1 409 ? 7.582 -31.369 -8.054 1.00 34.66 409 SER A N 1
ATOM 3255 C CA . SER A 1 409 ? 7.161 -32.535 -8.817 1.00 34.66 409 SER A CA 1
ATOM 3256 C C . SER A 1 409 ? 7.299 -32.169 -10.289 1.00 34.66 409 SER A C 1
ATOM 3258 O O . SER A 1 409 ? 6.458 -31.470 -10.859 1.00 34.66 409 SER A O 1
ATOM 3260 N N . LYS A 1 410 ? 8.396 -32.606 -10.908 1.00 35.59 410 LYS A N 1
ATOM 3261 C CA . LYS A 1 410 ? 8.562 -32.586 -12.353 1.00 35.59 410 LYS A CA 1
ATOM 3262 C C . LYS A 1 410 ? 7.546 -33.570 -12.915 1.00 35.59 410 LYS A C 1
ATOM 3264 O O . LYS A 1 410 ? 7.878 -34.712 -13.217 1.00 35.59 410 LYS A O 1
ATOM 3269 N N . GLN A 1 411 ? 6.303 -33.126 -13.078 1.00 35.88 411 GLN A N 1
ATOM 3270 C CA . GLN A 1 411 ? 5.434 -33.712 -14.080 1.00 35.88 411 GLN A CA 1
ATOM 3271 C C . GLN A 1 411 ? 6.101 -33.416 -15.423 1.00 35.88 411 GLN A C 1
ATOM 3273 O O . GLN A 1 411 ? 5.933 -32.347 -16.010 1.00 35.88 411 GLN A O 1
ATOM 3278 N N . LYS A 1 412 ? 6.933 -34.354 -15.882 1.00 35.44 412 LYS A N 1
ATOM 3279 C CA . LYS A 1 412 ? 7.388 -34.408 -17.266 1.00 35.44 412 LYS A CA 1
ATOM 3280 C C . LYS A 1 412 ? 6.144 -34.642 -18.123 1.00 35.44 412 LYS A C 1
ATOM 3282 O O . LYS A 1 412 ? 5.822 -35.777 -18.454 1.00 35.44 412 LYS A O 1
ATOM 3287 N N . LYS A 1 413 ? 5.434 -33.570 -18.488 1.00 36.78 413 LYS A N 1
ATOM 3288 C CA . LYS A 1 413 ? 4.621 -33.602 -19.703 1.00 36.78 413 LYS A CA 1
ATOM 3289 C C . LYS A 1 413 ? 5.588 -33.944 -20.830 1.00 36.78 413 LYS A C 1
ATOM 3291 O O . LYS A 1 413 ? 6.586 -33.243 -21.004 1.00 36.78 413 LYS A O 1
ATOM 3296 N N . ALA A 1 414 ? 5.335 -35.052 -21.524 1.00 36.59 414 ALA A N 1
ATOM 3297 C CA . ALA A 1 414 ? 6.096 -35.432 -22.701 1.00 36.59 414 ALA A CA 1
ATOM 3298 C C . ALA A 1 414 ? 6.135 -34.223 -23.645 1.00 36.59 414 ALA A C 1
ATOM 3300 O O . ALA A 1 414 ? 5.094 -33.744 -24.099 1.00 36.59 414 ALA A O 1
ATOM 3301 N N . LEU A 1 415 ? 7.332 -33.668 -23.855 1.00 45.75 415 LEU A N 1
ATOM 3302 C CA . LEU A 1 415 ? 7.521 -32.596 -24.819 1.00 45.75 415 LEU A CA 1
ATOM 3303 C C . LEU A 1 415 ? 7.086 -33.149 -26.182 1.00 45.75 415 LEU A C 1
ATOM 3305 O O . LEU A 1 415 ? 7.577 -34.213 -26.565 1.00 45.75 415 LEU A O 1
ATOM 3309 N N . PRO A 1 416 ? 6.182 -32.474 -26.914 1.00 47.25 416 PRO A N 1
ATOM 3310 C CA . PRO A 1 416 ? 5.873 -32.876 -28.278 1.00 47.25 416 PRO A CA 1
ATOM 3311 C C . PRO A 1 416 ? 7.190 -32.934 -29.056 1.00 47.25 416 PRO A C 1
ATOM 3313 O O . PRO A 1 416 ? 7.974 -31.982 -28.991 1.00 47.25 416 PRO A O 1
ATOM 3316 N N . GLN A 1 417 ? 7.458 -34.056 -29.731 1.00 49.00 417 GLN A N 1
ATOM 3317 C CA . GLN A 1 417 ? 8.668 -34.238 -30.534 1.00 49.00 417 GLN A CA 1
ATOM 3318 C C . GLN A 1 417 ? 8.778 -33.067 -31.520 1.00 49.00 417 GLN A C 1
ATOM 3320 O O . GLN A 1 417 ? 7.977 -32.931 -32.443 1.00 49.00 417 GLN A O 1
ATOM 3325 N N . LYS A 1 418 ? 9.728 -32.159 -31.273 1.00 61.09 418 LYS A N 1
ATOM 3326 C CA . LYS A 1 418 ? 9.998 -31.036 -32.173 1.00 61.09 418 LYS A CA 1
ATOM 3327 C C . LYS A 1 418 ? 10.652 -31.604 -33.428 1.00 61.09 418 LYS A C 1
ATOM 3329 O O . LYS A 1 418 ? 11.688 -32.263 -33.327 1.00 61.09 418 LYS A O 1
ATOM 3334 N N . VAL A 1 419 ? 10.078 -31.318 -34.595 1.00 70.25 419 VAL A N 1
ATOM 3335 C CA . VAL A 1 419 ? 10.705 -31.620 -35.887 1.00 70.25 419 VAL A CA 1
ATOM 3336 C C . VAL A 1 419 ? 12.050 -30.896 -35.916 1.00 70.25 419 VAL A C 1
ATOM 3338 O O . VAL A 1 419 ? 12.102 -29.668 -35.871 1.00 70.25 419 VAL A O 1
ATOM 3341 N N . THR A 1 420 ? 13.142 -31.658 -35.871 1.00 81.56 420 THR A N 1
ATOM 3342 C CA . THR A 1 420 ? 14.502 -31.110 -35.851 1.00 81.56 420 THR A CA 1
ATOM 3343 C C . THR A 1 420 ? 15.048 -31.119 -37.272 1.00 81.56 420 THR A C 1
ATOM 3345 O O . THR A 1 420 ? 15.248 -32.187 -37.846 1.00 81.56 420 THR A O 1
ATOM 3348 N N . LEU A 1 421 ? 15.313 -29.939 -37.824 1.00 86.88 421 LEU A N 1
ATOM 3349 C CA . LEU A 1 421 ? 15.889 -29.746 -39.150 1.00 86.88 421 LEU A CA 1
ATOM 3350 C C . LEU A 1 421 ? 17.391 -29.480 -39.012 1.00 86.88 421 LEU A C 1
ATOM 3352 O O . LEU A 1 421 ? 17.804 -28.584 -38.277 1.00 86.88 421 LEU A O 1
ATOM 3356 N N . LYS A 1 422 ? 18.228 -30.242 -39.719 1.00 89.50 422 LYS A N 1
ATOM 3357 C CA . LYS A 1 422 ? 19.647 -29.894 -39.888 1.00 89.50 422 LYS A CA 1
ATOM 3358 C C . LYS A 1 422 ? 19.758 -28.918 -41.055 1.00 89.50 422 LYS A C 1
ATOM 3360 O O . LYS A 1 422 ? 19.384 -29.270 -42.172 1.00 89.50 422 LYS A O 1
ATOM 3365 N N . TYR A 1 423 ? 20.260 -27.720 -40.795 1.00 91.62 423 TYR A N 1
ATOM 3366 C CA . TYR A 1 423 ? 20.343 -26.657 -41.786 1.00 91.62 423 TYR A CA 1
ATOM 3367 C C . TYR A 1 423 ? 21.319 -26.998 -42.917 1.00 91.62 423 TYR A C 1
ATOM 3369 O O . TYR A 1 423 ? 22.460 -27.407 -42.671 1.00 91.62 423 TYR A O 1
ATOM 3377 N N . LYS A 1 424 ? 20.855 -26.800 -44.149 1.00 88.38 424 LYS A N 1
ATOM 3378 C CA . LYS A 1 424 ? 21.637 -26.727 -45.384 1.00 88.38 424 LYS A CA 1
ATOM 3379 C C . LYS A 1 424 ? 21.042 -25.578 -46.209 1.00 88.38 424 LYS A C 1
ATOM 3381 O O . LYS A 1 424 ? 19.819 -25.530 -46.285 1.00 88.38 424 LYS A O 1
ATOM 3386 N N . PRO A 1 425 ? 21.850 -24.712 -46.835 1.00 88.25 425 PRO A N 1
ATOM 3387 C CA . PRO A 1 425 ? 21.317 -23.614 -47.639 1.00 88.25 425 PRO A CA 1
ATOM 3388 C C . PRO A 1 425 ? 20.225 -24.086 -48.612 1.00 88.25 425 PRO A C 1
ATOM 3390 O O . PRO A 1 425 ? 20.390 -25.108 -49.284 1.00 88.25 425 PRO A O 1
ATOM 3393 N N . GLY A 1 426 ? 19.096 -23.384 -48.620 1.00 85.50 426 GLY A N 1
ATOM 3394 C CA . GLY A 1 426 ? 17.904 -23.668 -49.420 1.00 85.50 426 GLY A CA 1
ATOM 3395 C C . GLY A 1 426 ? 16.873 -24.591 -48.757 1.00 85.50 426 GLY A C 1
ATOM 3396 O O . GLY A 1 426 ? 15.748 -24.685 -49.252 1.00 85.50 426 GLY A O 1
ATOM 3397 N N . ASN A 1 427 ? 17.198 -25.260 -47.642 1.00 87.50 427 ASN A N 1
ATOM 3398 C CA . ASN A 1 427 ? 16.341 -26.287 -47.036 1.00 87.50 427 ASN A CA 1
ATOM 3399 C C . ASN A 1 427 ? 15.361 -25.791 -45.961 1.00 87.50 427 ASN A C 1
ATOM 3401 O O . ASN A 1 427 ? 14.697 -26.615 -45.323 1.00 87.50 427 ASN A O 1
ATOM 3405 N N . ILE A 1 428 ? 15.257 -24.477 -45.748 1.00 88.75 428 ILE A N 1
ATOM 3406 C CA . ILE A 1 428 ? 14.294 -23.895 -44.807 1.00 88.75 428 ILE A CA 1
ATOM 3407 C C . ILE A 1 428 ? 12.871 -23.933 -45.397 1.00 88.75 428 ILE A C 1
ATOM 3409 O O . ILE A 1 428 ? 12.675 -23.552 -46.549 1.00 88.75 428 ILE A O 1
ATOM 3413 N N . PRO A 1 429 ? 11.851 -24.393 -44.656 1.00 86.44 429 PRO A N 1
ATOM 3414 C CA . PRO A 1 429 ? 10.473 -24.380 -45.143 1.00 86.44 429 PRO A CA 1
ATOM 3415 C C . PRO A 1 429 ? 9.883 -22.962 -45.168 1.00 86.44 429 PRO A C 1
ATOM 3417 O O . PRO A 1 429 ? 10.322 -22.086 -44.422 1.00 86.44 429 PRO A O 1
ATOM 3420 N N . LEU A 1 430 ? 8.843 -22.755 -45.982 1.00 86.00 430 LEU A N 1
ATOM 3421 C CA . LEU A 1 430 ? 8.035 -21.533 -45.936 1.00 86.00 430 LEU A CA 1
ATOM 3422 C C . LEU A 1 430 ? 7.200 -21.479 -44.639 1.00 86.00 430 LEU A C 1
ATOM 3424 O O . LEU A 1 430 ? 6.721 -22.529 -44.177 1.00 86.00 430 LEU A O 1
ATOM 3428 N N . PRO A 1 431 ? 6.993 -20.284 -44.059 1.00 84.50 431 PRO A N 1
ATOM 3429 C CA . PRO A 1 431 ? 6.127 -20.106 -42.899 1.00 84.50 431 PRO A CA 1
ATOM 3430 C C . PRO A 1 431 ? 4.681 -20.519 -43.231 1.00 84.50 431 PRO A C 1
ATOM 3432 O O . PRO A 1 431 ? 4.218 -20.384 -44.359 1.00 84.50 431 PRO A O 1
ATOM 3435 N N . GLY A 1 432 ? 3.951 -21.059 -42.250 1.00 73.31 432 GLY A N 1
ATOM 3436 C CA . GLY A 1 432 ? 2.512 -21.342 -42.388 1.00 73.31 432 GLY A CA 1
ATOM 3437 C C . GLY A 1 432 ? 2.117 -22.606 -43.171 1.00 73.31 432 GLY A C 1
ATOM 3438 O O . GLY A 1 432 ? 0.930 -22.896 -43.274 1.00 73.31 432 GLY A O 1
ATOM 3439 N N . THR A 1 433 ? 3.065 -23.422 -43.644 1.00 70.00 433 THR A N 1
ATOM 3440 C CA . THR A 1 433 ? 2.829 -24.675 -44.408 1.00 70.00 433 THR A CA 1
ATOM 3441 C C . THR A 1 433 ? 2.213 -25.842 -43.595 1.00 70.00 433 THR A C 1
ATOM 3443 O O . THR A 1 433 ? 2.428 -27.014 -43.896 1.00 70.00 433 THR A O 1
ATOM 3446 N N . GLY A 1 434 ? 1.452 -25.556 -42.530 1.00 58.28 434 GLY A N 1
ATOM 3447 C CA . GLY A 1 434 ? 0.736 -26.540 -41.698 1.00 58.28 434 GLY A CA 1
ATOM 3448 C C . GLY A 1 434 ? 1.606 -27.374 -40.740 1.00 58.28 434 GLY A C 1
ATOM 3449 O O . GLY A 1 434 ? 1.081 -28.007 -39.824 1.00 58.28 434 GLY A O 1
ATOM 3450 N N . GLN A 1 435 ? 2.934 -27.356 -40.886 1.00 61.50 435 GLN A N 1
ATOM 3451 C CA . GLN A 1 435 ? 3.874 -27.984 -39.952 1.00 61.50 435 GLN A CA 1
ATOM 3452 C C . GLN A 1 435 ? 4.263 -27.016 -38.823 1.00 61.50 435 GLN A C 1
ATOM 3454 O O . GLN A 1 435 ? 4.461 -25.822 -39.036 1.00 61.50 435 GLN A O 1
ATOM 3459 N N . LYS A 1 436 ? 4.402 -27.528 -37.590 1.00 69.69 436 LYS A N 1
ATOM 3460 C CA . LYS A 1 436 ? 4.911 -26.731 -36.457 1.00 69.69 436 LYS A CA 1
ATOM 3461 C C . LYS A 1 436 ? 6.307 -26.172 -36.797 1.00 69.69 436 LYS A C 1
ATOM 3463 O O . LYS A 1 436 ? 7.119 -26.941 -37.310 1.00 69.69 436 LYS A O 1
ATOM 3468 N N . PRO A 1 437 ? 6.641 -24.913 -36.435 1.00 77.94 437 PRO A N 1
ATOM 3469 C CA . PRO A 1 437 ? 7.938 -24.324 -36.769 1.00 77.94 437 PRO A CA 1
ATOM 3470 C C . PRO A 1 437 ? 9.105 -25.195 -36.275 1.00 77.94 437 PRO A C 1
ATOM 3472 O O . PRO A 1 437 ? 9.139 -25.498 -35.066 1.00 77.94 437 PRO A O 1
ATOM 3475 N N . PRO A 1 438 ? 10.040 -25.599 -37.159 1.00 83.62 438 PRO A N 1
ATOM 3476 C CA . PRO A 1 438 ? 11.066 -26.584 -36.840 1.00 83.62 438 PRO A CA 1
ATOM 3477 C C . PRO A 1 438 ? 12.073 -26.052 -35.817 1.00 83.62 438 PRO A C 1
ATOM 3479 O O . PRO A 1 438 ? 12.244 -24.848 -35.629 1.00 83.62 438 PRO A O 1
ATOM 3482 N N . LEU A 1 439 ? 12.757 -26.970 -35.136 1.00 87.69 439 LEU A N 1
ATOM 3483 C CA . LEU A 1 439 ? 13.995 -26.657 -34.428 1.00 87.69 439 LEU A CA 1
ATOM 3484 C C . LEU A 1 439 ? 15.147 -26.784 -35.425 1.00 87.69 439 LEU A C 1
ATOM 3486 O O . LEU A 1 439 ? 15.466 -27.895 -35.849 1.00 87.69 439 LEU A O 1
ATOM 3490 N N . VAL A 1 440 ? 15.773 -25.668 -35.788 1.00 90.31 440 VAL A N 1
ATOM 3491 C CA . VAL A 1 440 ? 16.863 -25.654 -36.768 1.00 90.31 440 VAL A CA 1
ATOM 3492 C C . VAL A 1 440 ? 18.210 -25.787 -36.058 1.00 90.31 440 VAL A C 1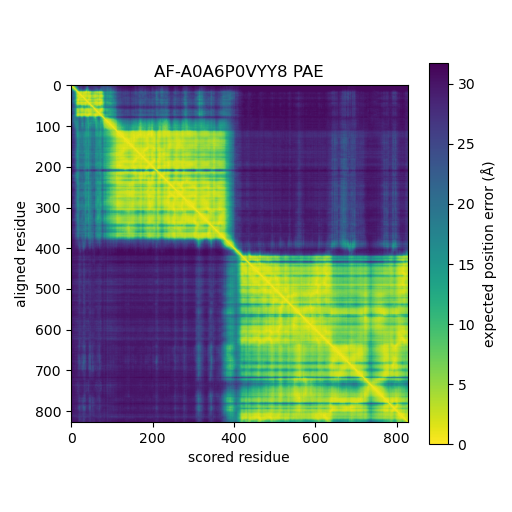
ATOM 3494 O O . VAL A 1 440 ? 18.538 -25.003 -35.172 1.00 90.31 440 VAL A O 1
ATOM 3497 N N . LYS A 1 441 ? 19.003 -26.791 -36.439 1.00 90.94 441 LYS A N 1
ATOM 3498 C CA . LYS A 1 441 ? 20.397 -26.962 -36.005 1.00 90.94 441 LYS A CA 1
ATOM 3499 C C . LYS A 1 441 ? 21.329 -26.621 -37.158 1.00 90.94 441 LYS A C 1
ATOM 3501 O O . LYS A 1 441 ? 21.243 -27.248 -38.210 1.00 90.94 441 LYS A O 1
ATOM 3506 N N . PHE A 1 442 ? 22.246 -25.688 -36.947 1.00 92.00 442 PHE A N 1
ATOM 3507 C CA . PHE A 1 442 ? 23.213 -25.230 -37.945 1.00 92.00 442 PHE A CA 1
ATOM 3508 C C . PHE A 1 442 ? 24.655 -25.407 -37.441 1.00 92.00 442 PHE A C 1
ATOM 3510 O O . PHE A 1 442 ? 24.883 -25.673 -36.261 1.00 92.00 442 PHE A O 1
ATOM 3517 N N . LYS A 1 443 ? 25.631 -25.331 -38.354 1.00 89.44 443 LYS A N 1
ATOM 3518 C CA . LYS A 1 443 ? 27.067 -25.394 -38.029 1.00 89.44 443 LYS A CA 1
ATOM 3519 C C . LYS A 1 443 ? 27.581 -24.015 -37.602 1.00 89.44 443 LYS A C 1
ATOM 3521 O O . LYS A 1 443 ? 27.013 -23.002 -38.001 1.00 89.44 443 LYS A O 1
ATOM 3526 N N . ALA A 1 444 ? 28.675 -23.971 -36.840 1.00 86.75 444 ALA A N 1
ATOM 3527 C CA . ALA A 1 444 ? 29.358 -22.713 -36.534 1.00 86.75 444 ALA A CA 1
ATOM 3528 C C . ALA A 1 444 ? 29.670 -21.927 -37.826 1.00 86.75 444 ALA A C 1
ATOM 3530 O O . ALA A 1 444 ? 30.005 -22.530 -38.844 1.00 86.75 444 ALA A O 1
ATOM 3531 N N . GLY A 1 445 ? 29.496 -20.603 -37.796 1.00 86.44 445 GLY A N 1
ATOM 3532 C CA . GLY A 1 445 ? 29.666 -19.719 -38.957 1.00 86.44 445 GLY A CA 1
ATOM 3533 C C . GLY A 1 445 ? 28.455 -19.610 -39.897 1.00 86.44 445 GLY A C 1
ATOM 3534 O O . GLY A 1 445 ? 28.398 -18.685 -40.694 1.00 86.44 445 GLY A O 1
ATOM 3535 N N . HIS A 1 446 ? 27.446 -20.486 -39.799 1.00 91.50 446 HIS A N 1
ATOM 3536 C CA . HIS A 1 446 ? 26.262 -20.436 -40.677 1.00 91.50 446 HIS A CA 1
ATOM 3537 C C . HIS A 1 446 ? 25.096 -19.591 -40.121 1.00 91.50 446 HIS A C 1
ATOM 3539 O O . HIS A 1 446 ? 24.022 -19.597 -40.717 1.00 91.50 446 HIS A O 1
ATOM 3545 N N . ARG A 1 447 ? 25.257 -18.899 -38.982 1.00 93.50 447 ARG A N 1
ATOM 3546 C CA . ARG A 1 447 ? 24.153 -18.193 -38.299 1.00 93.50 447 ARG A CA 1
ATOM 3547 C C . ARG A 1 447 ? 23.528 -17.111 -39.177 1.00 93.50 447 ARG A C 1
ATOM 3549 O O . ARG A 1 447 ? 22.322 -17.138 -39.385 1.00 93.50 447 ARG A O 1
ATOM 3556 N N . LEU A 1 448 ? 24.337 -16.183 -39.691 1.00 94.38 448 LEU A N 1
ATOM 3557 C CA . LEU A 1 448 ? 23.833 -15.078 -40.512 1.00 94.38 448 LEU A CA 1
ATOM 3558 C C . LEU A 1 448 ? 23.237 -15.575 -41.827 1.00 94.38 448 LEU A C 1
ATOM 3560 O O . LEU A 1 448 ? 22.156 -15.137 -42.186 1.00 94.38 448 LEU A O 1
ATOM 3564 N N . LEU A 1 449 ? 23.870 -16.562 -42.466 1.00 94.56 449 LEU A N 1
ATOM 3565 C CA . LEU A 1 449 ? 23.333 -17.196 -43.672 1.00 94.56 449 LEU A CA 1
ATOM 3566 C C . LEU A 1 449 ? 21.955 -17.832 -43.422 1.00 94.56 449 LEU A C 1
ATOM 3568 O O . LEU A 1 449 ? 21.058 -17.724 -44.247 1.00 94.56 449 LEU A O 1
ATOM 3572 N N . LEU A 1 450 ? 21.779 -18.504 -42.278 1.00 95.12 450 LEU A N 1
ATOM 3573 C CA . LEU A 1 450 ? 20.483 -19.051 -41.872 1.00 95.12 450 LEU A CA 1
ATOM 3574 C C . LEU A 1 450 ? 19.453 -17.942 -41.631 1.00 95.12 450 LEU A C 1
ATOM 3576 O O . LEU A 1 450 ? 18.309 -18.080 -42.051 1.00 95.12 450 LEU A O 1
ATOM 3580 N N . LEU A 1 451 ? 19.836 -16.872 -40.932 1.00 95.31 451 LEU A N 1
ATOM 3581 C CA . LEU A 1 451 ? 18.937 -15.750 -40.668 1.00 95.31 451 LEU A CA 1
ATOM 3582 C C . LEU A 1 451 ? 18.502 -15.064 -41.966 1.00 95.31 451 LEU A C 1
ATOM 3584 O O . LEU A 1 451 ? 17.319 -14.794 -42.114 1.00 95.31 451 LEU A O 1
ATOM 3588 N N . GLN A 1 452 ? 19.414 -14.862 -42.917 1.00 95.25 452 GLN A N 1
ATOM 3589 C CA . GLN A 1 452 ? 19.102 -14.321 -44.243 1.00 95.25 452 GLN A CA 1
ATOM 3590 C C . GLN A 1 452 ? 18.067 -15.187 -44.964 1.00 95.25 452 GLN A C 1
ATOM 3592 O O . GLN A 1 452 ? 17.015 -14.685 -45.342 1.00 95.25 452 GLN A O 1
ATOM 3597 N N . GLU A 1 453 ? 18.293 -16.504 -45.047 1.00 95.00 453 GLU A N 1
ATOM 3598 C CA . GLU A 1 453 ? 17.340 -17.416 -45.695 1.00 95.00 453 GLU A CA 1
ATOM 3599 C C . GLU A 1 453 ? 15.970 -17.434 -44.986 1.00 95.00 453 GLU A C 1
ATOM 3601 O O . GLU A 1 453 ? 14.929 -17.572 -45.630 1.00 95.00 453 GLU A O 1
ATOM 3606 N N . LEU A 1 454 ? 15.943 -17.306 -43.653 1.00 93.81 454 LEU A N 1
ATOM 3607 C CA . LEU A 1 454 ? 14.697 -17.198 -42.889 1.00 93.81 454 LEU A CA 1
ATOM 3608 C C . LEU A 1 454 ? 13.939 -15.910 -43.243 1.00 93.81 454 LEU A C 1
ATOM 3610 O O . LEU A 1 454 ? 12.740 -15.977 -43.518 1.00 93.81 454 LEU A O 1
ATOM 3614 N N . VAL A 1 455 ? 14.630 -14.771 -43.271 1.00 94.44 455 VAL A N 1
ATOM 3615 C CA . VAL A 1 455 ? 14.048 -13.461 -43.601 1.00 94.44 455 VAL A CA 1
ATOM 3616 C C . VAL A 1 455 ? 13.537 -13.436 -45.042 1.00 94.44 455 VAL A C 1
ATOM 3618 O O . VAL A 1 455 ? 12.378 -13.095 -45.262 1.00 94.44 455 VAL A O 1
ATOM 3621 N N . GLU A 1 456 ? 14.329 -13.908 -46.009 1.00 93.88 456 GLU A N 1
ATOM 3622 C CA . GLU A 1 456 ? 13.931 -14.024 -47.423 1.00 93.88 456 GLU A CA 1
ATOM 3623 C C . GLU A 1 456 ? 12.670 -14.880 -47.614 1.00 93.88 456 GLU A C 1
ATOM 3625 O O . GLU A 1 456 ? 11.832 -14.596 -48.469 1.00 93.88 456 GLU A O 1
ATOM 3630 N N . LYS A 1 457 ? 12.502 -15.926 -46.795 1.00 91.69 457 LYS A N 1
ATOM 3631 C CA . LYS A 1 457 ? 11.320 -16.803 -46.812 1.00 91.69 457 LYS A CA 1
ATOM 3632 C C . LYS A 1 457 ? 10.130 -16.253 -46.021 1.00 91.69 457 LYS A C 1
ATOM 3634 O O . LYS A 1 457 ? 9.106 -16.931 -45.948 1.00 91.69 457 LYS A O 1
ATOM 3639 N N . GLY A 1 458 ? 10.239 -15.059 -45.438 1.00 91.62 458 GLY A N 1
ATOM 3640 C CA . GLY A 1 458 ? 9.159 -14.383 -44.717 1.00 91.62 458 GLY A CA 1
ATOM 3641 C C . GLY A 1 458 ? 8.980 -14.828 -43.262 1.00 91.62 458 GLY A C 1
ATOM 3642 O O . GLY A 1 458 ? 7.890 -14.685 -42.706 1.00 91.62 458 GLY A O 1
ATOM 3643 N N . TRP A 1 459 ? 10.005 -15.404 -42.626 1.00 92.44 459 TRP A N 1
ATOM 3644 C CA . TRP A 1 459 ? 9.958 -15.689 -41.189 1.00 92.44 459 TRP A CA 1
ATOM 3645 C C . TRP A 1 459 ? 10.140 -14.400 -40.383 1.00 92.44 459 TRP A C 1
ATOM 3647 O O . TRP A 1 459 ? 11.248 -13.887 -40.270 1.00 92.44 459 TRP A O 1
ATOM 3657 N N . HIS A 1 460 ? 9.046 -13.920 -39.789 1.00 93.69 460 HIS A N 1
ATOM 3658 C CA . HIS A 1 460 ? 9.028 -12.679 -39.014 1.00 93.69 460 HIS A CA 1
ATOM 3659 C C . HIS A 1 460 ? 9.724 -12.806 -37.644 1.00 93.69 460 HIS A C 1
ATOM 3661 O O . HIS A 1 460 ? 10.642 -12.049 -37.354 1.00 93.69 460 HIS A O 1
ATOM 3667 N N . ASP A 1 461 ? 9.338 -13.781 -36.808 1.00 93.19 461 ASP A N 1
ATOM 3668 C CA . ASP A 1 461 ? 9.874 -13.939 -35.444 1.00 93.19 461 ASP A CA 1
ATOM 3669 C C . ASP A 1 461 ? 10.774 -15.172 -35.312 1.00 93.19 461 ASP A C 1
ATOM 3671 O O . ASP A 1 461 ? 10.330 -16.322 -35.431 1.00 93.19 461 ASP A O 1
ATOM 3675 N N . ILE A 1 462 ? 12.051 -14.941 -35.012 1.00 93.88 462 ILE A N 1
ATOM 3676 C CA . ILE A 1 462 ? 13.095 -15.963 -34.945 1.00 93.88 462 ILE A CA 1
ATOM 3677 C C . ILE A 1 462 ? 13.659 -16.006 -33.525 1.00 93.88 462 ILE A C 1
ATOM 3679 O O . ILE A 1 462 ? 14.178 -15.020 -33.018 1.00 93.88 462 ILE A O 1
ATOM 3683 N N . LEU A 1 463 ? 13.595 -17.172 -32.879 1.00 93.31 463 LEU A N 1
ATOM 3684 C CA . LEU A 1 463 ? 14.162 -17.380 -31.543 1.00 93.31 463 LEU A CA 1
ATOM 3685 C C . LEU A 1 463 ? 15.487 -18.153 -31.632 1.00 93.31 463 LEU A C 1
ATOM 3687 O O . LEU A 1 463 ? 15.481 -19.372 -31.850 1.00 93.31 463 LEU A O 1
ATOM 3691 N N . ASP A 1 464 ? 16.612 -17.468 -31.418 1.00 93.69 464 ASP A N 1
ATOM 3692 C CA . ASP A 1 464 ? 17.941 -18.078 -31.321 1.00 93.69 464 ASP A CA 1
ATOM 3693 C C . ASP A 1 464 ? 18.234 -18.512 -29.875 1.00 93.69 464 ASP A C 1
ATOM 3695 O O . ASP A 1 464 ? 18.666 -17.733 -29.025 1.00 93.69 464 ASP A O 1
ATOM 3699 N N . THR A 1 465 ? 18.044 -19.810 -29.626 1.00 91.75 465 THR A N 1
ATOM 3700 C CA . THR A 1 465 ? 18.331 -20.470 -28.336 1.00 91.75 465 THR A CA 1
ATOM 3701 C C . THR A 1 465 ? 19.758 -21.026 -28.233 1.00 91.75 465 THR A C 1
ATOM 3703 O O . THR A 1 465 ? 20.045 -21.866 -27.374 1.00 91.75 465 THR A O 1
ATOM 3706 N N . SER A 1 466 ? 20.676 -20.601 -29.110 1.00 90.56 466 SER A N 1
ATOM 3707 C CA . SER A 1 466 ? 22.086 -21.002 -29.040 1.00 90.56 466 SER A CA 1
ATOM 3708 C C . SER A 1 466 ? 22.683 -20.641 -27.679 1.00 90.56 466 SER A C 1
ATOM 3710 O O . SER A 1 466 ? 22.436 -19.557 -27.147 1.00 90.56 466 SER A O 1
ATOM 3712 N N . GLN A 1 467 ? 23.518 -21.528 -27.133 1.00 88.44 467 GLN A N 1
ATOM 3713 C CA . GLN A 1 467 ? 24.166 -21.330 -25.832 1.00 88.44 467 GLN A CA 1
ATOM 3714 C C . GLN A 1 467 ? 24.996 -20.027 -25.777 1.00 88.44 467 GLN A C 1
ATOM 3716 O O . GLN A 1 467 ? 25.438 -19.519 -26.820 1.00 88.44 467 GLN A O 1
ATOM 3721 N N . PRO A 1 468 ? 25.204 -19.447 -24.580 1.00 84.38 468 PRO A N 1
ATOM 3722 C CA . PRO A 1 468 ? 26.139 -18.337 -24.388 1.00 84.38 468 PRO A CA 1
ATOM 3723 C C . PRO A 1 468 ? 27.545 -18.681 -24.909 1.00 84.38 468 PRO A C 1
ATOM 3725 O O . PRO A 1 468 ? 27.935 -19.846 -24.937 1.00 84.38 468 PRO A O 1
ATOM 3728 N N . GLY A 1 469 ? 28.296 -17.677 -25.366 1.00 82.88 469 GLY A N 1
ATOM 3729 C CA . GLY A 1 469 ? 29.657 -17.862 -25.895 1.00 82.88 469 GLY A CA 1
ATOM 3730 C C . GLY A 1 469 ? 29.752 -18.348 -27.349 1.00 82.88 469 GLY A C 1
ATOM 3731 O O . GLY A 1 469 ? 30.834 -18.332 -27.921 1.00 82.88 469 GLY A O 1
ATOM 3732 N N . LEU A 1 470 ? 28.639 -18.703 -28.005 1.00 88.00 470 LEU A N 1
ATOM 3733 C CA . LEU A 1 470 ? 28.629 -19.142 -29.413 1.00 88.00 470 LEU A CA 1
ATOM 3734 C C . LEU A 1 470 ? 28.597 -17.989 -30.441 1.00 88.00 470 LEU A C 1
ATOM 3736 O O . LEU A 1 470 ? 28.137 -18.188 -31.566 1.00 88.00 470 LEU A O 1
ATOM 3740 N N . GLY A 1 471 ? 29.018 -16.779 -30.060 1.00 88.75 471 GLY A N 1
ATOM 3741 C CA . GLY A 1 471 ? 29.164 -15.635 -30.972 1.00 88.75 471 GLY A CA 1
ATOM 3742 C C . GLY A 1 471 ? 27.871 -14.945 -31.434 1.00 88.75 471 GLY A C 1
ATOM 3743 O O . GLY A 1 471 ? 27.895 -14.290 -32.464 1.00 88.75 471 GLY A O 1
ATOM 3744 N N . LYS A 1 472 ? 26.743 -15.072 -30.715 1.00 92.25 472 LYS A N 1
ATOM 3745 C CA . LYS A 1 472 ? 25.452 -14.456 -31.113 1.00 92.25 472 LYS A CA 1
ATOM 3746 C C . LYS A 1 472 ? 25.546 -12.934 -31.307 1.00 92.25 472 LYS A C 1
ATOM 3748 O O . LYS A 1 472 ? 25.245 -12.432 -32.387 1.00 92.25 472 LYS A O 1
ATOM 3753 N N . SER A 1 473 ? 26.029 -12.235 -30.281 1.00 93.69 473 SER A N 1
ATOM 3754 C CA . SER A 1 473 ? 26.217 -10.780 -30.282 1.00 93.69 473 SER A CA 1
ATOM 3755 C C . SER A 1 473 ? 27.321 -10.352 -31.254 1.00 93.69 473 SER A C 1
ATOM 3757 O O . SER A 1 473 ? 27.218 -9.312 -31.896 1.00 93.69 473 SER A O 1
ATOM 3759 N N . HIS A 1 474 ? 28.351 -11.193 -31.430 1.00 94.62 474 HIS A N 1
ATOM 3760 C CA . HIS A 1 474 ? 29.395 -10.967 -32.430 1.00 94.62 474 HIS A CA 1
ATOM 3761 C C . HIS A 1 474 ? 28.815 -10.947 -33.849 1.00 94.62 474 HIS A C 1
ATOM 3763 O O . HIS A 1 474 ? 29.045 -9.985 -34.581 1.00 94.62 474 HIS A O 1
ATOM 3769 N N . ASP A 1 475 ? 28.029 -11.970 -34.201 1.00 95.31 475 ASP A N 1
ATOM 3770 C CA . ASP A 1 475 ? 27.389 -12.108 -35.510 1.00 95.31 475 ASP A CA 1
ATOM 3771 C C . ASP A 1 475 ? 26.357 -11.001 -35.760 1.00 95.31 475 ASP A C 1
ATOM 3773 O O . ASP A 1 475 ? 26.346 -10.406 -36.834 1.00 95.31 475 ASP A O 1
ATOM 3777 N N . ALA A 1 476 ? 25.540 -10.656 -34.758 1.00 95.88 476 ALA A N 1
ATOM 3778 C CA . ALA A 1 476 ? 24.649 -9.496 -34.840 1.00 95.88 476 ALA A CA 1
ATOM 3779 C C . ALA A 1 476 ? 25.433 -8.197 -35.108 1.00 95.88 476 ALA A C 1
ATOM 3781 O O . ALA A 1 476 ? 25.013 -7.365 -35.911 1.00 95.88 476 ALA A O 1
ATOM 3782 N N . GLY A 1 477 ? 26.612 -8.049 -34.494 1.00 96.44 477 GLY A N 1
ATOM 3783 C CA . GLY A 1 477 ? 27.473 -6.882 -34.658 1.00 96.44 477 GLY A CA 1
ATOM 3784 C C . GLY A 1 477 ? 28.144 -6.746 -36.019 1.00 96.44 477 GLY A C 1
ATOM 3785 O O . GLY A 1 477 ? 28.496 -5.630 -36.387 1.00 96.44 477 GLY A O 1
ATOM 3786 N N . ILE A 1 478 ? 28.310 -7.825 -36.785 1.00 96.50 478 ILE A N 1
ATOM 3787 C CA . ILE A 1 478 ? 28.837 -7.760 -38.164 1.00 96.50 478 ILE A CA 1
ATOM 3788 C C . ILE A 1 478 ? 27.730 -7.736 -39.226 1.00 96.50 478 ILE A C 1
ATOM 3790 O O . ILE A 1 478 ? 28.030 -7.528 -40.400 1.00 96.50 478 ILE A O 1
ATOM 3794 N N . ALA A 1 479 ? 26.468 -7.938 -38.836 1.00 96.69 479 ALA A N 1
ATOM 3795 C CA . ALA A 1 479 ? 25.332 -7.853 -39.744 1.00 96.69 479 ALA A CA 1
ATOM 3796 C C . ALA A 1 479 ? 25.241 -6.462 -40.404 1.00 96.69 479 ALA A C 1
ATOM 3798 O O . ALA A 1 479 ? 25.538 -5.432 -39.786 1.00 96.69 479 ALA A O 1
ATOM 3799 N N . ILE A 1 480 ? 24.827 -6.448 -41.671 1.00 96.62 480 ILE A N 1
ATOM 3800 C CA . ILE A 1 480 ? 24.609 -5.237 -42.470 1.00 96.62 480 ILE A CA 1
ATOM 3801 C C . ILE A 1 480 ? 23.165 -5.230 -42.994 1.00 96.62 480 ILE A C 1
ATOM 3803 O O . ILE A 1 480 ? 22.694 -6.298 -43.393 1.00 96.62 480 ILE A O 1
ATOM 3807 N N . PRO A 1 481 ? 22.453 -4.088 -42.979 1.00 96.81 481 PRO A N 1
ATOM 3808 C CA . PRO A 1 481 ? 21.050 -4.012 -43.401 1.00 96.81 481 PRO A CA 1
ATOM 3809 C C . PRO A 1 481 ? 20.805 -4.518 -44.826 1.00 96.81 481 PRO A C 1
ATOM 3811 O O . PRO A 1 481 ? 19.846 -5.248 -45.073 1.00 96.81 481 PRO A O 1
ATOM 3814 N N . GLU A 1 482 ? 21.723 -4.221 -45.747 1.00 96.31 482 GLU A N 1
ATOM 3815 C CA . GLU A 1 482 ? 21.607 -4.552 -47.169 1.00 96.31 482 GLU A CA 1
ATOM 3816 C C . GLU A 1 482 ? 21.527 -6.065 -47.397 1.00 96.31 482 GLU A C 1
ATOM 3818 O O . GLU A 1 482 ? 20.815 -6.524 -48.286 1.00 96.31 482 GLU A O 1
ATOM 3823 N N . ALA A 1 483 ? 22.206 -6.854 -46.558 1.00 94.50 483 ALA A N 1
ATOM 3824 C CA . ALA A 1 483 ? 22.204 -8.311 -46.657 1.00 94.50 483 ALA A CA 1
ATOM 3825 C C . ALA A 1 483 ? 20.876 -8.956 -46.222 1.00 94.50 483 ALA A C 1
ATOM 3827 O O . ALA A 1 483 ? 20.693 -10.149 -46.438 1.00 94.50 483 ALA A O 1
ATOM 3828 N N . PHE A 1 484 ? 19.978 -8.190 -45.601 1.00 95.81 484 PHE A N 1
ATOM 3829 C CA . PHE A 1 484 ? 18.634 -8.623 -45.209 1.00 95.81 484 PHE A CA 1
ATOM 3830 C C . PHE A 1 484 ? 17.532 -7.890 -45.991 1.00 95.81 484 PHE A C 1
ATOM 3832 O O . PHE A 1 484 ? 16.355 -8.134 -45.753 1.00 95.81 484 PHE A O 1
ATOM 3839 N N . GLY A 1 485 ? 17.895 -7.004 -46.929 1.00 94.56 485 GLY A N 1
ATOM 3840 C CA . GLY A 1 485 ? 16.931 -6.164 -47.642 1.00 94.56 485 GLY A CA 1
ATOM 3841 C C . GLY A 1 485 ? 16.280 -5.093 -46.758 1.00 94.56 485 GLY A C 1
ATOM 3842 O O . GLY A 1 485 ? 15.142 -4.712 -47.019 1.00 94.56 485 GLY A O 1
ATOM 3843 N N . ASN A 1 486 ? 16.979 -4.624 -45.718 1.00 96.00 486 ASN A N 1
ATOM 3844 C CA . ASN A 1 486 ? 16.505 -3.600 -44.783 1.00 96.00 486 ASN A CA 1
ATOM 3845 C C . ASN A 1 486 ? 17.165 -2.239 -45.017 1.00 96.00 486 ASN A C 1
ATOM 3847 O O . ASN A 1 486 ? 18.326 -2.163 -45.416 1.00 96.00 486 ASN A O 1
ATOM 3851 N N . GLU A 1 487 ? 16.463 -1.162 -44.658 1.00 95.69 487 GLU A N 1
ATOM 3852 C CA . GLU A 1 487 ? 17.063 0.173 -44.534 1.00 95.69 487 GLU A CA 1
ATOM 3853 C C . GLU A 1 487 ? 17.951 0.275 -43.290 1.00 95.69 487 GLU A C 1
ATOM 3855 O O . GLU A 1 487 ? 19.024 0.886 -43.328 1.00 95.69 487 GLU A O 1
ATOM 3860 N N . ARG A 1 488 ? 17.498 -0.303 -42.167 1.00 96.75 488 ARG A N 1
ATOM 3861 C CA . ARG A 1 488 ? 18.216 -0.245 -40.890 1.00 96.75 488 ARG A CA 1
ATOM 3862 C C . ARG A 1 488 ? 18.178 -1.562 -40.129 1.00 96.75 488 ARG A C 1
ATOM 3864 O O . ARG A 1 488 ? 17.230 -2.338 -40.229 1.00 96.75 488 ARG A O 1
ATOM 3871 N N . LEU A 1 489 ? 19.201 -1.770 -39.303 1.00 98.31 489 LEU A N 1
ATOM 3872 C CA . LEU A 1 489 ? 19.231 -2.816 -38.286 1.00 98.31 489 LEU A CA 1
ATOM 3873 C C . LEU A 1 489 ? 19.282 -2.217 -36.884 1.00 98.31 489 LEU A C 1
ATOM 3875 O O . LEU A 1 489 ? 20.111 -1.353 -36.585 1.00 98.31 489 LEU A O 1
ATOM 3879 N N . TRP A 1 490 ? 18.439 -2.745 -36.005 1.00 98.31 490 TRP A N 1
ATOM 3880 C CA . TRP A 1 490 ? 18.413 -2.425 -34.587 1.00 98.31 490 TRP A CA 1
ATOM 3881 C C . TRP A 1 490 ? 19.066 -3.536 -33.770 1.00 98.31 490 TRP A C 1
ATOM 3883 O O . TRP A 1 490 ? 18.776 -4.715 -33.944 1.00 98.31 490 TRP A O 1
ATOM 3893 N N . TYR A 1 491 ? 19.930 -3.156 -32.838 1.00 98.12 491 TYR A N 1
ATOM 3894 C CA . TYR A 1 491 ? 20.442 -4.023 -31.788 1.00 98.12 491 TYR A CA 1
ATOM 3895 C C . TYR A 1 491 ? 19.884 -3.557 -30.449 1.00 98.12 491 TYR A C 1
ATOM 3897 O O . TYR A 1 491 ? 20.371 -2.598 -29.834 1.00 98.12 491 TYR A O 1
ATOM 3905 N N . PHE A 1 492 ? 18.822 -4.219 -30.009 1.00 97.75 492 PHE A N 1
ATOM 3906 C CA . PHE A 1 492 ? 18.216 -3.947 -28.725 1.00 97.75 492 PHE A CA 1
ATOM 3907 C C . PHE A 1 492 ? 18.966 -4.659 -27.611 1.00 97.75 492 PHE A C 1
ATOM 3909 O O . PHE A 1 492 ? 19.160 -5.869 -27.656 1.00 97.75 492 PHE A O 1
ATOM 3916 N N . THR A 1 493 ? 19.386 -3.897 -26.606 1.00 95.44 493 THR A N 1
ATOM 3917 C CA . THR A 1 493 ? 20.185 -4.399 -25.487 1.00 95.44 493 THR A CA 1
ATOM 3918 C C . THR A 1 493 ? 20.006 -3.524 -24.249 1.00 95.44 493 THR A C 1
ATOM 3920 O O . THR A 1 493 ? 19.708 -2.327 -24.339 1.00 95.44 493 THR A O 1
ATOM 3923 N N . ARG A 1 494 ? 20.237 -4.108 -23.071 1.00 92.75 494 ARG A N 1
ATOM 3924 C CA . ARG A 1 494 ? 20.289 -3.380 -21.799 1.00 92.75 494 ARG A CA 1
ATOM 3925 C C . ARG A 1 494 ? 21.506 -2.460 -21.712 1.00 92.75 494 ARG A C 1
ATOM 3927 O O . ARG A 1 494 ? 21.445 -1.414 -21.067 1.00 92.75 494 ARG A O 1
ATOM 3934 N N . GLU A 1 495 ? 22.591 -2.819 -22.394 1.00 90.50 495 GLU A N 1
ATOM 3935 C CA . GLU A 1 495 ? 23.885 -2.140 -22.302 1.00 90.50 495 GLU A CA 1
ATOM 3936 C C . GLU A 1 495 ? 24.191 -1.283 -23.540 1.00 90.50 495 GLU A C 1
ATOM 3938 O O . GLU A 1 495 ? 25.319 -1.226 -24.022 1.00 90.50 495 GLU A O 1
ATOM 3943 N N . SER A 1 496 ? 23.197 -0.555 -24.063 1.00 92.50 496 SER A N 1
ATOM 3944 C CA . SER A 1 496 ? 23.360 0.225 -25.305 1.00 92.50 496 SER A CA 1
ATOM 3945 C C . SER A 1 496 ? 24.483 1.266 -25.232 1.00 92.50 496 SER A C 1
ATOM 3947 O O . SER A 1 496 ? 25.134 1.564 -26.237 1.00 92.50 496 SER A O 1
ATOM 3949 N N . ARG A 1 497 ? 24.733 1.813 -24.036 1.00 92.00 497 ARG A N 1
ATOM 3950 C CA . ARG A 1 497 ? 25.819 2.766 -23.785 1.00 92.00 497 ARG A CA 1
ATOM 3951 C C . ARG A 1 497 ? 27.184 2.091 -23.645 1.00 92.00 497 ARG A C 1
ATOM 3953 O O . ARG A 1 497 ? 28.164 2.675 -24.090 1.00 92.00 497 ARG A O 1
ATOM 3960 N N . ASN A 1 498 ? 27.232 0.888 -23.073 1.00 94.69 498 ASN A N 1
ATOM 3961 C CA . ASN A 1 498 ? 28.464 0.154 -22.780 1.00 94.69 498 ASN A CA 1
ATOM 3962 C C . ASN A 1 498 ? 28.409 -1.242 -23.424 1.00 94.69 498 ASN A C 1
ATOM 3964 O O . ASN A 1 498 ? 28.171 -2.214 -22.719 1.00 94.69 498 ASN A O 1
ATOM 3968 N N . PRO A 1 499 ? 28.581 -1.367 -24.750 1.00 93.75 499 PRO A N 1
ATOM 3969 C CA . PRO A 1 499 ? 28.447 -2.655 -25.421 1.00 93.75 499 PRO A CA 1
ATOM 3970 C C . PRO A 1 499 ? 29.415 -3.699 -24.868 1.00 93.75 499 PRO A C 1
ATOM 3972 O O . PRO A 1 499 ? 30.564 -3.393 -24.563 1.00 93.75 499 PRO A O 1
ATOM 3975 N N . THR A 1 500 ? 28.978 -4.953 -24.838 1.00 89.62 500 THR A N 1
ATOM 3976 C CA . THR A 1 500 ? 29.781 -6.092 -24.367 1.00 89.62 500 THR A CA 1
ATOM 3977 C C . THR A 1 500 ? 30.635 -6.729 -25.463 1.00 89.62 500 THR A C 1
ATOM 3979 O O . THR A 1 500 ? 31.515 -7.535 -25.171 1.00 89.62 500 THR A O 1
ATOM 3982 N N . THR A 1 501 ? 30.400 -6.377 -26.733 1.00 93.88 501 THR A N 1
ATOM 3983 C CA . THR A 1 501 ? 31.093 -6.961 -27.890 1.00 93.88 501 THR A CA 1
ATOM 3984 C C . THR A 1 501 ? 31.688 -5.881 -28.793 1.00 93.88 501 THR A C 1
ATOM 3986 O O . THR A 1 501 ? 31.002 -4.930 -29.162 1.00 93.88 501 THR A O 1
ATOM 3989 N N . ALA A 1 502 ? 32.944 -6.068 -29.212 1.00 96.06 502 ALA A N 1
ATOM 3990 C CA . ALA A 1 502 ? 33.677 -5.121 -30.058 1.00 96.06 502 ALA A CA 1
ATOM 3991 C C . ALA A 1 502 ? 32.997 -4.845 -31.413 1.00 96.06 502 ALA A C 1
ATOM 3993 O O . ALA A 1 502 ? 33.015 -3.713 -31.885 1.00 96.06 502 ALA A O 1
ATOM 3994 N N . THR A 1 503 ? 32.359 -5.847 -32.029 1.00 96.75 503 THR A N 1
ATOM 3995 C CA . THR A 1 503 ? 31.671 -5.678 -33.321 1.00 96.75 503 THR A CA 1
ATOM 3996 C C . THR A 1 503 ? 30.430 -4.794 -33.203 1.00 96.75 503 THR A C 1
ATOM 3998 O O . THR A 1 503 ? 30.226 -3.922 -34.040 1.00 96.75 503 THR A O 1
ATOM 4001 N N . ILE A 1 504 ? 29.641 -4.949 -32.134 1.00 97.25 504 ILE A N 1
ATOM 4002 C CA . ILE A 1 504 ? 28.519 -4.049 -31.822 1.00 97.25 504 ILE A CA 1
ATOM 4003 C C . ILE A 1 504 ? 29.035 -2.640 -31.546 1.00 97.25 504 ILE A C 1
ATOM 4005 O O . ILE A 1 504 ? 28.467 -1.664 -32.034 1.00 97.25 504 ILE A O 1
ATOM 4009 N N . GLU A 1 505 ? 30.119 -2.529 -30.776 1.00 96.88 505 GLU A N 1
ATOM 4010 C CA . GLU A 1 505 ? 30.689 -1.234 -30.433 1.00 96.88 505 GLU A CA 1
ATOM 4011 C C . GLU A 1 505 ? 31.169 -0.456 -31.662 1.00 96.88 505 GLU A C 1
ATOM 4013 O O . GLU A 1 505 ? 30.897 0.741 -31.754 1.00 96.88 505 GLU A O 1
ATOM 4018 N N . ALA A 1 506 ? 31.823 -1.149 -32.600 1.00 96.69 506 ALA A N 1
ATOM 4019 C CA . ALA A 1 506 ? 32.364 -0.581 -33.830 1.00 96.69 506 ALA A CA 1
ATOM 4020 C C . ALA A 1 506 ? 31.286 -0.226 -34.865 1.00 96.69 506 ALA A C 1
ATOM 4022 O O . ALA A 1 506 ? 31.416 0.779 -35.558 1.00 96.69 506 ALA A O 1
ATOM 4023 N N . ASN A 1 507 ? 30.245 -1.056 -35.000 1.00 97.44 507 ASN A N 1
ATOM 4024 C CA . ASN A 1 507 ? 29.351 -1.000 -36.161 1.00 97.44 507 ASN A CA 1
ATOM 4025 C C . ASN A 1 507 ? 27.966 -0.402 -35.884 1.00 97.44 507 ASN A C 1
ATOM 4027 O O . ASN A 1 507 ? 27.303 0.005 -36.839 1.00 97.44 507 ASN A O 1
ATOM 4031 N N . TYR A 1 508 ? 27.512 -0.363 -34.626 1.00 97.62 508 TYR A N 1
ATOM 4032 C CA . TYR A 1 508 ? 26.178 0.124 -34.260 1.00 97.62 508 TYR A CA 1
ATOM 4033 C C . TYR A 1 508 ? 26.253 1.427 -33.466 1.00 97.62 508 TYR A C 1
ATOM 4035 O O . TYR A 1 508 ? 26.819 1.467 -32.370 1.00 97.62 508 TYR A O 1
ATOM 4043 N N . THR A 1 509 ? 25.601 2.471 -33.972 1.00 97.00 509 THR A N 1
ATOM 4044 C CA . THR A 1 509 ? 25.534 3.786 -33.328 1.00 97.00 509 THR A CA 1
ATOM 4045 C C . THR A 1 509 ? 24.549 3.756 -32.155 1.00 97.00 509 THR A C 1
ATOM 4047 O O . THR A 1 509 ? 23.405 3.329 -32.332 1.00 97.00 509 THR A O 1
ATOM 4050 N N . PRO A 1 510 ? 24.933 4.196 -30.943 1.00 96.00 510 PRO A N 1
ATOM 4051 C CA . PRO A 1 510 ? 23.998 4.288 -29.829 1.00 96.00 510 PRO A CA 1
ATOM 4052 C C . PRO A 1 510 ? 22.956 5.376 -30.085 1.00 96.00 510 PRO A C 1
ATOM 4054 O O . PRO A 1 510 ? 23.302 6.519 -30.370 1.00 96.00 510 PRO A O 1
ATOM 4057 N N . VAL A 1 511 ? 21.676 5.047 -29.920 1.00 95.81 511 VAL A N 1
ATOM 4058 C CA . VAL A 1 511 ? 20.614 6.058 -29.960 1.00 95.81 511 VAL A CA 1
ATOM 4059 C C . VAL A 1 511 ? 20.771 6.993 -28.765 1.00 95.81 511 VAL A C 1
ATOM 4061 O O . VAL A 1 511 ? 20.758 6.542 -27.616 1.00 95.81 511 VAL A O 1
ATOM 4064 N N . ALA A 1 512 ? 20.891 8.297 -29.023 1.00 93.31 512 ALA A N 1
ATOM 4065 C CA . ALA A 1 512 ? 21.027 9.287 -27.962 1.00 93.31 512 ALA A CA 1
ATOM 4066 C C . ALA A 1 512 ? 19.833 9.262 -26.984 1.00 93.31 512 ALA A C 1
ATOM 4068 O O . ALA A 1 512 ? 18.657 9.203 -27.373 1.00 93.31 512 ALA A O 1
ATOM 4069 N N . VAL A 1 513 ? 20.156 9.345 -25.690 1.00 92.19 513 VAL A N 1
ATOM 4070 C CA . VAL A 1 513 ? 19.213 9.364 -24.559 1.00 92.19 513 VAL A CA 1
ATOM 4071 C C . VAL A 1 513 ? 19.439 10.640 -23.743 1.00 92.19 513 VAL A C 1
ATOM 4073 O O . VAL A 1 513 ? 20.587 11.057 -23.555 1.00 92.19 513 VAL A O 1
ATOM 4076 N N . ARG A 1 514 ? 18.354 11.255 -23.249 1.00 92.06 514 ARG A N 1
ATOM 4077 C CA . ARG A 1 514 ? 18.417 12.436 -22.368 1.00 92.06 514 ARG A CA 1
ATOM 4078 C C . ARG A 1 514 ? 19.224 12.104 -21.121 1.00 92.06 514 ARG A C 1
ATOM 4080 O O . ARG A 1 514 ? 18.935 11.102 -20.472 1.00 92.06 514 ARG A O 1
ATOM 4087 N N . ASN A 1 515 ? 20.198 12.935 -20.777 1.00 93.56 515 ASN A N 1
ATOM 4088 C CA . ASN A 1 515 ? 20.966 12.831 -19.545 1.00 93.56 515 ASN A CA 1
ATOM 4089 C C . ASN A 1 515 ? 21.417 14.214 -19.051 1.00 93.56 515 ASN A C 1
ATOM 4091 O O . ASN A 1 515 ? 21.600 15.141 -19.837 1.00 93.56 515 ASN A O 1
ATOM 4095 N N . ASP A 1 516 ? 21.605 14.323 -17.739 1.00 92.25 516 ASP A N 1
ATOM 4096 C CA . ASP A 1 516 ? 22.131 15.511 -17.053 1.00 92.25 516 ASP A CA 1
ATOM 4097 C C . ASP A 1 516 ? 23.552 15.224 -16.537 1.00 92.25 516 ASP A C 1
ATOM 4099 O O . ASP A 1 516 ? 23.885 15.464 -15.382 1.00 92.25 516 ASP A O 1
ATOM 4103 N N . GLY A 1 517 ? 24.354 14.581 -17.391 1.00 93.62 517 GLY A N 1
ATOM 4104 C CA . GLY A 1 517 ? 25.694 14.113 -17.068 1.00 93.62 517 GLY A CA 1
ATOM 4105 C C . GLY A 1 517 ? 25.731 12.657 -16.600 1.00 93.62 517 GLY A C 1
ATOM 4106 O O . GLY A 1 517 ? 24.756 12.091 -16.092 1.00 93.62 517 GLY A O 1
ATOM 4107 N N . LEU A 1 518 ? 26.879 12.026 -16.828 1.00 94.00 518 LEU A N 1
ATOM 4108 C CA . LEU A 1 518 ? 27.180 10.636 -16.503 1.00 94.00 518 LEU A CA 1
ATOM 4109 C C . LEU A 1 518 ? 28.512 10.556 -15.759 1.00 94.00 518 LEU A C 1
ATOM 4111 O O . LEU A 1 518 ? 29.304 11.498 -15.757 1.00 94.00 518 LEU A O 1
ATOM 4115 N N . VAL A 1 519 ? 28.760 9.408 -15.141 1.00 95.75 519 VAL A N 1
ATOM 4116 C CA . VAL A 1 519 ? 30.011 9.098 -14.451 1.00 95.75 519 VAL A CA 1
ATOM 4117 C C . VAL A 1 519 ? 30.802 8.088 -15.265 1.00 95.75 519 VAL A C 1
ATOM 4119 O O . VAL A 1 519 ? 30.267 7.049 -15.666 1.00 95.75 519 VAL A O 1
ATOM 4122 N N . VAL A 1 520 ? 32.082 8.385 -15.470 1.00 95.00 520 VAL A N 1
ATOM 4123 C CA . VAL A 1 520 ? 33.067 7.434 -15.982 1.00 95.00 520 VAL A CA 1
ATOM 4124 C C . VAL A 1 520 ? 33.460 6.484 -14.855 1.00 95.00 520 VAL A C 1
ATOM 4126 O O . VAL A 1 520 ? 33.983 6.901 -13.827 1.00 95.00 520 VAL A O 1
ATOM 4129 N N . ASP A 1 521 ? 33.212 5.194 -15.048 1.00 92.69 521 ASP A N 1
ATOM 4130 C CA . ASP A 1 521 ? 33.681 4.149 -14.148 1.00 92.69 521 ASP A CA 1
ATOM 4131 C C . ASP A 1 521 ? 35.186 3.915 -14.382 1.00 92.69 521 ASP A C 1
ATOM 4133 O O . ASP A 1 521 ? 35.570 3.482 -15.471 1.00 92.69 521 ASP A O 1
ATOM 4137 N N . PRO A 1 522 ? 36.057 4.177 -13.390 1.00 91.44 522 PRO A N 1
ATOM 4138 C CA . PRO A 1 522 ? 37.500 4.035 -13.568 1.00 91.44 522 PRO A CA 1
ATOM 4139 C C . PRO A 1 522 ? 37.953 2.569 -13.624 1.00 91.44 522 PRO A C 1
ATOM 4141 O O . PRO A 1 522 ? 39.087 2.295 -14.011 1.00 91.44 522 PRO A O 1
ATOM 4144 N N . THR A 1 523 ? 37.096 1.622 -13.228 1.00 93.69 523 THR A N 1
ATOM 4145 C CA . THR A 1 523 ? 37.439 0.195 -13.117 1.00 93.69 523 THR A CA 1
ATOM 4146 C C . THR A 1 523 ? 37.123 -0.609 -14.374 1.00 93.69 523 THR A C 1
ATOM 4148 O O . THR A 1 523 ? 37.605 -1.732 -14.523 1.00 93.69 523 THR A O 1
ATOM 4151 N N . ARG A 1 524 ? 36.316 -0.059 -15.287 1.00 94.12 524 ARG A N 1
ATOM 4152 C CA . ARG A 1 524 ? 35.808 -0.768 -16.465 1.00 94.12 524 ARG A CA 1
ATOM 4153 C C . ARG A 1 524 ? 36.028 0.040 -17.736 1.00 94.12 524 ARG A C 1
ATOM 4155 O O . ARG A 1 524 ? 35.960 1.264 -17.742 1.00 94.12 524 ARG A O 1
ATOM 4162 N N . LYS A 1 525 ? 36.247 -0.673 -18.835 1.00 95.31 525 LYS A N 1
ATOM 4163 C CA . LYS A 1 525 ? 36.262 -0.136 -20.197 1.00 95.31 525 LYS A CA 1
ATOM 4164 C C . LYS A 1 525 ? 35.402 -1.022 -21.082 1.00 95.31 525 LYS A C 1
ATOM 4166 O O . LYS A 1 525 ? 35.185 -2.191 -20.759 1.00 95.31 525 LYS A O 1
ATOM 4171 N N . THR A 1 526 ? 34.913 -0.465 -22.177 1.00 95.25 526 THR A N 1
ATOM 4172 C CA . THR A 1 526 ? 34.265 -1.252 -23.227 1.00 95.25 526 THR A CA 1
ATOM 4173 C C . THR A 1 526 ? 35.301 -2.103 -23.985 1.00 95.25 526 THR A C 1
ATOM 4175 O O . THR A 1 526 ? 36.509 -1.885 -23.828 1.00 95.25 526 THR A O 1
ATOM 4178 N N . PRO A 1 527 ? 34.877 -3.074 -24.813 1.00 94.81 527 PRO A N 1
ATOM 4179 C CA . PRO A 1 527 ? 35.781 -3.914 -25.599 1.00 94.81 527 PRO A CA 1
ATOM 4180 C C . PRO A 1 527 ? 36.752 -3.161 -26.521 1.00 94.81 527 PRO A C 1
ATOM 4182 O O . PRO A 1 527 ? 37.863 -3.643 -26.728 1.00 94.81 527 PRO A O 1
ATOM 4185 N N . LEU A 1 528 ? 36.379 -1.992 -27.054 1.00 95.88 528 LEU A N 1
ATOM 4186 C CA . LEU A 1 528 ? 37.277 -1.127 -27.839 1.00 95.88 528 LEU A CA 1
ATOM 4187 C C . LEU A 1 528 ? 38.080 -0.137 -26.978 1.00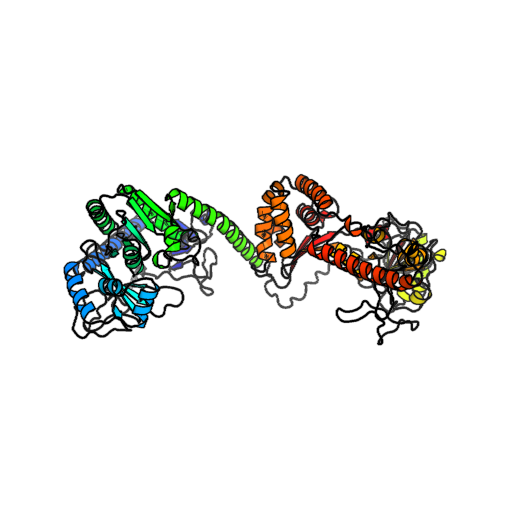 95.88 528 LEU A C 1
ATOM 4189 O O . LEU A 1 528 ? 38.782 0.721 -27.508 1.00 95.88 528 LEU A O 1
ATOM 4193 N N . GLY A 1 529 ? 38.002 -0.248 -25.651 1.00 94.19 529 GLY A N 1
ATOM 4194 C CA . GLY A 1 529 ? 38.765 0.571 -24.714 1.00 94.19 529 GLY A CA 1
ATOM 4195 C C . GLY A 1 529 ? 38.152 1.939 -24.407 1.00 94.19 529 GLY A C 1
ATOM 4196 O O . GLY A 1 529 ? 38.821 2.752 -23.762 1.00 94.19 529 GLY A O 1
ATOM 4197 N N . ASN A 1 530 ? 36.904 2.196 -24.815 1.00 93.56 530 ASN A N 1
ATOM 4198 C CA . ASN A 1 530 ? 36.214 3.442 -24.497 1.00 93.56 530 ASN A CA 1
ATOM 4199 C C . ASN A 1 530 ? 35.819 3.501 -23.007 1.00 93.56 530 ASN A C 1
ATOM 4201 O O . ASN A 1 530 ? 35.665 2.458 -22.354 1.00 93.56 530 ASN A O 1
ATOM 4205 N N . PRO A 1 531 ? 35.656 4.714 -22.442 1.00 94.19 531 PRO A N 1
ATOM 4206 C CA . PRO A 1 531 ? 35.224 4.893 -21.060 1.00 94.19 531 PRO A CA 1
ATOM 4207 C C . PRO A 1 531 ? 33.873 4.224 -20.786 1.00 94.19 531 PRO A C 1
ATOM 4209 O O . PRO A 1 531 ? 32.920 4.405 -21.542 1.00 94.19 531 PRO A O 1
ATOM 4212 N N . TYR A 1 532 ? 33.773 3.489 -19.678 1.00 95.38 532 TYR A N 1
ATOM 4213 C CA . TYR A 1 532 ? 32.514 2.881 -19.254 1.00 95.38 532 TYR A CA 1
ATOM 4214 C C . TYR A 1 532 ? 31.652 3.921 -18.529 1.00 95.38 532 TYR A C 1
ATOM 4216 O O . TYR A 1 532 ? 32.049 4.452 -17.495 1.00 95.38 532 TYR A O 1
ATOM 4224 N N . LEU A 1 533 ? 30.463 4.217 -19.051 1.00 94.38 533 LEU A N 1
ATOM 4225 C CA . LEU A 1 533 ? 29.613 5.309 -18.573 1.00 94.38 533 LEU A CA 1
ATOM 4226 C C . LEU A 1 533 ? 28.388 4.795 -17.814 1.00 94.38 533 LEU A C 1
ATOM 4228 O O . LEU A 1 533 ? 27.603 3.993 -18.328 1.00 94.38 533 LEU A O 1
ATOM 4232 N N . ARG A 1 534 ? 28.149 5.321 -16.613 1.00 93.44 534 ARG A N 1
ATOM 4233 C CA . ARG A 1 534 ? 26.979 4.990 -15.787 1.00 93.44 534 ARG A CA 1
ATOM 4234 C C . ARG A 1 534 ? 26.281 6.234 -15.255 1.00 93.44 534 ARG A C 1
ATOM 4236 O O . ARG A 1 534 ? 26.833 7.328 -15.254 1.00 93.44 534 ARG A O 1
ATOM 4243 N N . TRP A 1 535 ? 25.045 6.054 -14.804 1.00 91.00 535 TRP A N 1
ATOM 4244 C CA . TRP A 1 535 ? 24.332 7.113 -14.100 1.00 91.00 535 TRP A CA 1
ATOM 4245 C C . TRP A 1 535 ? 25.016 7.422 -12.752 1.00 91.00 535 TRP A C 1
ATOM 4247 O O . TRP A 1 535 ? 25.511 6.482 -12.114 1.00 91.00 535 TRP A O 1
ATOM 4257 N N . PRO A 1 536 ? 25.048 8.698 -12.319 1.00 91.25 536 PRO A N 1
ATOM 4258 C CA . PRO A 1 536 ? 25.563 9.069 -11.002 1.00 91.25 536 PRO A CA 1
ATOM 4259 C C . PRO A 1 536 ? 24.747 8.431 -9.868 1.00 91.25 536 PRO A C 1
ATOM 4261 O O . PRO A 1 536 ? 23.526 8.279 -9.986 1.00 91.25 536 PRO A O 1
ATOM 4264 N N . GLN A 1 537 ? 25.408 8.064 -8.768 1.00 89.38 537 GLN A N 1
ATOM 4265 C CA . GLN A 1 537 ? 24.741 7.665 -7.519 1.00 89.38 537 GLN A CA 1
ATOM 4266 C C . GLN A 1 537 ? 24.354 8.893 -6.669 1.00 89.38 537 GLN A C 1
ATOM 4268 O O . GLN A 1 537 ? 24.775 10.007 -6.958 1.00 89.38 537 GLN A O 1
ATOM 4273 N N . ALA A 1 538 ? 23.555 8.711 -5.606 1.00 78.00 538 ALA A N 1
ATOM 4274 C CA . ALA A 1 538 ? 22.931 9.801 -4.830 1.00 78.00 538 ALA A CA 1
ATOM 4275 C C . ALA A 1 538 ? 23.898 10.840 -4.209 1.00 78.00 538 ALA A C 1
ATOM 4277 O O . ALA A 1 538 ? 23.455 11.912 -3.800 1.00 78.00 538 ALA A O 1
ATOM 4278 N N . HIS A 1 539 ? 25.200 10.543 -4.155 1.00 84.19 539 HIS A N 1
ATOM 4279 C CA . HIS A 1 539 ? 26.248 11.410 -3.601 1.00 84.19 539 HIS A CA 1
ATOM 4280 C C . HIS A 1 539 ? 27.427 11.607 -4.561 1.00 84.19 539 HIS A C 1
ATOM 4282 O O . HIS A 1 539 ? 28.523 11.959 -4.136 1.00 84.19 539 HIS A O 1
ATOM 4288 N N . GLU A 1 540 ? 27.222 11.332 -5.845 1.00 89.12 540 GLU A N 1
ATOM 4289 C CA . GLU A 1 540 ? 28.270 11.371 -6.854 1.00 89.12 540 GLU A CA 1
ATOM 4290 C C . GLU A 1 540 ? 27.963 12.437 -7.904 1.00 89.12 540 GLU A C 1
ATOM 4292 O O . GLU A 1 540 ? 26.839 12.532 -8.400 1.00 89.12 540 GLU A O 1
ATOM 4297 N N . GLU A 1 541 ? 28.971 13.233 -8.250 1.00 88.12 541 GLU A N 1
ATOM 4298 C CA . GLU A 1 541 ? 28.863 14.239 -9.301 1.00 88.12 541 GLU A CA 1
ATOM 4299 C C . GLU A 1 541 ? 29.153 13.626 -10.673 1.00 88.12 541 GLU A C 1
ATOM 4301 O O . GLU A 1 541 ? 29.990 12.733 -10.821 1.00 88.12 541 GLU A O 1
ATOM 4306 N N . ALA A 1 542 ? 28.453 14.111 -11.698 1.00 91.31 542 ALA A N 1
ATOM 4307 C CA . ALA A 1 542 ? 28.715 13.699 -13.067 1.00 91.31 542 ALA A CA 1
ATOM 4308 C C . ALA A 1 542 ? 30.109 14.165 -13.516 1.00 91.31 542 ALA A C 1
ATOM 4310 O O . ALA A 1 542 ? 30.493 15.314 -13.316 1.00 91.31 542 ALA A O 1
ATOM 4311 N N . THR A 1 543 ? 30.845 13.278 -14.182 1.00 92.31 543 THR A N 1
ATOM 4312 C CA . THR A 1 543 ? 32.159 13.574 -14.771 1.00 92.31 543 THR A CA 1
ATOM 4313 C C . THR A 1 543 ? 32.060 14.000 -16.236 1.00 92.31 543 THR A C 1
ATOM 4315 O O . THR A 1 543 ? 33.060 14.392 -16.829 1.00 92.31 543 THR A O 1
ATOM 4318 N N . THR A 1 544 ? 30.881 13.873 -16.853 1.00 91.50 544 THR A N 1
ATOM 4319 C CA . THR A 1 544 ? 30.613 14.291 -18.236 1.00 91.50 544 THR A CA 1
ATOM 4320 C C . THR A 1 544 ? 29.564 15.395 -18.278 1.00 91.50 544 THR A C 1
ATOM 4322 O O . THR A 1 544 ? 28.674 15.449 -17.428 1.00 91.50 544 THR A O 1
ATOM 4325 N N . GLU A 1 545 ? 29.605 16.227 -19.319 1.00 91.62 545 GLU A N 1
ATOM 4326 C CA . GLU A 1 545 ? 28.521 17.171 -19.589 1.00 91.62 545 GLU A CA 1
ATOM 4327 C C . GLU A 1 545 ? 27.249 16.432 -20.031 1.00 91.62 545 GLU A C 1
ATOM 4329 O O . GLU A 1 545 ? 27.309 15.433 -20.752 1.00 91.62 545 GLU A O 1
ATOM 4334 N N . GLY A 1 546 ? 26.090 16.911 -19.576 1.00 93.31 546 GLY A N 1
ATOM 4335 C CA . GLY A 1 546 ? 24.790 16.379 -19.976 1.00 93.31 546 GLY A CA 1
ATOM 4336 C C . GLY A 1 546 ? 24.271 16.991 -21.273 1.00 93.31 546 GLY A C 1
ATOM 4337 O O . GLY A 1 546 ? 24.505 18.165 -21.542 1.00 93.31 546 GLY A O 1
ATOM 4338 N N . ASN A 1 547 ? 23.487 16.232 -22.040 1.00 94.88 547 ASN A N 1
ATOM 4339 C CA . ASN A 1 547 ? 22.818 16.731 -23.252 1.00 94.88 547 ASN A CA 1
ATOM 4340 C C . ASN A 1 547 ? 21.421 17.331 -22.983 1.00 94.88 547 ASN A C 1
ATOM 4342 O O . ASN A 1 547 ? 20.751 17.816 -23.903 1.00 94.88 547 ASN A O 1
ATOM 4346 N N . CYS A 1 548 ? 20.940 17.274 -21.735 1.00 94.00 548 CYS A N 1
ATOM 4347 C CA . CYS A 1 548 ? 19.705 17.913 -21.295 1.00 94.00 548 CYS A CA 1
ATOM 4348 C C . CYS A 1 548 ? 19.700 18.161 -19.776 1.00 94.00 548 CYS A C 1
ATOM 4350 O O . CYS A 1 548 ? 19.393 17.259 -18.993 1.00 94.00 548 CYS A O 1
ATOM 4352 N N . PHE A 1 549 ? 19.902 19.414 -19.360 1.00 90.81 549 PHE A N 1
ATOM 4353 C CA . PHE A 1 549 ? 19.872 19.798 -17.940 1.00 90.81 549 PHE A CA 1
ATOM 4354 C C . PHE A 1 549 ? 18.485 19.637 -17.286 1.00 90.81 549 PHE A C 1
ATOM 4356 O O . PHE A 1 549 ? 18.358 19.555 -16.070 1.00 90.81 549 PHE A O 1
ATOM 4363 N N . ARG A 1 550 ? 17.407 19.575 -18.086 1.00 90.75 550 ARG A N 1
ATOM 4364 C CA . ARG A 1 550 ? 16.035 19.340 -17.589 1.00 90.75 550 ARG A CA 1
ATOM 4365 C C . ARG A 1 550 ? 15.712 17.853 -17.397 1.00 90.75 550 ARG A C 1
ATOM 4367 O O . ARG A 1 550 ? 14.585 17.540 -17.026 1.00 90.75 550 ARG A O 1
ATOM 4374 N N . THR A 1 551 ? 16.655 16.928 -17.619 1.00 91.69 551 THR A N 1
ATOM 4375 C CA . THR A 1 551 ? 16.428 15.474 -17.452 1.00 91.69 551 THR A CA 1
ATOM 4376 C C . THR A 1 551 ? 15.791 15.094 -16.105 1.00 91.69 551 THR A C 1
ATOM 4378 O O . THR A 1 551 ? 14.894 14.248 -16.119 1.00 91.69 551 THR A O 1
ATOM 4381 N N . PRO A 1 552 ? 16.175 15.684 -14.953 1.00 89.44 552 PRO A N 1
ATOM 4382 C CA . PRO A 1 552 ? 15.542 15.351 -13.676 1.00 89.44 552 PRO A CA 1
ATOM 4383 C C . PRO A 1 552 ? 14.031 15.630 -13.643 1.00 89.44 552 PRO A C 1
ATOM 4385 O O . PRO A 1 552 ? 13.291 14.850 -13.055 1.00 89.44 552 PRO A O 1
ATOM 4388 N N . LEU A 1 553 ? 13.567 16.677 -14.334 1.00 90.56 553 LEU A N 1
ATOM 4389 C CA . LEU A 1 553 ? 12.150 17.047 -14.398 1.00 90.56 553 LEU A CA 1
ATOM 4390 C C . LEU A 1 553 ? 11.315 16.023 -15.187 1.00 90.56 553 LEU A C 1
ATOM 4392 O O . LEU A 1 553 ? 10.203 15.694 -14.789 1.00 90.56 553 LEU A O 1
ATOM 4396 N N . PHE A 1 554 ? 11.863 15.469 -16.278 1.00 90.81 554 PHE A N 1
ATOM 4397 C CA . PHE A 1 554 ? 11.199 14.388 -17.023 1.00 90.81 554 PHE A CA 1
ATOM 4398 C C . PHE A 1 554 ? 11.025 13.129 -16.169 1.00 90.81 554 PHE A C 1
ATOM 4400 O O . PHE A 1 554 ? 9.980 12.488 -16.241 1.00 90.81 554 PHE A O 1
ATOM 4407 N N . ARG A 1 555 ? 12.042 12.778 -15.367 1.00 88.88 555 ARG A N 1
ATOM 4408 C CA . ARG A 1 555 ? 11.974 11.629 -14.454 1.00 88.88 555 ARG A CA 1
ATOM 4409 C C . ARG A 1 555 ? 10.887 11.815 -13.400 1.00 88.88 555 ARG A C 1
ATOM 4411 O O . ARG A 1 555 ? 10.096 10.907 -13.197 1.00 88.88 555 ARG A O 1
ATOM 4418 N N . GLU A 1 556 ? 10.800 12.997 -12.801 1.00 89.62 556 GLU A N 1
ATOM 4419 C CA . GLU A 1 556 ? 9.799 13.282 -11.766 1.00 89.62 556 GLU A CA 1
ATOM 4420 C C . GLU A 1 556 ? 8.367 13.240 -12.298 1.00 89.62 556 GLU A C 1
ATOM 4422 O O . GLU A 1 556 ? 7.502 12.646 -11.665 1.00 89.62 556 GLU A O 1
ATOM 4427 N N . LEU A 1 557 ? 8.103 13.784 -13.489 1.00 88.94 557 LEU A N 1
ATOM 4428 C CA . LEU A 1 557 ? 6.769 13.660 -14.087 1.00 88.94 557 LEU A CA 1
ATOM 4429 C C . LEU A 1 557 ? 6.434 12.217 -14.493 1.00 88.94 557 LEU A C 1
ATOM 4431 O O . LEU A 1 557 ? 5.277 11.809 -14.402 1.00 88.94 557 LEU A O 1
ATOM 4435 N N . GLN A 1 558 ? 7.430 11.433 -14.920 1.00 87.38 558 GLN A N 1
ATOM 4436 C CA . GLN A 1 558 ? 7.239 10.009 -15.196 1.00 87.38 558 GLN A CA 1
ATOM 4437 C C . GLN A 1 558 ? 6.900 9.232 -13.914 1.00 87.38 558 GLN A C 1
ATOM 4439 O O . GLN A 1 558 ? 6.011 8.386 -13.942 1.00 87.38 558 GLN A O 1
ATOM 4444 N N . GLU A 1 559 ? 7.544 9.551 -12.786 1.00 88.50 559 GLU A N 1
ATOM 4445 C CA . GLU A 1 559 ? 7.214 8.994 -11.463 1.00 88.50 559 GLU A CA 1
ATOM 4446 C C . GLU A 1 559 ? 5.790 9.358 -11.016 1.00 88.50 559 GLU A C 1
ATOM 4448 O O . GLU A 1 559 ? 5.157 8.573 -10.318 1.00 88.50 559 GLU A O 1
ATOM 4453 N N . LYS A 1 560 ? 5.257 10.502 -11.465 1.00 89.06 560 LYS A N 1
ATOM 4454 C CA . LYS A 1 560 ? 3.864 10.932 -11.246 1.00 89.06 560 LYS A CA 1
ATOM 4455 C C . LYS A 1 560 ? 2.860 10.332 -12.244 1.00 89.06 560 LYS A C 1
ATOM 4457 O O . LYS A 1 560 ? 1.674 10.652 -12.174 1.00 89.06 560 LYS A O 1
ATOM 4462 N N . ASN A 1 561 ? 3.311 9.445 -13.135 1.00 90.00 561 ASN A N 1
ATOM 4463 C CA . ASN A 1 561 ? 2.508 8.815 -14.188 1.00 90.00 561 ASN A CA 1
ATOM 4464 C C . ASN A 1 561 ? 1.803 9.830 -15.112 1.00 90.00 561 ASN A C 1
ATOM 4466 O O . ASN A 1 561 ? 0.668 9.624 -15.537 1.00 90.00 561 ASN A O 1
ATOM 4470 N N . ILE A 1 562 ? 2.470 10.948 -15.418 1.00 86.00 562 ILE A N 1
ATOM 4471 C CA . ILE A 1 562 ? 1.937 11.964 -16.333 1.00 86.00 562 ILE A CA 1
ATOM 4472 C C . ILE A 1 562 ? 2.251 11.564 -17.787 1.00 86.00 562 ILE A C 1
ATOM 4474 O O . ILE A 1 562 ? 3.432 11.417 -18.137 1.00 86.00 562 ILE A O 1
ATOM 4478 N N . PRO A 1 563 ? 1.234 11.396 -18.657 1.00 75.69 563 PRO A N 1
ATOM 4479 C CA . PRO A 1 563 ? 1.442 11.003 -20.049 1.00 75.69 563 PRO A CA 1
ATOM 4480 C C . PRO A 1 563 ? 2.079 12.128 -20.885 1.00 75.69 563 PRO A C 1
ATOM 4482 O O . PRO A 1 563 ? 2.110 13.291 -20.492 1.00 75.69 563 PRO A O 1
ATOM 4485 N N . ASN A 1 564 ? 2.590 11.779 -22.071 1.00 71.50 564 ASN A N 1
ATOM 4486 C CA . ASN A 1 564 ? 2.991 12.715 -23.139 1.00 71.50 564 ASN A CA 1
ATOM 4487 C C . ASN A 1 564 ? 4.070 13.760 -22.797 1.00 71.50 564 ASN A C 1
ATOM 4489 O O . ASN A 1 564 ? 4.301 14.713 -23.539 1.00 71.50 564 ASN A O 1
ATOM 4493 N N . THR A 1 565 ? 4.839 13.553 -21.732 1.00 74.81 565 THR A N 1
ATOM 4494 C CA . THR A 1 565 ? 5.848 14.530 -21.295 1.00 74.81 565 THR A CA 1
ATOM 4495 C C . THR A 1 565 ? 7.106 14.568 -22.161 1.00 74.81 565 THR A C 1
ATOM 4497 O O . THR A 1 565 ? 7.872 15.521 -22.052 1.00 74.81 565 THR A O 1
ATOM 4500 N N . GLN A 1 566 ? 7.349 13.577 -23.028 1.00 76.75 566 GLN A N 1
ATOM 4501 C CA . GLN A 1 566 ? 8.626 13.405 -23.743 1.00 76.75 566 GLN A CA 1
ATOM 4502 C C . GLN A 1 566 ? 8.595 13.706 -25.250 1.00 76.75 566 GLN A C 1
ATOM 4504 O O . GLN A 1 566 ? 9.672 13.734 -25.863 1.00 76.75 566 GLN A O 1
ATOM 4509 N N . GLY A 1 567 ? 7.407 13.925 -25.823 1.00 74.56 567 GLY A N 1
ATOM 4510 C CA . GLY A 1 567 ? 7.182 14.090 -27.262 1.00 74.56 567 GLY A CA 1
ATOM 4511 C C . GLY A 1 567 ? 7.710 15.402 -27.851 1.00 74.56 567 GLY A C 1
ATOM 4512 O O . GLY A 1 567 ? 8.334 16.231 -27.173 1.00 74.56 567 GLY A O 1
ATOM 4513 N N . CYS A 1 568 ? 7.462 15.605 -29.147 1.00 70.12 568 CYS A N 1
ATOM 4514 C CA . CYS A 1 568 ? 7.901 16.797 -29.871 1.00 70.12 568 CYS A CA 1
ATOM 4515 C C . CYS A 1 568 ? 7.329 18.092 -29.264 1.00 70.12 568 CYS A C 1
ATOM 4517 O O . CYS A 1 568 ? 8.085 19.064 -29.154 1.00 70.12 568 CYS A O 1
ATOM 4519 N N . GLU A 1 569 ? 6.097 18.042 -28.757 1.00 74.75 569 GLU A N 1
ATOM 4520 C CA . GLU A 1 569 ? 5.349 19.137 -28.120 1.00 74.75 569 GLU A CA 1
ATOM 4521 C C . GLU A 1 569 ? 5.484 19.200 -26.590 1.00 74.75 569 GLU A C 1
ATOM 4523 O O . GLU A 1 569 ? 4.793 19.976 -25.945 1.00 74.75 569 GLU A O 1
ATOM 4528 N N . SER A 1 570 ? 6.410 18.436 -25.998 1.00 84.44 570 SER A N 1
ATOM 4529 C CA . SER A 1 570 ? 6.653 18.418 -24.547 1.00 84.44 570 SER A CA 1
ATOM 4530 C C . SER A 1 570 ? 6.676 19.832 -23.928 1.00 84.44 570 SER A C 1
ATOM 4532 O O . SER A 1 570 ? 7.550 20.627 -24.305 1.00 84.44 570 SER A O 1
ATOM 4534 N N . PRO A 1 571 ? 5.820 20.145 -22.933 1.00 84.12 571 PRO A N 1
ATOM 4535 C CA . PRO A 1 571 ? 5.780 21.472 -22.308 1.00 84.12 571 PRO A CA 1
ATOM 4536 C C . PRO A 1 571 ? 7.100 21.808 -21.595 1.00 84.12 571 PRO A C 1
ATOM 4538 O O . PRO A 1 571 ? 7.575 22.941 -21.642 1.00 84.12 571 PRO A O 1
ATOM 4541 N N . ILE A 1 572 ? 7.801 20.790 -21.078 1.00 89.50 572 ILE A N 1
ATOM 4542 C CA . ILE A 1 572 ? 9.164 20.919 -20.536 1.00 89.50 572 ILE A CA 1
ATOM 4543 C C . ILE A 1 572 ? 10.148 21.414 -21.606 1.00 89.50 572 ILE A C 1
ATOM 4545 O O . ILE A 1 572 ? 11.080 22.171 -21.326 1.00 89.50 572 ILE A O 1
ATOM 4549 N N . CYS A 1 573 ? 9.998 20.966 -22.849 1.00 89.50 573 CYS A N 1
ATOM 4550 C CA . CYS A 1 573 ? 10.827 21.470 -23.936 1.00 89.50 573 CYS A CA 1
ATOM 4551 C C . CYS A 1 573 ? 10.431 22.901 -24.323 1.00 89.50 573 CYS A C 1
ATOM 4553 O O . CYS A 1 573 ? 11.332 23.695 -24.581 1.00 89.50 573 CYS A O 1
ATOM 4555 N N . GLN A 1 574 ? 9.138 23.241 -24.326 1.00 87.56 574 GLN A N 1
ATOM 4556 C CA . GLN A 1 574 ? 8.647 24.580 -24.689 1.00 87.56 574 GLN A CA 1
ATOM 4557 C C . GLN A 1 574 ? 9.105 25.672 -23.710 1.00 87.56 574 GLN A C 1
ATOM 4559 O O . GLN A 1 574 ? 9.549 26.731 -24.148 1.00 87.56 574 GLN A O 1
ATOM 4564 N N . GLY A 1 575 ? 9.128 25.384 -22.405 1.00 86.75 575 GLY A N 1
ATOM 4565 C CA . GLY A 1 575 ? 9.674 26.302 -21.391 1.00 86.75 575 GLY A CA 1
ATOM 4566 C C . GLY A 1 575 ? 11.211 26.353 -21.340 1.00 86.75 575 GLY A C 1
ATOM 4567 O O . GLY A 1 575 ? 11.802 27.040 -20.506 1.00 86.75 575 GLY A O 1
ATOM 4568 N N . CYS A 1 576 ? 11.916 25.592 -22.188 1.00 89.06 576 CYS A N 1
ATOM 4569 C CA . CYS A 1 576 ? 13.376 25.555 -22.171 1.00 89.06 576 CYS A CA 1
ATOM 4570 C C . CYS A 1 576 ? 13.976 26.718 -22.970 1.00 89.06 576 CYS A C 1
ATOM 4572 O O . CYS A 1 576 ? 13.809 26.809 -24.186 1.00 89.06 576 CYS A O 1
ATOM 4574 N N . HIS A 1 577 ? 14.805 27.539 -22.318 1.00 88.88 577 HIS A N 1
ATOM 4575 C CA . HIS A 1 577 ? 15.508 28.648 -22.976 1.00 88.88 577 HIS A CA 1
ATOM 4576 C C . HIS A 1 577 ? 16.489 28.209 -24.084 1.00 88.88 577 HIS A C 1
ATOM 4578 O O . HIS A 1 577 ? 16.890 29.031 -24.904 1.00 88.88 577 HIS A O 1
ATOM 4584 N N . LEU A 1 578 ? 16.869 26.924 -24.126 1.00 90.75 578 LEU A N 1
ATOM 4585 C CA . LEU A 1 578 ? 17.779 26.343 -25.123 1.00 90.75 578 LEU A CA 1
ATOM 4586 C C . LEU A 1 578 ? 17.055 25.508 -26.188 1.00 90.75 578 LEU A C 1
ATOM 4588 O O . LEU A 1 578 ? 17.717 24.796 -26.937 1.00 90.75 578 LEU A O 1
ATOM 4592 N N . LEU A 1 579 ? 15.719 25.563 -26.286 1.00 90.56 579 LEU A N 1
ATOM 4593 C CA . LEU A 1 579 ? 14.951 24.735 -27.228 1.00 90.56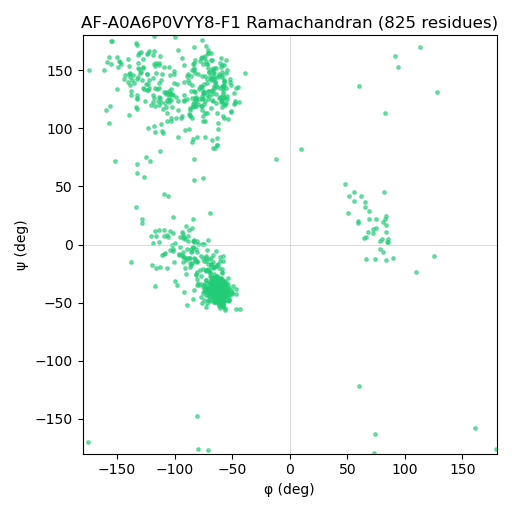 579 LEU A CA 1
ATOM 4594 C C . LEU A 1 579 ? 15.443 24.861 -28.677 1.00 90.56 579 LEU A C 1
ATOM 4596 O O . LEU A 1 579 ? 15.661 23.844 -29.334 1.00 90.56 579 LEU A O 1
ATOM 4600 N N . HIS A 1 580 ? 15.627 26.091 -29.167 1.00 90.94 580 HIS A N 1
ATOM 4601 C CA . HIS A 1 580 ? 16.070 26.330 -30.543 1.00 90.94 580 HIS A CA 1
ATOM 4602 C C . HIS A 1 580 ? 17.480 25.785 -30.794 1.00 90.94 580 HIS A C 1
ATOM 4604 O O . HIS A 1 580 ? 17.686 25.086 -31.781 1.00 90.94 580 HIS A O 1
ATOM 4610 N N . ALA A 1 581 ? 18.418 26.030 -29.873 1.00 93.56 581 ALA A N 1
ATOM 4611 C CA . ALA A 1 581 ? 19.779 25.502 -29.969 1.00 93.56 581 ALA A CA 1
ATOM 4612 C C . ALA A 1 581 ? 19.788 23.963 -29.920 1.00 93.56 581 ALA A C 1
ATOM 4614 O O . ALA A 1 581 ? 20.383 23.323 -30.773 1.00 93.56 581 ALA A O 1
ATOM 4615 N N . CYS A 1 582 ? 19.022 23.360 -29.006 1.00 93.94 582 CYS A N 1
ATOM 4616 C CA . CYS A 1 582 ? 18.908 21.908 -28.828 1.00 93.94 582 CYS A CA 1
ATOM 4617 C C . CYS A 1 582 ? 18.406 21.159 -30.073 1.00 93.94 582 CYS A C 1
ATOM 4619 O O . CYS A 1 582 ? 18.660 19.964 -30.201 1.00 93.94 582 CYS A O 1
ATOM 4621 N N . ARG A 1 583 ? 17.685 21.832 -30.981 1.00 92.50 583 ARG A N 1
ATOM 4622 C CA . ARG A 1 583 ? 17.233 21.248 -32.255 1.00 92.50 583 ARG A CA 1
ATOM 4623 C C . ARG A 1 583 ? 18.317 21.239 -33.338 1.00 92.50 583 ARG A C 1
ATOM 4625 O O . ARG A 1 583 ? 18.209 20.431 -34.250 1.00 92.50 583 ARG A O 1
ATOM 4632 N N . GLY A 1 584 ? 19.314 22.122 -33.261 1.00 94.12 584 GLY A N 1
ATOM 4633 C CA . GLY A 1 584 ? 20.308 22.315 -34.326 1.00 94.12 584 GLY A CA 1
ATOM 4634 C C . GLY A 1 584 ? 21.761 22.043 -33.935 1.00 94.12 584 GLY A C 1
ATOM 4635 O O . GLY A 1 584 ? 22.593 21.889 -34.821 1.00 94.12 584 GLY A O 1
ATOM 4636 N N . SER A 1 585 ? 22.081 22.004 -32.641 1.00 95.56 585 SER A N 1
ATOM 4637 C CA . SER A 1 585 ? 23.435 21.778 -32.133 1.00 95.56 585 SER A CA 1
ATOM 4638 C C . SER A 1 585 ? 23.416 21.193 -30.718 1.00 95.56 585 SER A C 1
ATOM 4640 O O . SER A 1 585 ? 22.362 21.087 -30.084 1.00 95.56 585 SER A O 1
ATOM 4642 N N . SER A 1 586 ? 24.603 20.863 -30.207 1.00 94.62 586 SER A N 1
ATOM 4643 C CA . SER A 1 586 ? 24.808 20.305 -28.866 1.00 94.62 586 SER A CA 1
ATOM 4644 C C . SER A 1 586 ? 25.855 21.101 -28.089 1.00 94.62 586 SER A C 1
ATOM 4646 O O . SER A 1 586 ? 26.748 21.710 -28.680 1.00 94.62 586 SER A O 1
ATOM 4648 N N . GLY A 1 587 ? 25.749 21.100 -26.763 1.00 92.06 587 GLY A N 1
ATOM 4649 C CA . GLY A 1 587 ? 26.707 21.723 -25.853 1.00 92.06 587 GLY A CA 1
ATOM 4650 C C . GLY A 1 587 ? 26.361 21.448 -24.389 1.00 92.06 587 GLY A C 1
ATOM 4651 O O . GLY A 1 587 ? 25.472 20.656 -24.090 1.00 92.06 587 GLY A O 1
ATOM 4652 N N . SER A 1 588 ? 27.038 22.124 -23.461 1.00 88.62 588 SER A N 1
ATOM 4653 C CA . SER A 1 588 ? 26.860 21.891 -22.021 1.00 88.62 588 SER A CA 1
ATOM 4654 C C . SER A 1 588 ? 25.398 22.076 -21.576 1.00 88.62 588 SER A C 1
ATOM 4656 O O . SER A 1 588 ? 24.863 23.190 -21.566 1.00 88.62 588 SER A O 1
ATOM 4658 N N . GLY A 1 589 ? 24.723 20.972 -21.245 1.00 90.00 589 GLY A N 1
ATOM 4659 C CA . GLY A 1 589 ? 23.337 20.935 -20.774 1.00 90.00 589 GLY A CA 1
ATOM 4660 C C . GLY A 1 589 ? 22.255 20.903 -21.864 1.00 90.00 589 GLY A C 1
ATOM 4661 O O . GLY A 1 589 ? 21.071 20.914 -21.518 1.00 90.00 589 GLY A O 1
ATOM 4662 N N . TYR A 1 590 ? 22.589 20.865 -23.158 1.00 94.06 590 TYR A N 1
ATOM 4663 C CA . TYR A 1 590 ? 21.602 20.844 -24.251 1.00 94.06 590 TYR A CA 1
ATOM 4664 C C . TYR A 1 590 ? 22.110 20.096 -25.495 1.00 94.06 590 TYR A C 1
ATOM 4666 O O . TYR A 1 590 ? 23.305 19.925 -25.684 1.00 94.06 590 TYR A O 1
ATOM 4674 N N . GLY A 1 591 ? 21.202 19.683 -26.381 1.00 95.19 591 GLY A N 1
ATOM 4675 C CA . GLY A 1 591 ? 21.566 19.005 -27.634 1.00 95.19 591 GLY A CA 1
ATOM 4676 C C . GLY A 1 591 ? 20.892 17.662 -27.847 1.00 95.19 591 GLY A C 1
ATOM 4677 O O . GLY A 1 591 ? 20.911 17.149 -28.957 1.00 95.19 591 GLY A O 1
ATOM 4678 N N . PHE A 1 592 ? 20.207 17.123 -26.834 1.00 95.12 592 PHE A N 1
ATOM 4679 C CA . PHE A 1 592 ? 19.527 15.830 -26.938 1.00 95.12 592 PHE A CA 1
ATOM 4680 C C . PHE A 1 592 ? 18.687 15.653 -28.218 1.00 95.12 592 PHE A C 1
ATOM 4682 O O . PHE A 1 592 ? 18.707 14.578 -28.811 1.00 95.12 592 PHE A O 1
ATOM 4689 N N . ARG A 1 593 ? 17.923 16.673 -28.644 1.00 92.62 593 ARG A N 1
ATOM 4690 C CA . ARG A 1 593 ? 17.062 16.552 -29.835 1.00 92.62 593 ARG A CA 1
ATOM 4691 C C . ARG A 1 593 ? 17.891 16.433 -31.114 1.00 92.62 593 ARG A C 1
ATOM 4693 O O . ARG A 1 593 ? 17.589 15.561 -31.922 1.00 92.62 593 ARG A O 1
ATOM 4700 N N . HIS A 1 594 ? 18.923 17.259 -31.255 1.00 95.00 594 HIS A N 1
ATOM 4701 C CA . HIS A 1 594 ? 19.878 17.189 -32.354 1.00 95.00 594 HIS A CA 1
ATOM 4702 C C . HIS A 1 594 ? 20.625 15.846 -32.358 1.00 95.00 594 HIS A C 1
ATOM 4704 O O . HIS A 1 594 ? 20.552 15.112 -33.336 1.00 95.00 594 HIS A O 1
ATOM 4710 N N . GLU A 1 595 ? 21.235 15.450 -31.236 1.00 95.56 595 GLU A N 1
ATOM 4711 C CA . GLU A 1 595 ? 21.961 14.175 -31.113 1.00 95.56 595 GLU A CA 1
ATOM 4712 C C . GLU A 1 595 ? 21.080 12.965 -31.437 1.00 95.56 595 GLU A C 1
ATOM 4714 O O . GLU A 1 595 ? 21.514 12.031 -32.113 1.00 95.56 595 GLU A O 1
ATOM 4719 N N . ARG A 1 596 ? 19.824 12.968 -30.971 1.00 94.19 596 ARG A N 1
ATOM 4720 C CA . ARG A 1 596 ? 18.870 11.891 -31.249 1.00 94.19 596 ARG A CA 1
ATOM 4721 C C . ARG A 1 596 ? 18.479 11.851 -32.718 1.00 94.19 596 ARG A C 1
ATOM 4723 O O . ARG A 1 596 ? 18.391 10.759 -33.271 1.00 94.19 596 ARG A O 1
ATOM 4730 N N . GLN A 1 597 ? 18.266 13.007 -33.342 1.00 93.12 597 GLN A N 1
ATOM 4731 C CA . GLN A 1 597 ? 17.995 13.091 -34.773 1.00 93.12 597 GLN A CA 1
ATOM 4732 C C . GLN A 1 597 ? 19.176 12.558 -35.590 1.00 93.12 597 GLN A C 1
ATOM 4734 O O . GLN A 1 597 ? 18.959 11.740 -36.479 1.00 93.12 597 GLN A O 1
ATOM 4739 N N . GLU A 1 598 ? 20.408 12.968 -35.276 1.00 95.50 598 GLU A N 1
ATOM 4740 C CA . GLU A 1 598 ? 21.606 12.478 -35.968 1.00 95.50 598 GLU A CA 1
ATOM 4741 C C . GLU A 1 598 ? 21.795 10.973 -35.775 1.00 95.50 598 GLU A C 1
ATOM 4743 O O . GLU A 1 598 ? 22.054 10.262 -36.743 1.00 95.50 598 GLU A O 1
ATOM 4748 N N . SER A 1 599 ? 21.571 10.468 -34.557 1.00 95.00 599 SER A N 1
ATOM 4749 C CA . SER A 1 599 ? 21.647 9.031 -34.281 1.00 95.00 599 SER A CA 1
ATOM 4750 C C . SER A 1 599 ? 20.687 8.245 -35.176 1.00 95.00 599 SER A C 1
ATOM 4752 O O . SER A 1 599 ? 21.104 7.287 -35.809 1.00 95.00 599 SER A O 1
ATOM 4754 N N . LEU A 1 600 ? 19.418 8.663 -35.274 1.00 94.44 600 LEU A N 1
ATOM 4755 C CA . LEU A 1 600 ? 18.370 7.946 -36.020 1.00 94.44 600 LEU A CA 1
ATOM 4756 C C . LEU A 1 600 ? 18.560 7.952 -37.550 1.00 94.44 600 LEU A C 1
ATOM 4758 O O . LEU A 1 600 ? 17.883 7.197 -38.247 1.00 94.44 600 LEU A O 1
ATOM 4762 N N . LYS A 1 601 ? 19.481 8.764 -38.087 1.00 94.31 601 LYS A N 1
ATOM 4763 C CA . LYS A 1 601 ? 19.862 8.716 -39.509 1.00 94.31 601 LYS A CA 1
ATOM 4764 C C . LYS A 1 601 ? 20.756 7.518 -39.842 1.00 94.31 601 LYS A C 1
ATOM 4766 O O . LYS A 1 601 ? 20.854 7.156 -41.010 1.00 94.31 601 LYS A O 1
ATOM 4771 N N . CYS A 1 602 ? 21.427 6.921 -38.855 1.00 96.19 602 CYS A N 1
ATOM 4772 C CA . CYS A 1 602 ? 22.334 5.799 -39.084 1.00 96.19 602 CYS A CA 1
ATOM 4773 C C . CYS A 1 602 ? 21.579 4.516 -39.472 1.00 96.19 602 CYS A C 1
ATOM 4775 O O . CYS A 1 602 ? 20.482 4.252 -38.984 1.00 96.19 602 CYS A O 1
ATOM 4777 N N . SER A 1 603 ? 22.213 3.680 -40.299 1.00 96.75 603 SER A N 1
ATOM 4778 C CA . SER A 1 603 ? 21.650 2.403 -40.761 1.00 96.75 603 SER A CA 1
ATOM 4779 C C . SER A 1 603 ? 21.818 1.248 -39.762 1.00 96.75 603 SER A C 1
ATOM 4781 O O . SER A 1 603 ? 21.190 0.205 -39.898 1.00 96.75 603 SER A O 1
ATOM 4783 N N . ARG A 1 604 ? 22.641 1.413 -38.720 1.00 98.06 604 ARG A N 1
ATOM 4784 C CA . ARG A 1 604 ? 22.817 0.432 -37.636 1.00 98.06 604 ARG A CA 1
ATOM 4785 C C . ARG A 1 604 ? 22.737 1.126 -36.287 1.00 98.06 604 ARG A C 1
ATOM 4787 O O . ARG A 1 604 ? 23.576 1.972 -35.973 1.00 98.06 604 ARG A O 1
ATOM 4794 N N . LEU A 1 605 ? 21.729 0.773 -35.496 1.00 97.81 605 LEU A N 1
ATOM 4795 C CA . LEU A 1 605 ? 21.345 1.473 -34.270 1.00 97.81 605 LEU A CA 1
ATOM 4796 C C . LEU A 1 605 ? 21.352 0.524 -33.079 1.00 97.81 605 LEU A C 1
ATOM 4798 O O . LEU A 1 605 ? 20.770 -0.550 -33.152 1.00 97.81 605 LEU A O 1
ATOM 4802 N N . ARG A 1 606 ? 21.956 0.914 -31.955 1.00 97.25 606 ARG A N 1
ATOM 4803 C CA . ARG A 1 606 ? 21.839 0.175 -30.687 1.00 97.25 606 ARG A CA 1
ATOM 4804 C C . ARG A 1 606 ? 21.084 0.986 -29.644 1.00 97.25 606 ARG A C 1
ATOM 4806 O O . ARG A 1 606 ? 21.356 2.172 -29.448 1.00 97.25 606 ARG A O 1
ATOM 4813 N N . ALA A 1 607 ? 20.143 0.358 -28.949 1.00 96.44 607 ALA A N 1
ATOM 4814 C CA . ALA A 1 607 ? 19.296 1.037 -27.971 1.00 96.44 607 ALA A CA 1
ATOM 4815 C C . ALA A 1 607 ? 18.722 0.063 -26.937 1.00 96.44 607 ALA A C 1
ATOM 4817 O O . ALA A 1 607 ? 18.633 -1.131 -27.184 1.00 96.44 607 ALA A O 1
ATOM 4818 N N . HIS A 1 608 ? 18.259 0.581 -25.800 1.00 94.88 608 HIS A N 1
ATOM 4819 C CA . HIS A 1 608 ? 17.237 -0.137 -25.038 1.00 94.88 608 HIS A CA 1
ATOM 4820 C C . HIS A 1 608 ? 15.905 -0.045 -25.806 1.00 94.88 608 HIS A C 1
ATOM 4822 O O . HIS A 1 608 ? 15.624 1.043 -26.322 1.00 94.88 608 HIS A O 1
ATOM 4828 N N . PRO A 1 609 ? 15.054 -1.088 -25.850 1.00 93.38 609 PRO A N 1
ATOM 4829 C CA . PRO A 1 609 ? 13.742 -1.018 -26.507 1.00 93.38 609 PRO A CA 1
ATOM 4830 C C . PRO A 1 609 ? 12.895 0.183 -26.065 1.00 93.38 609 PRO A C 1
ATOM 4832 O O . PRO A 1 609 ? 12.346 0.910 -26.889 1.00 93.38 609 PRO A O 1
ATOM 4835 N N . GLY A 1 610 ? 12.886 0.488 -24.764 1.00 89.94 610 GLY A N 1
ATOM 4836 C CA . GLY A 1 610 ? 12.179 1.655 -24.222 1.00 89.94 610 GLY A CA 1
ATOM 4837 C C . GLY A 1 610 ? 12.707 3.012 -24.717 1.00 89.94 610 GLY A C 1
ATOM 4838 O O . GLY A 1 610 ? 12.007 4.015 -24.623 1.00 89.94 610 GLY A O 1
ATOM 4839 N N . SER A 1 611 ? 13.924 3.063 -25.270 1.00 90.38 611 SER A N 1
ATOM 4840 C CA . SER A 1 611 ? 14.512 4.266 -25.880 1.00 90.38 611 SER A CA 1
ATOM 4841 C C . SER A 1 611 ? 14.268 4.368 -27.388 1.00 90.38 611 SER A C 1
ATOM 4843 O O . SER A 1 611 ? 14.605 5.407 -27.970 1.00 90.38 611 SER A O 1
ATOM 4845 N N . ALA A 1 612 ? 13.694 3.341 -28.022 1.00 91.50 612 ALA A N 1
ATOM 4846 C CA . ALA A 1 612 ? 13.267 3.401 -29.415 1.00 91.50 612 ALA A CA 1
ATOM 4847 C C . ALA A 1 612 ? 12.102 4.399 -29.583 1.00 91.50 612 ALA A C 1
ATOM 4849 O O . ALA A 1 612 ? 11.342 4.622 -28.628 1.00 91.50 612 ALA A O 1
ATOM 4850 N N . PRO A 1 613 ? 11.971 5.038 -30.758 1.00 91.00 613 PRO A N 1
ATOM 4851 C CA . PRO A 1 613 ? 10.761 5.772 -31.125 1.00 91.00 613 PRO A CA 1
ATOM 4852 C C . PRO A 1 613 ? 9.497 4.898 -31.041 1.00 91.00 613 PRO A C 1
ATOM 4854 O O . PRO A 1 613 ? 9.581 3.672 -31.075 1.00 91.00 613 PRO A O 1
ATOM 4857 N N . THR A 1 614 ? 8.329 5.526 -30.919 1.00 89.62 614 THR A N 1
ATOM 4858 C CA . THR A 1 614 ? 7.039 4.836 -31.073 1.00 89.62 614 THR A CA 1
ATOM 4859 C C . THR A 1 614 ? 6.754 4.592 -32.556 1.00 89.62 614 THR A C 1
ATOM 4861 O O . THR A 1 614 ? 7.335 5.249 -33.419 1.00 89.62 614 THR A O 1
ATOM 4864 N N . THR A 1 615 ? 5.852 3.660 -32.865 1.00 91.06 615 THR A N 1
ATOM 4865 C CA . THR A 1 615 ? 5.428 3.364 -34.247 1.00 91.06 615 THR A CA 1
ATOM 4866 C C . THR A 1 615 ? 4.616 4.493 -34.885 1.00 91.06 615 THR A C 1
ATOM 4868 O O . THR A 1 615 ? 4.465 4.524 -36.100 1.00 91.06 615 THR A O 1
ATOM 4871 N N . GLU A 1 616 ? 4.095 5.418 -34.077 1.00 87.25 616 GLU A N 1
ATOM 4872 C CA . GLU A 1 616 ? 3.424 6.640 -34.539 1.00 87.25 616 GLU A CA 1
ATOM 4873 C C . GLU A 1 616 ? 4.434 7.672 -35.061 1.00 87.25 616 GLU A C 1
ATOM 4875 O O . GLU A 1 616 ? 4.209 8.301 -36.091 1.00 87.25 616 GLU A O 1
ATOM 4880 N N . ASP A 1 617 ? 5.575 7.804 -34.376 1.00 84.69 617 ASP A N 1
ATOM 4881 C CA . ASP A 1 617 ? 6.606 8.802 -34.683 1.00 84.69 617 ASP A CA 1
ATOM 4882 C C . ASP A 1 617 ? 7.670 8.293 -35.672 1.00 84.69 617 ASP A C 1
ATOM 4884 O O . ASP A 1 617 ? 8.495 9.074 -36.158 1.00 84.69 617 ASP A O 1
ATOM 4888 N N . PHE A 1 618 ? 7.726 6.982 -35.927 1.00 90.44 618 PHE A N 1
ATOM 4889 C CA . PHE A 1 618 ? 8.796 6.357 -36.703 1.00 90.44 618 PHE A CA 1
ATOM 4890 C C . PHE A 1 618 ? 8.321 5.112 -37.455 1.00 90.44 618 PHE A C 1
ATOM 4892 O O . PHE A 1 618 ? 7.675 4.227 -36.894 1.00 90.44 618 PHE A O 1
ATOM 4899 N N . ASN A 1 619 ? 8.700 5.019 -38.730 1.00 93.69 619 ASN A N 1
ATOM 4900 C CA . ASN A 1 619 ? 8.371 3.881 -39.578 1.00 93.69 619 ASN A CA 1
ATOM 4901 C C . ASN A 1 619 ? 9.429 2.774 -39.446 1.00 93.69 619 ASN A C 1
ATOM 4903 O O . ASN A 1 619 ? 10.550 2.941 -39.914 1.00 93.69 619 ASN A O 1
ATOM 4907 N N . PHE A 1 620 ? 9.042 1.638 -38.864 1.00 96.19 620 PHE A N 1
ATOM 4908 C CA . PHE A 1 620 ? 9.901 0.457 -38.709 1.00 96.19 620 PHE A CA 1
ATOM 4909 C C . PHE A 1 620 ? 9.733 -0.594 -39.821 1.00 96.19 620 PHE A C 1
ATOM 4911 O O . PHE A 1 620 ? 10.444 -1.592 -39.814 1.00 96.19 620 PHE A O 1
ATOM 4918 N N . SER A 1 621 ? 8.832 -0.394 -40.793 1.00 94.88 621 SER A N 1
ATOM 4919 C CA . SER A 1 621 ? 8.456 -1.437 -41.774 1.00 94.88 621 SER A CA 1
ATOM 4920 C C . SER A 1 621 ? 9.595 -1.947 -42.662 1.00 94.88 621 SER A C 1
ATOM 4922 O O . SER A 1 621 ? 9.487 -3.040 -43.214 1.00 94.88 621 SER A O 1
ATOM 4924 N N . GLN A 1 622 ? 10.676 -1.175 -42.800 1.00 94.81 622 GLN A N 1
ATOM 4925 C CA . GLN A 1 622 ? 11.881 -1.548 -43.550 1.00 94.81 622 GLN A CA 1
ATOM 4926 C C . GLN A 1 622 ? 13.067 -1.895 -42.638 1.00 94.81 622 GLN A C 1
ATOM 4928 O O . GLN A 1 622 ? 14.179 -2.104 -43.124 1.00 94.81 622 GLN A O 1
ATOM 4933 N N . ASP A 1 623 ? 12.849 -1.987 -41.328 1.00 97.56 623 ASP A N 1
ATOM 4934 C CA . ASP A 1 623 ? 13.890 -2.229 -40.335 1.00 97.56 623 ASP A CA 1
ATOM 4935 C C . ASP A 1 623 ? 13.852 -3.684 -39.834 1.00 97.56 623 ASP A C 1
ATOM 4937 O O . ASP A 1 623 ? 12.785 -4.286 -39.692 1.00 97.56 623 ASP A O 1
ATOM 4941 N N . GLY A 1 624 ? 15.024 -4.239 -39.525 1.00 97.88 624 GLY A N 1
ATOM 4942 C CA . GLY A 1 624 ? 15.183 -5.537 -38.860 1.00 97.88 624 GLY A CA 1
ATOM 4943 C C . GLY A 1 624 ? 15.790 -5.383 -37.466 1.00 97.88 624 GLY A C 1
ATOM 4944 O O . GLY A 1 624 ? 16.490 -4.401 -37.204 1.00 97.88 624 GLY A O 1
ATOM 4945 N N . ALA A 1 625 ? 15.561 -6.336 -36.557 1.00 97.81 625 ALA A N 1
ATOM 4946 C CA . ALA A 1 625 ? 16.087 -6.237 -35.193 1.00 97.81 625 ALA A CA 1
ATOM 4947 C C . ALA A 1 625 ? 16.691 -7.518 -34.618 1.00 97.81 625 ALA A C 1
ATOM 4949 O O . ALA A 1 625 ? 16.145 -8.615 -34.720 1.00 97.81 625 ALA A O 1
ATOM 4950 N N . PHE A 1 626 ? 17.784 -7.333 -33.883 1.00 97.81 626 PHE A N 1
ATOM 4951 C CA . PHE A 1 626 ? 18.328 -8.279 -32.921 1.00 97.81 626 PHE A CA 1
ATOM 4952 C C . PHE A 1 626 ? 17.943 -7.847 -31.506 1.00 97.81 626 PHE A C 1
ATOM 4954 O O . PHE A 1 626 ? 18.189 -6.709 -31.111 1.00 97.81 626 PHE A O 1
ATOM 4961 N N . TRP A 1 627 ? 17.381 -8.767 -30.730 1.00 96.56 627 TRP A N 1
ATOM 4962 C CA . TRP A 1 627 ? 17.007 -8.560 -29.334 1.00 96.56 627 TRP A CA 1
ATOM 4963 C C . TRP A 1 627 ? 17.943 -9.379 -28.449 1.00 96.56 627 TRP A C 1
ATOM 4965 O O . TRP A 1 627 ? 17.745 -10.584 -28.272 1.00 96.56 627 TRP A O 1
ATOM 4975 N N . ASP A 1 628 ? 18.988 -8.732 -27.947 1.00 95.12 628 ASP A N 1
ATOM 4976 C CA . ASP A 1 628 ? 20.001 -9.344 -27.092 1.00 95.12 628 ASP A CA 1
ATOM 4977 C C . ASP A 1 628 ? 19.451 -9.575 -25.689 1.00 95.12 628 ASP A C 1
ATOM 4979 O O . ASP A 1 628 ? 18.857 -8.675 -25.095 1.00 95.12 628 ASP A O 1
ATOM 4983 N N . GLU A 1 629 ? 19.633 -10.791 -25.175 1.00 92.06 629 GLU A N 1
ATOM 4984 C CA . GLU A 1 629 ? 19.065 -11.223 -23.895 1.00 92.06 629 GLU A CA 1
ATOM 4985 C C . GLU A 1 629 ? 17.575 -10.865 -23.794 1.00 92.06 629 GLU A C 1
ATOM 4987 O O . GLU A 1 629 ? 17.135 -10.205 -22.853 1.00 92.06 629 GLU A O 1
ATOM 4992 N N . ALA A 1 630 ? 16.798 -11.266 -24.807 1.00 91.62 630 ALA A N 1
ATOM 4993 C CA . ALA A 1 630 ? 15.419 -10.825 -25.013 1.00 91.62 630 ALA A CA 1
ATOM 4994 C C . ALA A 1 630 ? 14.538 -10.874 -23.746 1.00 91.62 630 ALA A C 1
ATOM 4996 O O . ALA A 1 630 ? 13.767 -9.942 -23.519 1.00 91.62 630 ALA A O 1
ATOM 4997 N N . MET A 1 631 ? 14.671 -11.892 -22.881 1.00 89.25 631 MET A N 1
ATOM 4998 C CA . MET A 1 631 ? 13.893 -11.975 -21.633 1.00 89.25 631 MET A CA 1
ATOM 4999 C C . MET A 1 631 ? 14.246 -10.910 -20.585 1.00 89.25 631 MET A C 1
ATOM 5001 O O . MET A 1 631 ? 13.469 -10.692 -19.658 1.00 89.25 631 MET A O 1
ATOM 5005 N N . GLN A 1 632 ? 15.418 -10.287 -20.684 1.00 89.19 632 GLN A N 1
ATOM 5006 C CA . GLN A 1 632 ? 15.868 -9.239 -19.768 1.00 89.19 632 GLN A CA 1
ATOM 5007 C C . GLN A 1 632 ? 15.487 -7.827 -20.229 1.00 89.19 632 GLN A C 1
ATOM 5009 O O . GLN A 1 632 ? 15.487 -6.917 -19.403 1.00 89.19 632 GLN A O 1
ATOM 5014 N N . ILE A 1 633 ? 15.197 -7.631 -21.522 1.00 91.19 633 ILE A N 1
ATOM 5015 C CA . ILE A 1 633 ? 14.922 -6.307 -22.116 1.00 91.19 633 ILE A CA 1
ATOM 5016 C C . ILE A 1 633 ? 13.472 -6.125 -22.581 1.00 91.19 633 ILE A C 1
ATOM 5018 O O . ILE A 1 633 ? 13.019 -4.996 -22.788 1.00 91.19 633 ILE A O 1
ATOM 5022 N N . LEU A 1 634 ? 12.731 -7.218 -22.780 1.00 90.19 634 LEU A N 1
ATOM 5023 C CA . LEU A 1 634 ? 11.304 -7.158 -23.067 1.00 90.19 634 LEU A CA 1
ATOM 5024 C C . LEU A 1 634 ? 10.534 -6.932 -21.764 1.00 90.19 634 LEU A C 1
ATOM 5026 O O . LEU A 1 634 ? 10.585 -7.734 -20.837 1.00 90.19 634 LEU A O 1
ATOM 5030 N N . GLU A 1 635 ? 9.780 -5.836 -21.722 1.00 88.44 635 GLU A N 1
ATOM 5031 C CA . GLU A 1 635 ? 8.938 -5.444 -20.596 1.00 88.44 635 GLU A CA 1
ATOM 5032 C C . GLU A 1 635 ? 7.470 -5.544 -21.041 1.00 88.44 635 GLU A C 1
ATOM 5034 O O . GLU A 1 635 ? 6.873 -4.547 -21.447 1.00 88.44 635 GLU A O 1
ATOM 5039 N N . PRO A 1 636 ? 6.875 -6.753 -21.038 1.00 86.12 636 PRO A N 1
ATOM 5040 C CA . PRO A 1 636 ? 5.507 -6.961 -21.516 1.00 86.12 636 PRO A CA 1
ATOM 5041 C C . PRO A 1 636 ? 4.450 -6.398 -20.560 1.00 86.12 636 PRO A C 1
ATOM 5043 O O . PRO A 1 636 ? 3.274 -6.359 -20.909 1.00 86.12 636 PRO A O 1
ATOM 5046 N N . MET A 1 637 ? 4.850 -5.990 -19.353 1.00 88.31 637 MET A N 1
ATOM 5047 C CA . MET A 1 637 ? 3.982 -5.422 -18.326 1.00 88.31 637 MET A CA 1
ATOM 5048 C C . MET A 1 637 ? 4.550 -4.076 -17.880 1.00 88.31 637 MET A C 1
ATOM 5050 O O . MET A 1 637 ? 5.739 -3.971 -17.586 1.00 88.31 637 MET A O 1
ATOM 5054 N N . GLN A 1 638 ? 3.690 -3.070 -17.788 1.00 89.25 638 GLN A N 1
ATOM 5055 C CA . GLN A 1 638 ? 3.952 -1.825 -17.083 1.00 89.25 638 GLN A CA 1
ATOM 5056 C C . GLN A 1 638 ? 3.469 -1.948 -15.636 1.00 89.25 638 GLN A C 1
ATOM 5058 O O . GLN A 1 638 ? 2.582 -2.749 -15.331 1.00 89.25 638 GLN A O 1
ATOM 5063 N N . SER A 1 639 ? 4.068 -1.164 -14.741 1.00 92.69 639 SER A N 1
ATOM 5064 C CA . SER A 1 639 ? 3.673 -1.119 -13.338 1.00 92.69 639 SER A CA 1
ATOM 5065 C C . SER A 1 639 ? 3.601 0.301 -12.797 1.00 92.69 639 SER A C 1
ATOM 5067 O O . SER A 1 639 ? 4.453 1.126 -13.124 1.00 92.69 639 SER A O 1
ATOM 5069 N N . LEU A 1 640 ? 2.661 0.535 -11.887 1.00 94.81 640 LEU A N 1
ATOM 5070 C CA . LEU A 1 640 ? 2.532 1.759 -11.102 1.00 94.81 640 LEU A CA 1
ATOM 5071 C C . LEU A 1 640 ? 2.552 1.422 -9.619 1.00 94.81 640 LEU A C 1
ATOM 5073 O O . LEU A 1 640 ? 1.850 0.509 -9.197 1.00 94.81 640 LEU A O 1
ATOM 5077 N N . SER A 1 641 ? 3.344 2.153 -8.837 1.00 95.19 641 SER A N 1
ATOM 5078 C CA . SER A 1 641 ? 3.452 1.964 -7.389 1.00 95.19 641 SER A CA 1
ATOM 5079 C C . SER A 1 641 ? 2.798 3.125 -6.652 1.00 95.19 641 SER A C 1
ATOM 5081 O O . SER A 1 641 ? 3.090 4.276 -6.948 1.00 95.19 641 SER A O 1
ATOM 5083 N N . LEU A 1 642 ? 1.947 2.804 -5.683 1.00 95.81 642 LEU A N 1
ATOM 5084 C CA . LEU A 1 642 ? 1.133 3.732 -4.914 1.00 95.81 642 LEU A CA 1
ATOM 5085 C C . LEU A 1 642 ? 1.370 3.537 -3.415 1.00 95.81 642 LEU A C 1
ATOM 5087 O O . LEU A 1 642 ? 1.165 2.445 -2.873 1.00 95.81 642 LEU A O 1
ATOM 5091 N N . LYS A 1 643 ? 1.758 4.609 -2.730 1.00 94.56 643 LYS A N 1
ATOM 5092 C CA . LYS A 1 643 ? 1.946 4.665 -1.277 1.00 94.56 643 LYS A CA 1
ATOM 5093 C C . LYS A 1 643 ? 0.714 5.234 -0.578 1.00 94.56 643 LYS A C 1
ATOM 5095 O O . LYS A 1 643 ? -0.158 5.847 -1.187 1.00 94.56 643 LYS A O 1
ATOM 5100 N N . LEU A 1 644 ? 0.678 5.083 0.747 1.00 94.62 644 LEU A N 1
ATOM 5101 C CA . LEU A 1 644 ? -0.402 5.616 1.583 1.00 94.62 644 LEU A CA 1
ATOM 5102 C C . LEU A 1 644 ? -0.605 7.131 1.417 1.00 94.62 644 LEU A C 1
ATOM 5104 O O . LEU A 1 644 ? -1.743 7.580 1.403 1.00 94.62 644 LEU A O 1
ATOM 5108 N N . THR A 1 645 ? 0.474 7.912 1.310 1.00 92.56 645 THR A N 1
ATOM 5109 C CA . THR A 1 645 ? 0.391 9.379 1.199 1.00 92.56 645 THR A CA 1
ATOM 5110 C C . THR A 1 645 ? -0.344 9.807 -0.065 1.00 92.56 645 THR A C 1
ATOM 5112 O O . THR A 1 645 ? -1.249 10.626 0.005 1.00 92.56 645 THR A O 1
ATOM 5115 N N . GLU A 1 646 ? 0.007 9.204 -1.199 1.00 93.25 646 GLU A N 1
ATOM 5116 C CA . GLU A 1 646 ? -0.617 9.459 -2.501 1.00 93.25 646 GLU A CA 1
ATOM 5117 C C . GLU A 1 646 ? -2.070 8.964 -2.511 1.00 93.25 646 GLU A C 1
ATOM 5119 O O . GLU A 1 646 ? -2.963 9.652 -2.995 1.00 93.25 646 GLU A O 1
ATOM 5124 N N . PHE A 1 647 ? -2.327 7.802 -1.901 1.00 95.31 647 PHE A N 1
ATOM 5125 C CA . PHE A 1 647 ? -3.676 7.263 -1.750 1.00 95.31 647 PHE A CA 1
ATOM 5126 C C . PHE A 1 647 ? -4.590 8.196 -0.943 1.00 95.31 647 PHE A C 1
ATOM 5128 O O . PHE A 1 647 ? -5.706 8.493 -1.369 1.00 95.31 647 PHE A O 1
ATOM 5135 N N . ASP A 1 648 ? -4.126 8.669 0.218 1.00 94.31 648 ASP A N 1
ATOM 5136 C CA . ASP A 1 648 ? -4.893 9.569 1.084 1.00 94.31 648 ASP A CA 1
ATOM 5137 C C . ASP A 1 648 ? -5.099 10.945 0.424 1.00 94.31 648 ASP A C 1
ATOM 5139 O O . ASP A 1 648 ? -6.189 11.505 0.543 1.00 94.31 648 ASP A O 1
ATOM 5143 N N . GLN A 1 649 ? -4.106 11.456 -0.318 1.00 91.25 649 GLN A N 1
ATOM 5144 C CA . GLN A 1 649 ? -4.222 12.693 -1.102 1.00 91.25 649 GLN A CA 1
ATOM 5145 C C . GLN A 1 649 ? -5.327 12.596 -2.159 1.00 91.25 649 GLN A C 1
ATOM 5147 O O . GLN A 1 649 ? -6.231 13.431 -2.171 1.00 91.25 649 GLN A O 1
ATOM 5152 N N . THR A 1 650 ? -5.313 11.552 -2.995 1.00 92.62 650 THR A N 1
ATOM 5153 C CA . THR A 1 650 ? -6.352 11.352 -4.017 1.00 92.62 650 THR A CA 1
ATOM 5154 C C . THR A 1 650 ? -7.732 11.182 -3.385 1.00 92.62 650 THR A C 1
ATOM 5156 O O . THR A 1 650 ? -8.699 11.769 -3.858 1.00 92.62 650 THR A O 1
ATOM 5159 N N . MET A 1 651 ? -7.849 10.427 -2.286 1.00 93.88 651 MET A N 1
ATOM 5160 C CA . MET A 1 651 ? -9.136 10.247 -1.601 1.00 93.88 651 MET A CA 1
ATOM 5161 C C . MET A 1 651 ? -9.697 11.563 -1.045 1.00 93.88 651 MET A C 1
ATOM 5163 O O . MET A 1 651 ? -10.907 11.765 -1.105 1.00 93.88 651 MET A O 1
ATOM 5167 N N . ALA A 1 652 ? -8.840 12.455 -0.539 1.00 91.62 652 ALA A N 1
ATOM 5168 C CA . ALA A 1 652 ? -9.250 13.776 -0.066 1.00 91.62 652 ALA A CA 1
ATOM 5169 C C . ALA A 1 652 ? -9.697 14.697 -1.216 1.00 91.62 652 ALA A C 1
ATOM 5171 O O . ALA A 1 652 ? -10.708 15.381 -1.087 1.00 91.62 652 ALA A O 1
ATOM 5172 N N . GLN A 1 653 ? -8.995 14.681 -2.354 1.00 90.38 653 GLN A N 1
ATOM 5173 C CA . GLN A 1 653 ? -9.395 15.443 -3.546 1.00 90.38 653 GLN A CA 1
ATOM 5174 C C . GLN A 1 653 ? -10.748 14.970 -4.091 1.00 90.38 653 GLN A C 1
ATOM 5176 O O . GLN A 1 653 ? -11.634 15.783 -4.344 1.00 90.38 653 GLN A O 1
ATOM 5181 N N . LEU A 1 654 ? -10.954 13.651 -4.189 1.00 91.94 654 LEU A N 1
ATOM 5182 C CA . LEU A 1 654 ? -12.234 13.082 -4.619 1.00 91.94 654 LEU A CA 1
ATOM 5183 C C . LEU A 1 654 ? -13.389 13.488 -3.700 1.00 91.94 654 LEU A C 1
ATOM 5185 O O . LEU A 1 654 ? -14.502 13.683 -4.173 1.00 91.94 654 LEU A O 1
ATOM 5189 N N . GLU A 1 655 ? -13.157 13.590 -2.391 1.00 93.69 655 GLU A N 1
ATOM 5190 C CA . GLU A 1 655 ? -14.189 14.004 -1.439 1.00 93.69 655 GLU A CA 1
ATOM 5191 C C . GLU A 1 655 ? -14.690 15.431 -1.706 1.00 93.69 655 GLU A C 1
ATOM 5193 O O . GLU A 1 655 ? -15.883 15.691 -1.542 1.00 93.69 655 GLU A O 1
ATOM 5198 N N . LEU A 1 656 ? -13.802 16.320 -2.158 1.00 90.69 656 LEU A N 1
ATOM 5199 C CA . LEU A 1 656 ? -14.109 17.716 -2.467 1.00 90.69 656 LEU A CA 1
ATOM 5200 C C . LEU A 1 656 ? -14.689 17.897 -3.876 1.00 90.69 656 LEU A C 1
ATOM 5202 O O . LEU A 1 656 ? -15.691 18.590 -4.039 1.00 90.69 656 LEU A O 1
ATOM 5206 N N . GLU A 1 657 ? -14.070 17.283 -4.885 1.00 90.88 657 GLU A N 1
ATOM 5207 C CA . GLU A 1 657 ? -14.345 17.578 -6.299 1.00 90.88 657 GLU A CA 1
ATOM 5208 C C . GLU A 1 657 ? -15.291 16.564 -6.956 1.00 90.88 657 GLU A C 1
ATOM 5210 O O . GLU A 1 657 ? -16.087 16.927 -7.820 1.00 90.88 657 GLU A O 1
ATOM 5215 N N . LEU A 1 658 ? -15.258 15.297 -6.524 1.00 91.50 658 LEU A N 1
ATOM 5216 C CA . LEU A 1 658 ? -16.060 14.201 -7.083 1.00 91.50 658 LEU A CA 1
ATOM 5217 C C . LEU A 1 658 ? -16.750 13.369 -5.978 1.00 91.50 658 LEU A C 1
ATOM 5219 O O . LEU A 1 658 ? -16.526 12.154 -5.869 1.00 91.50 658 LEU A O 1
ATOM 5223 N N . PRO A 1 659 ? -17.643 13.967 -5.162 1.00 89.44 659 PRO A N 1
ATOM 5224 C CA . PRO A 1 659 ? -18.200 13.320 -3.969 1.00 89.44 659 PRO A CA 1
ATOM 5225 C C . PRO A 1 659 ? -18.978 12.028 -4.269 1.00 89.44 659 PRO A C 1
ATOM 5227 O O . PRO A 1 659 ? -19.001 11.107 -3.446 1.00 89.44 659 PRO A O 1
ATOM 5230 N N . LEU A 1 660 ? -19.584 11.916 -5.459 1.00 84.06 660 LEU A N 1
ATOM 5231 C CA . LEU A 1 660 ? -20.262 10.695 -5.910 1.00 84.06 660 LEU A CA 1
ATOM 5232 C C . LEU A 1 660 ? -19.273 9.541 -6.138 1.00 84.06 660 LEU A C 1
ATOM 5234 O O . LEU A 1 660 ? -19.512 8.427 -5.664 1.00 84.06 660 LEU A O 1
ATOM 5238 N N . VAL A 1 661 ? -18.139 9.812 -6.794 1.00 87.88 661 VAL A N 1
ATOM 5239 C CA . VAL A 1 661 ? -17.052 8.840 -7.004 1.00 87.88 661 VAL A CA 1
ATOM 5240 C C . VAL A 1 661 ? -16.428 8.461 -5.660 1.00 87.88 661 VAL A C 1
ATOM 5242 O O . VAL A 1 661 ? -16.287 7.272 -5.370 1.00 87.88 661 VAL A O 1
ATOM 5245 N N . HIS A 1 662 ? -16.149 9.439 -4.786 1.00 91.38 662 HIS A N 1
ATOM 5246 C CA . HIS A 1 662 ? -15.643 9.181 -3.432 1.00 91.38 662 HIS A CA 1
ATOM 5247 C C . HIS A 1 662 ? -16.580 8.261 -2.638 1.00 91.38 662 HIS A C 1
ATOM 5249 O O . HIS A 1 662 ? -16.124 7.305 -2.008 1.00 91.38 662 HIS A O 1
ATOM 5255 N N . SER A 1 663 ? -17.895 8.497 -2.701 1.00 84.75 663 SER A N 1
ATOM 5256 C CA . SER A 1 663 ? -18.888 7.654 -2.029 1.00 84.75 663 SER A CA 1
ATOM 5257 C C . SER A 1 663 ? -18.840 6.202 -2.516 1.00 84.75 663 SER A C 1
ATOM 5259 O O . SER A 1 663 ? -18.843 5.285 -1.691 1.00 84.75 663 SER A O 1
ATOM 5261 N N . CYS A 1 664 ? -18.711 5.988 -3.830 1.00 84.69 664 CYS A N 1
ATOM 5262 C CA . CYS A 1 664 ? -18.584 4.653 -4.425 1.00 84.69 664 CYS A CA 1
ATOM 5263 C C . CYS A 1 664 ? -17.279 3.946 -4.016 1.00 84.69 664 CYS A C 1
ATOM 5265 O O . CYS A 1 664 ? -17.252 2.725 -3.882 1.00 84.69 664 CYS A O 1
ATOM 5267 N N . LEU A 1 665 ? -16.206 4.700 -3.753 1.00 88.50 665 LEU A N 1
ATOM 5268 C CA . LEU A 1 665 ? -14.891 4.172 -3.372 1.00 88.50 665 LEU A CA 1
ATOM 5269 C C . LEU A 1 665 ? -14.666 4.055 -1.854 1.00 88.50 665 LEU A C 1
ATOM 5271 O O . LEU A 1 665 ? -13.582 3.657 -1.420 1.00 88.50 665 LEU A O 1
ATOM 5275 N N . LYS A 1 666 ? -15.678 4.317 -1.015 1.00 84.75 666 LYS A N 1
ATOM 5276 C CA . LYS A 1 666 ? -15.572 4.151 0.450 1.00 84.75 666 LYS A CA 1
ATOM 5277 C C . LYS A 1 666 ? -15.185 2.728 0.862 1.00 84.75 666 LYS A C 1
ATOM 5279 O O . LYS A 1 666 ? -14.408 2.553 1.805 1.00 84.75 666 LYS A O 1
ATOM 5284 N N . SER A 1 667 ? -15.701 1.713 0.167 1.00 81.81 667 SER A N 1
ATOM 5285 C CA . SER A 1 667 ? -15.336 0.307 0.393 1.00 81.81 667 SER A CA 1
ATOM 5286 C C . SER A 1 667 ? -13.856 0.064 0.095 1.00 81.81 667 SER A C 1
ATOM 5288 O O . SER A 1 667 ? -13.143 -0.472 0.943 1.00 81.81 667 SER A O 1
ATOM 5290 N N . VAL A 1 668 ? -13.373 0.560 -1.047 1.00 88.75 668 VAL A N 1
ATOM 5291 C CA . VAL A 1 668 ? -11.964 0.491 -1.463 1.00 88.75 668 VAL A CA 1
ATOM 5292 C C . VAL A 1 668 ? -11.059 1.179 -0.440 1.00 88.75 668 VAL A C 1
ATOM 5294 O O . VAL A 1 668 ? -10.075 0.589 0.009 1.00 88.75 668 VAL A O 1
ATOM 5297 N N . ARG A 1 669 ? -11.417 2.391 0.008 1.00 89.88 669 ARG A N 1
ATOM 5298 C CA . ARG A 1 669 ? -10.697 3.126 1.063 1.00 89.88 669 ARG A CA 1
ATOM 5299 C C . ARG A 1 669 ? -10.613 2.333 2.359 1.00 89.88 669 ARG A C 1
ATOM 5301 O O . ARG A 1 669 ? -9.543 2.250 2.960 1.00 89.88 669 ARG A O 1
ATOM 5308 N N . THR A 1 670 ? -11.718 1.725 2.772 1.00 84.88 670 THR A N 1
ATOM 5309 C CA . THR A 1 670 ? -11.785 0.927 4.002 1.00 84.88 670 THR A CA 1
ATOM 5310 C C . THR A 1 670 ? -10.927 -0.339 3.905 1.00 84.88 670 THR A C 1
ATOM 5312 O O . THR A 1 670 ? -10.289 -0.715 4.888 1.00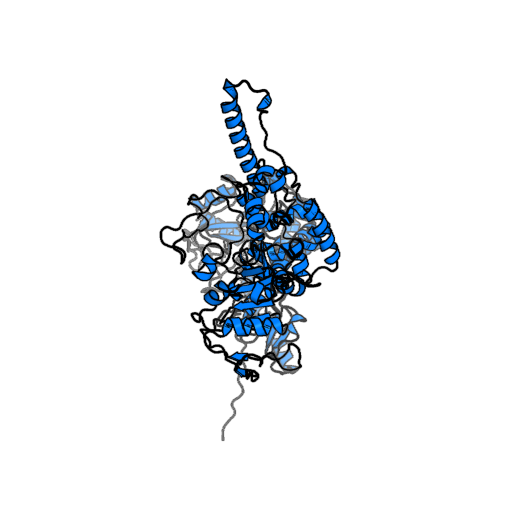 84.88 670 THR A O 1
ATOM 5315 N N . ALA A 1 671 ? -10.867 -0.961 2.725 1.00 84.50 671 ALA A N 1
ATOM 5316 C CA . ALA A 1 671 ? -10.101 -2.179 2.481 1.00 84.50 671 ALA A CA 1
ATOM 5317 C C . ALA A 1 671 ? -8.588 -1.922 2.365 1.00 84.50 671 ALA A C 1
ATOM 5319 O O . ALA A 1 671 ? -7.790 -2.580 3.035 1.00 84.50 671 ALA A O 1
ATOM 5320 N N . LEU A 1 672 ? -8.178 -0.954 1.539 1.00 90.94 672 LEU A N 1
ATOM 5321 C CA . LEU A 1 672 ? -6.769 -0.748 1.193 1.00 90.94 672 LEU A CA 1
ATOM 5322 C C . LEU A 1 672 ? -6.006 0.080 2.226 1.00 90.94 672 LEU A C 1
ATOM 5324 O O . LEU A 1 672 ? -4.857 -0.236 2.542 1.00 90.94 672 LEU A O 1
ATOM 5328 N N . ARG A 1 673 ? -6.621 1.119 2.803 1.00 93.62 673 ARG A N 1
ATOM 5329 C CA . ARG A 1 673 ? -5.909 2.069 3.671 1.00 93.62 673 ARG A CA 1
ATOM 5330 C C . ARG A 1 673 ? -5.218 1.411 4.878 1.00 93.62 673 ARG A C 1
ATOM 5332 O O . ARG A 1 673 ? -4.055 1.730 5.121 1.00 93.62 673 ARG A O 1
ATOM 5339 N N . PRO A 1 674 ? -5.841 0.479 5.635 1.00 86.94 674 PRO A N 1
ATOM 5340 C CA . PRO A 1 674 ? -5.169 -0.185 6.757 1.00 86.94 674 PRO A CA 1
ATOM 5341 C C . PRO A 1 674 ? -3.993 -1.065 6.320 1.00 86.94 674 PRO A C 1
ATOM 5343 O O . PRO A 1 674 ? -3.031 -1.221 7.075 1.00 86.94 674 PRO A O 1
ATOM 5346 N N . VAL A 1 675 ? -4.068 -1.637 5.115 1.00 87.19 675 VAL A N 1
ATOM 5347 C CA . VAL A 1 675 ? -3.002 -2.456 4.534 1.00 87.19 675 VAL A CA 1
ATOM 5348 C C . VAL A 1 675 ? -1.808 -1.586 4.145 1.00 87.19 675 VAL A C 1
ATOM 5350 O O . VAL A 1 675 ? -0.676 -1.909 4.510 1.00 87.19 675 VAL A O 1
ATOM 5353 N N . LEU A 1 676 ? -2.064 -0.472 3.453 1.00 91.31 676 LEU A N 1
ATOM 5354 C CA . LEU A 1 676 ? -1.041 0.503 3.063 1.00 91.31 676 LEU A CA 1
ATOM 5355 C C . LEU A 1 676 ? -0.402 1.174 4.286 1.00 91.31 676 LEU A C 1
ATOM 5357 O O . LEU A 1 676 ? 0.800 1.405 4.310 1.00 91.31 676 LEU A O 1
ATOM 5361 N N . ALA A 1 677 ? -1.177 1.390 5.351 1.00 90.75 677 ALA A N 1
ATOM 5362 C CA . ALA A 1 677 ? -0.684 1.892 6.633 1.00 90.75 677 ALA A CA 1
ATOM 5363 C C . ALA A 1 677 ? 0.090 0.858 7.472 1.00 90.75 677 ALA A C 1
ATOM 5365 O O . ALA A 1 677 ? 0.484 1.165 8.595 1.00 90.75 677 ALA A O 1
ATOM 5366 N N . GLY A 1 678 ? 0.256 -0.380 6.992 1.00 84.31 678 GLY A N 1
ATOM 5367 C CA . GLY A 1 678 ? 0.967 -1.434 7.721 1.00 84.31 678 GLY A CA 1
ATOM 5368 C C . GLY A 1 678 ? 0.254 -1.928 8.986 1.00 84.31 678 GLY A C 1
ATOM 5369 O O . GLY A 1 678 ? 0.833 -2.684 9.762 1.00 84.31 678 GLY A O 1
ATOM 5370 N N . LYS A 1 679 ? -1.015 -1.549 9.202 1.00 80.50 679 LYS A N 1
ATOM 5371 C CA . LYS A 1 679 ? -1.817 -2.007 10.353 1.00 80.50 679 LYS A CA 1
ATOM 5372 C C . LYS A 1 679 ? -2.198 -3.479 10.237 1.00 80.50 679 LYS A C 1
ATOM 5374 O O . LYS A 1 679 ? -2.532 -4.111 11.238 1.00 80.50 679 LYS A O 1
ATOM 5379 N N . ILE A 1 680 ? -2.169 -4.020 9.019 1.00 77.56 680 ILE A N 1
ATOM 5380 C CA . ILE A 1 680 ? -2.427 -5.431 8.758 1.00 77.56 680 ILE A CA 1
ATOM 5381 C C . ILE A 1 680 ? -1.111 -6.133 8.382 1.00 77.56 680 ILE A C 1
ATOM 5383 O O . ILE A 1 680 ? -0.484 -5.742 7.395 1.00 77.56 680 ILE A O 1
ATOM 5387 N N . PRO A 1 681 ? -0.692 -7.177 9.130 1.00 74.44 681 PRO A N 1
ATOM 5388 C CA . PRO A 1 681 ? 0.550 -7.891 8.857 1.00 74.44 681 PRO A CA 1
ATOM 5389 C C . PRO A 1 681 ? 0.548 -8.526 7.468 1.00 74.44 681 PRO A C 1
ATOM 5391 O O . PRO A 1 681 ? -0.350 -9.305 7.133 1.00 74.44 681 PRO A O 1
ATOM 5394 N N . GLN A 1 682 ? 1.585 -8.236 6.688 1.00 75.62 682 GLN A N 1
ATOM 5395 C CA . GLN A 1 682 ? 1.751 -8.779 5.343 1.00 75.62 682 GLN A CA 1
ATOM 5396 C C . GLN A 1 682 ? 2.501 -10.123 5.390 1.00 75.62 682 GLN A C 1
ATOM 5398 O O . GLN A 1 682 ? 3.343 -10.337 6.269 1.00 75.62 682 GLN A O 1
ATOM 5403 N N . PRO A 1 683 ? 2.199 -11.072 4.489 1.00 78.69 683 PRO A N 1
ATOM 5404 C CA . PRO A 1 683 ? 3.033 -12.256 4.292 1.00 78.69 683 PRO A CA 1
ATOM 5405 C C . PRO A 1 683 ? 4.387 -11.866 3.671 1.00 78.69 683 PRO A C 1
ATOM 5407 O O . PRO A 1 683 ? 4.532 -10.777 3.125 1.00 78.69 683 PRO A O 1
ATOM 5410 N N . CYS A 1 684 ? 5.368 -12.774 3.715 1.00 74.88 684 CYS A N 1
ATOM 5411 C CA . CYS A 1 684 ? 6.756 -12.499 3.302 1.00 74.88 684 CYS A CA 1
ATOM 5412 C C . CYS A 1 684 ? 6.908 -11.918 1.881 1.00 74.88 684 CYS A C 1
ATOM 5414 O O . CYS A 1 684 ? 7.861 -11.193 1.635 1.00 74.88 684 CYS A O 1
ATOM 5416 N N . TYR A 1 685 ? 5.992 -12.240 0.961 1.00 80.38 685 TYR A N 1
ATOM 5417 C CA . TYR A 1 685 ? 6.023 -11.776 -0.435 1.00 80.38 685 TYR A CA 1
ATOM 5418 C C . TYR A 1 685 ? 4.932 -10.739 -0.760 1.00 80.38 685 TYR A C 1
ATOM 5420 O O . TYR A 1 685 ? 4.666 -10.464 -1.934 1.00 80.38 685 TYR A O 1
ATOM 5428 N N . GLY A 1 686 ? 4.271 -10.191 0.263 1.00 87.38 686 GLY A N 1
ATOM 5429 C CA . GLY A 1 686 ? 3.130 -9.296 0.092 1.00 87.38 686 GLY A CA 1
ATOM 5430 C C . GLY A 1 686 ? 1.842 -10.004 -0.354 1.00 87.38 686 GLY A C 1
ATOM 5431 O O . GLY A 1 686 ? 1.784 -11.227 -0.509 1.00 87.38 686 GLY A O 1
ATOM 5432 N N . PHE A 1 687 ? 0.771 -9.236 -0.530 1.00 86.69 687 PHE A N 1
ATOM 5433 C CA . PHE A 1 687 ? -0.516 -9.733 -1.008 1.00 86.69 687 PHE A CA 1
ATOM 5434 C C . PHE A 1 687 ? -0.501 -9.918 -2.522 1.00 86.69 687 PHE A C 1
ATOM 5436 O O . PHE A 1 687 ? -0.194 -8.988 -3.265 1.00 86.69 687 PHE A O 1
ATOM 5443 N N . SER A 1 688 ? -0.845 -11.130 -2.961 1.00 92.12 688 SER A N 1
ATOM 5444 C CA . SER A 1 688 ? -1.014 -11.465 -4.375 1.00 92.12 688 SER A CA 1
ATOM 5445 C C . SER A 1 688 ? -2.296 -10.870 -4.950 1.00 92.12 688 SER A C 1
ATOM 5447 O O . SER A 1 688 ? -3.242 -10.631 -4.203 1.00 92.12 688 SER A O 1
ATOM 5449 N N . ASP A 1 689 ? -2.363 -10.796 -6.273 1.00 91.56 689 ASP A N 1
ATOM 5450 C CA . ASP A 1 689 ? -3.513 -10.337 -7.050 1.00 91.56 689 ASP A CA 1
ATOM 5451 C C . ASP A 1 689 ? -4.872 -10.863 -6.569 1.00 91.56 689 ASP A C 1
ATOM 5453 O O . ASP A 1 689 ? -5.742 -10.076 -6.212 1.00 91.56 689 ASP A O 1
ATOM 5457 N N . SER A 1 690 ? -5.023 -12.187 -6.466 1.00 87.12 690 SER A N 1
ATOM 5458 C CA . SER A 1 690 ? -6.267 -12.818 -5.992 1.00 87.12 690 SER A CA 1
ATOM 5459 C C . SER A 1 690 ? -6.733 -12.280 -4.636 1.00 87.12 690 SER A C 1
ATOM 5461 O O . SER A 1 690 ? -7.899 -11.956 -4.453 1.00 87.12 690 SER A O 1
ATOM 5463 N N . VAL A 1 691 ? -5.793 -12.105 -3.707 1.00 85.44 691 VAL A N 1
ATOM 5464 C CA . VAL A 1 691 ? -6.071 -11.620 -2.356 1.00 85.44 691 VAL A CA 1
ATOM 5465 C C . VAL A 1 691 ? -6.455 -10.142 -2.385 1.00 85.44 691 VAL A C 1
ATOM 5467 O O . VAL A 1 691 ? -7.328 -9.736 -1.627 1.00 85.44 691 VAL A O 1
ATOM 5470 N N . VAL A 1 692 ? -5.830 -9.332 -3.244 1.00 89.19 692 VAL A N 1
ATOM 5471 C CA . VAL A 1 692 ? -6.206 -7.920 -3.405 1.00 89.19 692 VAL A CA 1
ATOM 5472 C C . VAL A 1 692 ? -7.589 -7.799 -4.046 1.00 89.19 692 VAL A C 1
ATOM 5474 O O . VAL A 1 692 ? -8.405 -7.036 -3.548 1.00 89.19 692 VAL A O 1
ATOM 5477 N N . MET A 1 693 ? -7.904 -8.587 -5.073 1.00 87.94 693 MET A N 1
ATOM 5478 C CA . MET A 1 693 ? -9.244 -8.605 -5.674 1.00 87.94 693 MET A CA 1
ATOM 5479 C C . MET A 1 693 ? -10.320 -9.015 -4.665 1.00 87.94 693 MET A C 1
ATOM 5481 O O . MET A 1 693 ? -11.350 -8.352 -4.572 1.00 87.94 693 MET A O 1
ATOM 5485 N N . ASP A 1 694 ? -10.051 -10.034 -3.845 1.00 84.31 694 ASP A N 1
ATOM 5486 C CA . ASP A 1 694 ? -10.944 -10.427 -2.751 1.00 84.31 694 ASP A CA 1
ATOM 5487 C C . ASP A 1 694 ? -11.133 -9.288 -1.730 1.00 84.31 694 ASP A C 1
ATOM 5489 O O . ASP A 1 694 ? -12.226 -9.124 -1.189 1.00 84.31 694 ASP A O 1
ATOM 5493 N N . MET A 1 695 ? -10.092 -8.479 -1.467 1.00 84.00 695 MET A N 1
ATOM 5494 C CA . MET A 1 695 ? -10.204 -7.297 -0.600 1.00 84.00 695 MET A CA 1
ATOM 5495 C C . MET A 1 695 ? -11.097 -6.211 -1.199 1.00 84.00 695 MET A C 1
ATOM 5497 O O . MET A 1 695 ? -11.833 -5.559 -0.459 1.00 84.00 695 MET A O 1
ATOM 5501 N N . LEU A 1 696 ? -10.991 -5.982 -2.508 1.00 86.81 696 LEU A N 1
ATOM 5502 C CA . LEU A 1 696 ? -11.762 -4.958 -3.210 1.00 86.81 696 LEU A CA 1
ATOM 5503 C C . LEU A 1 696 ? -13.234 -5.359 -3.363 1.00 86.81 696 LEU A C 1
ATOM 5505 O O . LEU A 1 696 ? -14.110 -4.496 -3.339 1.00 86.81 696 LEU A O 1
ATOM 5509 N N . GLY A 1 697 ? -13.508 -6.660 -3.467 1.00 84.88 697 GLY A N 1
ATOM 5510 C CA . GLY A 1 697 ? -14.845 -7.184 -3.706 1.00 84.88 697 GLY A CA 1
ATOM 5511 C C . GLY A 1 697 ? -15.304 -6.960 -5.147 1.00 84.88 697 GLY A C 1
ATOM 5512 O O . GLY A 1 697 ? -14.507 -6.707 -6.056 1.00 84.88 697 GLY A O 1
ATOM 5513 N N . THR A 1 698 ? -16.613 -7.083 -5.362 1.00 82.88 698 THR A N 1
ATOM 5514 C CA . THR A 1 698 ? -17.216 -6.872 -6.679 1.00 82.88 698 THR A CA 1
ATOM 5515 C C . THR A 1 698 ? -17.168 -5.391 -7.057 1.00 82.88 698 THR A C 1
ATOM 5517 O O . THR A 1 698 ? -17.571 -4.558 -6.237 1.00 82.88 698 THR A O 1
ATOM 5520 N N . PRO A 1 699 ? -16.718 -5.055 -8.278 1.00 83.50 699 PRO A N 1
ATOM 5521 C CA . PRO A 1 699 ? -16.753 -3.684 -8.761 1.00 83.50 699 PRO A CA 1
ATOM 5522 C C . PRO A 1 699 ? -18.190 -3.134 -8.780 1.00 83.50 699 PRO A C 1
ATOM 5524 O O . PRO A 1 699 ? -19.126 -3.909 -8.984 1.00 83.50 699 PRO A O 1
ATOM 5527 N N . PRO A 1 700 ? -18.389 -1.823 -8.562 1.00 82.19 700 PRO A N 1
ATOM 5528 C CA . PRO A 1 700 ? -19.719 -1.224 -8.586 1.00 82.19 700 PRO A CA 1
ATOM 5529 C C . PRO A 1 700 ? -20.297 -1.198 -10.012 1.00 82.19 700 PRO A C 1
ATOM 5531 O O . PRO A 1 700 ? -19.558 -1.037 -10.984 1.00 82.19 700 PRO A O 1
ATOM 5534 N N . ASP A 1 701 ? -21.622 -1.303 -10.144 1.00 81.00 701 ASP A N 1
ATOM 5535 C CA . ASP A 1 701 ? -22.301 -1.394 -11.452 1.00 81.00 701 ASP A CA 1
ATOM 5536 C C . ASP A 1 701 ? -22.046 -0.172 -12.355 1.00 81.00 701 ASP A C 1
ATOM 5538 O O . ASP A 1 701 ? -22.010 -0.278 -13.580 1.00 81.00 701 ASP A O 1
ATOM 5542 N N . ASN A 1 702 ? -21.818 1.000 -11.758 1.00 84.19 702 ASN A N 1
ATOM 5543 C CA . ASN A 1 702 ? -21.526 2.252 -12.456 1.00 84.19 702 ASN A CA 1
ATOM 5544 C C . ASN A 1 702 ? -20.026 2.471 -12.750 1.00 84.19 702 ASN A C 1
ATOM 5546 O O . ASN A 1 702 ? -19.642 3.577 -13.135 1.00 84.19 702 ASN A O 1
ATOM 5550 N N . LEU A 1 703 ? -19.167 1.452 -12.604 1.00 87.06 703 LEU A N 1
ATOM 5551 C CA . LEU A 1 703 ? -17.714 1.596 -12.768 1.00 87.06 703 LEU A CA 1
ATOM 5552 C C . LEU A 1 703 ? -17.306 2.163 -14.138 1.00 87.06 703 LEU A C 1
ATOM 5554 O O . LEU A 1 703 ? -16.392 2.977 -14.207 1.00 87.06 703 LEU A O 1
ATOM 5558 N N . ALA A 1 704 ? -17.997 1.801 -15.222 1.00 86.44 704 ALA A N 1
ATOM 5559 C CA . ALA A 1 704 ? -17.690 2.334 -16.554 1.00 86.44 704 ALA A CA 1
ATOM 5560 C C . ALA A 1 704 ? -17.898 3.860 -16.644 1.00 86.44 704 ALA A C 1
ATOM 5562 O O . ALA A 1 704 ? -17.066 4.565 -17.210 1.00 86.44 704 ALA A O 1
ATOM 5563 N N . GLN A 1 705 ? -18.970 4.378 -16.035 1.00 87.38 705 GLN A N 1
ATOM 5564 C CA . GLN A 1 705 ? -19.231 5.822 -15.959 1.00 87.38 705 GLN A CA 1
ATOM 5565 C C . GLN A 1 705 ? -18.219 6.520 -15.043 1.00 87.38 705 GLN A C 1
ATOM 5567 O O . GLN A 1 705 ? -17.768 7.626 -15.340 1.00 87.38 705 GLN A O 1
ATOM 5572 N N . MET A 1 706 ? -17.820 5.861 -13.948 1.00 89.56 706 MET A N 1
ATOM 5573 C CA . MET A 1 706 ? -16.772 6.371 -13.062 1.00 89.56 706 MET A CA 1
ATOM 5574 C C . MET A 1 706 ? -15.430 6.487 -13.783 1.00 89.56 706 MET A C 1
ATOM 5576 O O . MET A 1 706 ? -14.752 7.488 -13.595 1.00 89.56 706 MET A O 1
ATOM 5580 N N . ILE A 1 707 ? -15.055 5.503 -14.608 1.00 91.31 707 ILE A N 1
ATOM 5581 C CA . ILE A 1 707 ? -13.816 5.541 -15.399 1.00 91.31 707 ILE A CA 1
ATOM 5582 C C . ILE A 1 707 ? -13.806 6.766 -16.315 1.00 91.31 707 ILE A C 1
ATOM 5584 O O . ILE A 1 707 ? -12.835 7.509 -16.282 1.00 91.31 707 ILE A O 1
ATOM 5588 N N . GLN A 1 708 ? -14.895 7.024 -17.046 1.00 90.12 708 GLN A N 1
ATOM 5589 C CA . GLN A 1 708 ? -15.012 8.214 -17.903 1.00 90.12 708 GLN A CA 1
ATOM 5590 C C . GLN A 1 708 ? -14.904 9.516 -17.098 1.00 90.12 708 GLN A C 1
ATOM 5592 O O . GLN A 1 708 ? -14.129 10.401 -17.442 1.00 90.12 708 GLN A O 1
ATOM 5597 N N . THR A 1 709 ? -15.622 9.601 -15.973 1.00 91.31 709 THR A N 1
ATOM 5598 C CA . THR A 1 709 ? -15.589 10.786 -15.097 1.00 91.31 709 THR A CA 1
ATOM 5599 C C . THR A 1 709 ? -14.182 11.034 -14.541 1.00 91.31 709 THR A C 1
ATOM 5601 O O . THR A 1 709 ? -13.718 12.169 -14.489 1.00 91.31 709 THR A O 1
ATOM 5604 N N . VAL A 1 710 ? -13.492 9.972 -14.112 1.00 91.69 710 VAL A N 1
ATOM 5605 C CA . VAL A 1 710 ? -12.130 10.054 -13.570 1.00 91.69 710 VAL A CA 1
ATOM 5606 C C . VAL A 1 710 ? -11.118 10.380 -14.660 1.00 91.69 710 VAL A C 1
ATOM 5608 O O . VAL A 1 710 ? -10.186 11.119 -14.382 1.00 91.69 710 VAL A O 1
ATOM 5611 N N . GLU A 1 711 ? -11.283 9.872 -15.878 1.00 90.69 711 GLU A N 1
ATOM 5612 C CA . GLU A 1 711 ? -10.418 10.204 -17.013 1.00 90.69 711 GLU A CA 1
ATOM 5613 C C . GLU A 1 711 ? -10.490 11.700 -17.354 1.00 90.69 711 GLU A C 1
ATOM 5615 O O . GLU A 1 711 ? -9.454 12.360 -17.445 1.00 90.69 711 GLU A O 1
ATOM 5620 N N . GLU A 1 712 ? -11.700 12.260 -17.449 1.00 89.56 712 GLU A N 1
ATOM 5621 C CA . GLU A 1 712 ? -11.914 13.698 -17.664 1.00 89.56 712 GLU A CA 1
ATOM 5622 C C . GLU A 1 712 ? -11.367 14.538 -16.502 1.00 89.56 712 GLU A C 1
ATOM 5624 O O . GLU A 1 712 ? -10.730 15.571 -16.708 1.00 89.56 712 GLU A O 1
ATOM 5629 N N . TRP A 1 713 ? -11.576 14.093 -15.264 1.00 89.44 713 TRP A N 1
ATOM 5630 C CA . TRP A 1 713 ? -11.055 14.773 -14.083 1.00 89.44 713 TRP A CA 1
ATOM 5631 C C . TRP A 1 713 ? -9.525 14.725 -14.006 1.00 89.44 713 TRP A C 1
ATOM 5633 O O . TRP A 1 713 ? -8.895 15.765 -13.829 1.00 89.44 713 TRP A O 1
ATOM 5643 N N . GLU A 1 714 ? -8.905 13.558 -14.218 1.00 86.44 714 GLU A N 1
ATOM 5644 C CA . GLU A 1 714 ? -7.447 13.400 -14.259 1.00 86.44 714 GLU A CA 1
ATOM 5645 C C . GLU A 1 714 ? -6.818 14.227 -15.386 1.00 86.44 714 GLU A C 1
ATOM 5647 O O . GLU A 1 714 ? -5.731 14.778 -15.198 1.00 86.44 714 GLU A O 1
ATOM 5652 N N . ALA A 1 715 ? -7.489 14.377 -16.533 1.00 80.81 715 ALA A N 1
ATOM 5653 C CA . ALA A 1 715 ? -7.040 15.262 -17.606 1.00 80.81 715 ALA A CA 1
ATOM 5654 C C . ALA A 1 715 ? -6.955 16.734 -17.155 1.00 80.81 715 ALA A C 1
ATOM 5656 O O . ALA A 1 715 ? -6.015 17.424 -17.550 1.00 80.81 715 ALA A O 1
ATOM 5657 N N . ASN A 1 716 ? -7.860 17.170 -16.273 1.00 78.50 716 ASN A N 1
ATOM 5658 C CA . ASN A 1 716 ? -7.947 18.540 -15.749 1.00 78.50 716 ASN A CA 1
ATOM 5659 C C . ASN A 1 716 ? -7.176 18.771 -14.430 1.00 78.50 716 ASN A C 1
ATOM 5661 O O . ASN A 1 716 ? -7.004 19.909 -14.004 1.00 78.50 716 ASN A O 1
ATOM 5665 N N . LEU A 1 717 ? -6.695 17.708 -13.781 1.00 67.69 717 LEU A N 1
ATOM 5666 C CA . LEU A 1 717 ? -6.206 17.682 -12.390 1.00 67.69 717 LEU A CA 1
ATOM 5667 C C . LEU A 1 717 ? -4.874 18.399 -12.131 1.00 67.69 717 LEU A C 1
ATOM 5669 O O . LEU A 1 717 ? -4.306 18.301 -11.044 1.00 67.69 717 LEU A O 1
ATOM 5673 N N . SER A 1 718 ? -4.291 19.061 -13.120 1.00 63.25 718 SER A N 1
ATOM 5674 C CA . SER A 1 718 ? -3.053 19.814 -12.938 1.00 63.25 718 SER A CA 1
ATOM 5675 C C . SER A 1 718 ? -2.928 20.823 -14.063 1.00 63.25 718 SER A C 1
ATOM 5677 O O . SER A 1 718 ? -2.766 20.424 -15.216 1.00 63.25 718 SER A O 1
ATOM 5679 N N . ASP A 1 719 ? -2.951 22.110 -13.723 1.00 67.31 719 ASP A N 1
ATOM 5680 C CA . ASP A 1 719 ? -2.410 23.137 -14.603 1.00 67.31 719 ASP A CA 1
ATOM 5681 C C . ASP A 1 719 ? -0.911 22.841 -14.767 1.00 67.31 719 ASP A C 1
ATOM 5683 O O . ASP A 1 719 ? -0.125 22.986 -13.831 1.00 67.31 719 ASP A O 1
ATOM 5687 N N . LEU A 1 720 ? -0.532 22.300 -15.925 1.00 80.12 720 LEU A N 1
ATOM 5688 C CA . LEU A 1 720 ? 0.859 22.034 -16.288 1.00 80.12 720 LEU A CA 1
ATOM 5689 C C . LEU A 1 720 ? 1.442 23.180 -17.125 1.00 80.12 720 LEU A C 1
ATOM 5691 O O . LEU A 1 720 ? 2.580 23.059 -17.593 1.00 80.12 720 LEU A O 1
ATOM 5695 N N . ASP A 1 721 ? 0.714 24.285 -17.305 1.00 82.88 721 ASP A N 1
ATOM 5696 C CA . ASP A 1 721 ? 1.140 25.416 -18.132 1.00 82.88 721 ASP A CA 1
ATOM 5697 C C . ASP A 1 721 ? 2.398 26.066 -17.550 1.00 82.88 721 ASP A C 1
ATOM 5699 O O . ASP A 1 721 ? 3.291 26.478 -18.298 1.00 82.88 721 ASP A O 1
ATOM 5703 N N . PHE A 1 722 ? 2.570 26.004 -16.224 1.00 86.44 722 PHE A N 1
ATOM 5704 C CA . PHE A 1 722 ? 3.792 26.454 -15.553 1.00 86.44 722 PHE A CA 1
ATOM 5705 C C . PHE A 1 722 ? 5.066 25.722 -16.016 1.00 86.44 722 PHE A C 1
ATOM 5707 O O . PHE A 1 722 ? 6.177 26.231 -15.872 1.00 86.44 722 PHE A O 1
ATOM 5714 N N . LEU A 1 723 ? 4.960 24.526 -16.613 1.00 86.12 723 LEU A N 1
ATOM 5715 C CA . LEU A 1 723 ? 6.120 23.833 -17.191 1.00 86.12 723 LEU A CA 1
ATOM 5716 C C . LEU A 1 723 ? 6.666 24.549 -18.437 1.00 86.12 723 LEU A C 1
ATOM 5718 O O . LEU A 1 723 ? 7.864 24.414 -18.748 1.00 86.12 723 LEU A O 1
ATOM 5722 N N . ALA A 1 724 ? 5.787 25.268 -19.144 1.00 85.12 724 ALA A N 1
ATOM 5723 C CA . ALA A 1 724 ? 6.074 26.045 -20.342 1.00 85.12 724 ALA A CA 1
ATOM 5724 C C . ALA A 1 724 ? 6.427 27.514 -20.040 1.00 85.12 724 ALA A C 1
ATOM 5726 O O . ALA A 1 724 ? 6.935 28.201 -20.933 1.00 85.12 724 ALA A O 1
ATOM 5727 N N . GLU A 1 725 ? 6.225 27.980 -18.802 1.00 84.19 725 GLU A N 1
ATOM 5728 C CA . GLU A 1 725 ? 6.628 29.317 -18.364 1.00 84.19 725 GLU A CA 1
ATOM 5729 C C . GLU A 1 725 ? 8.123 29.551 -18.601 1.00 84.19 725 GLU A C 1
ATOM 5731 O O . GLU A 1 725 ? 8.990 28.704 -18.340 1.00 84.19 725 GLU A O 1
ATOM 5736 N N . LYS A 1 726 ? 8.430 30.729 -19.147 1.00 79.81 726 LYS A N 1
ATOM 5737 C CA . LYS A 1 726 ? 9.808 31.148 -19.377 1.00 79.81 726 LYS A CA 1
ATOM 5738 C C . LYS A 1 726 ? 10.333 31.832 -18.116 1.00 79.81 726 LYS A C 1
ATOM 5740 O O . LYS A 1 726 ? 9.620 32.642 -17.538 1.00 79.81 726 LYS A O 1
ATOM 5745 N N . PRO A 1 727 ? 11.587 31.560 -17.729 1.00 81.50 727 PRO A N 1
ATOM 5746 C CA . PRO A 1 727 ? 12.202 32.221 -16.588 1.00 81.50 727 PRO A CA 1
ATOM 5747 C C . PRO A 1 727 ? 12.331 33.725 -16.837 1.00 81.50 727 PRO A C 1
ATOM 5749 O O . PRO A 1 727 ? 12.663 34.138 -17.955 1.00 81.50 727 PRO A O 1
ATOM 5752 N N . ASP A 1 728 ? 12.155 34.511 -15.777 1.00 78.75 728 ASP A N 1
ATOM 5753 C CA . ASP A 1 728 ? 12.373 35.954 -15.805 1.00 78.75 728 ASP A CA 1
ATOM 5754 C C . ASP A 1 728 ? 13.783 36.307 -16.285 1.00 78.75 728 ASP A C 1
ATOM 5756 O O . ASP A 1 728 ? 14.771 35.592 -16.056 1.00 78.75 728 ASP A O 1
ATOM 5760 N N . GLY A 1 729 ? 13.891 37.445 -16.967 1.00 81.62 729 GLY A N 1
ATOM 5761 C CA . GLY A 1 729 ? 15.161 37.895 -17.505 1.00 81.62 729 GLY A CA 1
ATOM 5762 C C . GLY A 1 729 ? 15.201 39.377 -17.838 1.00 81.62 729 GLY A C 1
ATOM 5763 O O . GLY A 1 729 ? 14.216 39.996 -18.221 1.00 81.62 729 GLY A O 1
ATOM 5764 N N . ILE A 1 730 ? 16.403 39.929 -17.731 1.00 82.00 730 ILE A N 1
ATOM 5765 C CA . ILE A 1 730 ? 16.764 41.282 -18.133 1.00 82.00 730 ILE A CA 1
ATOM 5766 C C . ILE A 1 730 ? 17.104 41.265 -19.627 1.00 82.00 730 ILE A C 1
ATOM 5768 O O . ILE A 1 730 ? 17.979 40.502 -20.062 1.00 82.00 730 ILE A O 1
ATOM 5772 N N . GLU A 1 731 ? 16.454 42.119 -20.418 1.00 83.31 731 GLU A N 1
ATOM 5773 C CA . GLU A 1 731 ? 16.750 42.259 -21.843 1.00 83.31 731 GLU A CA 1
ATOM 5774 C C . GLU A 1 731 ? 18.133 42.893 -22.061 1.00 83.31 731 GLU A C 1
ATOM 5776 O O . GLU A 1 731 ? 18.392 44.034 -21.697 1.00 83.31 731 GLU A O 1
ATOM 5781 N N . ILE A 1 732 ? 19.046 42.155 -22.697 1.00 83.88 732 ILE A N 1
ATOM 5782 C CA . ILE A 1 732 ? 20.456 42.570 -22.820 1.00 83.88 732 ILE A CA 1
ATOM 5783 C C . ILE A 1 732 ? 20.658 43.645 -23.906 1.00 83.88 732 ILE A C 1
ATOM 5785 O O . ILE A 1 732 ? 21.658 44.366 -23.869 1.00 83.88 732 ILE A O 1
ATOM 5789 N N . ARG A 1 733 ? 19.742 43.769 -24.880 1.00 79.88 733 ARG A N 1
ATOM 5790 C CA . ARG A 1 733 ? 19.909 44.663 -26.044 1.00 79.88 733 ARG A CA 1
ATOM 5791 C C . ARG A 1 733 ? 19.986 46.148 -25.659 1.00 79.88 733 ARG A C 1
ATOM 5793 O O . ARG A 1 733 ? 20.688 46.882 -26.346 1.00 79.88 733 ARG A O 1
ATOM 5800 N N . GLY A 1 734 ? 19.365 46.556 -24.548 1.00 78.06 734 GLY A N 1
ATOM 5801 C CA . GLY A 1 734 ? 19.376 47.938 -24.041 1.00 78.06 734 GLY A CA 1
ATOM 5802 C C . GLY A 1 734 ? 20.328 48.214 -22.869 1.00 78.06 734 GLY A C 1
ATOM 5803 O O . GLY A 1 734 ? 20.391 49.341 -22.391 1.00 78.06 734 GLY A O 1
ATOM 5804 N N . VAL A 1 735 ? 21.070 47.212 -22.381 1.00 84.88 735 VAL A N 1
ATOM 5805 C CA . VAL A 1 735 ? 21.949 47.366 -21.207 1.00 84.88 735 VAL A CA 1
ATOM 5806 C C . VAL A 1 735 ? 23.296 47.967 -21.618 1.00 84.88 735 VAL A C 1
ATOM 5808 O O . VAL A 1 735 ? 23.940 47.477 -22.551 1.00 84.88 735 VAL A O 1
ATOM 5811 N N . GLU A 1 736 ? 23.760 48.991 -20.891 1.00 84.12 736 GLU A N 1
ATOM 5812 C CA . GLU A 1 736 ? 25.091 49.583 -21.090 1.00 84.12 736 GLU A CA 1
ATOM 5813 C C . GLU A 1 736 ? 26.196 48.516 -21.083 1.00 84.12 736 GLU A C 1
ATOM 5815 O O . GLU A 1 736 ? 26.182 47.580 -20.279 1.00 84.12 736 GLU A O 1
ATOM 5820 N N . GLN A 1 737 ? 27.207 48.682 -21.943 1.00 85.62 737 GLN A N 1
ATOM 5821 C CA . GLN A 1 737 ? 28.261 47.685 -22.165 1.00 85.62 737 GLN A CA 1
ATOM 5822 C C . GLN A 1 737 ? 28.925 47.198 -20.864 1.00 85.62 737 GLN A C 1
ATOM 5824 O O . GLN A 1 737 ? 29.173 46.000 -20.721 1.00 85.62 737 GLN A O 1
ATOM 5829 N N . LYS A 1 738 ? 29.145 48.102 -19.899 1.00 88.44 738 LYS A N 1
ATOM 5830 C CA . LYS A 1 738 ? 29.765 47.804 -18.598 1.00 88.44 738 LYS A CA 1
ATOM 5831 C C . LYS A 1 738 ? 28.930 46.875 -17.703 1.00 88.44 738 LYS A C 1
ATOM 5833 O O . LYS A 1 738 ? 29.496 46.150 -16.894 1.00 88.44 738 LYS A O 1
ATOM 5838 N N . PHE A 1 739 ? 27.606 46.839 -17.879 1.00 86.62 739 PHE A N 1
ATOM 5839 C CA . PHE A 1 739 ? 26.688 46.020 -17.078 1.00 86.62 739 PHE A CA 1
ATOM 5840 C C . PHE A 1 739 ? 26.228 44.737 -17.782 1.00 86.62 739 PHE A C 1
ATOM 5842 O O . PHE A 1 739 ? 25.548 43.911 -17.174 1.00 86.62 739 PHE A O 1
ATOM 5849 N N . LYS A 1 740 ? 26.616 44.507 -19.044 1.00 86.38 740 LYS A N 1
ATOM 5850 C CA . LYS A 1 740 ? 26.189 43.312 -19.796 1.00 86.38 740 LYS A CA 1
ATOM 5851 C C . LYS A 1 740 ? 26.638 41.998 -19.153 1.00 86.38 740 LYS A C 1
ATOM 5853 O O . LYS A 1 740 ? 25.900 41.016 -19.213 1.00 86.38 740 LYS A O 1
ATOM 5858 N N . SER A 1 741 ? 27.824 41.948 -18.544 1.00 83.69 741 SER A N 1
ATOM 5859 C CA . SER A 1 741 ? 28.306 40.761 -17.818 1.00 83.69 741 SER A CA 1
ATOM 5860 C C . SER A 1 741 ? 27.450 40.470 -16.582 1.00 83.69 741 SER A C 1
ATOM 5862 O O . SER A 1 741 ? 27.037 39.328 -16.382 1.00 83.69 741 SER A O 1
ATOM 5864 N N . LEU A 1 742 ? 27.116 41.509 -15.813 1.00 86.69 742 LEU A N 1
ATOM 5865 C CA . LEU A 1 742 ? 26.253 41.418 -14.639 1.00 86.69 742 LEU A CA 1
ATOM 5866 C C . LEU A 1 742 ? 24.826 41.000 -15.019 1.00 86.69 742 LEU A C 1
ATOM 5868 O O . LEU A 1 742 ? 24.285 40.085 -14.407 1.00 86.69 742 LEU A O 1
ATOM 5872 N N . ALA A 1 743 ? 24.251 41.576 -16.080 1.00 83.62 743 ALA A N 1
ATOM 5873 C CA . ALA A 1 743 ? 22.934 41.187 -16.589 1.00 83.62 743 ALA A CA 1
ATOM 5874 C C . ALA A 1 743 ? 22.897 39.713 -17.040 1.00 83.62 743 ALA A C 1
ATOM 5876 O O . ALA A 1 743 ? 21.949 38.988 -16.743 1.00 83.62 743 ALA A O 1
ATOM 5877 N N . ARG A 1 744 ? 23.956 39.217 -17.702 1.00 85.00 744 ARG A N 1
ATOM 5878 C CA . ARG A 1 744 ? 24.080 37.787 -18.054 1.00 85.00 744 ARG A CA 1
ATOM 5879 C C . ARG A 1 744 ? 24.163 36.893 -16.818 1.00 85.00 744 ARG A C 1
ATOM 5881 O O . ARG A 1 744 ? 23.560 35.820 -16.815 1.00 85.00 744 ARG A O 1
ATOM 5888 N N . PHE A 1 745 ? 24.904 37.317 -15.795 1.00 85.00 745 PHE A N 1
ATOM 5889 C CA . PHE A 1 745 ? 25.016 36.593 -14.531 1.00 85.00 745 PHE A CA 1
ATOM 5890 C C . PHE A 1 745 ? 23.677 36.551 -13.780 1.00 85.00 745 PHE A C 1
ATOM 5892 O O . PHE A 1 745 ? 23.249 35.470 -13.380 1.00 85.00 745 PHE A O 1
ATOM 5899 N N . ALA A 1 746 ? 22.976 37.684 -13.676 1.00 83.00 746 ALA A N 1
ATOM 5900 C CA . ALA A 1 746 ? 21.644 37.772 -13.081 1.00 83.00 746 ALA A CA 1
ATOM 5901 C C . ALA A 1 746 ? 20.648 36.853 -13.805 1.00 83.00 746 ALA A C 1
ATOM 5903 O O . ALA A 1 746 ? 20.032 35.999 -13.175 1.00 83.00 746 ALA A O 1
ATOM 5904 N N . ASN A 1 747 ? 20.599 36.908 -15.141 1.00 85.56 747 ASN A N 1
ATOM 5905 C CA . ASN A 1 747 ? 19.761 36.012 -15.940 1.00 85.56 747 ASN A CA 1
ATOM 5906 C C . ASN A 1 747 ? 20.114 34.530 -15.731 1.00 85.56 747 ASN A C 1
ATOM 5908 O O . ASN A 1 747 ? 19.238 33.674 -15.782 1.00 85.56 747 ASN A O 1
ATOM 5912 N N . LYS A 1 748 ? 21.391 34.187 -15.500 1.00 85.88 748 LYS A N 1
ATOM 5913 C CA . LYS A 1 748 ? 21.787 32.808 -15.163 1.00 85.88 748 LYS A CA 1
ATOM 5914 C C . LYS A 1 748 ? 21.218 32.382 -13.807 1.00 85.88 748 LYS A C 1
ATOM 5916 O O . LYS A 1 748 ? 20.782 31.241 -13.697 1.00 85.88 748 LYS A O 1
ATOM 5921 N N . LYS A 1 749 ? 21.218 33.268 -12.808 1.00 85.19 749 LYS A N 1
ATOM 5922 C CA . LYS A 1 749 ? 20.668 32.991 -11.474 1.00 85.19 749 LYS A CA 1
ATOM 5923 C C . LYS A 1 749 ? 19.147 32.869 -11.481 1.00 85.19 749 LYS A C 1
ATOM 5925 O O . LYS A 1 749 ? 18.659 31.828 -11.065 1.00 85.19 749 LYS A O 1
ATOM 5930 N N . LEU A 1 750 ? 18.440 33.819 -12.094 1.00 85.38 750 LEU A N 1
ATOM 5931 C CA . LEU A 1 750 ? 16.979 33.766 -12.253 1.00 85.38 750 LEU A CA 1
ATOM 5932 C C . LEU A 1 750 ? 16.521 32.462 -12.925 1.00 85.38 750 LEU A C 1
ATOM 5934 O O . LEU A 1 750 ? 15.580 31.820 -12.472 1.00 85.38 750 LEU A O 1
ATOM 5938 N N . ARG A 1 751 ? 17.251 31.996 -13.949 1.00 87.12 751 ARG A N 1
ATOM 5939 C CA . ARG A 1 751 ? 16.997 30.684 -14.566 1.00 87.12 751 ARG A CA 1
ATOM 5940 C C . ARG A 1 751 ? 17.197 29.515 -13.605 1.00 87.12 751 ARG A C 1
ATOM 5942 O O . ARG A 1 751 ? 16.386 28.597 -13.602 1.00 87.12 751 ARG A O 1
ATOM 5949 N N . GLN A 1 752 ? 18.291 29.506 -12.842 1.00 83.56 752 GLN A N 1
ATOM 5950 C CA . GLN A 1 752 ? 18.570 28.432 -11.881 1.00 83.56 752 GLN A CA 1
ATOM 5951 C C . GLN A 1 752 ? 17.483 28.343 -10.809 1.00 83.56 752 GLN A C 1
ATOM 5953 O O . GLN A 1 752 ? 17.063 27.234 -10.475 1.00 83.56 752 GLN A O 1
ATOM 5958 N N . ASP A 1 753 ? 17.027 29.491 -10.314 1.00 85.56 753 ASP A N 1
ATOM 5959 C CA . ASP A 1 753 ? 15.997 29.568 -9.284 1.00 85.56 753 ASP A CA 1
ATOM 5960 C C . ASP A 1 753 ? 14.633 29.150 -9.847 1.00 85.56 753 ASP A C 1
ATOM 5962 O O . ASP A 1 753 ? 14.031 28.224 -9.312 1.00 85.56 753 ASP A O 1
ATOM 5966 N N . SER A 1 754 ? 14.230 29.678 -11.009 1.00 87.25 754 SER A N 1
ATOM 5967 C CA . SER A 1 754 ? 12.996 29.271 -11.705 1.00 87.25 754 SER A CA 1
ATOM 5968 C C . SER A 1 754 ? 12.951 27.762 -11.993 1.00 87.25 754 SER A C 1
ATOM 5970 O O . SER A 1 754 ? 11.946 27.099 -11.752 1.00 87.25 754 SER A O 1
ATOM 5972 N N . TYR A 1 755 ? 14.054 27.155 -12.445 1.00 86.62 755 TYR A N 1
ATOM 5973 C CA . TYR A 1 755 ? 14.088 25.705 -12.680 1.00 86.62 755 TYR A CA 1
ATOM 5974 C C . TYR A 1 755 ? 14.028 24.878 -11.402 1.00 86.62 755 TYR A C 1
ATOM 5976 O O . TYR A 1 755 ? 13.464 23.782 -11.420 1.00 86.62 755 TYR A O 1
ATOM 5984 N N . ARG A 1 756 ? 14.599 25.379 -10.303 1.00 87.00 756 ARG A N 1
ATOM 5985 C CA . ARG A 1 756 ? 14.472 24.745 -8.990 1.00 87.00 756 ARG A CA 1
ATOM 5986 C C . ARG A 1 756 ? 13.031 24.822 -8.492 1.00 87.00 756 ARG A C 1
ATOM 5988 O O . ARG A 1 756 ? 12.521 23.810 -8.023 1.00 87.00 756 ARG A O 1
ATOM 5995 N N . GLU A 1 757 ? 12.392 25.973 -8.646 1.00 89.00 757 GLU A N 1
ATOM 5996 C CA . GLU A 1 757 ? 11.006 26.217 -8.252 1.00 89.00 757 GLU A CA 1
ATOM 5997 C C . GLU A 1 757 ? 10.031 25.342 -9.044 1.00 89.00 757 GLU A C 1
ATOM 5999 O O . GLU A 1 757 ? 9.271 24.596 -8.439 1.00 89.00 757 GLU A O 1
ATOM 6004 N N . ILE A 1 758 ? 10.131 25.299 -10.379 1.00 89.44 758 ILE A N 1
ATOM 6005 C CA . ILE A 1 758 ? 9.311 24.407 -11.224 1.00 89.44 758 ILE A CA 1
ATOM 6006 C C . ILE A 1 758 ? 9.435 22.949 -10.762 1.00 89.44 758 ILE A C 1
ATOM 6008 O O . ILE A 1 758 ? 8.449 22.220 -10.676 1.00 89.44 758 ILE A O 1
ATOM 6012 N N . ARG A 1 759 ? 10.659 22.508 -10.454 1.00 88.75 759 ARG A N 1
ATOM 6013 C CA . ARG A 1 759 ? 10.923 21.148 -9.977 1.00 88.75 759 ARG A CA 1
ATOM 6014 C C . ARG A 1 759 ? 10.290 20.887 -8.607 1.00 88.75 759 ARG A C 1
ATOM 6016 O O . ARG A 1 759 ? 9.754 19.807 -8.369 1.00 88.75 759 ARG A O 1
ATOM 6023 N N . GLN A 1 760 ? 10.354 21.866 -7.710 1.00 89.62 760 GLN A N 1
ATOM 6024 C CA . GLN A 1 760 ? 9.724 21.796 -6.397 1.00 89.62 760 GLN A CA 1
ATOM 6025 C C . GLN A 1 760 ? 8.196 21.739 -6.516 1.00 89.62 760 GLN A C 1
ATOM 6027 O O . GLN A 1 760 ? 7.590 20.828 -5.953 1.00 89.62 760 GLN A O 1
ATOM 6032 N N . ARG A 1 761 ? 7.599 22.596 -7.353 1.00 89.69 761 ARG A N 1
ATOM 6033 C CA . ARG A 1 761 ? 6.163 22.585 -7.664 1.00 89.69 761 ARG A CA 1
ATOM 6034 C C . ARG A 1 761 ? 5.700 21.233 -8.202 1.00 89.69 761 ARG A C 1
ATOM 6036 O O . ARG A 1 761 ? 4.720 20.691 -7.715 1.00 89.69 761 ARG A O 1
ATOM 6043 N N . VAL A 1 762 ? 6.446 20.591 -9.108 1.00 89.62 762 VAL A N 1
ATOM 6044 C CA . VAL A 1 762 ? 6.107 19.224 -9.568 1.00 89.62 762 VAL A CA 1
ATOM 6045 C C . VAL A 1 762 ? 6.094 18.200 -8.426 1.00 89.62 762 VAL A C 1
ATOM 6047 O O . VAL A 1 762 ? 5.278 17.280 -8.417 1.00 89.62 762 VAL A O 1
ATOM 6050 N N . ARG A 1 763 ? 6.988 18.316 -7.444 1.00 87.50 763 ARG A N 1
ATOM 6051 C CA . ARG A 1 763 ? 7.030 17.365 -6.323 1.00 87.50 763 ARG A CA 1
ATOM 6052 C C . ARG A 1 763 ? 5.872 17.565 -5.351 1.00 87.50 763 ARG A C 1
ATOM 6054 O O . ARG A 1 763 ? 5.338 16.566 -4.865 1.00 87.50 763 ARG A O 1
ATOM 6061 N N . GLU A 1 764 ? 5.538 18.823 -5.081 1.00 84.94 764 GLU A N 1
ATOM 6062 C CA . GLU A 1 764 ? 4.608 19.247 -4.030 1.00 84.94 764 GLU A CA 1
ATOM 6063 C C . GLU A 1 764 ? 3.161 19.380 -4.524 1.00 84.94 764 GLU A C 1
ATOM 6065 O O . GLU A 1 764 ? 2.247 18.950 -3.825 1.00 84.94 764 GLU A O 1
ATOM 6070 N N . GLU A 1 765 ? 2.953 19.919 -5.727 1.00 85.81 765 GLU A N 1
ATOM 6071 C CA . GLU A 1 765 ? 1.633 20.257 -6.281 1.00 85.81 765 GLU A CA 1
ATOM 6072 C C . GLU A 1 765 ? 1.097 19.170 -7.226 1.00 85.81 765 GLU A C 1
ATOM 6074 O O . GLU A 1 765 ? -0.104 18.902 -7.250 1.00 85.81 765 GLU A O 1
ATOM 6079 N N . VAL A 1 766 ? 1.966 18.494 -7.992 1.00 86.88 766 VAL A N 1
ATOM 6080 C CA . VAL A 1 766 ? 1.516 17.477 -8.960 1.00 86.88 766 VAL A CA 1
ATOM 6081 C C . VAL A 1 766 ? 1.287 16.139 -8.258 1.00 86.88 766 VAL A C 1
ATOM 6083 O O . VAL A 1 766 ? 2.198 15.521 -7.694 1.00 86.88 766 VAL A O 1
ATOM 6086 N N . SER A 1 767 ? 0.044 15.668 -8.317 1.00 86.62 767 SER A N 1
ATOM 6087 C CA . SER A 1 767 ? -0.381 14.394 -7.731 1.00 86.62 767 SER A CA 1
ATOM 6088 C C . SER A 1 767 ? -0.072 13.211 -8.655 1.00 86.62 767 SER A C 1
ATOM 6090 O O . SER A 1 767 ? -0.000 13.350 -9.875 1.00 86.62 767 SER A O 1
ATOM 6092 N N . LEU A 1 768 ? 0.135 12.030 -8.067 1.00 91.00 768 LEU A N 1
ATOM 6093 C CA . LEU A 1 768 ? 0.305 10.785 -8.820 1.00 91.00 768 LEU A CA 1
ATOM 6094 C C . LEU A 1 768 ? -1.016 10.412 -9.516 1.00 91.00 768 LEU A C 1
ATOM 6096 O O . LEU A 1 768 ? -2.024 10.233 -8.834 1.00 91.00 768 LEU A O 1
ATOM 6100 N N . ARG A 1 769 ? -1.012 10.228 -10.842 1.00 91.25 769 ARG A N 1
ATOM 6101 C CA . ARG A 1 769 ? -2.194 9.769 -11.599 1.00 91.25 769 ARG A CA 1
ATOM 6102 C C . ARG A 1 769 ? -2.305 8.249 -11.578 1.00 91.25 769 ARG A C 1
ATOM 6104 O O . ARG A 1 769 ? -1.738 7.563 -12.427 1.00 91.25 769 ARG A O 1
ATOM 6111 N N . TRP A 1 770 ? -2.973 7.709 -10.564 1.00 93.25 770 TRP A N 1
ATOM 6112 C CA . TRP A 1 770 ? -3.102 6.260 -10.372 1.00 93.25 770 TRP A CA 1
ATOM 6113 C C . TRP A 1 770 ? -4.530 5.739 -10.462 1.00 93.25 770 TRP A C 1
ATOM 6115 O O . TRP A 1 770 ? -4.717 4.536 -10.665 1.00 93.25 770 TRP A O 1
ATOM 6125 N N . LEU A 1 771 ? -5.529 6.605 -10.280 1.00 94.44 771 LEU A N 1
ATOM 6126 C CA . LEU A 1 771 ? -6.896 6.167 -10.045 1.00 94.44 771 LEU A CA 1
ATOM 6127 C C . LEU A 1 771 ? -7.491 5.559 -11.311 1.00 94.44 771 LEU A C 1
ATOM 6129 O O . LEU A 1 771 ? -8.109 4.500 -11.231 1.00 94.44 771 LEU A O 1
ATOM 6133 N N . LEU A 1 772 ? -7.241 6.159 -12.476 1.00 92.19 772 LEU A N 1
ATOM 6134 C CA . LEU A 1 772 ? -7.705 5.613 -13.749 1.00 92.19 772 LEU A CA 1
ATOM 6135 C C . LEU A 1 772 ? -7.177 4.189 -13.987 1.00 92.19 772 LEU A C 1
ATOM 6137 O O . LEU A 1 772 ? -7.961 3.262 -14.200 1.00 92.19 772 LEU A O 1
ATOM 6141 N N . ALA A 1 773 ? -5.861 3.994 -13.850 1.00 92.38 773 ALA A N 1
ATOM 6142 C CA . ALA A 1 773 ? -5.228 2.682 -13.998 1.00 92.38 773 ALA A CA 1
ATOM 6143 C C . ALA A 1 773 ? -5.768 1.664 -12.979 1.00 92.38 773 ALA A C 1
ATOM 6145 O O . ALA A 1 773 ? -5.970 0.493 -13.302 1.00 92.38 773 ALA A O 1
ATOM 6146 N N . PHE A 1 774 ? -6.038 2.101 -11.748 1.00 95.25 774 PHE A N 1
ATOM 6147 C CA . PHE A 1 774 ? -6.642 1.255 -10.724 1.00 95.25 774 PHE A CA 1
ATOM 6148 C C . PHE A 1 774 ? -8.060 0.816 -11.086 1.00 95.25 774 PHE A C 1
ATOM 6150 O O . PHE A 1 774 ? -8.370 -0.370 -10.981 1.00 95.25 774 PHE A O 1
ATOM 6157 N N . LEU A 1 775 ? -8.919 1.741 -11.519 1.00 93.75 775 LEU A N 1
ATOM 6158 C CA . LEU A 1 775 ? -10.306 1.435 -11.868 1.00 93.75 775 LEU A CA 1
ATOM 6159 C C . LEU A 1 775 ? -10.382 0.505 -13.082 1.00 93.75 775 LEU A C 1
ATOM 6161 O O . LEU A 1 775 ? -11.136 -0.467 -13.051 1.00 93.75 775 LEU A O 1
ATOM 6165 N N . GLN A 1 776 ? -9.556 0.738 -14.104 1.00 92.50 776 GLN A N 1
ATOM 6166 C CA . GLN A 1 776 ? -9.470 -0.134 -15.277 1.00 92.50 776 GLN A CA 1
ATOM 6167 C C . GLN A 1 776 ? -8.962 -1.538 -14.901 1.00 92.50 776 GLN A C 1
ATOM 6169 O O . GLN A 1 776 ? -9.554 -2.546 -15.296 1.00 92.50 776 GLN A O 1
ATOM 6174 N N . ALA A 1 777 ? -7.932 -1.627 -14.050 1.00 92.88 777 ALA A N 1
ATOM 6175 C CA . ALA A 1 777 ? -7.432 -2.903 -13.537 1.00 92.88 777 ALA A CA 1
ATOM 6176 C C . ALA A 1 777 ? -8.441 -3.637 -12.637 1.00 92.88 777 ALA A C 1
ATOM 6178 O O . ALA A 1 777 ? -8.458 -4.868 -12.617 1.00 92.88 777 ALA A O 1
ATOM 6179 N N . TRP A 1 778 ? -9.290 -2.912 -11.904 1.00 91.75 778 TRP A N 1
ATOM 6180 C CA . TRP A 1 778 ? -10.340 -3.506 -11.073 1.00 91.75 778 TRP A CA 1
ATOM 6181 C C . TRP A 1 778 ? -11.513 -4.014 -11.916 1.00 91.75 778 TRP A C 1
ATOM 6183 O O . TRP A 1 778 ? -12.058 -5.078 -11.623 1.00 91.75 778 TRP A O 1
ATOM 6193 N N . GLN A 1 779 ? -11.855 -3.302 -12.994 1.00 88.81 779 GLN A N 1
ATOM 6194 C CA . GLN A 1 779 ? -12.914 -3.695 -13.922 1.00 88.81 779 GLN A CA 1
ATOM 6195 C C . GLN A 1 779 ? -12.587 -4.999 -14.660 1.00 88.81 779 GLN A C 1
ATOM 6197 O O . GLN A 1 779 ? -13.477 -5.819 -14.878 1.00 88.81 779 GLN A O 1
ATOM 6202 N N . ARG A 1 780 ? -11.317 -5.187 -15.054 1.00 84.19 780 ARG A N 1
ATOM 6203 C CA . ARG A 1 780 ? -10.827 -6.337 -15.843 1.00 84.19 780 ARG A CA 1
ATOM 6204 C C . ARG A 1 780 ? -11.629 -6.641 -17.106 1.00 84.19 780 ARG A C 1
ATOM 6206 O O . ARG A 1 780 ? -11.657 -7.783 -17.562 1.00 84.19 780 ARG A O 1
ATOM 6213 N N . CYS A 1 781 ? -12.273 -5.642 -17.687 1.00 68.38 781 CYS A N 1
ATOM 6214 C CA . CYS A 1 781 ? -12.894 -5.785 -18.990 1.00 68.38 781 CYS A CA 1
ATOM 6215 C C . CYS A 1 781 ? -12.200 -4.857 -19.981 1.00 68.38 781 CYS A C 1
ATOM 6217 O O . CYS A 1 781 ? -11.789 -3.758 -19.615 1.00 68.38 781 CYS A O 1
ATOM 6219 N N . ASN A 1 782 ? -12.138 -5.300 -21.234 1.00 64.44 782 ASN A N 1
ATOM 6220 C CA . ASN A 1 782 ? -11.606 -4.585 -22.394 1.00 64.44 782 ASN A CA 1
ATOM 6221 C C . ASN A 1 782 ? -10.082 -4.657 -22.568 1.00 64.44 782 ASN A C 1
ATOM 6223 O O . ASN A 1 782 ? -9.302 -4.034 -21.846 1.00 64.44 782 ASN A O 1
ATOM 6227 N N . GLY A 1 783 ? -9.673 -5.331 -23.645 1.00 76.06 783 GLY A N 1
ATOM 6228 C CA . GLY A 1 783 ? -8.343 -5.199 -24.231 1.00 76.06 783 GLY A CA 1
ATOM 6229 C C . GLY A 1 783 ? -7.219 -5.568 -23.266 1.00 76.06 783 GLY A C 1
ATOM 6230 O O . GLY A 1 783 ? -7.145 -6.693 -22.780 1.00 76.06 783 GLY A O 1
ATOM 6231 N N . ASP A 1 784 ? -6.312 -4.623 -23.015 1.00 76.44 784 ASP A N 1
ATOM 6232 C CA . ASP A 1 784 ? -5.111 -4.871 -22.210 1.00 76.44 784 ASP A CA 1
ATOM 6233 C C . ASP A 1 784 ? -5.419 -5.101 -20.724 1.00 76.44 784 ASP A C 1
ATOM 6235 O O . ASP A 1 784 ? -4.711 -5.848 -20.048 1.00 76.44 784 ASP A O 1
ATOM 6239 N N . TRP A 1 785 ? -6.518 -4.554 -20.208 1.00 87.50 785 TRP A N 1
ATOM 6240 C CA . TRP A 1 785 ? -6.840 -4.613 -18.781 1.00 87.50 785 TRP A CA 1
ATOM 6241 C C . TRP A 1 785 ? -7.346 -5.980 -18.308 1.00 87.50 785 TRP A C 1
ATOM 6243 O O . TRP A 1 785 ? -7.347 -6.251 -17.109 1.00 87.50 785 TRP A O 1
ATOM 6253 N N . GLU A 1 786 ? -7.678 -6.896 -19.224 1.00 85.19 786 GLU A N 1
ATOM 6254 C CA . GLU A 1 786 ? -8.052 -8.282 -18.891 1.00 85.19 786 GLU A CA 1
ATOM 6255 C C . GLU A 1 786 ? -6.937 -9.039 -18.155 1.00 85.19 786 GLU A C 1
ATOM 6257 O O . GLU A 1 786 ? -7.200 -9.929 -17.345 1.00 85.19 786 GLU A O 1
ATOM 6262 N N . LYS A 1 787 ? -5.677 -8.688 -18.437 1.00 87.06 787 LYS A N 1
ATOM 6263 C CA . LYS A 1 787 ? -4.488 -9.284 -17.809 1.00 87.06 787 LYS A CA 1
ATOM 6264 C C . LYS A 1 787 ? -3.889 -8.394 -16.722 1.00 87.06 787 LYS A C 1
ATOM 6266 O O . LYS A 1 787 ? -2.778 -8.670 -16.263 1.00 87.06 787 LYS A O 1
ATOM 6271 N N . ALA A 1 788 ? -4.587 -7.328 -16.332 1.00 92.81 788 ALA A N 1
ATOM 6272 C CA . ALA A 1 788 ? -4.134 -6.475 -15.252 1.00 92.81 788 ALA A CA 1
ATOM 6273 C C . ALA A 1 788 ? -4.153 -7.231 -13.918 1.00 92.81 788 ALA A C 1
ATOM 6275 O O . ALA A 1 788 ? -4.971 -8.125 -13.686 1.00 92.81 788 ALA A O 1
ATOM 6276 N N . SER A 1 789 ? -3.222 -6.882 -13.037 1.00 93.56 789 SER A N 1
ATOM 6277 C CA . SER A 1 789 ? -3.104 -7.517 -11.730 1.00 93.56 789 SER A CA 1
ATOM 6278 C C . SER A 1 789 ? -2.622 -6.549 -10.664 1.00 93.56 789 SER A C 1
ATOM 6280 O O . SER A 1 789 ? -1.946 -5.563 -10.951 1.00 93.56 789 SER A O 1
ATOM 6282 N N . PHE A 1 790 ? -2.951 -6.853 -9.417 1.00 95.44 790 PHE A N 1
ATOM 6283 C CA . PHE A 1 790 ? -2.523 -6.091 -8.257 1.00 95.44 790 PHE A CA 1
ATOM 6284 C C . PHE A 1 790 ? -1.499 -6.860 -7.426 1.00 95.44 790 PHE A C 1
ATOM 6286 O O . PHE A 1 790 ? -1.491 -8.090 -7.355 1.00 95.44 790 PHE A O 1
ATOM 6293 N N . ARG A 1 791 ? -0.650 -6.126 -6.717 1.00 94.94 791 ARG A N 1
ATOM 6294 C CA . ARG A 1 791 ? 0.186 -6.660 -5.644 1.00 94.94 791 ARG A CA 1
ATOM 6295 C C . ARG A 1 791 ? 0.303 -5.623 -4.549 1.00 94.94 791 ARG A C 1
ATOM 6297 O O . ARG A 1 791 ? 0.409 -4.447 -4.851 1.00 94.94 791 ARG A O 1
ATOM 6304 N N . ILE A 1 792 ? 0.318 -6.030 -3.287 1.00 93.81 792 ILE A N 1
ATOM 6305 C CA . ILE A 1 792 ? 0.668 -5.108 -2.202 1.00 93.81 792 ILE A CA 1
ATOM 6306 C C . ILE A 1 792 ? 1.885 -5.644 -1.472 1.00 93.81 792 ILE A C 1
ATOM 6308 O O . ILE A 1 792 ? 1.829 -6.739 -0.922 1.00 93.81 792 ILE A O 1
ATOM 6312 N N . GLU A 1 793 ? 2.971 -4.883 -1.446 1.00 92.31 793 GLU A N 1
ATOM 6313 C CA . GLU A 1 793 ? 4.223 -5.272 -0.800 1.00 92.31 793 GLU A CA 1
ATOM 6314 C C . GLU A 1 793 ? 4.800 -4.075 -0.042 1.00 92.31 793 GLU A C 1
ATOM 6316 O O . GLU A 1 793 ? 4.845 -2.963 -0.562 1.00 92.31 793 GLU A O 1
ATOM 6321 N N . ASN A 1 794 ? 5.198 -4.287 1.216 1.00 88.62 794 ASN A N 1
ATOM 6322 C CA . ASN A 1 794 ? 5.798 -3.259 2.077 1.00 88.62 794 ASN A CA 1
ATOM 6323 C C . ASN A 1 794 ? 4.975 -1.956 2.147 1.00 88.62 794 ASN A C 1
ATOM 6325 O O . ASN A 1 794 ? 5.513 -0.854 2.078 1.00 88.62 794 ASN A O 1
ATOM 6329 N N . GLY A 1 795 ? 3.650 -2.089 2.251 1.00 88.88 795 GLY A N 1
ATOM 6330 C CA . GLY A 1 795 ? 2.725 -0.948 2.339 1.00 88.88 795 GLY A CA 1
ATOM 6331 C C . GLY A 1 795 ? 2.540 -0.164 1.032 1.00 88.88 795 GLY A C 1
ATOM 6332 O O . GLY A 1 795 ? 1.984 0.929 1.059 1.00 88.88 795 GLY A O 1
ATOM 6333 N N . THR A 1 796 ? 2.982 -0.716 -0.101 1.00 94.81 796 THR A N 1
ATOM 6334 C CA . THR A 1 796 ? 2.833 -0.120 -1.436 1.00 94.81 796 THR A CA 1
ATOM 6335 C C . THR A 1 796 ? 1.908 -0.986 -2.285 1.00 94.81 796 THR A C 1
ATOM 6337 O O . THR A 1 796 ? 2.146 -2.188 -2.406 1.00 94.81 796 THR A O 1
ATOM 6340 N N . LEU A 1 797 ? 0.861 -0.399 -2.869 1.00 96.69 797 LEU A N 1
ATOM 6341 C CA . LEU A 1 797 ? 0.040 -1.045 -3.894 1.00 96.69 797 LEU A CA 1
ATOM 6342 C C . LEU A 1 797 ? 0.742 -0.908 -5.243 1.00 96.69 797 LEU A C 1
ATOM 6344 O O . LEU A 1 797 ? 1.079 0.192 -5.656 1.00 96.69 797 LEU A O 1
ATOM 6348 N N . ILE A 1 798 ? 0.937 -2.020 -5.933 1.00 96.50 798 ILE A N 1
ATOM 6349 C CA . ILE A 1 798 ? 1.513 -2.087 -7.266 1.00 96.50 798 ILE A CA 1
ATOM 6350 C C . ILE A 1 798 ? 0.429 -2.584 -8.216 1.00 96.50 798 ILE A C 1
ATOM 6352 O O . ILE A 1 798 ? -0.152 -3.651 -8.006 1.00 96.50 798 ILE A O 1
ATOM 6356 N N . ILE A 1 799 ? 0.154 -1.801 -9.249 1.00 96.12 799 ILE A N 1
ATOM 6357 C CA . ILE A 1 799 ? -0.808 -2.107 -10.305 1.00 96.12 799 ILE A CA 1
ATOM 6358 C C . ILE A 1 799 ? 0.004 -2.495 -11.532 1.00 96.12 799 ILE A C 1
ATOM 6360 O O . ILE A 1 799 ? 0.856 -1.718 -11.952 1.00 96.12 799 ILE A O 1
ATOM 6364 N N . PHE A 1 800 ? -0.237 -3.676 -12.092 1.00 94.19 800 PHE A N 1
ATOM 6365 C CA . PHE A 1 800 ? 0.413 -4.162 -13.304 1.00 94.19 800 PHE A CA 1
ATOM 6366 C C . PHE A 1 800 ? -0.599 -4.275 -14.434 1.00 94.19 800 PHE A C 1
ATOM 6368 O O . PHE A 1 800 ? -1.692 -4.796 -14.221 1.00 94.19 800 PHE A O 1
ATOM 6375 N N . TRP A 1 801 ? -0.217 -3.884 -15.642 1.00 92.56 801 TRP A N 1
ATOM 6376 C CA . TRP A 1 801 ? -1.017 -4.094 -16.849 1.00 92.56 801 TRP A CA 1
ATOM 6377 C C . TRP A 1 801 ? -0.107 -4.295 -18.067 1.00 92.56 801 TRP A C 1
ATOM 6379 O O . TRP A 1 801 ? 1.063 -3.912 -18.018 1.00 92.56 801 TRP A O 1
ATOM 6389 N N . PRO A 1 802 ? -0.586 -4.924 -19.151 1.00 89.94 802 PRO A N 1
ATOM 6390 C CA . PRO A 1 802 ? 0.213 -5.137 -20.351 1.00 89.94 802 PRO A CA 1
ATOM 6391 C C . PRO A 1 802 ? 0.730 -3.833 -20.964 1.00 89.94 802 PRO A C 1
ATOM 6393 O O . PRO A 1 802 ? -0.013 -2.869 -21.124 1.00 89.94 802 PRO A O 1
ATOM 6396 N N . SER A 1 803 ? 2.002 -3.834 -21.357 1.00 88.00 803 SER A N 1
ATOM 6397 C CA . SER A 1 803 ? 2.626 -2.771 -22.145 1.00 88.00 803 SER A CA 1
ATOM 6398 C C . SER A 1 803 ? 2.796 -3.241 -23.583 1.00 88.00 803 SER A C 1
ATOM 6400 O O . SER A 1 803 ? 3.459 -4.249 -23.844 1.00 88.00 803 SER A O 1
ATOM 6402 N N . ARG A 1 804 ? 2.218 -2.507 -24.539 1.00 87.12 804 ARG A N 1
ATOM 6403 C CA . ARG A 1 804 ? 2.326 -2.850 -25.965 1.00 87.12 804 ARG A CA 1
ATOM 6404 C C . ARG A 1 804 ? 3.560 -2.285 -26.644 1.00 87.12 804 ARG A C 1
ATOM 6406 O O . ARG A 1 804 ? 3.946 -2.821 -27.680 1.00 87.12 804 ARG A O 1
ATOM 6413 N N . ARG A 1 805 ? 4.235 -1.308 -26.031 1.00 87.62 805 ARG A N 1
ATOM 6414 C CA . ARG A 1 805 ? 5.313 -0.520 -26.647 1.00 87.62 805 ARG A CA 1
ATOM 6415 C C . ARG A 1 805 ? 6.343 -1.374 -27.393 1.00 87.62 805 ARG A C 1
ATOM 6417 O O . ARG A 1 805 ? 6.585 -1.157 -28.573 1.00 87.62 805 ARG A O 1
ATOM 6424 N N . HIS A 1 806 ? 6.956 -2.352 -26.724 1.00 92.31 806 HIS A N 1
ATOM 6425 C CA . HIS A 1 806 ? 8.003 -3.170 -27.356 1.00 92.31 806 HIS A CA 1
ATOM 6426 C C . HIS A 1 806 ? 7.420 -4.156 -28.375 1.00 92.31 806 HIS A C 1
ATOM 6428 O O . HIS A 1 806 ? 8.046 -4.430 -29.394 1.00 92.31 806 HIS A O 1
ATOM 6434 N N . SER A 1 807 ? 6.209 -4.664 -28.123 1.00 90.44 807 SER A N 1
ATOM 6435 C CA . SER A 1 807 ? 5.531 -5.587 -29.036 1.00 90.44 807 SER A CA 1
ATOM 6436 C C . SER A 1 807 ? 5.067 -4.908 -30.326 1.00 90.44 807 SER A C 1
ATOM 6438 O O . SER A 1 807 ? 5.082 -5.538 -31.374 1.00 90.44 807 SER A O 1
ATOM 6440 N N . GLU A 1 808 ? 4.674 -3.636 -30.267 1.00 93.38 808 GLU A N 1
ATOM 6441 C CA . GLU A 1 808 ? 4.291 -2.836 -31.431 1.00 93.38 808 GLU A CA 1
ATOM 6442 C C . GLU A 1 808 ? 5.505 -2.523 -32.292 1.00 93.38 808 GLU A C 1
ATOM 6444 O O . GLU A 1 808 ? 5.448 -2.735 -33.498 1.00 93.38 808 GLU A O 1
ATOM 6449 N N . VAL A 1 809 ? 6.627 -2.134 -31.674 1.00 94.75 809 VAL A N 1
ATOM 6450 C CA . VAL A 1 809 ? 7.904 -1.968 -32.382 1.00 94.75 809 VAL A CA 1
ATOM 6451 C C . VAL A 1 809 ? 8.311 -3.273 -33.068 1.00 94.75 809 VAL A C 1
ATOM 6453 O O . VAL A 1 809 ? 8.576 -3.262 -34.264 1.00 94.75 809 VAL A O 1
ATOM 6456 N N . ALA A 1 810 ? 8.289 -4.404 -32.355 1.00 94.75 810 ALA A N 1
ATOM 6457 C CA . ALA A 1 810 ? 8.620 -5.700 -32.945 1.00 94.75 810 ALA A CA 1
ATOM 6458 C C . ALA A 1 810 ? 7.683 -6.074 -34.108 1.00 94.75 810 ALA A C 1
ATOM 6460 O O . ALA A 1 810 ? 8.155 -6.482 -35.160 1.00 94.75 810 ALA A O 1
ATOM 6461 N N . LYS A 1 811 ? 6.362 -5.901 -33.959 1.00 95.12 811 LYS A N 1
ATOM 6462 C CA . LYS A 1 811 ? 5.378 -6.179 -35.026 1.00 95.12 811 LYS A CA 1
ATOM 6463 C C . LYS A 1 811 ? 5.514 -5.262 -36.239 1.00 95.12 811 LYS A C 1
ATOM 6465 O O . LYS A 1 811 ? 5.095 -5.644 -37.325 1.00 95.12 811 LYS A O 1
ATOM 6470 N N . ALA A 1 812 ? 5.992 -4.038 -36.035 1.00 96.31 812 ALA A N 1
ATOM 6471 C CA . ALA A 1 812 ? 6.175 -3.067 -37.102 1.00 96.31 812 ALA A CA 1
ATOM 6472 C C . ALA A 1 812 ? 7.469 -3.298 -37.893 1.00 96.31 812 ALA A C 1
ATOM 6474 O O . ALA A 1 812 ? 7.605 -2.728 -38.970 1.00 96.31 812 ALA A O 1
ATOM 6475 N N . MET A 1 813 ? 8.403 -4.098 -37.372 1.00 96.19 813 MET A N 1
ATOM 6476 C CA . MET A 1 813 ? 9.647 -4.464 -38.049 1.00 96.19 813 MET A CA 1
ATOM 6477 C C . MET A 1 813 ? 9.419 -5.546 -39.103 1.00 96.19 813 MET A C 1
ATOM 6479 O O . MET A 1 813 ? 8.461 -6.310 -39.042 1.00 96.19 813 MET A O 1
ATOM 6483 N N . GLN A 1 814 ? 10.322 -5.639 -40.075 1.00 96.50 814 GLN A N 1
ATOM 6484 C CA . GLN A 1 814 ? 10.252 -6.674 -41.106 1.00 96.50 814 GLN A CA 1
ATOM 6485 C C . GLN A 1 814 ? 10.558 -8.065 -40.528 1.00 96.50 814 GLN A C 1
ATOM 6487 O O . GLN A 1 814 ? 9.963 -9.062 -40.944 1.00 96.50 814 GLN A O 1
ATOM 6492 N N . TRP A 1 815 ? 11.488 -8.135 -39.572 1.00 97.44 815 TRP A N 1
ATOM 6493 C CA . TRP A 1 815 ? 11.842 -9.358 -38.858 1.00 97.44 815 TRP A CA 1
ATOM 6494 C C . TRP A 1 815 ? 12.513 -9.065 -37.511 1.00 97.44 815 TRP A C 1
ATOM 6496 O O . TRP A 1 815 ? 13.136 -8.021 -37.302 1.00 97.44 815 TRP A O 1
ATOM 6506 N N . ASN A 1 816 ? 12.435 -10.041 -36.606 1.00 97.56 816 ASN A N 1
ATOM 6507 C CA . ASN A 1 816 ? 12.991 -9.994 -35.260 1.00 97.56 816 ASN A CA 1
ATOM 6508 C C . ASN A 1 816 ? 13.764 -11.278 -34.943 1.00 97.56 816 ASN A C 1
ATOM 6510 O O . ASN A 1 816 ? 13.242 -12.386 -35.059 1.00 97.56 816 ASN A O 1
ATOM 6514 N N . CYS A 1 817 ? 15.001 -11.135 -34.474 1.00 96.88 817 CYS A N 1
ATOM 6515 C CA . CYS A 1 817 ? 15.826 -12.222 -33.960 1.00 96.88 817 CYS A CA 1
ATOM 6516 C C . CYS A 1 817 ? 16.028 -12.064 -32.449 1.00 96.88 817 CYS A C 1
ATOM 6518 O O . CYS A 1 817 ? 16.822 -11.241 -31.992 1.00 96.88 817 CYS A O 1
ATOM 6520 N N . TYR A 1 818 ? 15.316 -12.871 -31.668 1.00 95.88 818 TYR A N 1
ATOM 6521 C CA . TYR A 1 818 ? 15.402 -12.920 -30.213 1.00 95.88 818 TYR A CA 1
ATOM 6522 C C . TYR A 1 818 ? 16.544 -13.841 -29.783 1.00 95.88 818 TYR A C 1
ATOM 6524 O O . TYR A 1 818 ? 16.466 -15.061 -29.943 1.00 95.88 818 TYR A O 1
ATOM 6532 N N . GLN A 1 819 ? 17.618 -13.263 -29.251 1.00 94.31 819 GLN A N 1
ATOM 6533 C CA . GLN A 1 819 ? 18.831 -13.979 -28.868 1.00 94.31 819 GLN A CA 1
ATOM 6534 C C . GLN A 1 819 ? 18.818 -14.286 -27.373 1.00 94.31 819 GLN A C 1
ATOM 6536 O O . GLN A 1 819 ? 19.280 -13.498 -26.552 1.00 94.31 819 GLN A O 1
ATOM 6541 N N . ASP A 1 820 ? 18.315 -15.462 -27.004 1.00 91.38 820 ASP A N 1
ATOM 6542 C CA . ASP A 1 820 ? 18.225 -15.861 -25.602 1.00 91.38 820 ASP A CA 1
ATOM 6543 C C . ASP A 1 820 ? 18.182 -17.390 -25.466 1.00 91.38 820 ASP A C 1
ATOM 6545 O O . ASP A 1 820 ? 17.288 -18.073 -25.969 1.00 91.38 820 ASP A O 1
ATOM 6549 N N . ALA A 1 821 ? 19.175 -17.944 -24.767 1.00 86.69 821 ALA A N 1
ATOM 6550 C CA . ALA A 1 821 ? 19.305 -19.388 -24.564 1.00 86.69 821 ALA A CA 1
ATOM 6551 C C . ALA A 1 821 ? 18.261 -19.956 -23.585 1.00 86.69 821 ALA A C 1
ATOM 6553 O O . ALA A 1 821 ? 17.998 -21.161 -23.589 1.00 86.69 821 ALA A O 1
ATOM 6554 N N . THR A 1 822 ? 17.700 -19.104 -22.726 1.00 85.06 822 THR A N 1
ATOM 6555 C CA . THR A 1 822 ? 16.757 -19.462 -21.659 1.00 85.06 822 THR A CA 1
ATOM 6556 C C . THR A 1 822 ? 15.302 -19.182 -22.031 1.00 85.06 822 THR A C 1
ATOM 6558 O O . THR A 1 822 ? 14.389 -19.737 -21.412 1.00 85.06 822 THR A O 1
ATOM 6561 N N . ALA A 1 823 ? 15.087 -18.398 -23.087 1.00 82.81 823 ALA A N 1
ATOM 6562 C CA . ALA A 1 823 ? 13.774 -18.071 -23.609 1.00 82.81 823 ALA A CA 1
ATOM 6563 C C . ALA A 1 823 ? 13.003 -19.277 -24.147 1.00 82.81 823 ALA A C 1
ATOM 6565 O O . ALA A 1 823 ? 13.533 -20.278 -24.641 1.00 82.81 823 ALA A O 1
ATOM 6566 N N . ASN A 1 824 ? 11.682 -19.154 -24.077 1.00 78.75 824 ASN A N 1
ATOM 6567 C CA . ASN A 1 824 ? 10.749 -20.108 -24.645 1.00 78.75 824 ASN A CA 1
ATOM 6568 C C . ASN A 1 824 ? 9.691 -19.356 -25.457 1.00 78.75 824 ASN A C 1
ATOM 6570 O O . ASN A 1 824 ? 9.352 -18.238 -25.118 1.00 78.75 824 ASN A O 1
ATOM 6574 N N . ARG A 1 825 ? 9.120 -20.004 -26.481 1.00 73.31 825 ARG A N 1
ATOM 6575 C CA . ARG A 1 825 ? 8.138 -19.388 -27.397 1.00 73.31 825 ARG A CA 1
ATOM 6576 C C . ARG A 1 825 ? 6.837 -18.879 -26.742 1.00 73.31 825 ARG A C 1
ATOM 6578 O O . ARG A 1 825 ? 6.004 -18.341 -27.455 1.00 73.31 825 ARG A O 1
ATOM 6585 N N . LYS A 1 826 ? 6.565 -19.203 -25.470 1.00 70.44 826 LYS A N 1
ATOM 6586 C CA . LYS A 1 826 ? 5.347 -18.744 -24.776 1.00 70.44 826 LYS A CA 1
ATOM 6587 C C . LYS A 1 826 ? 5.549 -17.414 -24.057 1.00 70.44 826 LYS A C 1
ATOM 6589 O O . LYS A 1 826 ? 4.548 -16.771 -23.757 1.00 70.44 826 LYS A O 1
ATOM 6594 N N . TYR A 1 827 ? 6.793 -17.117 -23.690 1.00 63.06 827 TYR A N 1
ATOM 6595 C CA . TYR A 1 827 ? 7.211 -15.784 -23.286 1.00 63.06 827 TYR A CA 1
ATOM 6596 C C . TYR A 1 827 ? 7.224 -14.918 -24.542 1.00 63.06 827 TYR A C 1
ATOM 6598 O O . TYR A 1 827 ? 6.693 -13.794 -24.460 1.00 63.06 827 TYR A O 1
#

Sequence (827 aa):
MRTNGTPNNSNFHRGRFTPTRRGNPCQICGDTKGKCRETDSILLCMSFADAWSASAIPGYKFIGSTKDGLWGKFVEDDGQNWTQQQREEWRRDIELKRQQRAASEAQRRSQSLPAKERDRLYQNLLNQLTLHPTDRADLERRGLTPEQILAGGFRSVEQWQKLSEELSYRLPGVNLDGLSLNTQPGYLCPIRDIDGLIVGFQLRLRHAEQGGRYRWLTGATRKRPNGPTPHLDGGELPLAVHKPNTLKLSTIGMTEGTGAKPFITSQRLGQVVIGAAGGQFASSPHTLKITLAQLSAELGTKIIYYYVDAGSISNYHVTRQCEQNWRLIEQWGYTIQVVWWEQVDKDAPDIDELTPQQLGQITYITTAKFLAIANDYSFGLSKLQEFQRSFQSLIGRWRPKPKGFGTPSKQKKALPQKVTLKYKPGNIPLPGTGQKPPLVKFKAGHRLLLLQELVEKGWHDILDTSQPGLGKSHDAGIAIPEAFGNERLWYFTRESRNPTTATIEANYTPVAVRNDGLVVDPTRKTPLGNPYLRWPQAHEEATTEGNCFRTPLFRELQEKNIPNTQGCESPICQGCHLLHACRGSSGSGYGFRHERQESLKCSRLRAHPGSAPTTEDFNFSQDGAFWDEAMQILEPMQSLSLKLTEFDQTMAQLELELPLVHSCLKSVRTALRPVLAGKIPQPCYGFSDSVVMDMLGTPPDNLAQMIQTVEEWEANLSDLDFLAEKPDGIEIRGVEQKFKSLARFANKKLRQDSYREIRQRVREEVSLRWLLAFLQAWQRCNGDWEKASFRIENGTLIIFWPSRRHSEVAKAMQWNCYQDATANRKY